Protein 9L8J (pdb70)

Foldseek 3Di:
DDAPQEAEEEAAPQCVLLLVLLVLVCVVPPNYYYHYYYQHHLSLVCQLVPRQKYKAFADDDPVSVVSVKDKDFQFKFFKFKWAFPQAQDDAAEALVRVLCCFQPVFAVVVVPGDGHGAAEEEEDPRHNLNVLCCCQRVVPHDGHDDDRYDYDPTRDVVVVLVVRPRHYMYMGTCQVCVVVPSTDTHQYPNHGRVDPVRRGMGTIIMMHPPHDPSRCSSVVCCPDPNNSVSSVVSRD/DDAAQEAEEEAAPLCPLLLVLLQVVLCVVPPNYGYHYYYQHHLSLVCQLVPRQKYKHFADDDPVSVVSVKDKDFQFKFFKWKKAFPQAQLDAAEELLRVLCCFQVVDFASVVVPGDGDGAQEEEEDPRHNSNVLCCVQRNVPGDGHDDDSYDYDPTRDVVVVLVPRPHRYMYMGTCVVVVPDPRMDTHQYPNHGRVDDVRRGMGTIIMMHPPHDPSRCSSVVCCNDVNVSVSSVVD/DDQAAEFEEEAAPLCVLLLVLLVVVCVVPPRYYYHYYYQHHLSLVCQLVVVGFKYKAFADDDPVSVVSVKDKDFQFKFFKFKKAFPQAQLDAAEALVRVLCCQQVVDFASVVVPGDGDGAAEEAEDP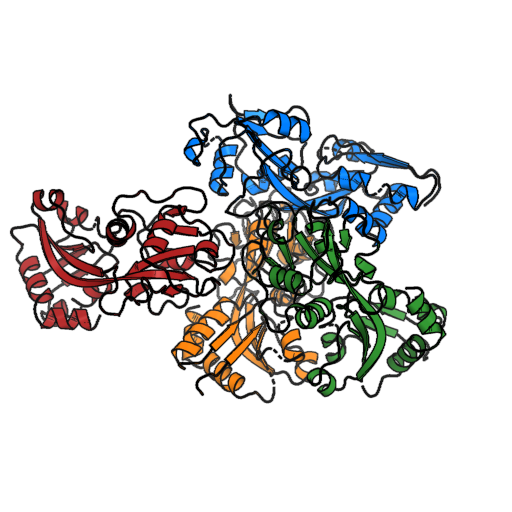SHNLNVLCCCQRNVPHDGHDDDRYDYDPGRDCVVVLVPRPHHYMYMGICVVQVPPPGIDTHQYNNHGRVDPPRRGMGTIIMMHPPHDPSSCSSVCLCPDPNNSVSSVVD/DAEFEEEAAPLCPLLLVLLVVVCVVPPPYYYHYYYQHHLSLVCQLVPNGFKYKAFADDDPVSVVSQKDKDFQFKFFKFKKAFLLAQLDAAEELLRQLCCFQVVDFASVVVPGDGDGAQEEAEDPSHNLNVLCCCQRNVPHDGHDDDSYDYDPGRDVVVVLVPRPHHYMYMGTCVVCPVVNSIDTHQYPNHGRVDPPRRGMGTIIMMGGPPHDPSVVSSVVCCRDPNNSVSSVVD

B-factor: mean 28.49, std 11.89, range [8.96, 83.69]

Sequence (942 aa):
VPAGTKVTIDGSTSMVNINEALAQFQQTFPGTVVQTDAQGTDGVVNLILGVDLSASSRPLTSQEQAQGLAAVPVASDTIAVMVGRQNPFAGGLTSAQLRDIFTGISNWSEVGGPNNTIQVINRPSESGTQQTFAAQVLQGQAFGQGANFQTMPRDATTPIIRALGSNGISYATYGQVENQQTARIVPIDSLSPNQENYPLRRQLFYFYTPPSPQVEAFLGFATSPQGQQAITNAFEVPAGTKVTIDGSTSMVNINEALKAQFQQTFPGTVVQTDAQGTDGVVNLILGVDLSASSRPLTSQEQAQGLAAVPVASDTIAVMVGRQNPFAGGLTSAQLRDIFTGKISNWSEVGGPNNTIQVINRPSESGTQQTFAAQVLQGQAFGQGANNFQTMPRDATTPIIRALGSNGISYATYGQVENQQTARIVPIDSLSPNQENYPLRRQLFYFYTPPSPQVEAFLGFATSPQGQQAITNAVPAGTKVTIDGSTSMVNINEALAQFQQTFPGTVVQTDAQGTDGVVNLILGKVDLSASSRPLTSQEQAQGLAAVPVASDTIAVMVGRQNPFAGGLTSAQLRDIFTGKISNWSEVGGPNNTIQVINRPSESGTQQTFAAQVLQGQAFGQGANFQTMPRDATTPIIRALGSNGISYATYGQVENQQTARIVPIDSLSPNQENYPLRRQLFYFYTPPSPQVEAFLGFATSPQGQQAITNAGTKVTIDGSTSMVNINEALAQFQQTFPGTVVQTDAQGTDGVVNLILGKVDLSASSRPLTSQEQAQGLAAVPVASDTIAVMVGRQNPFAGGLTSAQLRDIFTGKISNWSEVGGPNNTIQVINRPSESGTQQTFAAQVLQGQAFGQGANFQTMPRDATTPIIRALGSNGISYATYGQVENQQTARIVPIDSLSPNQENYPLRRQLFYFYKTPPSPQVEAFLGFATSPQGQQAITNA

Secondary structure (DSSP, 8-state):
--TT-EEEEEE-STTHHHHHH--HHHHHSTT-EEEE--S----HHHHHT---EEEESSPPPHHHHTTT--EEEEEEEEEEEEE-TT-S----B-HHHHHHHHH---BGGGGTS-S-BPEEEE--TT-HHHHHHIIIIITTPPPP-STTEEE-SS--HHHHHHHHTTTEEEEEEGGGTTT-SSSEE--BTTB-TTSTT-S-EEEEEEE--PPPHHHHHHHHHHTSHHHHHHHHHT--/--TT-EEEEEE-STTHHHHHHHHHHHHHHSTT-EEEE--S----HHHHHH---EEEESSPPPHHHHTTT--EEEEEEEEEEEEEETT----S-B-HHHHHHHHHTS--BGGGGTS-S-B-EEEEPPTT-HHHHHHIIIIITTPPPP-STTEEE-SS--HHHHHHH-TTTEEEEEEGGGTTT-TTEEE--BTTB-TTSTT-S-EEEEEEE--PPPHHHHHHHHHHHSHHHHHHHHT-/--TT-EEEEEE-STTHHHHHH--HHHHHSTT-EEEE--S----HHHHHHTS-SEEEESSPPPHHHHTTT--EEEEEEEEEEEEEETT-S--S-B-HHHHHHHHHTS--BGGGGTS-S-B-EEEEPPTT-HHHHHHIIIIITTPPPP-BTTEEE-SSS-HHHHHHH-TTTEEEEEEGGGTTT-TTEEEPPBTTB-TTSTT-SSEEEEEEE--PPPHHHHHHHHHHHSHHHHHHHHH-/--EEEEEE-GGGHHHHHH--HHHHHSTT-EEEE--S----HHHHHHTS-SEEEESSPPPHHHHTTTEEEEEEEEEEEEEEEETT-S--S-B-HHHHHHHHHTS--BGGGGTS-B-B-EEEEPPTT-HHHHHHIIIIITTPPPP-STTEEE-SSS-HHHHHHH-TTTEEEEEEGGGTSS-TTEEEPPBTTB-TTSTT-SSEEEEEEEEESSPPHHHHHHHHHHHSHHHHHHHHH-

Nearest PDB structures (foldseek):
  4gd5-assembly1_A  TM=8.894E-01  e=1.124E-23  Clostridium perfringens ATCC 13124
  1twy-assembly10_B  TM=7.917E-01  e=6.860E-22  Vibrio cholerae O1 biovar El Tor str. N16961
  1twy-assembly1_A  TM=7.377E-01  e=3.777E-22  Vibrio cholerae O1 biovar El Tor str. N16961
  4n13-assembly1_A  TM=6.140E-01  e=6.420E-22  Borreliella burgdorferi B31
  7xg7-assembly2_B  TM=7.972E-01  e=3.765E-15  Synechococcus phage Syn19

Structure (mmCIF, N/CA/C/O backbone):
data_9L8J
#
_entry.id   9L8J
#
_cell.length_a   62.775
_cell.length_b   117.065
_cell.length_c   120.981
_cell.angle_alpha   90.000
_cell.angle_beta   90.000
_cell.angle_gamma   90.000
#
_symmetry.space_group_name_H-M   'P 21 21 21'
#
loop_
_entity.id
_entity.type
_entity.pdbx_description
1 polymer 'Sll0540 protein'
2 polymer 'Sll0540 protein'
3 polymer 'Sll0540 protein'
4 polymer 'Sll0540 protein'
5 non-polymer GLYCEROL
6 non-polymer 'PHOSPHATE ION'
7 water water
#
loop_
_atom_site.group_PDB
_atom_site.id
_atom_site.type_symbol
_atom_site.label_atom_id
_atom_site.label_alt_id
_atom_site.label_comp_id
_atom_site.label_asym_id
_atom_site.label_entity_id
_atom_site.label_seq_id
_atom_site.pdbx_PDB_ins_code
_atom_site.Cartn_x
_atom_site.Cartn_y
_atom_site.Cartn_z
_atom_site.occupancy
_atom_site.B_iso_or_equiv
_atom_site.auth_seq_id
_atom_site.auth_comp_id
_atom_site.auth_asym_id
_atom_site.auth_atom_id
_atom_site.pdbx_PDB_model_num
ATOM 1 N N . VAL A 1 2 ? -4.34513 -3.64148 -22.15366 1.000 42.17620 2 VAL A N 1
ATOM 2 C CA . VAL A 1 2 ? -4.45394 -2.27857 -22.67000 1.000 37.45684 2 VAL A CA 1
ATOM 3 C C . VAL A 1 2 ? -3.26862 -1.98828 -23.56404 1.000 42.15263 2 VAL A C 1
ATOM 4 O O . VAL A 1 2 ? -2.13197 -1.99050 -23.09871 1.000 45.85279 2 VAL A O 1
ATOM 8 N N . PRO A 1 3 ? -3.52831 -1.72423 -24.84136 1.000 37.69120 3 PRO A N 1
ATOM 9 C CA . PRO A 1 3 ? -2.42313 -1.49662 -25.78097 1.000 42.60344 3 PRO A CA 1
ATOM 10 C C . PRO A 1 3 ? -1.62885 -0.25086 -25.41553 1.000 41.47038 3 PRO A C 1
ATOM 11 O O . PRO A 1 3 ? -2.17824 0.74286 -24.93488 1.000 42.01749 3 PRO A O 1
ATOM 15 N N . ALA A 1 4 ? -0.31940 -0.31542 -25.64096 1.000 43.73256 4 ALA A N 1
ATOM 16 C CA . ALA A 1 4 ? 0.48592 0.89333 -25.57674 1.000 43.61295 4 ALA A CA 1
ATOM 17 C C . ALA A 1 4 ? -0.04264 1.91143 -26.58247 1.000 40.36751 4 ALA A C 1
ATOM 18 O O . ALA A 1 4 ? -0.53128 1.56009 -27.66155 1.000 43.73635 4 ALA A O 1
ATOM 20 N N . GLY A 1 5 ? 0.06755 3.18363 -26.22059 1.000 39.36722 5 GLY A N 1
ATOM 21 C CA . GLY A 1 5 ? -0.50422 4.26622 -26.98747 1.000 36.12273 5 GLY A CA 1
ATOM 22 C C . GLY A 1 5 ? -1.95576 4.56015 -26.67845 1.000 34.72604 5 GLY A C 1
ATOM 23 O O . GLY A 1 5 ? -2.51341 5.51024 -27.24712 1.000 38.16961 5 GLY A O 1
ATOM 24 N N . THR A 1 6 ? -2.59190 3.78110 -25.80901 1.000 30.67397 6 THR A N 1
ATOM 25 C CA . THR A 1 6 ? -3.94810 4.11946 -25.39071 1.000 30.16130 6 THR A CA 1
ATOM 26 C C . THR A 1 6 ? -3.96024 5.49902 -24.74820 1.000 30.46251 6 THR A C 1
ATOM 27 O O . THR A 1 6 ? -3.17725 5.77627 -23.83596 1.000 31.44104 6 THR A O 1
ATOM 31 N N . LYS A 1 7 ? -4.86600 6.35638 -25.21134 1.000 29.78817 7 LYS A N 1
ATOM 32 C CA . LYS A 1 7 ? -5.03773 7.69657 -24.66798 1.000 27.86731 7 LYS A CA 1
ATOM 33 C C . LYS A 1 7 ? -6.47631 7.84896 -24.21325 1.000 26.27577 7 LYS A C 1
ATOM 34 O O . LYS A 1 7 ? -7.40091 7.49814 -24.95455 1.000 28.00184 7 LYS A O 1
ATOM 40 N N . VAL A 1 8 ? -6.65606 8.32983 -22.98360 1.000 24.28483 8 VAL A N 1
ATOM 41 C CA . VAL A 1 8 ? -7.96237 8.59229 -22.40568 1.000 20.99793 8 VAL A CA 1
ATOM 42 C C . VAL A 1 8 ? -7.97445 10.07129 -22.05089 1.000 23.80685 8 VAL A C 1
ATOM 43 O O . VAL A 1 8 ? -7.03978 10.55954 -21.40843 1.000 23.97042 8 VAL A O 1
ATOM 47 N N . THR A 1 9 ? -8.99224 10.79500 -22.50672 1.000 20.69616 9 THR A N 1
ATOM 48 C CA . THR A 1 9 ? -9.12018 12.21251 -22.19080 1.000 20.84145 9 THR A CA 1
ATOM 49 C C . THR A 1 9 ? -10.36419 12.43793 -21.35057 1.000 20.84072 9 THR A C 1
ATOM 50 O O . THR A 1 9 ? -11.42601 11.87151 -21.63873 1.000 18.71803 9 THR A O 1
ATOM 54 N N . ILE A 1 10 ? -10.22468 13.28915 -20.33023 1.000 17.43916 10 ILE A N 1
ATOM 55 C CA . ILE A 1 10 ? -11.26698 13.54597 -19.33995 1.000 15.26663 10 ILE A CA 1
ATOM 56 C C . ILE A 1 10 ? -11.43616 15.04459 -19.17699 1.000 15.68407 10 ILE A C 1
ATOM 57 O O . ILE A 1 10 ? -10.45366 15.78866 -19.17044 1.000 17.58275 10 ILE A O 1
ATOM 62 N N . ASP A 1 11 ? -12.68326 15.49236 -19.07000 1.000 17.56582 11 ASP A N 1
ATOM 63 C CA . ASP A 1 11 ? -12.99750 16.85976 -18.66325 1.000 16.57448 11 ASP A CA 1
ATOM 64 C C . ASP A 1 11 ? -14.21704 16.79048 -17.75435 1.000 17.62624 11 ASP A C 1
ATOM 65 O O . ASP A 1 11 ? -14.82201 15.73330 -17.58120 1.000 17.14488 11 ASP A O 1
ATOM 70 N N . GLY A 1 12 ? -14.57071 17.91184 -17.12341 1.000 13.44433 12 GLY A N 1
ATOM 71 C CA . GLY A 1 12 ? -15.80336 17.99546 -16.36015 1.000 14.23872 12 GLY A CA 1
ATOM 72 C C . GLY A 1 12 ? -15.55578 18.45410 -14.92067 1.000 12.89096 12 GLY A C 1
ATOM 73 O O . GLY A 1 12 ? -14.83877 19.41600 -14.66958 1.000 15.19437 12 GLY A O 1
ATOM 74 N N . SER A 1 13 ? -16.19482 17.73956 -13.99042 1.000 12.29989 13 SER A N 1
ATOM 75 C CA . SER A 1 13 ? -16.29872 18.10630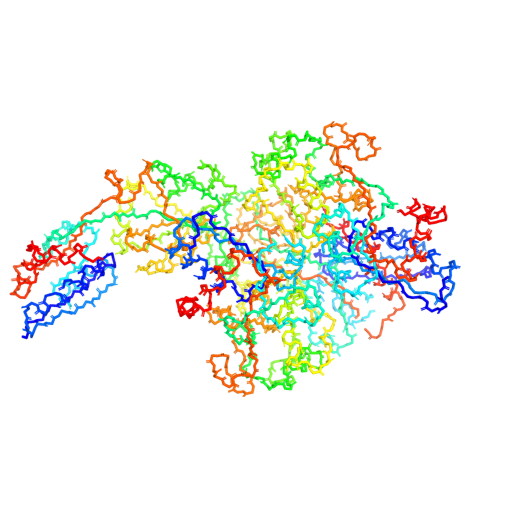 -12.57830 1.000 13.13169 13 SER A CA 1
ATOM 76 C C . SER A 1 13 ? -14.96403 18.48083 -11.94093 1.000 14.98877 13 SER A C 1
ATOM 77 O O . SER A 1 13 ? -13.98757 17.73239 -12.02994 1.000 13.69275 13 SER A O 1
ATOM 80 N N . THR A 1 14 ? -14.92984 19.64894 -11.28798 1.000 12.45940 14 THR A N 1
ATOM 81 C CA . THR A 1 14 ? -13.77747 19.98988 -10.44722 1.000 13.48169 14 THR A CA 1
ATOM 82 C C . THR A 1 14 ? -13.79916 19.25106 -9.11834 1.000 13.94938 14 THR A C 1
ATOM 83 O O . THR A 1 14 ? -12.74022 19.07339 -8.50155 1.000 13.89407 14 THR A O 1
ATOM 87 N N . SER A 1 15 ? -14.98090 18.82950 -8.65627 1.000 11.54765 15 SER A N 1
ATOM 88 C CA . SER A 1 15 ? -15.04936 18.03291 -7.43974 1.000 13.23462 15 SER A CA 1
ATOM 89 C C . SER A 1 15 ? -14.26194 16.74158 -7.59543 1.000 14.60666 15 SER A C 1
ATOM 90 O O . SER A 1 15 ? -13.74950 16.19135 -6.61098 1.000 17.09742 15 SER A O 1
ATOM 93 N N . MET A 1 16 ? -14.13710 16.26529 -8.82382 1.000 12.97101 16 MET A N 1
ATOM 94 C CA . MET A 1 16 ? -13.51914 14.97761 -9.09448 1.000 16.28893 16 MET A CA 1
ATOM 95 C C . MET A 1 16 ? -12.06941 15.09418 -9.54194 1.000 15.43201 16 MET A C 1
ATOM 96 O O . MET A 1 16 ? -11.49407 14.08545 -9.95613 1.000 15.44544 16 MET A O 1
ATOM 101 N N . VAL A 1 17 ? -11.45237 16.27966 -9.42670 1.000 13.91935 17 VAL A N 1
ATOM 102 C CA . VAL A 1 17 ? -10.05721 16.44112 -9.86476 1.000 13.68130 17 VAL A CA 1
ATOM 103 C C . VAL A 1 17 ? -9.15865 15.40723 -9.19749 1.000 16.30294 17 VAL A C 1
ATOM 104 O O . VAL A 1 17 ? -8.33212 14.75950 -9.85618 1.000 17.40060 17 VAL A O 1
ATOM 108 N N . ASN A 1 18 ? -9.30285 15.23313 -7.87562 1.000 16.19849 18 ASN A N 1
ATOM 109 C CA . ASN A 1 18 ? -8.41208 14.29534 -7.19516 1.000 17.04920 18 ASN A CA 1
ATOM 110 C C . ASN A 1 18 ? -8.65766 12.85907 -7.64685 1.000 15.31414 18 ASN A C 1
ATOM 111 O O . ASN A 1 18 ? -7.70827 12.06746 -7.72177 1.000 17.51173 18 ASN A O 1
ATOM 116 N N . ILE A 1 19 ? -9.91730 12.49601 -7.92462 1.000 14.34697 19 ILE A N 1
ATOM 117 C CA . ILE A 1 19 ? -10.21635 11.16108 -8.44117 1.000 13.39878 19 ILE A CA 1
ATOM 118 C C . ILE A 1 19 ? -9.59344 10.97660 -9.81882 1.000 14.99409 19 ILE A C 1
ATOM 119 O O . ILE A 1 19 ? -8.97353 9.94421 -10.09862 1.000 15.54521 19 ILE A O 1
ATOM 124 N N . ASN A 1 20 ? -9.76214 11.97140 -10.70049 1.000 13.63120 20 ASN A N 1
ATOM 125 C CA . ASN A 1 20 ? -9.13801 11.92460 -12.02418 1.000 15.02268 20 ASN A CA 1
ATOM 126 C C . ASN A 1 20 ? -7.63941 11.69888 -11.91139 1.000 17.16352 20 ASN A C 1
ATOM 127 O O . ASN A 1 20 ? -7.06232 10.88195 -12.63449 1.000 17.84055 20 ASN A O 1
ATOM 132 N N . GLU A 1 21 ? -6.97761 12.47222 -11.04618 1.000 16.28500 21 GLU A N 1
ATOM 133 C CA . GLU A 1 21 ? -5.52528 12.37387 -10.95681 1.000 17.77202 21 GLU A CA 1
ATOM 134 C C . GLU A 1 21 ? -5.09028 11.05187 -10.34305 1.000 17.99973 21 GLU A C 1
ATOM 135 O O . GLU A 1 21 ? -4.04430 10.50766 -10.71761 1.000 19.86632 21 GLU A O 1
ATOM 141 N N . ALA A 1 22 ? -5.85134 10.54726 -9.36847 1.000 17.14200 22 ALA A N 1
ATOM 142 C CA . ALA A 1 22 ? -5.50565 9.27812 -8.73509 1.000 18.93776 22 ALA A CA 1
ATOM 143 C C . ALA A 1 22 ? -5.63775 8.12135 -9.71589 1.000 16.91247 22 ALA A C 1
ATOM 144 O O . ALA A 1 22 ? -4.76923 7.25094 -9.77144 1.000 20.00544 22 ALA A O 1
ATOM 146 N N . LEU A 1 23 ? -6.71159 8.10007 -10.49917 1.000 19.80383 23 LEU A N 1
ATOM 147 C CA . LEU A 1 23 ? -6.86764 7.07536 -11.53517 1.000 18.52363 23 LEU A CA 1
ATOM 148 C C . LEU A 1 23 ? -5.82484 7.21546 -12.64113 1.000 19.23203 23 LEU A C 1
ATOM 149 O O . LEU A 1 23 ? -5.31488 6.22897 -13.12674 1.000 21.43172 23 LEU A O 1
ATOM 165 N N . ALA A 1 25 ? -2.75343 8.38717 -12.32705 1.000 22.18810 25 ALA A N 1
ATOM 166 C CA . ALA A 1 25 ? -1.48746 7.89297 -11.79260 1.000 24.88809 25 ALA A CA 1
ATOM 167 C C . ALA A 1 25 ? -1.41463 6.36799 -11.81407 1.000 27.83858 25 ALA A C 1
ATOM 168 O O . ALA A 1 25 ? -0.43407 5.81296 -12.29624 1.000 28.22363 25 ALA A O 1
ATOM 170 N N . GLN A 1 26 ? -2.43683 5.69031 -11.27432 1.000 22.79887 26 GLN A N 1
ATOM 171 C CA . GLN A 1 26 ? -2.38678 4.23128 -11.21917 1.000 26.44496 26 GLN A CA 1
ATOM 172 C C . GLN A 1 26 ? -2.54231 3.61577 -12.59868 1.000 25.13987 26 GLN A C 1
ATOM 173 O O . GLN A 1 26 ? -1.89518 2.61054 -12.90829 1.000 27.18868 26 GLN A O 1
ATOM 179 N N . PHE A 1 27 ? -3.38826 4.20626 -13.44430 1.000 21.83651 27 PHE A N 1
ATOM 180 C CA . PHE A 1 27 ? -3.61527 3.63709 -14.76698 1.000 25.30058 27 PHE A CA 1
ATOM 181 C C . PHE A 1 27 ? -2.33619 3.64521 -15.58779 1.000 30.58522 27 PHE A C 1
ATOM 182 O O . PHE A 1 27 ? -1.94514 2.62606 -16.17246 1.000 30.18583 27 PHE A O 1
ATOM 190 N N . GLN A 1 28 ? -1.66860 4.78751 -15.66077 1.000 26.22808 28 GLN A N 1
ATOM 191 C CA . GLN A 1 28 ? -0.49637 4.77646 -16.51711 1.000 31.95515 28 GLN A CA 1
ATOM 192 C C . GLN A 1 28 ? 0.72683 4.15450 -15.84038 1.000 33.64092 28 GLN A C 1
ATOM 193 O O . GLN A 1 28 ? 1.69698 3.82756 -16.52775 1.000 32.49478 28 GLN A O 1
ATOM 199 N N . GLN A 1 29 ? 0.69534 3.90461 -14.52993 1.000 30.57125 29 GLN A N 1
ATOM 200 C CA . GLN A 1 29 ? 1.74742 3.06431 -13.94731 1.000 32.69024 29 GLN A CA 1
ATOM 201 C C . GLN A 1 29 ? 1.48226 1.58143 -14.16534 1.000 33.78776 29 GLN A C 1
ATOM 202 O O . GLN A 1 29 ? 2.42791 0.80622 -14.35866 1.000 37.03264 29 GLN A O 1
ATOM 208 N N . THR A 1 30 ? 0.21685 1.16855 -14.13928 1.000 34.50465 30 THR A N 1
ATOM 209 C CA . THR A 1 30 ? -0.10533 -0.23784 -14.35850 1.000 35.30137 30 THR A CA 1
ATOM 210 C C . THR A 1 30 ? 0.06520 -0.61954 -15.82525 1.000 34.76721 30 THR A C 1
ATOM 211 O O . THR A 1 30 ? 0.50947 -1.73005 -16.14084 1.000 34.13764 30 THR A O 1
ATOM 215 N N . PHE A 1 31 ? -0.24735 0.29726 -16.73449 1.000 33.13474 31 PHE A N 1
ATOM 216 C CA . PHE A 1 31 ? -0.22531 0.02523 -18.17284 1.000 34.41220 31 PHE A CA 1
ATOM 217 C C . PHE A 1 31 ? 0.79028 0.92454 -18.86135 1.000 36.69237 31 PHE A C 1
ATOM 218 O O . PHE A 1 31 ? 0.49502 2.09812 -19.15038 1.000 36.13929 31 PHE A O 1
ATOM 226 N N . PRO A 1 32 ? 2.00554 0.43869 -19.10857 1.000 40.53799 32 PRO A N 1
ATOM 227 C CA . PRO A 1 32 ? 3.04667 1.30454 -19.67343 1.000 40.24572 32 PRO A CA 1
ATOM 228 C C . PRO A 1 32 ? 2.65138 1.86649 -21.03127 1.000 40.66805 32 PRO A C 1
ATOM 229 O O . PRO A 1 32 ? 1.95673 1.22330 -21.82305 1.000 39.97181 32 PRO A O 1
ATOM 233 N N . GLY A 1 33 ? 3.08424 3.09939 -21.28532 1.000 40.54282 33 GLY A N 1
ATOM 234 C CA . GLY A 1 33 ? 2.83271 3.72415 -22.56742 1.000 37.57937 33 GLY A CA 1
ATOM 235 C C . GLY A 1 33 ? 1.44034 4.27810 -22.75844 1.000 38.01360 33 GLY A C 1
ATOM 236 O O . GLY A 1 33 ? 1.11427 4.72455 -23.86707 1.000 40.53665 33 GLY A O 1
ATOM 237 N N . THR A 1 34 ? 0.60626 4.25378 -21.72879 1.000 35.65144 34 THR A N 1
ATOM 238 C CA . THR A 1 34 ? -0.71513 4.84542 -21.83170 1.000 34.86723 34 THR A CA 1
ATOM 239 C C . THR A 1 34 ? -0.68255 6.27266 -21.30866 1.000 35.13842 34 THR A C 1
ATOM 240 O O . THR A 1 34 ? 0.21685 6.67137 -20.56379 1.000 34.79431 34 THR A O 1
ATOM 244 N N . VAL A 1 35 ? -1.66401 7.05413 -21.74114 1.000 32.44153 35 VAL A N 1
ATOM 245 C CA . VAL A 1 35 ? -1.74212 8.46865 -21.40763 1.000 30.06635 35 VAL A CA 1
ATOM 246 C C . VAL A 1 35 ? -3.15398 8.75774 -20.92860 1.000 29.24811 35 VAL A C 1
ATOM 247 O O . VAL A 1 35 ? -4.12444 8.38649 -21.59689 1.000 26.94741 35 VAL A O 1
ATOM 251 N N . VAL A 1 36 ? -3.27782 9.41347 -19.77876 1.000 28.14165 36 VAL A N 1
ATOM 252 C CA . VAL A 1 36 ? -4.56132 9.93217 -19.33746 1.000 24.52995 36 VAL A CA 1
ATOM 253 C C . VAL A 1 36 ? -4.40762 11.44153 -19.24503 1.000 30.68983 36 VAL A C 1
ATOM 254 O O . VAL A 1 36 ? -3.58809 11.93682 -18.46221 1.000 30.03591 36 VAL A O 1
ATOM 258 N N . GLN A 1 37 ? -5.18609 12.16708 -20.04408 1.000 25.00755 37 GLN A N 1
ATOM 259 C CA . GLN A 1 37 ? -5.17148 13.62141 -20.03726 1.000 26.47640 37 GLN A CA 1
ATOM 260 C C . GLN A 1 37 ? -6.40878 14.10216 -19.29332 1.000 24.61808 37 GLN A C 1
ATOM 261 O O . GLN A 1 37 ? -7.51798 13.62553 -19.55237 1.000 21.33501 37 GLN A O 1
ATOM 267 N N . THR A 1 38 ? -6.21472 15.02535 -18.35604 1.000 17.64045 38 THR A N 1
ATOM 268 C CA . THR A 1 38 ? -7.28331 15.45002 -17.46747 1.000 19.84587 38 THR A CA 1
ATOM 269 C C . THR A 1 38 ? -7.45117 16.96472 -17.52463 1.000 23.79816 38 THR A C 1
ATOM 270 O O . THR A 1 38 ? -6.47512 17.71386 -17.56301 1.000 22.75953 38 THR A O 1
ATOM 274 N N . ASP A 1 39 ? -8.69904 17.40526 -17.51884 1.000 20.25407 39 ASP A N 1
ATOM 275 C CA . ASP A 1 39 ? -9.06071 18.80747 -17.37019 1.000 20.01220 39 ASP A CA 1
ATOM 276 C C . ASP A 1 39 ? -10.27559 18.86755 -16.45822 1.000 18.50930 39 ASP A C 1
ATOM 277 O O . ASP A 1 39 ? -10.93005 17.85164 -16.18337 1.000 17.68957 39 ASP A O 1
ATOM 282 N N . ALA A 1 40 ? -10.57847 20.06186 -15.96367 1.000 15.78323 40 ALA A N 1
ATOM 283 C CA . ALA A 1 40 ? -11.75184 20.15980 -15.08706 1.000 17.24066 40 ALA A CA 1
ATOM 284 C C . ALA A 1 40 ? -12.32169 21.57549 -15.16978 1.000 18.51900 40 ALA A C 1
ATOM 285 O O . ALA A 1 40 ? -12.04735 22.43220 -14.31981 1.000 19.72897 40 ALA A O 1
ATOM 287 N N . GLN A 1 41 ? -13.15326 21.81503 -16.17940 1.000 17.93864 41 GLN A N 1
ATOM 288 C CA . GLN A 1 41 ? -13.79822 23.11545 -16.33418 1.000 19.46519 41 GLN A CA 1
ATOM 289 C C . GLN A 1 41 ? -15.17110 23.19035 -15.68316 1.000 17.71866 41 GLN A C 1
ATOM 290 O O . GLN A 1 41 ? -15.81577 24.24678 -15.74967 1.000 19.78885 41 GLN A O 1
ATOM 296 N N . GLY A 1 42 ? -15.60997 22.13510 -15.01232 1.000 14.25011 42 GLY A N 1
ATOM 297 C CA . GLY A 1 42 ? -16.93214 22.01263 -14.43536 1.000 11.61416 42 GLY A CA 1
ATOM 298 C C . GLY A 1 42 ? -17.75212 20.95402 -15.16428 1.000 13.43272 42 GLY A C 1
ATOM 299 O O . GLY A 1 42 ? -17.56509 20.69740 -16.36221 1.000 15.42580 42 GLY A O 1
ATOM 300 N N . THR A 1 43 ? -18.68095 20.33537 -14.42698 1.000 13.02796 43 THR A N 1
ATOM 301 C CA . THR A 1 43 ? -19.46371 19.22690 -14.97346 1.000 13.24256 43 THR A CA 1
ATOM 302 C C . THR A 1 43 ? -20.05812 19.55219 -16.34843 1.000 16.18544 43 THR A C 1
ATOM 303 O O . THR A 1 43 ? -19.96157 18.74080 -17.27325 1.000 14.20686 43 THR A O 1
ATOM 307 N N . ASP A 1 44 ? -20.74687 20.68935 -16.49179 1.000 13.48662 44 ASP A N 1
ATOM 308 C CA . ASP A 1 44 ? -21.45250 20.89668 -17.75794 1.000 15.35924 44 ASP A CA 1
ATOM 309 C C . ASP A 1 44 ? -20.49039 21.07054 -18.92713 1.000 17.49417 44 ASP A C 1
ATOM 310 O O . ASP A 1 44 ? -20.79713 20.70024 -20.06199 1.000 17.65683 44 ASP A O 1
ATOM 326 N N . GLY A 1 46 ? -17.71283 19.48109 -19.27863 1.000 16.38471 46 GLY A N 1
ATOM 327 C CA . GLY A 1 46 ? -17.33775 18.11494 -19.61959 1.000 16.10953 46 GLY A CA 1
ATOM 328 C C . GLY A 1 46 ? -18.42376 17.44297 -20.43824 1.000 14.32376 46 GLY A C 1
ATOM 329 O O . GLY A 1 46 ? -18.13505 16.75354 -21.41903 1.000 16.40747 46 GLY A O 1
ATOM 330 N N . VAL A 1 47 ? -19.67732 17.61443 -20.01598 1.000 14.53548 47 VAL A N 1
ATOM 331 C CA . VAL A 1 47 ? -20.79195 17.01849 -20.75833 1.000 16.03309 47 VAL A CA 1
ATOM 332 C C . VAL A 1 47 ? -20.82143 17.53922 -22.18296 1.000 16.04205 47 VAL A C 1
ATOM 333 O O . VAL A 1 47 ? -21.00906 16.76946 -23.14206 1.000 15.38612 47 VAL A O 1
ATOM 337 N N . VAL A 1 48 ? -20.58470 18.84260 -22.35298 1.000 15.13068 48 VAL A N 1
ATOM 338 C CA . VAL A 1 48 ? -20.57317 19.42741 -23.69238 1.000 15.22798 48 VAL A CA 1
ATOM 339 C C . VAL A 1 48 ? -19.46526 18.81290 -24.53266 1.000 16.54221 48 VAL A C 1
ATOM 340 O O . VAL A 1 48 ? -19.68791 18.39838 -25.68079 1.000 16.20235 48 VAL A O 1
ATOM 344 N N . ASN A 1 49 ? -18.25676 18.72234 -23.96708 1.000 14.92430 49 ASN A N 1
ATOM 345 C CA . ASN A 1 49 ? -17.15304 18.11512 -24.69929 1.000 16.45710 49 ASN A CA 1
ATOM 346 C C . ASN A 1 49 ? -17.41742 16.64644 -25.00941 1.000 17.99163 49 ASN A C 1
ATOM 347 O O . ASN A 1 49 ? -17.04763 16.16239 -26.08409 1.000 17.37226 49 ASN A O 1
ATOM 352 N N . LEU A 1 50 ? -18.06873 15.92694 -24.09755 1.000 16.25237 50 LEU A N 1
ATOM 353 C CA . LEU A 1 50 ? -18.39253 14.52159 -24.35274 1.000 15.53825 50 LEU A CA 1
ATOM 354 C C . LEU A 1 50 ? -19.39769 14.37079 -25.49426 1.000 17.34914 50 LEU A C 1
ATOM 355 O O . LEU A 1 50 ? -19.20265 13.55624 -26.41143 1.000 19.09533 50 LEU A O 1
ATOM 360 N N . ILE A 1 51 ? -20.48053 15.14757 -25.45477 1.000 17.19703 51 ILE A N 1
ATOM 361 C CA . ILE A 1 51 ? -21.49009 15.07024 -26.50931 1.000 18.06794 51 ILE A CA 1
ATOM 362 C C . ILE A 1 51 ? -20.88950 15.42054 -27.87022 1.000 20.12147 51 ILE A C 1
ATOM 363 O O . ILE A 1 51 ? -21.26918 14.84468 -28.90093 1.000 18.84521 51 ILE A O 1
ATOM 368 N N . LEU A 1 52 ? -19.96472 16.38016 -27.90879 1.000 18.90284 52 LEU A N 1
ATOM 369 C CA . LEU A 1 52 ? -19.32834 16.76748 -29.16014 1.000 19.62215 52 LEU A CA 1
ATOM 370 C C . LEU A 1 52 ? -18.17017 15.85182 -29.55338 1.000 19.64116 52 LEU A C 1
ATOM 371 O O . LEU A 1 52 ? -17.54205 16.09032 -30.58763 1.000 21.95715 52 LEU A O 1
ATOM 376 N N . GLY A 1 53 ? -17.82322 14.87061 -28.72142 1.000 19.12841 53 GLY A N 1
ATOM 377 C CA . GLY A 1 53 ? -16.79741 13.90867 -29.06492 1.000 22.29279 53 GLY A CA 1
ATOM 378 C C . GLY A 1 53 ? -15.38275 14.43335 -28.90231 1.000 21.32938 53 GLY A C 1
ATOM 379 O O . GLY A 1 53 ? -14.45014 13.95952 -29.56368 1.000 24.01568 53 GLY A O 1
ATOM 391 N N . VAL A 1 55 ? -13.89824 14.74898 -25.78461 1.000 18.00370 55 VAL A N 1
ATOM 392 C CA . VAL A 1 55 ? -13.26326 13.96217 -24.71494 1.000 21.90605 55 VAL A CA 1
ATOM 393 C C . VAL A 1 55 ? -13.82791 12.55956 -24.69925 1.000 21.13834 55 VAL A C 1
ATOM 394 O O . VAL A 1 55 ? -14.92574 12.32008 -25.19931 1.000 19.89082 55 VAL A O 1
ATOM 398 N N . ASP A 1 56 ? -13.08678 11.63527 -24.08132 1.000 19.39880 56 ASP A N 1
ATOM 399 C CA . ASP A 1 56 ? -13.56028 10.25915 -23.94951 1.000 19.06103 56 ASP A CA 1
ATOM 400 C C . ASP A 1 56 ? -14.53095 10.10106 -22.77714 1.000 17.26695 56 ASP A C 1
ATOM 401 O O . ASP A 1 56 ? -15.49206 9.32537 -22.85905 1.000 17.48247 56 ASP A O 1
ATOM 406 N N . LEU A 1 57 ? -14.31667 10.84357 -21.70034 1.000 16.51389 57 LEU A N 1
ATOM 407 C CA . LEU A 1 57 ? -15.10357 10.71318 -20.48892 1.000 15.56296 57 LEU A CA 1
ATOM 408 C C . LEU A 1 57 ? -15.37664 12.10188 -19.94489 1.000 16.50933 57 LEU A C 1
ATOM 409 O O . LEU A 1 57 ? -14.52102 12.98871 -20.02453 1.000 16.37693 57 LEU A O 1
ATOM 414 N N . SER A 1 58 ? -16.55606 12.27510 -19.36259 1.000 13.07807 58 SER A N 1
ATOM 415 C CA . SER A 1 58 ? -16.84702 13.45896 -18.55891 1.000 14.75397 58 SER A CA 1
ATOM 416 C C . SER A 1 58 ? -16.95810 13.04692 -17.10348 1.000 15.73389 58 SER A C 1
ATOM 417 O O . SER A 1 58 ? -17.77821 12.19489 -16.75857 1.000 16.19102 58 SER A O 1
ATOM 420 N N . ALA A 1 59 ? -16.15569 13.67250 -16.25199 1.000 14.34222 59 ALA A N 1
ATOM 421 C CA . ALA A 1 59 ? -16.38045 13.56502 -14.81989 1.000 14.15637 59 ALA A CA 1
ATOM 422 C C . ALA A 1 59 ? -17.59687 14.40845 -14.47213 1.000 13.60209 59 ALA A C 1
ATOM 423 O O . ALA A 1 59 ? -17.71681 15.53969 -14.94350 1.000 13.96612 59 ALA A O 1
ATOM 425 N N . SER A 1 60 ? -18.52373 13.85944 -13.68313 1.000 12.23318 60 SER A N 1
ATOM 426 C CA . SER A 1 60 ? -19.73984 14.60341 -13.35081 1.000 11.83310 60 SER A CA 1
ATOM 427 C C . SER A 1 60 ? -20.10537 14.44323 -11.88572 1.000 11.12130 60 SER A C 1
ATOM 428 O O . SER A 1 60 ? -20.19154 13.31887 -11.38601 1.000 12.87325 60 SER A O 1
ATOM 431 N N . SER A 1 61 ? -20.40752 15.56168 -11.22198 1.000 11.95284 61 SER A N 1
ATOM 432 C CA . SER A 1 61 ? -20.84372 15.50362 -9.83006 1.000 10.44826 61 SER A CA 1
ATOM 433 C C . SER A 1 61 ? -22.36224 15.67502 -9.68643 1.000 13.70834 61 SER A C 1
ATOM 434 O O . SER A 1 61 ? -22.84529 16.05740 -8.61532 1.000 12.65755 61 SER A O 1
ATOM 437 N N . ARG A 1 62 ? -23.12923 15.35485 -10.72622 1.000 11.85489 62 ARG A N 1
ATOM 438 C CA . ARG A 1 62 ? -24.57660 15.27124 -10.61015 1.000 13.80502 62 ARG A CA 1
ATOM 439 C C . ARG A 1 62 ? -25.07745 14.22434 -11.59849 1.000 13.19341 62 ARG A C 1
ATOM 440 O O . ARG A 1 62 ? -24.32900 13.80149 -12.49304 1.000 13.50810 62 ARG A O 1
ATOM 448 N N . PRO A 1 63 ? -26.31092 13.73858 -11.43572 1.000 14.36962 63 PRO A N 1
ATOM 449 C CA . PRO A 1 63 ? -26.77332 12.63148 -12.28424 1.000 13.17560 63 PRO A CA 1
ATOM 450 C C . PRO A 1 63 ? -26.96034 13.02521 -13.74383 1.000 12.18740 63 PRO A C 1
ATOM 451 O O . PRO A 1 63 ? -27.30926 14.15757 -14.08175 1.000 14.80976 63 PRO A O 1
ATOM 455 N N . LEU A 1 64 ? -26.75729 12.04050 -14.60131 1.000 13.92517 64 LEU A N 1
ATOM 456 C CA . LEU A 1 64 ? -27.05948 12.16834 -16.02206 1.000 14.38823 64 LEU A CA 1
ATOM 457 C C . LEU A 1 64 ? -28.52089 12.57218 -16.23648 1.000 16.53218 64 LEU A C 1
ATOM 458 O O . LEU A 1 64 ? -29.43294 11.97282 -15.65746 1.000 17.31365 64 LEU A O 1
ATOM 463 N N . THR A 1 65 ? -28.75626 13.55437 -17.10355 1.000 14.85975 65 THR A N 1
ATOM 464 C CA . THR A 1 65 ? -30.13492 13.94749 -17.37660 1.000 16.83000 65 THR A CA 1
ATOM 465 C C . THR A 1 65 ? -30.73553 13.07560 -18.47136 1.000 18.56880 65 THR A C 1
ATOM 466 O O . THR A 1 65 ? -30.03241 12.41993 -19.24144 1.000 17.03276 65 THR A O 1
ATOM 470 N N . SER A 1 66 ? -32.06997 13.08778 -18.55235 1.000 17.30569 66 SER A N 1
ATOM 471 C CA . SER A 1 66 ? -32.73717 12.29959 -19.58534 1.000 17.29865 66 SER A CA 1
ATOM 472 C C . SER A 1 66 ? -32.36966 12.77797 -20.98652 1.000 20.25505 66 SER A C 1
ATOM 473 O O . SER A 1 66 ? -32.18033 11.95971 -21.88944 1.000 18.63411 66 SER A O 1
ATOM 476 N N . GLN A 1 67 ? -32.21343 14.08957 -21.17451 1.000 19.50577 67 GLN A N 1
ATOM 477 C CA . GLN A 1 67 ? -31.82301 14.60404 -22.48847 1.000 21.88802 67 GLN A CA 1
ATOM 478 C C . GLN A 1 67 ? -30.41070 14.16073 -22.86852 1.000 20.15772 67 GLN A C 1
ATOM 479 O O . GLN A 1 67 ? -30.13899 13.85700 -24.04330 1.000 20.75021 67 GLN A O 1
ATOM 485 N N . GLU A 1 68 ? -29.50858 14.08859 -21.88478 1.000 17.45755 68 GLU A N 1
ATOM 486 C CA . GLU A 1 68 ? -28.15329 13.64483 -22.16898 1.000 18.12088 68 GLU A CA 1
ATOM 487 C C . GLU A 1 68 ? -28.12589 12.15022 -22.46720 1.000 19.32722 68 GLU A C 1
ATOM 488 O O . GLU A 1 68 ? -27.46158 11.71273 -23.41161 1.000 19.89298 68 GLU A O 1
ATOM 494 N N . GLN A 1 69 ? -28.85756 11.35380 -21.68348 1.000 17.65842 69 GLN A N 1
ATOM 495 C CA . GLN A 1 69 ? -28.90304 9.92072 -21.93570 1.000 20.01078 69 GLN A CA 1
ATOM 496 C C . GLN A 1 69 ? -29.48294 9.62418 -23.31408 1.000 21.07442 69 GLN A C 1
ATOM 497 O O . GLN A 1 69 ? -29.06698 8.66150 -23.98121 1.000 20.84901 69 GLN A O 1
ATOM 503 N N . ALA A 1 70 ? -30.43732 10.44081 -23.76369 1.000 18.88360 70 ALA A N 1
ATOM 504 C CA . ALA A 1 70 ? -31.04510 10.22540 -25.07314 1.000 21.00493 70 ALA A CA 1
ATOM 505 C C . ALA A 1 70 ? -30.06548 10.44974 -26.22199 1.000 24.09720 70 ALA A C 1
ATOM 506 O O . ALA A 1 70 ? -30.35094 10.01755 -27.34741 1.000 24.42156 70 ALA A O 1
ATOM 508 N N . GLN A 1 71 ? -28.92008 11.09405 -25.97097 1.000 21.01947 71 GLN A N 1
ATOM 509 C CA . GLN A 1 71 ? -27.89760 11.27471 -26.99720 1.000 21.43589 71 GLN A CA 1
ATOM 510 C C . GLN A 1 71 ? -26.85366 10.17584 -26.96771 1.000 26.27662 71 GLN A C 1
ATOM 511 O O . GLN A 1 71 ? -25.77617 10.34123 -27.54865 1.000 27.18881 71 GLN A O 1
ATOM 517 N N . GLY A 1 72 ? -27.13975 9.06529 -26.30306 1.000 24.20729 72 GLY A N 1
ATOM 518 C CA . GLY A 1 72 ? -26.22433 7.94674 -26.28486 1.000 26.38226 72 GLY A CA 1
ATOM 519 C C . GLY A 1 72 ? -25.20526 7.98093 -25.16945 1.000 25.40011 72 GLY A C 1
ATOM 520 O O . GLY A 1 72 ? -24.12984 7.39630 -25.32308 1.000 30.53857 72 GLY A O 1
ATOM 521 N N . LEU A 1 73 ? -25.49250 8.65842 -24.06568 1.000 22.58877 73 LEU A N 1
ATOM 522 C CA . LEU A 1 73 ? -24.57280 8.70671 -22.94191 1.000 20.71414 73 LEU A CA 1
ATOM 523 C C . LEU A 1 73 ? -25.03529 7.73170 -21.87589 1.000 23.56132 73 LEU A C 1
ATOM 524 O O . LEU A 1 73 ? -26.21858 7.39121 -21.78045 1.000 21.64967 73 LEU A O 1
ATOM 529 N N . ALA A 1 74 ? -24.07492 7.27595 -21.08643 1.000 20.28888 74 ALA A N 1
ATOM 530 C CA . ALA A 1 74 ? -24.33984 6.45611 -19.92187 1.000 19.68904 74 ALA A CA 1
ATOM 531 C C . ALA A 1 74 ? -23.43778 6.95057 -18.80768 1.000 17.37896 74 ALA A C 1
ATOM 532 O O . ALA A 1 74 ? -22.46200 7.65997 -19.05072 1.000 17.64386 74 ALA A O 1
ATOM 534 N N . ALA A 1 75 ? -23.74040 6.53257 -17.57894 1.000 17.02614 75 ALA A N 1
ATOM 535 C CA . ALA A 1 75 ? -23.00563 6.99110 -16.40884 1.000 14.30842 75 ALA A CA 1
ATOM 536 C C . ALA A 1 75 ? -22.58588 5.78460 -15.58123 1.000 17.60894 75 ALA A C 1
ATOM 537 O O . ALA A 1 75 ? -23.27935 4.77221 -15.55211 1.000 17.58545 75 ALA A O 1
ATOM 539 N N . VAL A 1 76 ? -21.43761 5.88162 -14.91331 1.000 14.17052 76 VAL A N 1
ATOM 540 C CA . VAL A 1 76 ? -21.02263 4.88846 -13.93757 1.000 15.64343 76 VAL A CA 1
ATOM 541 C C . VAL A 1 76 ? -20.63941 5.61428 -12.64911 1.000 13.68785 76 VAL A C 1
ATOM 542 O O . VAL A 1 76 ? -19.79406 6.51322 -12.68312 1.000 14.71320 76 VAL A O 1
ATOM 546 N N . PRO A 1 77 ? -21.24725 5.28756 -11.51673 1.000 13.91384 77 PRO A N 1
ATOM 547 C CA . PRO A 1 77 ? -20.84857 5.90928 -10.24912 1.000 15.87374 77 PRO A CA 1
ATOM 548 C C . PRO A 1 77 ? -19.53010 5.32968 -9.77177 1.000 16.39546 77 PRO A C 1
ATOM 549 O O . PRO A 1 77 ? -19.31795 4.11750 -9.83928 1.000 19.37442 77 PRO A O 1
ATOM 553 N N . VAL A 1 78 ? -18.63019 6.18953 -9.29399 1.000 16.40304 78 VAL A N 1
ATOM 554 C CA . VAL A 1 78 ? -17.33948 5.71187 -8.79620 1.000 16.32628 78 VAL A CA 1
ATOM 555 C C . VAL A 1 78 ? -17.06035 6.11582 -7.35801 1.000 18.02555 78 VAL A C 1
ATOM 556 O O . VAL A 1 78 ? -16.09211 5.60619 -6.76772 1.000 19.67061 78 VAL A O 1
ATOM 560 N N . ALA A 1 79 ? -17.83836 7.02001 -6.77549 1.000 15.67677 79 ALA A N 1
ATOM 561 C CA . ALA A 1 79 ? -17.59170 7.45536 -5.40444 1.000 16.02959 79 ALA A CA 1
ATOM 562 C C . ALA A 1 79 ? -18.79738 8.25410 -4.95073 1.000 15.67514 79 ALA A C 1
ATOM 563 O O . ALA A 1 79 ? -19.72586 8.51449 -5.72170 1.000 15.68441 79 ALA A O 1
ATOM 565 N N . SER A 1 80 ? -18.76937 8.66211 -3.69163 1.000 18.11726 80 SER A N 1
ATOM 566 C CA . SER A 1 80 ? -19.76933 9.58806 -3.19054 1.000 15.71374 80 SER A CA 1
ATOM 567 C C . SER A 1 80 ? -19.05755 10.64575 -2.36870 1.000 17.00377 80 SER A C 1
ATOM 568 O O . SER A 1 80 ? -17.93968 10.43510 -1.88987 1.000 18.54253 80 SER A O 1
ATOM 571 N N . ASP A 1 81 ? -19.68783 11.80429 -2.23522 1.000 14.74795 81 ASP A N 1
ATOM 572 C CA . ASP A 1 81 ? -19.11034 12.82909 -1.38604 1.000 16.28500 81 ASP A CA 1
ATOM 573 C C . ASP A 1 81 ? -20.22528 13.59779 -0.68652 1.000 13.71812 81 ASP A C 1
ATOM 574 O O . ASP A 1 81 ? -21.41302 13.33360 -0.86488 1.000 14.34509 81 ASP A O 1
ATOM 579 N N . THR A 1 82 ? -19.82726 14.54564 0.13623 1.000 12.89448 82 THR A N 1
ATOM 580 C CA . THR A 1 82 ? -20.75368 15.49727 0.72546 1.000 10.62266 82 THR A CA 1
ATOM 581 C C . THR A 1 82 ? -20.29979 16.89191 0.34394 1.000 10.84832 82 THR A C 1
ATOM 582 O O . THR A 1 82 ? -19.15492 17.09505 -0.05708 1.000 11.96994 82 THR A O 1
ATOM 586 N N . ILE A 1 83 ? -21.23254 17.84055 0.41572 1.000 11.66448 83 ILE A N 1
ATOM 587 C CA . ILE A 1 83 ? -20.97761 19.22613 0.04469 1.000 11.05214 83 ILE A CA 1
ATOM 588 C C . ILE A 1 83 ? -20.92782 20.03594 1.32629 1.000 10.59017 83 ILE A C 1
ATOM 589 O O . ILE A 1 83 ? -21.92548 20.10685 2.04779 1.000 10.96028 83 ILE A O 1
ATOM 594 N N . ALA A 1 84 ? -19.76301 20.60219 1.60747 1.000 11.00146 84 ALA A N 1
ATOM 595 C CA . ALA A 1 84 ? -19.54519 21.46409 2.76529 1.000 9.14077 84 ALA A CA 1
ATOM 596 C C . ALA A 1 84 ? -19.98340 22.88545 2.45625 1.000 12.23582 84 ALA A C 1
ATOM 597 O O . ALA A 1 84 ? -19.86910 23.36128 1.32720 1.000 11.10177 84 ALA A O 1
ATOM 599 N N . VAL A 1 85 ? -20.51134 23.55188 3.47123 1.000 10.53688 85 VAL A N 1
ATOM 600 C CA . VAL A 1 85 ? -20.76372 24.98038 3.46744 1.000 10.79328 85 VAL A CA 1
ATOM 601 C C . VAL A 1 85 ? -19.59750 25.61810 4.20321 1.000 10.17574 85 VAL A C 1
ATOM 602 O O . VAL A 1 85 ? -19.16467 25.10321 5.24226 1.000 10.52827 85 VAL A O 1
ATOM 606 N N . MET A 1 86 ? -19.05806 26.71294 3.66455 1.000 11.53903 86 MET A N 1
ATOM 607 C CA . MET A 1 86 ? -17.83235 27.26819 4.21979 1.000 12.04366 86 MET A CA 1
ATOM 608 C C . MET A 1 86 ? -17.93325 28.77463 4.35065 1.000 12.07007 86 MET A C 1
ATOM 609 O O . MET A 1 86 ? -18.59065 29.44225 3.54070 1.000 10.45324 86 MET A O 1
ATOM 614 N N . VAL A 1 87 ? -17.25560 29.29510 5.38118 1.000 12.32738 87 VAL A N 1
ATOM 615 C CA . VAL A 1 87 ? -16.95957 30.71364 5.51124 1.000 11.09779 87 VAL A CA 1
ATOM 616 C C . VAL A 1 87 ? -15.45305 30.86794 5.69650 1.000 12.86722 87 VAL A C 1
ATOM 617 O O . VAL A 1 87 ? -14.71069 29.89696 5.86674 1.000 13.28362 87 VAL A O 1
ATOM 621 N N . GLY A 1 88 ? -14.99776 32.11353 5.65727 1.000 10.84991 88 GLY A N 1
ATOM 622 C CA . GLY A 1 88 ? -13.58471 32.36981 5.86715 1.000 13.27409 88 GLY A CA 1
ATOM 623 C C . GLY A 1 88 ? -13.14481 32.13177 7.30163 1.000 14.02337 88 GLY A C 1
ATOM 624 O O . GLY A 1 88 ? -13.91707 32.24683 8.25507 1.000 13.75891 88 GLY A O 1
ATOM 625 N N . ARG A 1 89 ? -11.87606 31.74489 7.45131 1.000 13.31248 89 ARG A N 1
ATOM 626 C CA . ARG A 1 89 ? -11.30345 31.63874 8.78211 1.000 14.96660 89 ARG A CA 1
ATOM 627 C C . ARG A 1 89 ? -11.30897 32.98359 9.48171 1.000 17.25455 89 ARG A C 1
ATOM 628 O O . ARG A 1 89 ? -11.29885 33.02909 10.71090 1.000 18.92206 89 ARG A O 1
ATOM 636 N N . GLN A 1 90 ? -11.32444 34.07786 8.72066 1.000 15.75312 90 GLN A N 1
ATOM 637 C CA . GLN A 1 90 ? -11.36614 35.42110 9.29185 1.000 19.38234 90 GLN A CA 1
ATOM 638 C C . GLN A 1 90 ? -12.76754 35.89201 9.65093 1.000 16.59465 90 GLN A C 1
ATOM 639 O O . GLN A 1 90 ? -12.89700 36.96092 10.26462 1.000 18.67402 90 GLN A O 1
ATOM 645 N N . ASN A 1 91 ? -13.79244 35.15010 9.28491 1.000 15.41231 91 ASN A N 1
ATOM 646 C CA . ASN A 1 91 ? -15.17163 35.54400 9.57985 1.000 16.21254 91 ASN A CA 1
ATOM 647 C C . ASN A 1 91 ? -15.41506 35.39311 11.07230 1.000 16.37471 91 ASN A C 1
ATOM 648 O O . ASN A 1 91 ? -15.19545 34.30187 11.62175 1.000 17.30489 91 ASN A O 1
ATOM 653 N N . PRO A 1 92 ? -15.81133 36.45601 11.77778 1.000 17.16290 92 PRO A N 1
ATOM 654 C CA . PRO A 1 92 ? -16.05589 36.31805 13.21685 1.000 20.38098 92 PRO A CA 1
ATOM 655 C C . PRO A 1 92 ? -17.28098 35.47647 13.54901 1.000 21.90136 92 PRO A C 1
ATOM 656 O O . PRO A 1 92 ? -17.41056 35.05770 14.71096 1.000 23.35232 92 PRO A O 1
ATOM 660 N N . PHE A 1 93 ? -18.17410 35.20268 12.59456 1.000 18.49689 93 PHE A N 1
ATOM 661 C CA . PHE A 1 93 ? -19.24803 34.25512 12.86942 1.000 19.42647 93 PHE A CA 1
ATOM 662 C C . PHE A 1 93 ? -18.66081 32.86212 13.03992 1.000 22.64012 93 PHE A C 1
ATOM 663 O O . PHE A 1 93 ? -17.99066 32.34792 12.14051 1.000 19.43306 93 PHE A O 1
ATOM 671 N N . ALA A 1 94 ? -18.91327 32.25467 14.19848 1.000 19.12464 94 ALA A N 1
ATOM 672 C CA . ALA A 1 94 ? -18.30175 30.99700 14.57492 1.000 20.51897 94 ALA A CA 1
ATOM 673 C C . ALA A 1 94 ? -19.27610 29.83286 14.58193 1.000 22.43433 94 ALA A C 1
ATOM 674 O O . ALA A 1 94 ? -18.84906 28.70008 14.82671 1.000 21.28583 94 ALA A O 1
ATOM 676 N N . GLY A 1 95 ? -20.56555 30.07496 14.38943 1.000 21.11353 95 GLY A N 1
ATOM 677 C CA . GLY A 1 95 ? -21.56567 29.05348 14.62457 1.000 20.00828 95 GLY A CA 1
ATOM 678 C C . GLY A 1 95 ? -21.93397 28.21773 13.42046 1.000 21.14525 95 GLY A C 1
ATOM 679 O O . GLY A 1 95 ? -21.22951 28.17044 12.40758 1.000 19.40331 95 GLY A O 1
ATOM 680 N N . GLY A 1 96 ? -23.08996 27.56485 13.53199 1.000 17.34384 96 GLY A N 1
ATOM 681 C CA . GLY A 1 96 ? -23.62450 26.74207 12.47282 1.000 18.88740 96 GLY A CA 1
ATOM 682 C C . GLY A 1 96 ? -24.92836 27.32711 11.95513 1.000 17.48888 96 GLY A C 1
ATOM 683 O O . GLY A 1 96 ? -25.36711 28.39569 12.38033 1.000 18.56252 96 GLY A O 1
ATOM 684 N N . LEU A 1 97 ? -25.54164 26.59560 11.02350 1.000 15.21186 97 LEU A N 1
ATOM 685 C CA . LEU A 1 97 ? -26.79650 26.99503 10.40128 1.000 15.46153 97 LEU A CA 1
ATOM 686 C C . LEU A 1 97 ? -27.76226 25.82139 10.39053 1.000 15.96477 97 LEU A C 1
ATOM 687 O O . LEU A 1 97 ? -27.34855 24.66365 10.27680 1.000 18.10887 97 LEU A O 1
ATOM 692 N N . THR A 1 98 ? -29.05332 26.11484 10.54715 1.000 14.83432 98 THR A N 1
ATOM 693 C CA . THR A 1 98 ? -30.05312 25.12110 10.19016 1.000 17.15314 98 THR A CA 1
ATOM 694 C C . THR A 1 98 ? -30.19646 25.06711 8.67374 1.000 16.13363 98 THR A C 1
ATOM 695 O O . THR A 1 98 ? -29.78604 25.98775 7.95988 1.000 15.94857 98 THR A O 1
ATOM 699 N N . SER A 1 99 ? -30.80656 23.98484 8.18029 1.000 17.58085 99 SER A N 1
ATOM 700 C CA . SER A 1 99 ? -31.09682 23.90517 6.74929 1.000 19.24311 99 SER A CA 1
ATOM 701 C C . SER A 1 99 ? -31.95306 25.08215 6.29451 1.000 18.12198 99 SER A C 1
ATOM 702 O O . SER A 1 99 ? -31.74730 25.61568 5.20081 1.000 16.54751 99 SER A O 1
ATOM 705 N N . ALA A 1 100 ? -32.91739 25.49686 7.11917 1.000 17.67846 100 ALA A N 1
ATOM 706 C CA . ALA A 1 100 ? -33.76405 26.62227 6.73627 1.000 20.23626 100 ALA A CA 1
ATOM 707 C C . ALA A 1 100 ? -32.95823 27.91121 6.65929 1.000 17.34522 100 ALA A C 1
ATOM 708 O O . ALA A 1 100 ? -33.12877 28.70311 5.72612 1.000 17.33216 100 ALA A O 1
ATOM 710 N N . GLN A 1 101 ? -32.07249 28.13950 7.63359 1.000 16.63371 101 GLN A N 1
ATOM 711 C CA . GLN A 1 101 ? -31.22169 29.32401 7.58783 1.000 15.53920 101 GLN A CA 1
ATOM 712 C C . GLN A 1 101 ? -30.33630 29.30737 6.35448 1.000 14.13419 101 GLN A C 1
ATOM 713 O O . GLN A 1 101 ? -30.12443 30.34714 5.71815 1.000 15.43786 101 GLN A O 1
ATOM 719 N N . LEU A 1 102 ? -29.78188 28.13945 6.03042 1.000 14.17584 102 LEU A N 1
ATOM 720 C CA . LEU A 1 102 ? -28.92171 28.02848 4.86267 1.000 14.26091 102 LEU A CA 1
ATOM 721 C C . LEU A 1 102 ? -29.68216 28.39470 3.59600 1.000 13.85040 102 LEU A C 1
ATOM 722 O O . LEU A 1 102 ? -29.18867 29.16741 2.76520 1.000 14.43903 102 LEU A O 1
ATOM 727 N N . ARG A 1 103 ? -30.88697 27.84180 3.43634 1.000 16.00144 103 ARG A N 1
ATOM 728 C CA . ARG A 1 103 ? -31.72423 28.18329 2.29224 1.000 14.72148 103 ARG A CA 1
ATOM 729 C C . ARG A 1 103 ? -32.03891 29.67217 2.28878 1.000 17.59448 103 ARG A C 1
ATOM 730 O O . ARG A 1 103 ? -31.95334 30.32991 1.24597 1.000 17.42622 103 ARG A O 1
ATOM 738 N N . ASP A 1 104 ? -32.39774 30.22988 3.45643 1.000 15.11257 104 ASP A N 1
ATOM 739 C CA . ASP A 1 104 ? -32.73409 31.65357 3.50350 1.000 17.31816 104 ASP A CA 1
ATOM 740 C C . ASP A 1 104 ? -31.55334 32.53269 3.11241 1.000 16.20746 104 ASP A C 1
ATOM 741 O O . ASP A 1 104 ? -31.74438 33.57917 2.48788 1.000 18.69950 104 ASP A O 1
ATOM 746 N N . ILE A 1 105 ? -30.32466 32.13994 3.46783 1.000 14.48427 105 ILE A N 1
ATOM 747 C CA . ILE A 1 105 ? -29.16839 32.93466 3.05343 1.000 12.59196 105 ILE A CA 1
ATOM 748 C C . ILE A 1 105 ? -29.00736 32.87524 1.54143 1.000 15.67031 105 ILE A C 1
ATOM 749 O O . ILE A 1 105 ? -28.80148 33.89931 0.87685 1.000 15.11878 105 ILE A O 1
ATOM 754 N N . PHE A 1 106 ? -29.10257 31.67598 0.97423 1.000 14.67076 106 PHE A N 1
ATOM 755 C CA . PHE A 1 106 ? -28.84372 31.58064 -0.45503 1.000 14.33040 106 PHE A CA 1
ATOM 756 C C . PHE A 1 106 ? -30.01034 32.02998 -1.31063 1.000 16.71659 106 PHE A C 1
ATOM 757 O O . PHE A 1 106 ? -29.81034 32.21387 -2.51769 1.000 15.95773 106 PHE A O 1
ATOM 765 N N . THR A 1 107 ? -31.20871 32.20528 -0.73694 1.000 14.81800 107 THR A N 1
ATOM 766 C CA . THR A 1 107 ? -32.26923 32.89379 -1.44376 1.000 17.54011 107 THR A CA 1
ATOM 767 C C . THR A 1 107 ? -32.26740 34.40253 -1.20186 1.000 16.85011 107 THR A C 1
ATOM 768 O O . THR A 1 107 ? -32.97517 35.13446 -1.91202 1.000 22.14883 107 THR A O 1
ATOM 772 N N . GLY A 1 108 ? -31.48862 34.89004 -0.24314 1.000 20.50393 108 GLY A N 1
ATOM 773 C CA . GLY A 1 108 ? -31.46146 36.30791 0.06072 1.000 20.61782 108 GLY A CA 1
ATOM 774 C C . GLY A 1 108 ? -32.46838 36.77963 1.09333 1.000 22.59450 108 GLY A C 1
ATOM 775 O O . GLY A 1 108 ? -32.55698 37.97928 1.37995 1.000 26.22266 108 GLY A O 1
ATOM 787 N N . ILE A 1 110 ? -32.33113 35.98719 4.28510 1.000 20.07581 110 ILE A N 1
ATOM 788 C CA . ILE A 1 110 ? -31.43892 36.44302 5.34783 1.000 21.60696 110 ILE A CA 1
ATOM 789 C C . ILE A 1 110 ? -30.25416 37.12188 4.68890 1.000 22.83151 110 ILE A C 1
ATOM 790 O O . ILE A 1 110 ? -29.60402 36.52382 3.84525 1.000 20.50994 110 ILE A O 1
ATOM 795 N N . SER A 1 111 ? -29.95314 38.36869 5.05520 1.000 22.80843 111 SER A N 1
ATOM 796 C CA . SER A 1 111 ? -28.87203 39.08589 4.38835 1.000 22.19897 111 SER A CA 1
ATOM 797 C C . SER A 1 111 ? -27.86994 39.71213 5.35096 1.000 23.96148 111 SER A C 1
ATOM 798 O O . SER A 1 111 ? -26.96676 40.42154 4.90231 1.000 21.97877 111 SER A O 1
ATOM 801 N N . ASN A 1 112 ? -27.98982 39.44944 6.64922 1.000 21.79424 112 ASN A N 1
ATOM 802 C CA . ASN A 1 112 ? -27.11833 40.03279 7.65818 1.000 23.13929 112 ASN A CA 1
ATOM 803 C C . ASN A 1 112 ? -26.71749 38.94235 8.64286 1.000 23.58622 112 ASN A C 1
ATOM 804 O O . ASN A 1 112 ? -27.56371 38.17669 9.10789 1.000 21.88375 112 ASN A O 1
ATOM 809 N N . TRP A 1 113 ? -25.42420 38.86413 8.95027 1.000 22.29186 113 TRP A N 1
ATOM 810 C CA . TRP A 1 113 ? -24.93917 37.81020 9.83479 1.000 21.90089 113 TRP A CA 1
ATOM 811 C C . TRP A 1 113 ? -25.58496 37.86094 11.21100 1.000 21.36316 113 TRP A C 1
ATOM 812 O O . TRP A 1 113 ? -25.64733 36.83579 11.89041 1.000 23.14099 113 TRP A O 1
ATOM 823 N N . SER A 1 114 ? -26.06920 39.02356 11.64019 1.000 22.94017 114 SER A N 1
ATOM 824 C CA . SER A 1 114 ? -26.67660 39.10293 12.96097 1.000 25.52464 114 SER A CA 1
ATOM 825 C C . SER A 1 114 ? -27.93665 38.25638 13.04998 1.000 25.50787 114 SER A C 1
ATOM 826 O O . SER A 1 114 ? -28.32870 37.86211 14.15336 1.000 27.91138 114 SER A O 1
ATOM 829 N N . GLU A 1 115 ? -28.56886 37.96203 11.91239 1.000 25.52291 115 GLU A N 1
ATOM 830 C CA . GLU A 1 115 ? -29.78948 37.16646 11.92111 1.000 27.12138 115 GLU A CA 1
ATOM 831 C C . GLU A 1 115 ? -29.51159 35.71266 12.27580 1.000 25.90061 115 GLU A C 1
ATOM 832 O O . GLU A 1 115 ? -30.43992 34.99262 12.66165 1.000 27.13326 115 GLU A O 1
ATOM 838 N N . VAL A 1 116 ? -28.25855 35.27013 12.17160 1.000 23.90186 116 VAL A N 1
ATOM 839 C CA . VAL A 1 116 ? -27.89306 33.91563 12.55613 1.000 24.52518 116 VAL A CA 1
ATOM 840 C C . VAL A 1 116 ? -26.87885 33.91456 13.70238 1.000 26.64041 116 VAL A C 1
ATOM 841 O O . VAL A 1 116 ? -26.23466 32.91003 13.95775 1.000 27.32613 116 VAL A O 1
ATOM 845 N N . GLY A 1 117 ? -26.76114 35.03458 14.41862 1.000 26.10950 117 GLY A N 1
ATOM 846 C CA . GLY A 1 117 ? -25.92952 35.11277 15.60467 1.000 26.05219 117 GLY A CA 1
ATOM 847 C C . GLY A 1 117 ? -24.54794 35.69276 15.40102 1.000 28.66038 117 GLY A C 1
ATOM 848 O O . GLY A 1 117 ? -23.75395 35.69325 16.34598 1.000 29.39822 117 GLY A O 1
ATOM 849 N N . GLY A 1 118 ? -24.23230 36.17764 14.20858 1.000 23.61702 118 GLY A N 1
ATOM 850 C CA . GLY A 1 118 ? -22.95845 36.79802 13.96250 1.000 26.06054 118 GLY A CA 1
ATOM 851 C C . GLY A 1 118 ? -23.03935 38.28989 14.18523 1.000 26.62965 118 GLY A C 1
ATOM 852 O O . GLY A 1 118 ? -24.00040 38.80899 14.75902 1.000 29.94321 118 GLY A O 1
ATOM 853 N N . PRO A 1 119 ? -22.02677 39.01426 13.73924 1.000 33.16164 119 PRO A N 1
ATOM 854 C CA . PRO A 1 119 ? -22.03897 40.47004 13.88555 1.000 30.78055 119 PRO A CA 1
ATOM 855 C C . PRO A 1 119 ? -22.96528 41.12851 12.86548 1.000 27.44221 119 PRO A C 1
ATOM 856 O O . PRO A 1 119 ? -23.44862 40.51368 11.91513 1.000 28.71170 119 PRO A O 1
ATOM 860 N N . ASN A 1 120 ? -23.21158 42.41742 13.09495 1.000 32.31454 120 ASN A N 1
ATOM 861 C CA . ASN A 1 120 ? -24.05463 43.23346 12.22284 1.000 28.81369 120 ASN A CA 1
ATOM 862 C C . ASN A 1 120 ? -23.27575 43.57519 10.95908 1.000 32.47979 120 ASN A C 1
ATOM 863 O O . ASN A 1 120 ? -22.70639 44.66281 10.81520 1.000 34.52495 120 ASN A O 1
ATOM 868 N N . ASN A 1 121 ? -23.31398 42.64268 10.00776 1.000 26.99732 121 ASN A N 1
ATOM 869 C CA . ASN A 1 121 ? -22.58729 42.73511 8.74696 1.000 34.98188 121 ASN A CA 1
ATOM 870 C C . ASN A 1 121 ? -23.41371 42.12508 7.64680 1.000 22.30504 121 ASN A C 1
ATOM 871 O O . ASN A 1 121 ? -24.02272 41.08091 7.85423 1.000 24.09625 121 ASN A O 1
ATOM 876 N N . THR A 1 122 ? -23.35451 42.73169 6.46904 1.000 25.34722 122 THR A N 1
ATOM 877 C CA . THR A 1 122 ? -23.99502 42.14677 5.30737 1.000 24.42379 122 THR A CA 1
ATOM 878 C C . THR A 1 122 ? -23.31999 40.81946 4.95910 1.000 19.73995 122 THR A C 1
ATOM 879 O O . THR A 1 122 ? -22.10033 40.68351 5.07260 1.000 21.25840 122 THR A O 1
ATOM 883 N N . ILE A 1 123 ? -24.12479 39.82474 4.60066 1.000 17.94182 123 ILE A N 1
ATOM 884 C CA . ILE A 1 123 ? -23.61113 38.54665 4.11508 1.000 16.36951 123 ILE A CA 1
ATOM 885 C C . ILE A 1 123 ? -23.31883 38.68581 2.63193 1.000 18.22977 123 ILE A C 1
ATOM 886 O O . ILE A 1 123 ? -24.15906 39.19002 1.87511 1.000 19.53420 123 ILE A O 1
ATOM 891 N N . GLN A 1 124 ? -22.11907 38.28157 2.21652 1.000 15.76591 124 GLN A N 1
ATOM 892 C CA . GLN A 1 124 ? -21.77228 38.17902 0.80171 1.000 15.31615 124 GLN A CA 1
ATOM 893 C C . GLN A 1 124 ? -21.91656 36.72973 0.37193 1.000 15.74511 124 GLN A C 1
ATOM 894 O O . GLN A 1 124 ? -21.25377 35.84611 0.92119 1.000 16.29318 124 GLN A O 1
ATOM 900 N N . VAL A 1 125 ? -22.83078 36.46568 -0.54457 1.000 15.14263 125 VAL A N 1
ATOM 901 C CA . VAL A 1 125 ? -22.99816 35.11539 -1.05248 1.000 14.18038 125 VAL A CA 1
ATOM 902 C C . VAL A 1 125 ? -22.11792 34.95888 -2.27948 1.000 15.53678 125 VAL A C 1
ATOM 903 O O . VAL A 1 125 ? -22.19208 35.76563 -3.20407 1.000 15.67014 125 VAL A O 1
ATOM 907 N N . ILE A 1 126 ? -21.26080 33.94336 -2.26857 1.000 14.17646 126 ILE A N 1
ATOM 908 C CA . ILE A 1 126 ? -20.31722 33.67806 -3.34193 1.000 16.39986 126 ILE A CA 1
ATOM 909 C C . ILE A 1 126 ? -20.79779 32.38878 -3.97686 1.000 13.58089 126 ILE A C 1
ATOM 910 O O . ILE A 1 126 ? -20.73694 31.31809 -3.36225 1.000 16.17279 126 ILE A O 1
ATOM 915 N N . ASN A 1 127 ? -21.32341 32.47933 -5.18383 1.000 15.04302 127 ASN A N 1
ATOM 916 C CA . ASN A 1 127 ? -21.93792 31.31510 -5.78584 1.000 15.00784 127 ASN A CA 1
ATOM 917 C C . ASN A 1 127 ? -21.05112 30.72741 -6.86906 1.000 14.35320 127 ASN A C 1
ATOM 918 O O . ASN A 1 127 ? -20.23486 31.41957 -7.47215 1.000 15.17217 127 ASN A O 1
ATOM 923 N N . ARG A 1 128 ? -21.20500 29.42235 -7.07924 1.000 14.81773 128 ARG A N 1
ATOM 924 C CA . ARG A 1 128 ? -20.54197 28.76271 -8.18065 1.000 14.93609 128 ARG A CA 1
ATOM 925 C C . ARG A 1 128 ? -21.35051 29.00874 -9.46073 1.000 14.79625 128 ARG A C 1
ATOM 926 O O . ARG A 1 128 ? -22.56186 29.25709 -9.39135 1.000 16.47963 128 ARG A O 1
ATOM 934 N N . PRO A 1 129 ? -20.70462 28.97187 -10.62455 1.000 15.65985 129 PRO A N 1
ATOM 935 C CA . PRO A 1 129 ? -21.41855 29.18635 -11.89316 1.000 16.14092 129 PRO A CA 1
ATOM 936 C C . PRO A 1 129 ? -22.27977 27.98998 -12.26826 1.000 16.26349 129 PRO A C 1
ATOM 937 O O . PRO A 1 129 ? -22.18564 26.91099 -11.68759 1.000 14.73568 129 PRO A O 1
ATOM 941 N N . SER A 1 130 ? -23.14903 28.20590 -13.26075 1.000 17.84488 130 SER A N 1
ATOM 942 C CA . SER A 1 130 ? -24.17121 27.20875 -13.55161 1.000 18.03736 130 SER A CA 1
ATOM 943 C C . SER A 1 130 ? -23.60275 25.91142 -14.11925 1.000 18.18625 130 SER A C 1
ATOM 944 O O . SER A 1 130 ? -24.26891 24.87674 -13.99857 1.000 16.81461 130 SER A O 1
ATOM 947 N N . GLU A 1 131 ? -22.38175 25.92366 -14.68195 1.000 15.76151 131 GLU A N 1
ATOM 948 C CA . GLU A 1 131 ? -21.78393 24.68243 -15.17686 1.000 14.94139 131 GLU A CA 1
ATOM 949 C C . GLU A 1 131 ? -21.36010 23.74559 -14.04903 1.000 15.66708 131 GLU A C 1
ATOM 950 O O . GLU A 1 131 ? -21.05689 22.57800 -14.32021 1.000 14.99998 131 GLU A O 1
ATOM 956 N N . SER A 1 132 ? -21.34757 24.22042 -12.81236 1.000 12.72633 132 SER A N 1
ATOM 957 C CA . SER A 1 132 ? -20.90548 23.41578 -11.67811 1.000 12.09849 132 SER A CA 1
ATOM 958 C C . SER A 1 132 ? -21.98579 22.41718 -11.27998 1.000 12.68384 132 SER A C 1
ATOM 959 O O . SER A 1 132 ? -23.11650 22.80283 -10.94941 1.000 13.72658 132 SER A O 1
ATOM 962 N N . GLY A 1 133 ? -21.63098 21.13554 -11.29301 1.000 12.69204 133 GLY A N 1
ATOM 963 C CA . GLY A 1 133 ? -22.54188 20.12855 -10.76224 1.000 13.31775 133 GLY A CA 1
ATOM 964 C C . GLY A 1 133 ? -22.79468 20.29593 -9.28004 1.000 13.93254 133 GLY A C 1
ATOM 965 O O . GLY A 1 133 ? -23.85228 19.90053 -8.77847 1.000 14.24433 133 GLY A O 1
ATOM 966 N N . THR A 1 134 ? -21.82426 20.86321 -8.55094 1.000 11.96236 134 THR A N 1
ATOM 967 C CA . THR A 1 134 ? -22.01850 21.17923 -7.13361 1.000 12.37666 134 THR A CA 1
ATOM 968 C C . THR A 1 134 ? -23.08041 22.25558 -6.96041 1.000 11.54934 134 THR A C 1
ATOM 969 O O . THR A 1 134 ? -23.95304 22.13876 -6.09342 1.000 12.21681 134 THR A O 1
ATOM 973 N N . GLN A 1 135 ? -23.04313 23.29393 -7.80311 1.000 11.51957 135 GLN A N 1
ATOM 974 C CA . GLN A 1 135 ? -24.11411 24.28820 -7.81793 1.000 11.52380 135 GLN A CA 1
ATOM 975 C C . GLN A 1 135 ? -25.45785 23.62367 -8.08909 1.000 13.18037 135 GLN A C 1
ATOM 976 O O . GLN A 1 135 ? -26.45938 23.92418 -7.42166 1.000 12.92290 135 GLN A O 1
ATOM 982 N N . GLN A 1 136 ? -25.49869 22.71950 -9.08187 1.000 12.83316 136 GLN A N 1
ATOM 983 C CA . GLN A 1 136 ? -26.76477 22.08381 -9.42549 1.000 11.31908 136 GLN A CA 1
ATOM 984 C C . GLN A 1 136 ? -27.26567 21.21956 -8.27748 1.000 12.97331 136 GLN A C 1
ATOM 985 O O . GLN A 1 136 ? -28.46903 21.17603 -8.00897 1.000 14.46347 136 GLN A O 1
ATOM 991 N N . THR A 1 137 ? -26.35825 20.53069 -7.59096 1.000 12.70670 137 THR A N 1
ATOM 992 C CA . THR A 1 137 ? -26.74716 19.69281 -6.45820 1.000 10.33972 137 THR A CA 1
ATOM 993 C C . THR A 1 137 ? -27.21561 20.53555 -5.28097 1.000 12.24945 137 THR A C 1
ATOM 994 O O . THR A 1 137 ? -28.22622 20.21477 -4.63822 1.000 12.36674 137 THR A O 1
ATOM 998 N N . PHE A 1 138 ? -26.49647 21.61749 -5.00206 1.000 11.62091 138 PHE A N 1
ATOM 999 C CA . PHE A 1 138 ? -26.89204 22.52250 -3.92932 1.000 12.67428 138 PHE A CA 1
ATOM 1000 C C . PHE A 1 138 ? -28.26544 23.11626 -4.22237 1.000 14.10575 138 PHE A C 1
ATOM 1001 O O . PHE A 1 138 ? -29.14574 23.12372 -3.35243 1.000 14.62476 138 PHE A O 1
ATOM 1009 N N . ALA A 1 139 ? -28.49932 23.52378 -5.47047 1.000 14.14823 139 ALA A N 1
ATOM 1010 C CA . ALA A 1 139 ? -29.81301 24.04365 -5.83256 1.000 15.34475 139 ALA A CA 1
ATOM 1011 C C . ALA A 1 139 ? -30.88997 22.99740 -5.58276 1.000 16.26550 139 ALA A C 1
ATOM 1012 O O . ALA A 1 139 ? -31.93886 23.30025 -5.00048 1.000 17.92893 139 ALA A O 1
ATOM 1014 N N . ALA A 1 140 ? -30.63608 21.74855 -5.98158 1.000 13.52471 140 ALA A N 1
ATOM 1015 C CA . ALA A 1 140 ? -31.64198 20.71259 -5.81058 1.000 13.94298 140 ALA A CA 1
ATOM 1016 C C . ALA A 1 140 ? -31.87047 20.38272 -4.33961 1.000 15.03088 140 ALA A C 1
ATOM 1017 O O . ALA A 1 140 ? -33.02485 20.28008 -3.90265 1.000 17.93063 140 ALA A O 1
ATOM 1019 N N . GLN A 1 141 ? -30.79800 20.24069 -3.55579 1.000 12.16726 141 GLN A N 1
ATOM 1020 C CA . GLN A 1 141 ? -30.94377 19.70617 -2.20351 1.000 12.87799 141 GLN A CA 1
ATOM 1021 C C . GLN A 1 141 ? -31.24504 20.76925 -1.16144 1.000 14.89562 141 GLN A C 1
ATOM 1022 O O . GLN A 1 141 ? -31.86930 20.45481 -0.13972 1.000 17.59495 141 GLN A O 1
ATOM 1028 N N . VAL A 1 142 ? -30.83433 22.00735 -1.39864 1.000 14.13953 142 VAL A N 1
ATOM 1029 C CA . VAL A 1 142 ? -31.03849 23.10401 -0.45275 1.000 14.04413 142 VAL A CA 1
ATOM 1030 C C . VAL A 1 142 ? -32.20643 23.97838 -0.87668 1.000 14.82357 142 VAL A C 1
ATOM 1031 O O . VAL A 1 142 ? -33.11445 24.24433 -0.08617 1.000 16.98803 142 VAL A O 1
ATOM 1035 N N . LEU A 1 143 ? -32.19948 24.41413 -2.13677 1.000 13.04955 143 LEU A N 1
ATOM 1036 C CA . LEU A 1 143 ? -33.20102 25.36466 -2.60362 1.000 14.29173 143 LEU A CA 1
ATOM 1037 C C . LEU A 1 143 ? -34.52298 24.68536 -2.92281 1.000 15.73527 143 LEU A C 1
ATOM 1038 O O . LEU A 1 143 ? -35.56792 25.34070 -2.86355 1.000 15.49156 143 LEU A O 1
ATOM 1043 N N . GLN A 1 144 ? -34.50380 23.39437 -3.27872 1.000 13.66598 144 GLN A N 1
ATOM 1044 C CA . GLN A 1 144 ? -35.72394 22.59467 -3.40421 1.000 14.62683 144 GLN A CA 1
ATOM 1045 C C . GLN A 1 144 ? -36.77614 23.28713 -4.26828 1.000 16.89998 144 GLN A C 1
ATOM 1046 O O . GLN A 1 144 ? -37.95585 23.38469 -3.91421 1.000 16.74548 144 GLN A O 1
ATOM 1052 N N . GLY A 1 145 ? -36.35030 23.73065 -5.44808 1.000 13.54943 145 GLY A N 1
ATOM 1053 C CA . GLY A 1 145 ? -37.24818 24.32111 -6.41303 1.000 14.23165 145 GLY A CA 1
ATOM 1054 C C . GLY A 1 145 ? -37.28324 25.83355 -6.42497 1.000 15.00370 145 GLY A C 1
ATOM 1055 O O . GLY A 1 145 ? -37.92354 26.40933 -7.31812 1.000 17.60514 145 GLY A O 1
ATOM 1056 N N . GLN A 1 146 ? -36.70147 26.47964 -5.42674 1.000 14.66513 146 GLN A N 1
ATOM 1057 C CA . GLN A 1 146 ? -36.57854 27.92809 -5.34798 1.000 15.51114 146 GLN A CA 1
ATOM 1058 C C . GLN A 1 146 ? -35.31692 28.40173 -6.07239 1.000 16.20155 146 GLN A C 1
ATOM 1059 O O . GLN A 1 146 ? -34.34879 27.66713 -6.20909 1.000 18.62277 146 GLN A O 1
ATOM 1065 N N . ALA A 1 147 ? -35.33050 29.65156 -6.51727 1.000 15.79893 147 ALA A N 1
ATOM 1066 C CA . ALA A 1 147 ? -34.18200 30.19953 -7.24056 1.000 19.78764 147 ALA A CA 1
ATOM 1067 C C . ALA A 1 147 ? -33.15248 30.78599 -6.28901 1.000 18.57341 147 ALA A C 1
ATOM 1068 O O . ALA A 1 147 ? -33.48759 31.20084 -5.18020 1.000 17.22904 147 ALA A O 1
ATOM 1070 N N . PHE A 1 148 ? -31.88926 30.79068 -6.72177 1.000 15.62983 148 PHE A N 1
ATOM 1071 C CA . PHE A 1 148 ? -30.84918 31.53638 -6.01601 1.000 18.15348 148 PHE A CA 1
ATOM 1072 C C . PHE A 1 148 ? -31.16331 33.02941 -5.99430 1.000 19.91100 148 PHE A C 1
ATOM 1073 O O . PHE A 1 148 ? -31.78804 33.56981 -6.90893 1.000 18.51113 148 PHE A O 1
ATOM 1081 N N . GLY A 1 149 ? -30.74271 33.69083 -4.91362 1.000 18.77530 149 GLY A N 1
ATOM 1082 C CA . GLY A 1 149 ? -30.85578 35.13017 -4.83187 1.000 21.77023 149 GLY A CA 1
ATOM 1083 C C . GLY A 1 149 ? -29.98045 35.82985 -5.85570 1.000 21.74924 149 GLY A C 1
ATOM 1084 O O . GLY A 1 149 ? -29.06626 35.24447 -6.42377 1.000 20.63902 149 GLY A O 1
ATOM 1085 N N . GLN A 1 150 ? -30.31319 37.09219 -6.10839 1.000 20.16907 150 GLN A N 1
ATOM 1086 C CA . GLN A 1 150 ? -29.59352 38.00727 -6.98822 1.000 24.47893 150 GLN A CA 1
ATOM 1087 C C . GLN A 1 150 ? -29.46046 39.34871 -6.28138 1.000 23.92615 150 GLN A C 1
ATOM 1088 O O . GLN A 1 150 ? -30.18355 39.63880 -5.32298 1.000 28.45992 150 GLN A O 1
ATOM 1094 N N . GLY A 1 151 ? -28.61244 40.21896 -6.80435 1.000 24.55222 151 GLY A N 1
ATOM 1095 C CA . GLY A 1 151 ? -28.50070 41.53324 -6.20040 1.000 25.62747 151 GLY A CA 1
ATOM 1096 C C . GLY A 1 151 ? -27.10153 41.83776 -5.70737 1.000 25.32460 151 GLY A C 1
ATOM 1097 O O . GLY A 1 151 ? -26.14420 41.10456 -5.95549 1.000 24.54535 151 GLY A O 1
ATOM 1098 N N . ALA A 1 152 ? -26.98415 42.97495 -5.02223 1.000 24.09345 152 ALA A N 1
ATOM 1099 C CA . ALA A 1 152 ? -25.66979 43.55243 -4.76299 1.000 23.38621 152 ALA A CA 1
ATOM 1100 C C . ALA A 1 152 ? -24.79971 42.64026 -3.91311 1.000 22.11267 152 ALA A C 1
ATOM 1101 O O . ALA A 1 152 ? -23.56924 42.70973 -4.00203 1.000 23.74020 152 ALA A O 1
ATOM 1103 N N . ASN A 1 153 ? -25.40719 41.78180 -3.09696 1.000 19.73998 153 ASN A N 1
ATOM 1104 C CA . ASN A 1 153 ? -24.66419 40.94643 -2.16164 1.000 19.77435 153 ASN A CA 1
ATOM 1105 C C . ASN A 1 153 ? -24.49847 39.51792 -2.66258 1.000 17.60687 153 ASN A C 1
ATOM 1106 O O . ASN A 1 153 ? -24.05777 38.65019 -1.90289 1.000 17.99952 153 ASN A O 1
ATOM 1111 N N . PHE A 1 154 ? -24.86705 39.25000 -3.91323 1.000 16.65930 154 PHE A N 1
ATOM 1112 C CA . PHE A 1 154 ? -24.63026 37.96030 -4.55370 1.000 18.82919 154 PHE A CA 1
ATOM 1113 C C . PHE A 1 154 ? -23.59416 38.11360 -5.65059 1.000 19.94669 154 PHE A C 1
ATOM 1114 O O . PHE A 1 154 ? -23.66832 39.05234 -6.44850 1.000 20.10727 154 PHE A O 1
ATOM 1122 N N . GLN A 1 155 ? -22.60438 37.22563 -5.66842 1.000 16.09046 155 GLN A N 1
ATOM 1123 C CA . GLN A 1 155 ? -21.64565 37.20862 -6.76038 1.000 19.17831 155 GLN A CA 1
ATOM 1124 C C . GLN A 1 155 ? -21.50952 35.78533 -7.26432 1.000 18.47186 155 GLN A C 1
ATOM 1125 O O . GLN A 1 155 ? -21.29023 34.87192 -6.47338 1.000 18.57741 155 GLN A O 1
ATOM 1131 N N . THR A 1 156 ? -21.59715 35.60349 -8.57740 1.000 18.00437 156 THR A N 1
ATOM 1132 C CA . THR A 1 156 ? -21.32273 34.31282 -9.19233 1.000 16.54371 156 THR A CA 1
ATOM 1133 C C . THR A 1 156 ? -19.90653 34.36696 -9.74821 1.000 19.31242 156 THR A C 1
ATOM 1134 O O . THR A 1 156 ? -19.58411 35.25479 -10.53990 1.000 20.66082 156 THR A O 1
ATOM 1138 N N . MET A 1 157 ? -19.06401 33.42858 -9.32667 1.000 16.51431 157 MET A N 1
ATOM 1139 C CA . MET A 1 157 ? -17.69541 33.42992 -9.79119 1.000 18.24939 157 MET A CA 1
ATOM 1140 C C . MET A 1 157 ? -17.64639 33.07184 -11.27395 1.000 19.63049 157 MET A C 1
ATOM 1141 O O . MET A 1 157 ? -18.45102 32.26538 -11.75146 1.000 21.34841 157 MET A O 1
ATOM 1146 N N . PRO A 1 158 ? -16.69831 33.64327 -12.01648 1.000 19.89946 158 PRO A N 1
ATOM 1147 C CA . PRO A 1 158 ? -16.63191 33.37014 -13.46349 1.000 21.45155 158 PRO A CA 1
ATOM 1148 C C . PRO A 1 158 ? -16.09500 31.98666 -13.78361 1.000 22.64057 158 PRO A C 1
ATOM 1149 O O . PRO A 1 158 ? -16.31431 31.49306 -14.89412 1.000 22.31236 158 PRO A O 1
ATOM 1153 N N . ARG A 1 159 ? -15.39017 31.35402 -12.85719 1.000 20.37558 159 ARG A N 1
ATOM 1154 C CA . ARG A 1 159 ? -14.81793 30.03878 -13.07861 1.000 20.03341 159 ARG A CA 1
ATOM 1155 C C . ARG A 1 159 ? -15.37613 29.09112 -12.02624 1.000 16.35826 159 ARG A C 1
ATOM 1156 O O . ARG A 1 159 ? -15.58068 29.47366 -10.87218 1.000 16.59601 159 ARG A O 1
ATOM 1164 N N . ASP A 1 160 ? -15.60914 27.84622 -12.41980 1.000 18.32986 160 ASP A N 1
ATOM 1165 C CA . ASP A 1 160 ? -15.97234 26.81196 -11.46191 1.000 16.46925 160 ASP A CA 1
ATOM 1166 C C . ASP A 1 160 ? -14.67639 26.32974 -10.83002 1.000 17.94841 160 ASP A C 1
ATOM 1167 O O . ASP A 1 160 ? -13.95509 25.52214 -11.41622 1.000 19.15784 160 ASP A O 1
ATOM 1172 N N . ALA A 1 161 ? -14.33498 26.87899 -9.66725 1.000 18.07159 161 ALA A N 1
ATOM 1173 C CA . ALA A 1 161 ? -13.04850 26.57235 -9.05444 1.000 19.36229 161 ALA A CA 1
ATOM 1174 C C . ALA A 1 161 ? -13.14382 26.94500 -7.58776 1.000 18.47535 161 ALA A C 1
ATOM 1175 O O . ALA A 1 161 ? -13.58217 28.05038 -7.25833 1.000 18.82115 161 ALA A O 1
ATOM 1177 N N . THR A 1 162 ? -12.74466 26.02896 -6.71392 1.000 14.63439 162 THR A N 1
ATOM 1178 C CA . THR A 1 162 ? -12.94617 26.28404 -5.29422 1.000 14.17363 162 THR A CA 1
ATOM 1179 C C . THR A 1 162 ? -11.90150 27.22886 -4.70644 1.000 15.13964 162 THR A C 1
ATOM 1180 O O . THR A 1 162 ? -12.24288 28.05647 -3.85655 1.000 15.07744 162 THR A O 1
ATOM 1184 N N . THR A 1 163 ? -10.63756 27.14999 -5.11946 1.000 16.93067 163 THR A N 1
ATOM 1185 C CA . THR A 1 163 ? -9.65593 28.01502 -4.46135 1.000 19.02061 163 THR A CA 1
ATOM 1186 C C . THR A 1 163 ? -9.92737 29.50512 -4.67472 1.000 18.23042 163 THR A C 1
ATOM 1187 O O . THR A 1 163 ? -9.77348 30.26727 -3.70234 1.000 16.66827 163 THR A O 1
ATOM 1191 N N . PRO A 1 164 ? -10.31510 29.99245 -5.86590 1.000 17.76662 164 PRO A N 1
ATOM 1192 C CA . PRO A 1 164 ? -10.69813 31.41362 -5.96590 1.000 17.77609 164 PRO A CA 1
ATOM 1193 C C . PRO A 1 164 ? -11.91687 31.75674 -5.12513 1.000 19.17683 164 PRO A C 1
ATOM 1194 O O . PRO A 1 164 ? -12.03857 32.89317 -4.65526 1.000 18.71122 164 PRO A O 1
ATOM 1198 N N . ILE A 1 165 ? -12.84393 30.81084 -4.96053 1.000 15.58505 165 ILE A N 1
ATOM 1199 C CA . ILE A 1 165 ? -14.00193 31.04333 -4.10439 1.000 16.01755 165 ILE A CA 1
ATOM 1200 C C . ILE A 1 165 ? -13.55439 31.21286 -2.66306 1.000 16.72917 165 ILE A C 1
ATOM 1201 O O . ILE A 1 165 ? -14.00471 32.12836 -1.96555 1.000 17.98943 165 ILE A O 1
ATOM 1206 N N . ILE A 1 166 ? -12.65478 30.33387 -2.19688 1.000 14.50229 166 ILE A N 1
ATOM 1207 C CA . ILE A 1 166 ? -12.15509 30.45515 -0.83246 1.000 15.23054 166 ILE A CA 1
ATOM 1208 C C . ILE A 1 166 ? -11.50946 31.81804 -0.61439 1.000 17.55155 166 ILE A C 1
ATOM 1209 O O . ILE A 1 166 ? -11.75726 32.47347 0.40570 1.000 17.09594 166 ILE A O 1
ATOM 1214 N N . ARG A 1 167 ? -10.71081 32.28458 -1.57393 1.000 15.50032 167 ARG A N 1
ATOM 1215 C CA . ARG A 1 167 ? -10.10428 33.60172 -1.41506 1.000 17.05310 167 ARG A CA 1
ATOM 1216 C C . ARG A 1 167 ? -11.16225 34.69340 -1.31518 1.000 19.94445 167 ARG A C 1
ATOM 1217 O O . ARG A 1 167 ? -11.00773 35.63517 -0.52264 1.000 20.85135 167 ARG A O 1
ATOM 1225 N N . ALA A 1 168 ? -12.29172 34.52465 -2.00969 1.000 18.22545 168 ALA A N 1
ATOM 1226 C CA . ALA A 1 168 ? -13.28731 35.58499 -2.07013 1.000 21.43563 168 ALA A CA 1
ATOM 1227 C C . ALA A 1 168 ? -14.16377 35.62302 -0.82903 1.000 19.44821 168 ALA A C 1
ATOM 1228 O O . ALA A 1 168 ? -14.85316 36.63041 -0.60512 1.000 20.59862 168 ALA A O 1
ATOM 1230 N N . LEU A 1 169 ? -14.11995 34.57492 -0.00344 1.000 15.71128 169 LEU A N 1
ATOM 1231 C CA . LEU A 1 169 ? -14.97383 34.53783 1.17891 1.000 13.51717 169 LEU A CA 1
ATOM 1232 C C . LEU A 1 169 ? -14.64394 35.68953 2.11016 1.000 17.08988 169 LEU A C 1
ATOM 1233 O O . LEU A 1 169 ? -15.53880 36.31104 2.68272 1.000 16.89587 169 LEU A O 1
ATOM 1238 N N . GLY A 1 170 ? -13.35581 35.95123 2.31442 1.000 17.18679 170 GLY A N 1
ATOM 1239 C CA . GLY A 1 170 ? -12.98256 37.02293 3.21748 1.000 19.85551 170 GLY A CA 1
ATOM 1240 C C . GLY A 1 170 ? -13.59615 36.82397 4.59329 1.000 18.97908 170 GLY A C 1
ATOM 1241 O O . GLY A 1 170 ? -13.80979 35.70517 5.05843 1.000 18.73933 170 GLY A O 1
ATOM 1242 N N . SER A 1 171 ? -13.88598 37.94215 5.25518 1.000 15.62625 171 SER A N 1
ATOM 1243 C CA . SER A 1 171 ? -14.45636 37.91711 6.59129 1.000 16.22486 171 SER A CA 1
ATOM 1244 C C . SER A 1 171 ? -15.98012 37.86820 6.57718 1.000 17.41450 171 SER A C 1
ATOM 1245 O O . SER A 1 171 ? -16.59454 37.73759 7.64526 1.000 16.55216 171 SER A O 1
ATOM 1248 N N . ASN A 1 172 ? -16.60955 38.02467 5.41596 1.000 15.80358 172 ASN A N 1
ATOM 1249 C CA . ASN A 1 172 ? -18.05628 38.15518 5.38593 1.000 14.70814 172 ASN A CA 1
ATOM 1250 C C . ASN A 1 172 ? -18.78628 37.27456 4.37846 1.000 14.87831 172 ASN A C 1
ATOM 1251 O O . ASN A 1 172 ? -20.01444 37.38331 4.28780 1.000 16.03096 172 ASN A O 1
ATOM 1256 N N . GLY A 1 173 ? -18.08840 36.46546 3.58886 1.000 13.48059 173 GLY A N 1
ATOM 1257 C CA . GLY A 1 173 ? -18.71786 35.66692 2.55593 1.000 12.15828 173 GLY A CA 1
ATOM 1258 C C . GLY A 1 173 ? -19.01313 34.22652 2.95815 1.000 13.23106 173 GLY A C 1
ATOM 1259 O O . GLY A 1 173 ? -18.46486 33.68695 3.92882 1.000 12.85511 173 GLY A O 1
ATOM 1260 N N . ILE A 1 174 ? -19.89333 33.58601 2.18208 1.000 11.77658 174 ILE A N 1
ATOM 1261 C CA . ILE A 1 174 ? -20.24739 32.18580 2.40205 1.000 11.37558 174 ILE A CA 1
ATOM 1262 C C . ILE A 1 174 ? -20.35811 31.51626 1.04574 1.000 12.39778 174 ILE A C 1
ATOM 1263 O O . ILE A 1 174 ? -20.78915 32.14476 0.07697 1.000 11.40724 174 ILE A O 1
ATOM 1268 N N . SER A 1 175 ? -19.94071 30.25843 0.96497 1.000 10.17589 175 SER A N 1
ATOM 1269 C CA . SER A 1 175 ? -20.08585 29.48216 -0.26195 1.000 8.95578 175 SER A CA 1
ATOM 1270 C C . SER A 1 175 ? -20.14308 28.00086 0.10271 1.000 12.19422 175 SER A C 1
ATOM 1271 O O . SER A 1 175 ? -20.44159 27.63642 1.24713 1.000 11.82949 175 SER A O 1
ATOM 1274 N N . TYR A 1 176 ? -19.85440 27.14384 -0.87597 1.000 11.69816 176 TYR A N 1
ATOM 1275 C CA . TYR A 1 176 ? -19.96601 25.70107 -0.68356 1.000 10.98302 176 TYR A CA 1
ATOM 1276 C C . TYR A 1 176 ? -19.06036 25.00030 -1.68815 1.000 10.28561 176 TYR A C 1
ATOM 1277 O O . TYR A 1 176 ? -18.73093 25.55260 -2.74085 1.000 12.01883 176 TYR A O 1
ATOM 1286 N N . ALA A 1 177 ? -18.64825 23.77965 -1.33761 1.000 9.81941 177 ALA A N 1
ATOM 1287 C CA . ALA A 1 177 ? -17.71485 23.01839 -2.14934 1.000 11.64743 177 ALA A CA 1
ATOM 1288 C C . ALA A 1 177 ? -17.69344 21.57487 -1.67044 1.000 11.02578 177 ALA A C 1
ATOM 1289 O O . ALA A 1 177 ? -18.07069 21.28164 -0.52948 1.000 13.54160 177 ALA A O 1
ATOM 1291 N N . THR A 1 178 ? -17.21280 20.68031 -2.54077 1.000 10.95109 178 THR A N 1
ATOM 1292 C CA . THR A 1 178 ? -17.04156 19.29542 -2.11919 1.000 12.91208 178 THR A CA 1
ATOM 1293 C C . THR A 1 178 ? -16.17543 19.23695 -0.86150 1.000 13.83190 178 THR A C 1
ATOM 1294 O O . THR A 1 178 ? -15.19686 19.97751 -0.71870 1.000 13.27264 178 THR A O 1
ATOM 1298 N N . TYR A 1 179 ? -16.58562 18.37283 0.07147 1.000 11.78368 179 TYR A N 1
ATOM 1299 C CA . TYR A 1 179 ? -15.99013 18.34710 1.40293 1.000 12.07748 179 TYR A CA 1
ATOM 1300 C C . TYR A 1 179 ? -14.48143 18.15821 1.35161 1.000 15.14065 179 TYR A C 1
ATOM 1301 O O . TYR A 1 179 ? -13.74312 18.81839 2.09693 1.000 16.39224 179 TYR A O 1
ATOM 1310 N N . GLY A 1 180 ? -13.99891 17.27957 0.46911 1.000 15.64022 180 GLY A N 1
ATOM 1311 C CA . GLY A 1 180 ? -12.57062 17.02041 0.40117 1.000 17.25547 180 GLY A CA 1
ATOM 1312 C C . GLY A 1 180 ? -11.73565 18.24755 0.10503 1.000 20.12775 180 GLY A C 1
ATOM 1313 O O . GLY A 1 180 ? -10.57116 18.30974 0.50911 1.000 20.67003 180 GLY A O 1
ATOM 1314 N N . GLN A 1 181 ? -12.31318 19.26491 -0.51755 1.000 15.06431 181 GLN A N 1
ATOM 1315 C CA . GLN A 1 181 ? -11.49133 20.41860 -0.83623 1.000 18.93960 181 GLN A CA 1
ATOM 1316 C C . GLN A 1 181 ? -11.41549 21.41702 0.30863 1.000 20.22360 181 GLN A C 1
ATOM 1317 O O . GLN A 1 181 ? -10.65141 22.38097 0.21272 1.000 20.35825 181 GLN A O 1
ATOM 1323 N N . VAL A 1 182 ? -12.16400 21.20050 1.39458 1.000 15.94931 182 VAL A N 1
ATOM 1324 C CA . VAL A 1 182 ? -12.11075 22.06308 2.57038 1.000 15.33714 182 VAL A CA 1
ATOM 1325 C C . VAL A 1 182 ? -11.97008 21.29206 3.87701 1.000 15.83996 182 VAL A C 1
ATOM 1326 O O . VAL A 1 182 ? -11.95217 21.90668 4.94352 1.000 18.42901 182 VAL A O 1
ATOM 1330 N N . GLU A 1 183 ? -11.84436 19.96622 3.82083 1.000 17.90418 183 GLU A N 1
ATOM 1331 C CA . GLU A 1 183 ? -11.99541 19.09364 4.99309 1.000 16.34548 183 GLU A CA 1
ATOM 1332 C C . GLU A 1 183 ? -11.04692 19.43735 6.13812 1.000 18.46534 183 GLU A C 1
ATOM 1333 O O . GLU A 1 183 ? -11.43185 19.33186 7.31017 1.000 18.06417 183 GLU A O 1
ATOM 1339 N N . ASN A 1 184 ? -9.80397 19.81866 5.84419 1.000 16.21127 184 ASN A N 1
ATOM 1340 C CA . ASN A 1 184 ? -8.87674 20.01694 6.95083 1.000 19.90556 184 ASN A CA 1
ATOM 1341 C C . ASN A 1 184 ? -9.02947 21.38437 7.60124 1.000 18.61518 184 ASN A C 1
ATOM 1342 O O . ASN A 1 184 ? -8.32944 21.65926 8.58674 1.000 18.85534 184 ASN A O 1
ATOM 1347 N N . GLN A 1 185 ? -9.92773 22.22218 7.07341 1.000 15.65995 185 GLN A N 1
ATOM 1348 C CA . GLN A 1 185 ? -10.23390 23.55767 7.59189 1.000 18.69722 185 GLN A CA 1
ATOM 1349 C C . GLN A 1 185 ? -9.00227 24.45380 7.71195 1.000 19.34768 185 GLN A C 1
ATOM 1350 O O . GLN A 1 185 ? -8.97999 25.41409 8.49336 1.000 18.69737 185 GLN A O 1
ATOM 1356 N N . GLN A 1 186 ? -7.92144 24.15138 7.01343 1.000 16.97227 186 GLN A N 1
ATOM 1357 C CA . GLN A 1 186 ? -6.83271 25.10484 7.13105 1.000 17.60564 186 GLN A CA 1
ATOM 1358 C C . GLN A 1 186 ? -6.99137 26.27619 6.16790 1.000 15.53320 186 GLN A C 1
ATOM 1359 O O . GLN A 1 186 ? -6.25721 27.26297 6.29744 1.000 17.46060 186 GLN A O 1
ATOM 1365 N N . THR A 1 187 ? -7.91623 26.19957 5.20904 1.000 16.06418 187 THR A N 1
ATOM 1366 C CA . THR A 1 187 ? -8.14635 27.31607 4.29940 1.000 16.40846 187 THR A CA 1
ATOM 1367 C C . THR A 1 187 ? -9.49689 27.99187 4.45749 1.000 17.69344 187 THR A C 1
ATOM 1368 O O . THR A 1 187 ? -9.67379 29.09791 3.93675 1.000 15.13662 187 THR A O 1
ATOM 1372 N N . ALA A 1 188 ? -10.42937 27.38210 5.17580 1.000 13.78582 188 ALA A N 1
ATOM 1373 C CA . ALA A 1 188 ? -11.77078 27.91877 5.37063 1.000 14.11288 188 ALA A CA 1
ATOM 1374 C C . ALA A 1 188 ? -12.36166 27.21209 6.57440 1.000 16.72991 188 ALA A C 1
ATOM 1375 O O . ALA A 1 188 ? -11.85588 26.17098 6.99330 1.000 18.46156 188 ALA A O 1
ATOM 1377 N N . ARG A 1 189 ? -13.42933 27.78131 7.13657 1.000 12.77479 189 ARG A N 1
ATOM 1378 C CA . ARG A 1 189 ? -14.13012 27.13458 8.23998 1.000 12.19086 189 ARG A CA 1
ATOM 1379 C C . ARG A 1 189 ? -15.39795 26.48209 7.71980 1.000 13.93836 189 ARG A C 1
ATOM 1380 O O . ARG A 1 189 ? -16.18753 27.10636 6.99867 1.000 14.25967 189 ARG A O 1
ATOM 1388 N N . ILE A 1 190 ? -15.58040 25.22431 8.06639 1.000 13.03666 190 ILE A N 1
ATOM 1389 C CA . ILE A 1 190 ? -16.77194 24.50239 7.63972 1.000 11.79286 190 ILE A CA 1
ATOM 1390 C C . ILE A 1 190 ? -17.91021 24.80744 8.60400 1.000 14.85592 190 ILE A C 1
ATOM 1391 O O . ILE A 1 190 ? -17.72727 24.77698 9.82907 1.000 15.76457 190 ILE A O 1
ATOM 1396 N N . VAL A 1 191 ? -19.07254 25.14246 8.05688 1.000 11.16042 191 VAL A N 1
ATOM 1397 C CA . VAL A 1 191 ? -20.23607 25.53327 8.84830 1.000 13.78177 191 VAL A CA 1
ATOM 1398 C C . VAL A 1 191 ? -21.10268 24.29710 9.04829 1.000 11.95278 191 VAL A C 1
ATOM 1399 O O . VAL A 1 191 ? -21.66541 23.78390 8.06256 1.000 13.14598 191 VAL A O 1
ATOM 1403 N N . PRO A 1 192 ? -21.26944 23.80341 10.27187 1.000 13.84387 192 PRO A N 1
ATOM 1404 C CA . PRO A 1 192 ? -22.15538 22.64768 10.47369 1.000 13.39163 192 PRO A CA 1
ATOM 1405 C C . PRO A 1 192 ? -23.58600 23.02520 10.11801 1.000 15.51447 192 PRO A C 1
ATOM 1406 O O . PRO A 1 192 ? -24.00956 24.16131 10.32879 1.000 14.37102 192 PRO A O 1
ATOM 1410 N N . ILE A 1 193 ? -24.30958 22.07516 9.52728 1.000 13.97742 193 ILE A N 1
ATOM 1411 C CA . ILE A 1 193 ? -25.68996 22.27543 9.09202 1.000 14.66894 193 ILE A CA 1
ATOM 1412 C C . ILE A 1 193 ? -26.55690 21.33685 9.90567 1.000 15.46984 193 ILE A C 1
ATOM 1413 O O . ILE A 1 193 ? -26.31662 20.12720 9.91052 1.000 16.00649 193 ILE A O 1
ATOM 1418 N N . ASP A 1 194 ? -27.56114 21.88555 10.58432 1.000 18.12582 194 ASP A N 1
ATOM 1419 C CA . ASP A 1 194 ? -28.41682 21.09698 11.48286 1.000 21.40905 194 ASP A CA 1
ATOM 1420 C C . ASP A 1 194 ? -27.56673 20.36149 12.50678 1.000 20.68332 194 ASP A C 1
ATOM 1421 O O . ASP A 1 194 ? -27.80197 19.19414 12.82722 1.000 21.33618 194 ASP A O 1
ATOM 1426 N N . SER A 1 195 ? -26.53562 21.04605 12.98772 1.000 19.56972 195 SER A N 1
ATOM 1427 C CA . SER A 1 195 ? -25.61370 20.54530 14.00017 1.000 21.28483 195 SER A CA 1
ATOM 1428 C C . SER A 1 195 ? -24.81487 19.34293 13.51410 1.000 21.40142 195 SER A C 1
ATOM 1429 O O . SER A 1 195 ? -24.33129 18.55285 14.33171 1.000 24.43713 195 SER A O 1
ATOM 1432 N N . LEU A 1 196 ? -24.63984 19.20136 12.19820 1.000 15.76997 196 LEU A N 1
ATOM 1433 C CA . LEU A 1 196 ? -23.90865 18.08228 11.61748 1.000 15.84768 196 LEU A CA 1
ATOM 1434 C C . LEU A 1 196 ? -22.79652 18.59420 10.71912 1.000 15.56351 196 LEU A C 1
ATOM 1435 O O . LEU A 1 196 ? -22.98803 19.55060 9.96666 1.000 15.55580 196 LEU A O 1
ATOM 1440 N N . SER A 1 197 ? -21.63378 17.95794 10.81643 1.000 17.87757 197 SER A N 1
ATOM 1441 C CA . SER A 1 197 ? -20.52514 18.27321 9.92947 1.000 15.13447 197 SER A CA 1
ATOM 1442 C C . SER A 1 197 ? -20.51462 17.28296 8.76458 1.000 15.02730 197 SER A C 1
ATOM 1443 O O . SER A 1 197 ? -21.14613 16.22757 8.84136 1.000 14.43639 197 SER A O 1
ATOM 1446 N N . PRO A 1 198 ? -19.83629 17.59681 7.65160 1.000 12.48303 198 PRO A N 1
ATOM 1447 C CA . PRO A 1 198 ? -19.99756 16.77464 6.43109 1.000 13.06030 198 PRO A CA 1
ATOM 1448 C C . PRO A 1 198 ? -19.46067 15.35911 6.52887 1.000 13.93557 198 PRO A C 1
ATOM 1449 O O . PRO A 1 198 ? -19.66700 14.58425 5.58043 1.000 14.77247 198 PRO A O 1
ATOM 1453 N N . ASN A 1 199 ? -18.75547 14.99941 7.60189 1.000 13.71319 199 ASN A N 1
ATOM 1454 C CA . ASN A 1 199 ? -18.33072 13.62029 7.78072 1.000 15.99550 199 ASN A CA 1
ATOM 1455 C C . ASN A 1 199 ? -19.41368 12.75928 8.41371 1.000 15.79089 199 ASN A C 1
ATOM 1456 O O . ASN A 1 199 ? -19.22244 11.54633 8.55263 1.000 18.67607 199 ASN A O 1
ATOM 1461 N N . GLN A 1 200 ? -20.53560 13.34380 8.80523 1.000 15.52915 200 GLN A N 1
ATOM 1462 C CA . GLN A 1 200 ? -21.55423 12.56643 9.49574 1.000 17.74134 200 GLN A CA 1
ATOM 1463 C C . GLN A 1 200 ? -22.54584 11.95589 8.52512 1.000 15.47126 200 GLN A C 1
ATOM 1464 O O . GLN A 1 200 ? -22.91055 12.55962 7.52076 1.000 17.36421 200 GLN A O 1
ATOM 1470 N N . GLU A 1 201 ? -23.00933 10.75116 8.87244 1.000 19.39600 201 GLU A N 1
ATOM 1471 C CA . GLU A 1 201 ? -23.83209 9.98639 7.94300 1.000 18.81048 201 GLU A CA 1
ATOM 1472 C C . GLU A 1 201 ? -25.14229 10.69252 7.65009 1.000 20.18911 201 GLU A C 1
ATOM 1473 O O . GLU A 1 201 ? -25.64786 10.61912 6.52032 1.000 21.14392 201 GLU A O 1
ATOM 1479 N N . ASN A 1 202 ? -25.69707 11.40887 8.62574 1.000 18.38964 202 ASN A N 1
ATOM 1480 C CA . ASN A 1 202 ? -26.95335 12.09378 8.37616 1.000 17.62110 202 ASN A CA 1
ATOM 1481 C C . ASN A 1 202 ? -26.77278 13.53684 7.92681 1.000 18.10598 202 ASN A C 1
ATOM 1482 O O . ASN A 1 202 ? -27.76403 14.25675 7.78894 1.000 17.65141 202 ASN A O 1
ATOM 1487 N N . TYR A 1 203 ? -25.54597 13.95749 7.62959 1.000 14.40244 203 TYR A N 1
ATOM 1488 C CA . TYR A 1 203 ? -25.34052 15.26620 7.02773 1.000 15.46237 203 TYR A CA 1
ATOM 1489 C C . TYR A 1 203 ? -26.13780 15.35243 5.72521 1.000 16.18192 203 TYR A C 1
ATOM 1490 O O . TYR A 1 203 ? -26.04803 14.44223 4.89356 1.000 18.31415 203 TYR A O 1
ATOM 1499 N N . PRO A 1 204 ? -26.91273 16.41587 5.51007 1.000 17.02543 204 PRO A N 1
ATOM 1500 C CA . PRO A 1 204 ? -27.96242 16.38901 4.47232 1.000 18.66492 204 PRO A CA 1
ATOM 1501 C C . PRO A 1 204 ? -27.51697 16.48472 3.01142 1.000 19.09356 204 PRO A C 1
ATOM 1502 O O . PRO A 1 204 ? -28.24687 16.01366 2.13315 1.000 23.05982 204 PRO A O 1
ATOM 1506 N N . LEU A 1 205 ? -26.36612 17.08040 2.71896 1.000 14.82889 205 LEU A N 1
ATOM 1507 C CA . LEU A 1 205 ? -25.95448 17.37878 1.33312 1.000 14.06648 205 LEU A CA 1
ATOM 1508 C C . LEU A 1 205 ? -24.98999 16.28621 0.88151 1.000 14.93442 205 LEU A C 1
ATOM 1509 O O . LEU A 1 205 ? -23.79757 16.35629 1.15519 1.000 13.34950 205 LEU A O 1
ATOM 1514 N N . ARG A 1 206 ? -25.51782 15.23085 0.25479 1.000 16.04843 206 ARG A N 1
ATOM 1515 C CA . ARG A 1 206 ? -24.72296 14.07724 -0.14946 1.000 13.14178 206 ARG A CA 1
ATOM 1516 C C . ARG A 1 206 ? -25.07074 13.69718 -1.58245 1.000 13.65686 206 ARG A C 1
ATOM 1517 O O . ARG A 1 206 ? -26.21313 13.85920 -2.00569 1.000 14.40697 206 ARG A O 1
ATOM 1525 N N . ARG A 1 207 ? -24.11317 13.11813 -2.30292 1.000 12.84587 207 ARG A N 1
ATOM 1526 C CA . ARG A 1 207 ? -24.39037 12.76497 -3.69886 1.000 14.80506 207 ARG A CA 1
ATOM 1527 C C . ARG A 1 207 ? -23.37143 11.74857 -4.18935 1.000 14.76490 207 ARG A C 1
ATOM 1528 O O . ARG A 1 207 ? -22.31995 11.55441 -3.58049 1.000 15.29476 207 ARG A O 1
ATOM 1536 N N . GLN A 1 208 ? -23.69402 11.11249 -5.31228 1.000 14.05120 208 GLN A N 1
ATOM 1537 C CA . GLN A 1 208 ? -22.71256 10.27611 -5.99959 1.000 13.93278 208 GLN A CA 1
ATOM 1538 C C . GLN A 1 208 ? -21.89946 11.08633 -7.00328 1.000 14.07126 208 GLN A C 1
ATOM 1539 O O . GLN A 1 208 ? -22.30297 12.15583 -7.45180 1.000 13.83529 208 GLN A O 1
ATOM 1545 N N . LEU A 1 209 ? -20.73626 10.53973 -7.35673 1.000 14.40551 209 LEU A N 1
ATOM 1546 C CA . LEU A 1 209 ? -19.83814 11.09543 -8.35784 1.000 11.84425 209 LEU A CA 1
ATOM 1547 C C . LEU A 1 209 ? -19.71565 10.08148 -9.48755 1.000 12.01447 209 LEU A C 1
ATOM 1548 O O . LEU A 1 209 ? -19.60127 8.87282 -9.23699 1.000 15.35545 209 LEU A O 1
ATOM 1553 N N . PHE A 1 210 ? -19.72625 10.57183 -10.72517 1.000 11.42776 210 PHE A N 1
ATOM 1554 C CA . PHE A 1 210 ? -19.85479 9.70827 -11.89643 1.000 12.44385 210 PHE A CA 1
ATOM 1555 C C . PHE A 1 210 ? -18.76701 9.98698 -12.92359 1.000 13.60115 210 PHE A C 1
ATOM 1556 O O . PHE A 1 210 ? -18.23975 11.09587 -13.01896 1.000 12.68995 210 PHE A O 1
ATOM 1564 N N . TYR A 1 211 ? -18.51427 8.98755 -13.76960 1.000 13.14661 211 TYR A N 1
ATOM 1565 C CA . TYR A 1 211 ? -18.00671 9.23218 -15.12073 1.000 14.13590 211 TYR A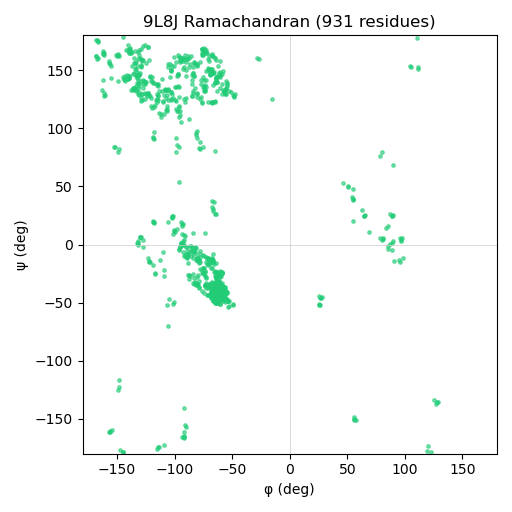 CA 1
ATOM 1566 C C . TYR A 1 211 ? -19.14011 9.01007 -16.10971 1.000 15.70181 211 TYR A C 1
ATOM 1567 O O . TYR A 1 211 ? -19.88957 8.03289 -15.99571 1.000 15.89774 211 TYR A O 1
ATOM 1576 N N . PHE A 1 212 ? -19.29733 9.95138 -17.04296 1.000 12.88008 212 PHE A N 1
ATOM 1577 C CA . PHE A 1 212 ? -20.16877 9.81028 -18.19883 1.000 14.95984 212 PHE A CA 1
ATOM 1578 C C . PHE A 1 212 ? -19.33381 9.38370 -19.40129 1.000 15.53290 212 PHE A C 1
ATOM 1579 O O . PHE A 1 212 ? -18.18482 9.81120 -19.56481 1.000 15.65955 212 PHE A O 1
ATOM 1587 N N . TYR A 1 213 ? -19.92291 8.55853 -20.25016 1.000 16.06286 213 TYR A N 1
ATOM 1588 C CA . TYR A 1 213 ? -19.22890 8.15326 -21.47228 1.000 18.81987 213 TYR A CA 1
ATOM 1589 C C . TYR A 1 213 ? -20.25130 7.92353 -22.56958 1.000 21.78458 213 TYR A C 1
ATOM 1590 O O . TYR A 1 213 ? -21.45458 7.78541 -22.29861 1.000 19.64331 213 TYR A O 1
ATOM 1610 N N . THR A 1 215 ? -22.04123 5.69515 -25.31814 1.000 26.18120 215 THR A N 1
ATOM 1611 C CA . THR A 1 215 ? -22.35252 4.37746 -25.83674 1.000 31.74518 215 THR A CA 1
ATOM 1612 C C . THR A 1 215 ? -22.48317 4.49957 -27.34868 1.000 32.77409 215 THR A C 1
ATOM 1613 O O . THR A 1 215 ? -23.01771 5.48671 -27.85893 1.000 35.94385 215 THR A O 1
ATOM 1617 N N . PRO A 1 216 ? -21.99069 3.50266 -28.06906 1.000 37.46781 216 PRO A N 1
ATOM 1618 C CA . PRO A 1 216 ? -21.23013 2.34192 -27.57921 1.000 32.69935 216 PRO A CA 1
ATOM 1619 C C . PRO A 1 216 ? -19.84221 2.75932 -27.13143 1.000 29.38508 216 PRO A C 1
ATOM 1620 O O . PRO A 1 216 ? -19.30700 3.73854 -27.64857 1.000 32.53129 216 PRO A O 1
ATOM 1624 N N . PRO A 1 217 ? -19.25180 2.06544 -26.16565 1.000 29.92981 217 PRO A N 1
ATOM 1625 C CA . PRO A 1 217 ? -17.98706 2.54316 -25.58959 1.000 30.95286 217 PRO A CA 1
ATOM 1626 C C . PRO A 1 217 ? -16.80815 2.25267 -26.50502 1.000 29.37454 217 PRO A C 1
ATOM 1627 O O . PRO A 1 217 ? -16.70388 1.18216 -27.11343 1.000 29.54237 217 PRO A O 1
ATOM 1631 N N . SER A 1 218 ? -15.92365 3.24006 -26.60709 1.000 25.13626 218 SER A N 1
ATOM 1632 C CA . SER A 1 218 ? -14.67927 3.10185 -27.33391 1.000 27.42359 218 SER A CA 1
ATOM 1633 C C . SER A 1 218 ? -13.73943 2.15917 -26.58703 1.000 24.16908 218 SER A C 1
ATOM 1634 O O . SER A 1 218 ? -13.91513 1.92201 -25.38954 1.000 24.64521 218 SER A O 1
ATOM 1637 N N . PRO A 1 219 ? -12.71534 1.63356 -27.26855 1.000 24.09707 219 PRO A N 1
ATOM 1638 C CA . PRO A 1 219 ? -11.77996 0.72877 -26.57723 1.000 25.22483 219 PRO A CA 1
ATOM 1639 C C . PRO A 1 219 ? -11.07268 1.39646 -25.42308 1.000 26.34666 219 PRO A C 1
ATOM 1640 O O . PRO A 1 219 ? -10.85636 0.77008 -24.37882 1.000 24.93006 219 PRO A O 1
ATOM 1644 N N . GLN A 1 220 ? -10.69856 2.66509 -25.58432 1.000 22.03318 220 GLN A N 1
ATOM 1645 C CA . GLN A 1 220 ? -10.00362 3.34583 -24.50209 1.000 23.34191 220 GLN A CA 1
ATOM 1646 C C . GLN A 1 220 ? -10.92374 3.56581 -23.30380 1.000 24.27491 220 GLN A C 1
ATOM 1647 O O . GLN A 1 220 ? -10.48028 3.46035 -22.15407 1.000 22.84491 220 GLN A O 1
ATOM 1653 N N . VAL A 1 221 ? -12.21060 3.83945 -23.54939 1.000 20.32873 221 VAL A N 1
ATOM 1654 C CA . VAL A 1 221 ? -13.18320 3.95119 -22.46217 1.000 20.87892 221 VAL A CA 1
ATOM 1655 C C . VAL A 1 221 ? -13.37855 2.59829 -21.77890 1.000 20.50400 221 VAL A C 1
ATOM 1656 O O . VAL A 1 221 ? -13.42938 2.50696 -20.54452 1.000 21.07794 221 VAL A O 1
ATOM 1660 N N . GLU A 1 222 ? -13.52757 1.53525 -22.57012 1.000 23.66109 222 GLU A N 1
ATOM 1661 C CA . GLU A 1 222 ? -13.66032 0.20417 -21.98831 1.000 24.63365 222 GLU A CA 1
ATOM 1662 C C . GLU A 1 222 ? -12.47424 -0.11363 -21.08966 1.000 24.70900 222 GLU A C 1
ATOM 1663 O O . GLU A 1 222 ? -12.64949 -0.63846 -19.98491 1.000 27.68973 222 GLU A O 1
ATOM 1669 N N . ALA A 1 223 ? -11.26516 0.22947 -21.53586 1.000 23.87309 223 ALA A N 1
ATOM 1670 C CA . ALA A 1 223 ? -10.06866 -0.02407 -20.73857 1.000 23.92944 223 ALA A CA 1
ATOM 1671 C C . ALA A 1 223 ? -10.07738 0.78701 -19.44769 1.000 24.09676 223 ALA A C 1
ATOM 1672 O O . ALA A 1 223 ? -9.83294 0.25182 -18.35868 1.000 24.15766 223 ALA A O 1
ATOM 1674 N N . PHE A 1 224 ? -10.33556 2.09148 -19.55187 1.000 19.94198 224 PHE A N 1
ATOM 1675 C CA . PHE A 1 224 ? -10.25530 2.95657 -18.37857 1.000 20.06558 224 PHE A CA 1
ATOM 1676 C C . PHE A 1 224 ? -11.35329 2.64997 -17.36683 1.000 20.87462 224 PHE A C 1
ATOM 1677 O O . PHE A 1 224 ? -11.09092 2.57772 -16.16350 1.000 19.93229 224 PHE A O 1
ATOM 1685 N N . LEU A 1 225 ? -12.59514 2.47995 -17.82404 1.000 22.12655 225 LEU A N 1
ATOM 1686 C CA . LEU A 1 225 ? -13.66053 2.18949 -16.87118 1.000 21.32980 225 LEU A CA 1
ATOM 1687 C C . LEU A 1 225 ? -13.55512 0.77185 -16.32857 1.000 25.05497 225 LEU A C 1
ATOM 1688 O O . LEU A 1 225 ? -13.92427 0.52327 -15.17652 1.000 26.12676 225 LEU A O 1
ATOM 1693 N N . GLY A 1 226 ? -13.08203 -0.16855 -17.14173 1.000 23.08681 226 GLY A N 1
ATOM 1694 C CA . GLY A 1 226 ? -12.78313 -1.48921 -16.61734 1.000 25.97073 226 GLY A CA 1
ATOM 1695 C C . GLY A 1 226 ? -11.77484 -1.42693 -15.48883 1.000 27.48398 226 GLY A C 1
ATOM 1696 O O . GLY A 1 226 ? -11.91446 -2.11847 -14.47655 1.000 29.28421 226 GLY A O 1
ATOM 1697 N N . PHE A 1 227 ? -10.74544 -0.59208 -15.64497 1.000 23.68953 227 PHE A N 1
ATOM 1698 C CA . PHE A 1 227 ? -9.78999 -0.40860 -14.56133 1.000 24.60996 227 PHE A CA 1
ATOM 1699 C C . PHE A 1 227 ? -10.44685 0.27719 -13.37490 1.000 25.03604 227 PHE A C 1
ATOM 1700 O O . PHE A 1 227 ? -10.29356 -0.15871 -12.22801 1.000 23.49545 227 PHE A O 1
ATOM 1708 N N . ALA A 1 228 ? -11.20401 1.34232 -13.63824 1.000 19.21429 228 ALA A N 1
ATOM 1709 C CA . ALA A 1 228 ? -11.73133 2.17044 -12.55970 1.000 19.22412 228 ALA A CA 1
ATOM 1710 C C . ALA A 1 228 ? -12.66750 1.39169 -11.64953 1.000 21.58397 228 ALA A C 1
ATOM 1711 O O . ALA A 1 228 ? -12.74082 1.68161 -10.45322 1.000 20.23223 228 ALA A O 1
ATOM 1713 N N . THR A 1 229 ? -13.39790 0.41565 -12.18929 1.000 22.88481 229 THR A N 1
ATOM 1714 C CA . THR A 1 229 ? -14.36307 -0.34401 -11.40542 1.000 23.75048 229 THR A CA 1
ATOM 1715 C C . THR A 1 229 ? -13.79743 -1.65653 -10.86672 1.000 25.15074 229 THR A C 1
ATOM 1716 O O . THR A 1 229 ? -14.51582 -2.38300 -10.17140 1.000 30.86023 229 THR A O 1
ATOM 1720 N N . SER A 1 230 ? -12.54720 -1.98930 -11.19315 1.000 26.79588 230 SER A N 1
ATOM 1721 C CA . SER A 1 230 ? -11.86615 -3.15578 -10.63368 1.000 28.35299 230 SER A CA 1
ATOM 1722 C C . SER A 1 230 ? -11.43951 -2.84424 -9.19775 1.000 25.56268 230 SER A C 1
ATOM 1723 O O . SER A 1 230 ? -11.43349 -1.68634 -8.78992 1.000 24.52636 230 SER A O 1
ATOM 1726 N N . PRO A 1 231 ? -11.06335 -3.86120 -8.40242 1.000 28.78254 231 PRO A N 1
ATOM 1727 C CA . PRO A 1 231 ? -10.54292 -3.55056 -7.05471 1.000 28.55231 231 PRO A CA 1
ATOM 1728 C C . PRO A 1 231 ? -9.34362 -2.61830 -7.08084 1.000 27.63258 231 PRO A C 1
ATOM 1729 O O . PRO A 1 231 ? -9.21198 -1.74717 -6.20760 1.000 26.01603 231 PRO A O 1
ATOM 1733 N N . GLN A 1 232 ? -8.47543 -2.76438 -8.08372 1.000 26.29984 232 GLN A N 1
ATOM 1734 C CA . GLN A 1 232 ? -7.32708 -1.87447 -8.20900 1.000 28.96517 232 GLN A CA 1
ATOM 1735 C C . GLN A 1 232 ? -7.76296 -0.44236 -8.50768 1.000 26.05086 232 GLN A C 1
ATOM 1736 O O . GLN A 1 232 ? -7.14177 0.51241 -8.02912 1.000 24.70013 232 GLN A O 1
ATOM 1742 N N . GLY A 1 233 ? -8.80240 -0.27301 -9.32817 1.000 23.22230 233 GLY A N 1
ATOM 1743 C CA . GLY A 1 233 ? -9.33130 1.05794 -9.57398 1.000 20.96518 233 GLY A CA 1
ATOM 1744 C C . GLY A 1 233 ? -9.98149 1.64312 -8.34360 1.000 21.63087 233 GLY A C 1
ATOM 1745 O O . GLY A 1 233 ? -9.84978 2.84011 -8.06838 1.000 19.65290 233 GLY A O 1
ATOM 1746 N N . GLN A 1 234 ? -10.69870 0.81060 -7.58740 1.000 18.54470 234 GLN A N 1
ATOM 1747 C CA . GLN A 1 234 ? -11.31244 1.29149 -6.36160 1.000 19.65376 234 GLN A CA 1
ATOM 1748 C C . GLN A 1 234 ? -10.25336 1.78059 -5.37972 1.000 19.64431 234 GLN A C 1
ATOM 1749 O O . GLN A 1 234 ? -10.43341 2.80868 -4.71149 1.000 18.36566 234 GLN A O 1
ATOM 1755 N N . GLN A 1 235 ? -9.12977 1.07332 -5.30710 1.000 22.44627 235 GLN A N 1
ATOM 1756 C CA . GLN A 1 235 ? -8.02771 1.49680 -4.44529 1.000 22.32074 235 GLN A CA 1
ATOM 1757 C C . GLN A 1 235 ? -7.41894 2.80477 -4.93074 1.000 22.64618 235 GLN A C 1
ATOM 1758 O O . GLN A 1 235 ? -7.06353 3.66728 -4.12044 1.000 23.79564 235 GLN A O 1
ATOM 1764 N N . ALA A 1 236 ? -7.28540 2.97105 -6.24843 1.000 19.72005 236 ALA A N 1
ATOM 1765 C CA . ALA A 1 236 ? -6.79680 4.23919 -6.78053 1.000 21.47160 236 ALA A CA 1
ATOM 1766 C C . ALA A 1 236 ? -7.73694 5.37748 -6.42175 1.000 20.16172 236 ALA A C 1
ATOM 1767 O O . ALA A 1 236 ? -7.29924 6.44730 -5.98786 1.000 20.17776 236 ALA A O 1
ATOM 1769 N N . ILE A 1 237 ? -9.04344 5.14553 -6.55516 1.000 17.18808 237 ILE A N 1
ATOM 1770 C CA . ILE A 1 237 ? -10.02079 6.16381 -6.19969 1.000 14.76237 237 ILE A CA 1
ATOM 1771 C C . ILE A 1 237 ? -9.90560 6.50102 -4.71622 1.000 16.25128 237 ILE A C 1
ATOM 1772 O O . ILE A 1 237 ? -10.01170 7.66634 -4.32226 1.000 14.37656 237 ILE A O 1
ATOM 1777 N N . THR A 1 238 ? -9.66246 5.49374 -3.87753 1.000 15.66848 238 THR A N 1
ATOM 1778 C CA . THR A 1 238 ? -9.47265 5.75035 -2.45557 1.000 13.96169 238 THR A CA 1
ATOM 1779 C C . THR A 1 238 ? -8.30991 6.70975 -2.22906 1.000 15.55316 238 THR A C 1
ATOM 1780 O O . THR A 1 238 ? -8.35178 7.52427 -1.29343 1.000 16.96932 238 THR A O 1
ATOM 1784 N N . ASN A 1 239 ? -7.27826 6.65767 -3.08558 1.000 15.88927 239 ASN A N 1
ATOM 1785 C CA . ASN A 1 239 ? -6.15925 7.56694 -2.87306 1.000 16.30558 239 ASN A CA 1
ATOM 1786 C C . ASN A 1 239 ? -6.54285 9.02257 -3.08265 1.000 18.49382 239 ASN A C 1
ATOM 1787 O O . ASN A 1 239 ? -5.81434 9.90017 -2.61137 1.000 21.31690 239 ASN A O 1
ATOM 1792 N N . ALA A 1 240 ? -7.69469 9.29791 -3.69422 1.000 15.32241 240 ALA A N 1
ATOM 1793 C CA . ALA A 1 240 ? -8.14682 10.67590 -3.86455 1.000 18.40341 240 ALA A CA 1
ATOM 1794 C C . ALA A 1 240 ? -8.73668 11.25993 -2.59645 1.000 19.93594 240 ALA A C 1
ATOM 1795 O O . ALA A 1 240 ? -8.96713 12.47408 -2.53537 1.000 21.75389 240 ALA A O 1
ATOM 1797 N N . PHE A 1 241 ? -8.98113 10.44035 -1.58398 1.000 18.31672 241 PHE A N 1
ATOM 1798 C CA . PHE A 1 241 ? -9.67300 10.90021 -0.38156 1.000 17.44277 241 PHE A CA 1
ATOM 1799 C C . PHE A 1 241 ? -8.68826 11.27388 0.72321 1.000 28.56344 241 PHE A C 1
ATOM 1800 O O . PHE A 1 241 ? -8.74405 10.79870 1.84901 1.000 29.49463 241 PHE A O 1
ATOM 1808 N N . GLU A 1 242 ? -7.75859 12.15392 0.38101 1.000 31.49043 242 GLU A N 1
ATOM 1809 C CA . GLU A 1 242 ? -6.97000 12.87083 1.37885 1.000 39.12926 242 GLU A CA 1
ATOM 1810 C C . GLU A 1 242 ? -6.64101 14.27150 0.86021 1.000 50.17604 242 GLU A C 1
ATOM 1811 O O . GLU A 1 242 ? -6.18412 15.14824 1.60513 1.000 52.86254 242 GLU A O 1
ATOM 1818 N N . VAL B 2 2 ? -44.14179 -13.07850 35.37692 1.000 63.32155 2 VAL B N 1
ATOM 1819 C CA . VAL B 2 2 ? -42.89776 -12.69721 34.71687 1.000 59.41286 2 VAL B CA 1
ATOM 1820 C C . VAL B 2 2 ? -41.88416 -12.19202 35.73962 1.000 61.79393 2 VAL B C 1
ATOM 1821 O O . VAL B 2 2 ? -42.12593 -11.19061 36.41355 1.000 61.21290 2 VAL B O 1
ATOM 1825 N N . PRO B 2 3 ? -40.74568 -12.88170 35.83812 1.000 62.74693 3 PRO B N 1
ATOM 1826 C CA . PRO B 2 3 ? -39.76878 -12.56220 36.89023 1.000 65.57987 3 PRO B CA 1
ATOM 1827 C C . PRO B 2 3 ? -39.21284 -11.15068 36.76636 1.000 62.14744 3 PRO B C 1
ATOM 1828 O O . PRO B 2 3 ? -39.15635 -10.56941 35.68181 1.000 57.71030 3 PRO B O 1
ATOM 1832 N N . ALA B 2 4 ? -38.79406 -10.60194 37.90366 1.000 63.95825 4 ALA B N 1
ATOM 1833 C CA . ALA B 2 4 ? -38.08902 -9.32954 37.89316 1.000 60.92247 4 ALA B CA 1
ATOM 1834 C C . ALA B 2 4 ? -36.67890 -9.52956 37.35615 1.000 60.07374 4 ALA B C 1
ATOM 1835 O O . ALA B 2 4 ? -36.02191 -10.53512 37.64151 1.000 59.32706 4 ALA B O 1
ATOM 1837 N N . GLY B 2 5 ? -36.21772 -8.56579 36.56641 1.000 59.54448 5 GLY B N 1
ATOM 1838 C CA . GLY B 2 5 ? -34.96224 -8.70057 35.86467 1.000 57.99987 5 GLY B CA 1
ATOM 1839 C C . GLY B 2 5 ? -35.05518 -9.41892 34.53622 1.000 51.50072 5 GLY B C 1
ATOM 1840 O O . GLY B 2 5 ? -34.02779 -9.57116 33.86360 1.000 48.31169 5 GLY B O 1
ATOM 1841 N N . THR B 2 6 ? -36.24490 -9.87173 34.13954 1.000 52.46598 6 THR B N 1
ATOM 1842 C CA . THR B 2 6 ? -36.40624 -10.47630 32.82554 1.000 51.31753 6 THR B CA 1
ATOM 1843 C C . THR B 2 6 ? -35.92299 -9.49653 31.76554 1.000 47.54481 6 THR B C 1
ATOM 1844 O O . THR B 2 6 ? -36.31229 -8.32451 31.76625 1.000 46.97374 6 THR B O 1
ATOM 1848 N N . LYS B 2 7 ? -35.05953 -9.97776 30.87227 1.000 45.61499 7 LYS B N 1
ATOM 1849 C CA . LYS B 2 7 ? -34.46851 -9.17023 29.81183 1.000 39.58475 7 LYS B CA 1
ATOM 1850 C C . LYS B 2 7 ? -34.73767 -9.81507 28.46028 1.000 38.60695 7 LYS B C 1
ATOM 1851 O O . LYS B 2 7 ? -34.47502 -11.00634 28.27339 1.000 36.90815 7 LYS B O 1
ATOM 1857 N N . VAL B 2 8 ? -35.25579 -9.02652 27.52053 1.000 34.60420 8 VAL B N 1
ATOM 1858 C CA . VAL B 2 8 ? -35.57926 -9.48935 26.17572 1.000 34.77387 8 VAL B CA 1
ATOM 1859 C C . VAL B 2 8 ? -34.82304 -8.61176 25.18980 1.000 28.66016 8 VAL B C 1
ATOM 1860 O O . VAL B 2 8 ? -34.87298 -7.38330 25.30336 1.000 32.46442 8 VAL B O 1
ATOM 1864 N N . THR B 2 9 ? -34.11418 -9.22773 24.24128 1.000 30.02980 9 THR B N 1
ATOM 1865 C CA . THR B 2 9 ? -33.37213 -8.48239 23.22046 1.000 27.15999 9 THR B CA 1
ATOM 1866 C C . THR B 2 9 ? -33.95300 -8.73432 21.83321 1.000 28.28384 9 THR B C 1
ATOM 1867 O O . THR B 2 9 ? -34.32310 -9.86575 21.49662 1.000 26.70879 9 THR B O 1
ATOM 1871 N N . ILE B 2 10 ? -34.04956 -7.66128 21.04126 1.000 24.19717 10 ILE B N 1
ATOM 1872 C CA . ILE B 2 10 ? -34.67721 -7.67738 19.72137 1.000 23.10903 10 ILE B CA 1
ATOM 1873 C C . ILE B 2 10 ? -33.75047 -6.97678 18.73474 1.000 22.29093 10 ILE B C 1
ATOM 1874 O O . ILE B 2 10 ? -33.16272 -5.94057 19.05705 1.000 23.05815 10 ILE B O 1
ATOM 1879 N N . ASP B 2 11 ? -33.62661 -7.54155 17.53518 1.000 21.77746 11 ASP B N 1
ATOM 1880 C CA . ASP B 2 11 ? -33.00185 -6.88456 16.39080 1.000 20.32688 11 ASP B CA 1
ATOM 1881 C C . ASP B 2 11 ? -33.86239 -7.20684 15.18030 1.000 21.69099 11 ASP B C 1
ATOM 1882 O O . ASP B 2 11 ? -34.71498 -8.09411 15.23137 1.000 21.53233 11 ASP B O 1
ATOM 1887 N N . GLY B 2 12 ? -33.62285 -6.49951 14.07218 1.000 18.26575 12 GLY B N 1
ATOM 1888 C CA . GLY B 2 12 ? -34.30228 -6.82284 12.83797 1.000 18.32083 12 GLY B CA 1
ATOM 1889 C C . GLY B 2 12 ? -34.98538 -5.65072 12.16398 1.000 17.23741 12 GLY B C 1
ATOM 1890 O O . GLY B 2 12 ? -34.40441 -4.56753 12.04813 1.000 17.78474 12 GLY B O 1
ATOM 1891 N N . SER B 2 13 ? -36.21499 -5.89425 11.71074 1.000 16.36015 13 SER B N 1
ATOM 1892 C CA . SER B 2 13 ? -36.99739 -4.98719 10.86717 1.000 16.62220 13 SER B CA 1
ATOM 1893 C C . SER B 2 13 ? -37.03356 -3.54863 11.37936 1.000 18.63439 13 SER B C 1
ATOM 1894 O O . SER B 2 13 ? -37.39664 -3.29418 12.53395 1.000 16.79653 13 SER B O 1
ATOM 1897 N N . THR B 2 14 ? -36.67195 -2.60273 10.49657 1.000 14.89046 14 THR B N 1
ATOM 1898 C CA . THR B 2 14 ? -36.90014 -1.18864 10.77837 1.000 16.62178 14 THR B CA 1
ATOM 1899 C C . THR B 2 14 ? -38.37254 -0.80560 10.61813 1.000 17.85552 14 THR B C 1
ATOM 1900 O O . THR B 2 14 ? -38.79690 0.19439 11.20533 1.000 19.10373 14 THR B O 1
ATOM 1904 N N . SER B 2 15 ? -39.14237 -1.55578 9.81774 1.000 14.84165 15 SER B N 1
ATOM 1905 C CA . SER B 2 15 ? -40.57412 -1.30099 9.71761 1.000 17.66713 15 SER B CA 1
ATOM 1906 C C . SER B 2 15 ? -41.24652 -1.46050 11.06146 1.000 18.14468 15 SER B C 1
ATOM 1907 O O . SER B 2 15 ? -42.27964 -0.83236 11.31504 1.000 21.01086 15 SER B O 1
ATOM 1910 N N . MET B 2 16 ? -40.66977 -2.27682 11.93786 1.000 16.52442 16 MET B N 1
ATOM 1911 C CA . MET B 2 16 ? -41.28065 -2.60220 13.21766 1.000 17.32844 16 MET B CA 1
ATOM 1912 C C . MET B 2 16 ? -40.73596 -1.76957 14.37760 1.000 18.84967 16 MET B C 1
ATOM 1913 O O . MET B 2 16 ? -40.98461 -2.11872 15.53399 1.000 21.41117 16 MET B O 1
ATOM 1918 N N . VAL B 2 17 ? -39.99805 -0.68755 14.10135 1.000 20.31053 17 VAL B N 1
ATOM 1919 C CA . VAL B 2 17 ? -39.42241 0.11139 15.18744 1.000 20.87970 17 VAL B CA 1
ATOM 1920 C C . VAL B 2 17 ? -40.51231 0.60998 16.13481 1.000 21.11818 17 VAL B C 1
ATOM 1921 O O . VAL B 2 17 ? -40.39264 0.49050 17.35757 1.000 26.36612 17 VAL B O 1
ATOM 1925 N N . ASN B 2 18 ? -41.59009 1.17241 15.59252 1.000 22.28987 18 ASN B N 1
ATOM 1926 C CA . ASN B 2 18 ? -42.61953 1.72933 16.47461 1.000 25.06455 18 ASN B CA 1
ATOM 1927 C C . ASN B 2 18 ? -43.31883 0.64037 17.27800 1.000 21.87222 18 ASN B C 1
ATOM 1928 O O . ASN B 2 18 ? -43.65937 0.84630 18.44974 1.000 23.19500 18 ASN B O 1
ATOM 1933 N N . ILE B 2 19 ? -43.52613 -0.52437 16.67288 1.000 20.25023 19 ILE B N 1
ATOM 1934 C CA . ILE B 2 19 ? -44.10038 -1.65283 17.39977 1.000 19.67951 19 ILE B CA 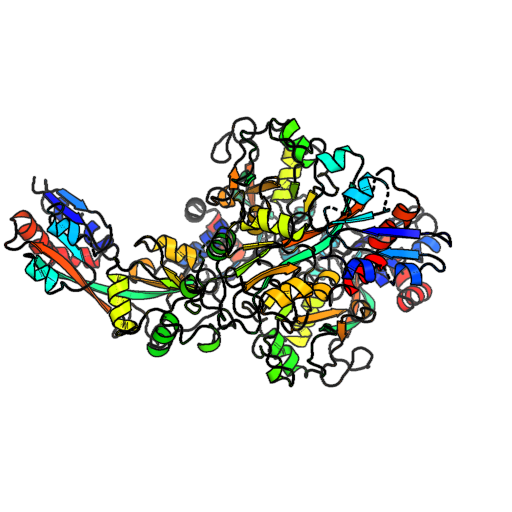1
ATOM 1935 C C . ILE B 2 19 ? -43.14998 -2.12933 18.48952 1.000 24.71415 19 ILE B C 1
ATOM 1936 O O . ILE B 2 19 ? -43.56553 -2.37228 19.63091 1.000 23.51357 19 ILE B O 1
ATOM 1941 N N . ASN B 2 20 ? -41.86858 -2.29703 18.15118 1.000 21.61010 20 ASN B N 1
ATOM 1942 C CA . ASN B 2 20 ? -40.87753 -2.68285 19.15751 1.000 22.26268 20 ASN B CA 1
ATOM 1943 C C . ASN B 2 20 ? -40.91127 -1.74356 20.36082 1.000 24.98250 20 ASN B C 1
ATOM 1944 O O . ASN B 2 20 ? -40.89897 -2.19045 21.51219 1.000 27.03212 20 ASN B O 1
ATOM 1949 N N . GLU B 2 21 ? -40.89121 -0.42824 20.11129 1.000 23.86262 21 GLU B N 1
ATOM 1950 C CA . GLU B 2 21 ? -40.79631 0.51919 21.21545 1.000 27.16809 21 GLU B CA 1
ATOM 1951 C C . GLU B 2 21 ? -42.08746 0.55920 22.02730 1.000 25.75660 21 GLU B C 1
ATOM 1952 O O . GLU B 2 21 ? -42.04912 0.71713 23.25299 1.000 28.44115 21 GLU B O 1
ATOM 1958 N N . ALA B 2 22 ? -43.23696 0.43650 21.36150 1.000 24.68509 22 ALA B N 1
ATOM 1959 C CA . ALA B 2 22 ? -44.50013 0.42403 22.09112 1.000 25.65092 22 ALA B CA 1
ATOM 1960 C C . ALA B 2 22 ? -44.62919 -0.82343 22.95335 1.000 28.32303 22 ALA B C 1
ATOM 1961 O O . ALA B 2 22 ? -45.10468 -0.74761 24.09518 1.000 27.74330 22 ALA B O 1
ATOM 1963 N N . LEU B 2 23 ? -44.26024 -1.98661 22.40718 1.000 25.91115 23 LEU B N 1
ATOM 1964 C CA . LEU B 2 23 ? -44.29860 -3.21615 23.19292 1.000 25.28996 23 LEU B CA 1
ATOM 1965 C C . LEU B 2 23 ? -43.26448 -3.17970 24.30330 1.000 27.15519 23 LEU B C 1
ATOM 1966 O O . LEU B 2 23 ? -43.53835 -3.61416 25.42382 1.000 28.20998 23 LEU B O 1
ATOM 1971 N N . LYS B 2 24 ? -42.06407 -2.67173 24.00821 1.000 28.72770 24 LYS B N 1
ATOM 1972 C CA . LYS B 2 24 ? -41.06610 -2.47570 25.05540 1.000 28.36522 24 LYS B CA 1
ATOM 1973 C C . LYS B 2 24 ? -41.62406 -1.61184 26.17312 1.000 29.80364 24 LYS B C 1
ATOM 1974 O O . LYS B 2 24 ? -41.49264 -1.93289 27.36006 1.000 34.03928 24 LYS B O 1
ATOM 1980 N N . ALA B 2 25 ? -42.25944 -0.50458 25.80158 1.000 30.61477 25 ALA B N 1
ATOM 1981 C CA . ALA B 2 25 ? -42.78539 0.42965 26.79202 1.000 34.11714 25 ALA B CA 1
ATOM 1982 C C . ALA B 2 25 ? -43.81971 -0.24415 27.68029 1.000 37.95529 25 ALA B C 1
ATOM 1983 O O . ALA B 2 25 ? -43.73274 -0.18966 28.91219 1.000 38.07544 25 ALA B O 1
ATOM 1985 N N . GLN B 2 26 ? -44.80557 -0.89260 27.06607 1.000 31.90849 26 GLN B N 1
ATOM 1986 C CA . GLN B 2 26 ? -45.89260 -1.47729 27.83818 1.000 37.82914 26 GLN B CA 1
ATOM 1987 C C . GLN B 2 26 ? -45.44271 -2.72695 28.58516 1.000 33.20781 26 GLN B C 1
ATOM 1988 O O . GLN B 2 26 ? -45.92048 -2.98603 29.69368 1.000 35.78181 26 GLN B O 1
ATOM 1994 N N . PHE B 2 27 ? -44.53582 -3.51215 27.99639 1.000 31.84452 27 PHE B N 1
ATOM 1995 C CA . PHE B 2 27 ? -44.05664 -4.72307 28.65694 1.000 32.40611 27 PHE B CA 1
ATOM 1996 C C . PHE B 2 27 ? -43.36259 -4.38231 29.96924 1.000 39.84321 27 PHE B C 1
ATOM 1997 O O . PHE B 2 27 ? -43.62292 -5.00343 31.00664 1.000 38.86859 27 PHE B O 1
ATOM 2005 N N . GLN B 2 28 ? -42.45489 -3.41302 29.94856 1.000 34.56476 28 GLN B N 1
ATOM 2006 C CA . GLN B 2 28 ? -41.75351 -3.14978 31.19415 1.000 41.07201 28 GLN B CA 1
ATOM 2007 C C . GLN B 2 28 ? -42.54388 -2.26497 32.16431 1.000 43.53276 28 GLN B C 1
ATOM 2008 O O . GLN B 2 28 ? -42.19907 -2.21839 33.34888 1.000 43.41167 28 GLN B O 1
ATOM 2014 N N . GLN B 2 29 ? -43.61774 -1.60043 31.71959 1.000 40.58717 29 GLN B N 1
ATOM 2015 C CA . GLN B 2 29 ? -44.52028 -0.96377 32.68278 1.000 42.17398 29 GLN B CA 1
ATOM 2016 C C . GLN B 2 29 ? -45.49001 -1.97239 33.28925 1.000 41.06673 29 GLN B C 1
ATOM 2017 O O . GLN B 2 29 ? -45.85911 -1.85168 34.46418 1.000 47.15588 29 GLN B O 1
ATOM 2023 N N . THR B 2 30 ? -45.91180 -2.97156 32.50895 1.000 41.37249 30 THR B N 1
ATOM 2024 C CA . THR B 2 30 ? -46.81255 -3.99768 33.03146 1.000 44.50256 30 THR B CA 1
ATOM 2025 C C . THR B 2 30 ? -46.08011 -4.95297 33.96090 1.000 45.05284 30 THR B C 1
ATOM 2026 O O . THR B 2 30 ? -46.64972 -5.43316 34.94641 1.000 45.49495 30 THR B O 1
ATOM 2030 N N . PHE B 2 31 ? -44.81740 -5.23940 33.66464 1.000 43.62758 31 PHE B N 1
ATOM 2031 C CA . PHE B 2 31 ? -44.00582 -6.17024 34.44247 1.000 46.82750 31 PHE B CA 1
ATOM 2032 C C . PHE B 2 31 ? -42.82058 -5.38735 34.99076 1.000 44.52582 31 PHE B C 1
ATOM 2033 O O . PHE B 2 31 ? -41.77458 -5.26846 34.32808 1.000 44.79793 31 PHE B O 1
ATOM 2041 N N . PRO B 2 32 ? -42.94003 -4.83442 36.19783 1.000 46.51823 32 PRO B N 1
ATOM 2042 C CA . PRO B 2 32 ? -41.87451 -3.97729 36.72979 1.000 45.37187 32 PRO B CA 1
ATOM 2043 C C . PRO B 2 32 ? -40.55235 -4.71794 36.87236 1.000 44.73421 32 PRO B C 1
ATOM 2044 O O . PRO B 2 32 ? -40.50425 -5.90717 37.19370 1.000 50.31912 32 PRO B O 1
ATOM 2048 N N . GLY B 2 33 ? -39.46973 -3.98515 36.64160 1.000 42.54642 33 GLY B N 1
ATOM 2049 C CA . GLY B 2 33 ? -38.13226 -4.52894 36.73149 1.000 45.83612 33 GLY B CA 1
ATOM 2050 C C . GLY B 2 33 ? -37.68101 -5.31776 35.52233 1.000 47.40270 33 GLY B C 1
ATOM 2051 O O . GLY B 2 33 ? -36.57445 -5.86843 35.54238 1.000 49.19606 33 GLY B O 1
ATOM 2052 N N . THR B 2 34 ? -38.48275 -5.38179 34.46437 1.000 40.92993 34 THR B N 1
ATOM 2053 C CA . THR B 2 34 ? -38.04156 -6.04287 33.24702 1.000 44.75754 34 THR B CA 1
ATOM 2054 C C . THR B 2 34 ? -37.45326 -5.00397 32.29845 1.000 40.72935 34 THR B C 1
ATOM 2055 O O . THR B 2 34 ? -37.69614 -3.80394 32.43194 1.000 43.40851 34 THR B O 1
ATOM 2059 N N . VAL B 2 35 ? -36.61852 -5.47029 31.37449 1.000 38.61517 35 VAL B N 1
ATOM 2060 C CA . VAL B 2 35 ? -35.93257 -4.60145 30.42573 1.000 36.61074 35 VAL B CA 1
ATOM 2061 C C . VAL B 2 35 ? -36.06224 -5.20987 29.03516 1.000 39.48771 35 VAL B C 1
ATOM 2062 O O . VAL B 2 35 ? -35.82107 -6.40955 28.85003 1.000 34.54555 35 VAL B O 1
ATOM 2066 N N . VAL B 2 36 ? -36.44958 -4.39004 28.06242 1.000 35.58320 36 VAL B N 1
ATOM 2067 C CA . VAL B 2 36 ? -36.49329 -4.79734 26.66165 1.000 34.58895 36 VAL B CA 1
ATOM 2068 C C . VAL B 2 36 ? -35.50575 -3.93309 25.88942 1.000 35.53973 36 VAL B C 1
ATOM 2069 O O . VAL B 2 36 ? -35.63452 -2.70249 25.86324 1.000 41.01754 36 VAL B O 1
ATOM 2073 N N . GLN B 2 37 ? -34.52470 -4.57969 25.26206 1.000 32.72852 37 GLN B N 1
ATOM 2074 C CA . GLN B 2 37 ? -33.49199 -3.91312 24.47841 1.000 32.07539 37 GLN B CA 1
ATOM 2075 C C . GLN B 2 37 ? -33.80458 -4.09275 22.99898 1.000 28.83535 37 GLN B C 1
ATOM 2076 O O . GLN B 2 37 ? -34.10823 -5.20608 22.55720 1.000 27.91856 37 GLN B O 1
ATOM 2082 N N . THR B 2 38 ? -33.76169 -3.00098 22.24186 1.000 28.31334 38 THR B N 1
ATOM 2083 C CA . THR B 2 38 ? -34.20221 -3.02566 20.85044 1.000 27.57131 38 THR B CA 1
ATOM 2084 C C . THR B 2 38 ? -33.15596 -2.43504 19.91671 1.000 27.90386 38 THR B C 1
ATOM 2085 O O . THR B 2 38 ? -32.50507 -1.43939 20.24001 1.000 32.51444 38 THR B O 1
ATOM 2089 N N . ASP B 2 39 ? -33.01418 -3.05900 18.75108 1.000 25.66585 39 ASP B N 1
ATOM 2090 C CA . ASP B 2 39 ? -32.19566 -2.54733 17.66208 1.000 26.10454 39 ASP B CA 1
ATOM 2091 C C . ASP B 2 39 ? -32.95084 -2.81004 16.37314 1.000 23.74052 39 ASP B C 1
ATOM 2092 O O . ASP B 2 39 ? -33.87913 -3.61827 16.34305 1.000 21.06652 39 ASP B O 1
ATOM 2097 N N . ALA B 2 40 ? -32.53249 -2.14607 15.29027 1.000 21.70714 40 ALA B N 1
ATOM 2098 C CA . ALA B 2 40 ? -33.23582 -2.36031 14.01759 1.000 19.86798 40 ALA B CA 1
ATOM 2099 C C . ALA B 2 40 ? -32.26776 -2.13169 12.85437 1.000 19.36440 40 ALA B C 1
ATOM 2100 O O . ALA B 2 40 ? -32.21933 -1.04256 12.28288 1.000 22.83106 40 ALA B O 1
ATOM 2102 N N . GLN B 2 41 ? -31.50691 -3.16145 12.50806 1.000 20.46088 41 GLN B N 1
ATOM 2103 C CA . GLN B 2 41 ? -30.58614 -3.05463 11.38229 1.000 24.40204 41 GLN B CA 1
ATOM 2104 C C . GLN B 2 41 ? -31.18402 -3.56097 10.07350 1.000 20.74373 41 GLN B C 1
ATOM 2105 O O . GLN B 2 41 ? -30.51090 -3.48784 9.03835 1.000 19.25954 41 GLN B O 1
ATOM 2111 N N . GLY B 2 42 ? -32.43186 -3.99465 10.08232 1.000 17.80570 42 GLY B N 1
ATOM 2112 C CA . GLY B 2 42 ? -33.12991 -4.59842 8.96038 1.000 16.84533 42 GLY B CA 1
ATOM 2113 C C . GLY B 2 42 ? -33.39459 -6.07218 9.22511 1.000 14.90356 42 GLY B C 1
ATOM 2114 O O . GLY B 2 42 ? -32.65899 -6.73823 9.96712 1.000 16.52586 42 GLY B O 1
ATOM 2115 N N . THR B 2 43 ? -34.46048 -6.59069 8.60359 1.000 15.12611 43 THR B N 1
ATOM 2116 C CA . THR B 2 43 ? -34.92050 -7.95407 8.88769 1.000 15.33490 43 THR B CA 1
ATOM 2117 C C . THR B 2 43 ? -33.79206 -8.97809 8.83368 1.000 16.76753 43 THR B C 1
ATOM 2118 O O . THR B 2 43 ? -33.62493 -9.77992 9.76013 1.000 17.04622 43 THR B O 1
ATOM 2122 N N . ASP B 2 44 ? -33.03042 -9.00277 7.74622 1.000 17.42182 44 ASP B N 1
ATOM 2123 C CA . ASP B 2 44 ? -32.06435 -10.09510 7.61420 1.000 18.87746 44 ASP B CA 1
ATOM 2124 C C . ASP B 2 44 ? -30.97019 -10.01654 8.67073 1.000 16.46707 44 ASP B C 1
ATOM 2125 O O . ASP B 2 44 ? -30.43856 -11.04503 9.09079 1.000 19.87136 44 ASP B O 1
ATOM 2141 N N . GLY B 2 46 ? -31.41312 -9.04475 11.70871 1.000 18.47279 46 GLY B N 1
ATOM 2142 C CA . GLY B 2 46 ? -32.05002 -9.64493 12.87119 1.000 20.40351 46 GLY B CA 1
ATOM 2143 C C . GLY B 2 46 ? -32.05431 -11.16402 12.80801 1.000 18.96610 46 GLY B C 1
ATOM 2144 O O . GLY B 2 46 ? -31.74210 -11.84946 13.79609 1.000 20.46822 46 GLY B O 1
ATOM 2145 N N . VAL B 2 47 ? -32.41965 -11.69456 11.63788 1.000 21.26644 47 VAL B N 1
ATOM 2146 C CA . VAL B 2 47 ? -32.42432 -13.14359 11.46066 1.000 21.19992 47 VAL B CA 1
ATOM 2147 C C . VAL B 2 47 ? -31.03190 -13.71167 11.70194 1.000 20.60059 47 VAL B C 1
ATOM 2148 O O . VAL B 2 47 ? -30.87754 -14.75880 12.34498 1.000 20.76867 47 VAL B O 1
ATOM 2152 N N . VAL B 2 48 ? -29.99794 -13.02325 11.20928 1.000 21.12473 48 VAL B N 1
ATOM 2153 C CA . VAL B 2 48 ? -28.63737 -13.50557 11.41419 1.000 20.83688 48 VAL B CA 1
ATOM 2154 C C . VAL B 2 48 ? -28.31808 -13.55754 12.89740 1.000 20.09992 48 VAL B C 1
ATOM 2155 O O . VAL B 2 48 ? -27.82595 -14.57098 13.40600 1.000 20.89294 48 VAL B O 1
ATOM 2159 N N . ASN B 2 49 ? -28.64010 -12.49056 13.62495 1.000 21.15123 49 ASN B N 1
ATOM 2160 C CA . ASN B 2 49 ? -28.36431 -12.48463 15.05862 1.000 21.70738 49 ASN B CA 1
ATOM 2161 C C . ASN B 2 49 ? -29.18162 -13.53104 15.80597 1.000 22.43586 49 ASN B C 1
ATOM 2162 O O . ASN B 2 49 ? -28.70124 -14.10267 16.79186 1.000 23.60218 49 ASN B O 1
ATOM 2167 N N . LEU B 2 50 ? -30.40882 -13.79029 15.36310 1.000 21.80783 50 LEU B N 1
ATOM 2168 C CA . LEU B 2 50 ? -31.21535 -14.82682 15.99977 1.000 22.51594 50 LEU B CA 1
ATOM 2169 C C . LEU B 2 50 ? -30.58736 -16.20114 15.80836 1.000 23.62706 50 LEU B C 1
ATOM 2170 O O . LEU B 2 50 ? -30.44328 -16.97600 16.76470 1.000 25.58811 50 LEU B O 1
ATOM 2175 N N . ILE B 2 51 ? -30.21658 -16.52898 14.57139 1.000 22.16397 51 ILE B N 1
ATOM 2176 C CA . ILE B 2 51 ? -29.62187 -17.83606 14.30455 1.000 25.73514 51 ILE B CA 1
ATOM 2177 C C . ILE B 2 51 ? -28.30585 -18.00307 15.06023 1.000 23.92857 51 ILE B C 1
ATOM 2178 O O . ILE B 2 51 ? -28.00081 -19.09202 15.56781 1.000 27.21294 51 ILE B O 1
ATOM 2183 N N . LEU B 2 52 ? -27.50845 -16.93607 15.16218 1.000 20.13893 52 LEU B N 1
ATOM 2184 C CA . LEU B 2 52 ? -26.24853 -17.01121 15.88967 1.000 24.29007 52 LEU B CA 1
ATOM 2185 C C . LEU B 2 52 ? -26.44225 -16.85824 17.39855 1.000 28.75433 52 LEU B C 1
ATOM 2186 O O . LEU B 2 52 ? -25.46785 -17.00364 18.15128 1.000 28.80041 52 LEU B O 1
ATOM 2191 N N . GLY B 2 53 ? -27.65904 -16.53873 17.84670 1.000 30.06687 53 GLY B N 1
ATOM 2192 C CA . GLY B 2 53 ? -27.98799 -16.51031 19.25978 1.000 31.30567 53 GLY B CA 1
ATOM 2193 C C . GLY B 2 53 ? -27.57552 -15.28216 20.02581 1.000 30.38499 53 GLY B C 1
ATOM 2194 O O . GLY B 2 53 ? -27.34572 -15.36665 21.23719 1.000 28.12314 53 GLY B O 1
ATOM 2206 N N . VAL B 2 55 ? -29.42212 -12.48157 19.81383 1.000 26.10721 55 VAL B N 1
ATOM 2207 C CA . VAL B 2 55 ? -30.67388 -11.85509 20.25885 1.000 25.45517 55 VAL B CA 1
ATOM 2208 C C . VAL B 2 55 ? -31.74352 -12.89242 20.57256 1.000 27.25713 55 VAL B C 1
ATOM 2209 O O . VAL B 2 55 ? -31.69090 -14.01436 20.08385 1.000 24.98589 55 VAL B O 1
ATOM 2213 N N . ASP B 2 56 ? -32.74237 -12.49187 21.36360 1.000 25.96023 56 ASP B N 1
ATOM 2214 C CA . ASP B 2 56 ? -33.83519 -13.40001 21.69898 1.000 26.88081 56 ASP B CA 1
ATOM 2215 C C . ASP B 2 56 ? -34.86714 -13.47119 20.59470 1.000 24.64436 56 ASP B C 1
ATOM 2216 O O . ASP B 2 56 ? -35.47348 -14.52674 20.37654 1.000 24.43197 56 ASP B O 1
ATOM 2221 N N . LEU B 2 57 ? -35.08499 -12.35512 19.91072 1.000 24.72225 57 LEU B N 1
ATOM 2222 C CA . LEU B 2 57 ? -36.13090 -12.22714 18.91688 1.000 21.06865 57 LEU B CA 1
ATOM 2223 C C . LEU B 2 57 ? -35.61502 -11.43352 17.73777 1.000 21.15683 57 LEU B C 1
ATOM 2224 O O . LEU B 2 57 ? -34.85853 -10.46967 17.89755 1.000 23.27893 57 LEU B O 1
ATOM 2229 N N . SER B 2 58 ? -36.08696 -11.81093 16.55744 1.000 21.35082 58 SER B N 1
ATOM 2230 C CA . SER B 2 58 ? -35.91171 -11.00303 15.35822 1.000 18.86672 58 SER B CA 1
ATOM 2231 C C . SER B 2 58 ? -37.25886 -10.44217 14.94714 1.000 19.66609 58 SER B C 1
ATOM 2232 O O . SER B 2 58 ? -38.20777 -11.19671 14.71985 1.000 22.67682 58 SER B O 1
ATOM 2235 N N . ALA B 2 59 ? -37.33783 -9.12597 14.85209 1.000 19.14418 59 ALA B N 1
ATOM 2236 C CA . ALA B 2 59 ? -38.47054 -8.51650 14.18620 1.000 17.72531 59 ALA B CA 1
ATOM 2237 C C . ALA B 2 59 ? -38.28258 -8.73081 12.69511 1.000 18.63856 59 ALA B C 1
ATOM 2238 O O . ALA B 2 59 ? -37.18414 -8.52268 12.16938 1.000 17.45814 59 ALA B O 1
ATOM 2240 N N . SER B 2 60 ? -39.32172 -9.19272 12.01334 1.000 16.78246 60 SER B N 1
ATOM 2241 C CA . SER B 2 60 ? -39.20042 -9.43231 10.57703 1.000 16.37137 60 SER B CA 1
ATOM 2242 C C . SER B 2 60 ? -40.42281 -8.91385 9.85154 1.000 17.15428 60 SER B C 1
ATOM 2243 O O . SER B 2 60 ? -41.55390 -9.17717 10.27046 1.000 18.34243 60 SER B O 1
ATOM 2246 N N . SER B 2 61 ? -40.19376 -8.20876 8.74602 1.000 15.79598 61 SER B N 1
ATOM 2247 C CA . SER B 2 61 ? -41.28327 -7.70360 7.92558 1.000 15.76958 61 SER B CA 1
ATOM 2248 C C . SER B 2 61 ? -41.51395 -8.54939 6.67097 1.000 16.36377 61 SER B C 1
ATOM 2249 O O . SER B 2 61 ? -42.06539 -8.05014 5.68515 1.000 17.54710 61 SER B O 1
ATOM 2252 N N . ARG B 2 62 ? -41.11804 -9.81868 6.69245 1.000 16.87540 62 ARG B N 1
ATOM 2253 C CA . ARG B 2 62 ? -41.47384 -10.74934 5.63023 1.000 17.38420 62 ARG B CA 1
ATOM 2254 C C . ARG B 2 62 ? -41.55656 -12.14133 6.23910 1.000 19.73807 62 ARG B C 1
ATOM 2255 O O . ARG B 2 62 ? -41.05963 -12.36519 7.34748 1.000 19.08125 62 ARG B O 1
ATOM 2263 N N . PRO B 2 63 ? -42.20109 -13.08764 5.56192 1.000 20.20400 63 PRO B N 1
ATOM 2264 C CA . PRO B 2 63 ? -42.42450 -14.40299 6.18305 1.000 21.95156 63 PRO B CA 1
ATOM 2265 C C . PRO B 2 63 ? -41.14136 -15.20216 6.37872 1.000 21.60111 63 PRO B C 1
ATOM 2266 O O . PRO B 2 63 ? -40.17791 -15.09319 5.61743 1.000 20.11953 63 PRO B O 1
ATOM 2270 N N . LEU B 2 64 ? -41.16680 -16.04309 7.40791 1.000 20.51963 64 LEU B N 1
ATOM 2271 C CA . LEU B 2 64 ? -40.11538 -17.02105 7.64887 1.000 21.84476 64 LEU B CA 1
ATOM 2272 C C . LEU B 2 64 ? -39.91422 -17.91618 6.43249 1.000 23.67424 64 LEU B C 1
ATOM 2273 O O . LEU B 2 64 ? -40.88103 -18.39999 5.84022 1.000 29.21045 64 LEU B O 1
ATOM 2278 N N . THR B 2 65 ? -38.66210 -18.13625 6.05260 1.000 20.57661 65 THR B N 1
ATOM 2279 C CA . THR B 2 65 ? -38.40162 -19.03270 4.93931 1.000 25.99634 65 THR B CA 1
ATOM 2280 C C . THR B 2 65 ? -38.28654 -20.46306 5.44285 1.000 28.53398 65 THR B C 1
ATOM 2281 O O . THR B 2 65 ? -38.02404 -20.71836 6.62381 1.000 24.50110 65 THR B O 1
ATOM 2285 N N . SER B 2 66 ? -38.45390 -21.40592 4.51105 1.000 29.24161 66 SER B N 1
ATOM 2286 C CA . SER B 2 66 ? -38.34057 -22.81693 4.87225 1.000 32.42786 66 SER B CA 1
ATOM 2287 C C . SER B 2 66 ? -36.93364 -23.16666 5.35372 1.000 27.07383 66 SER B C 1
ATOM 2288 O O . SER B 2 66 ? -36.77826 -24.00187 6.25005 1.000 28.10049 66 SER B O 1
ATOM 2291 N N . GLN B 2 67 ? -35.89351 -22.54326 4.78191 1.000 31.32622 67 GLN B N 1
ATOM 2292 C CA . GLN B 2 67 ? -34.53818 -22.81255 5.26695 1.000 28.77272 67 GLN B CA 1
ATOM 2293 C C . GLN B 2 67 ? -34.34866 -22.31197 6.69042 1.000 27.30187 67 GLN B C 1
ATOM 2294 O O . GLN B 2 67 ? -33.67873 -22.96265 7.50078 1.000 26.66282 67 GLN B O 1
ATOM 2300 N N . GLU B 2 68 ? -34.95008 -21.16569 7.01916 1.000 26.34388 68 GLU B N 1
ATOM 2301 C CA . GLU B 2 68 ? -34.82388 -20.62678 8.36733 1.000 24.89211 68 GLU B CA 1
ATOM 2302 C C . GLU B 2 68 ? -35.60260 -21.46419 9.36307 1.000 25.90891 68 GLU B C 1
ATOM 2303 O O . GLU B 2 68 ? -35.11392 -21.75831 10.45730 1.000 22.92318 68 GLU B O 1
ATOM 2309 N N . GLN B 2 69 ? -36.81716 -21.85963 8.99888 1.000 26.48016 69 GLN B N 1
ATOM 2310 C CA . GLN B 2 69 ? -37.58428 -22.72308 9.87087 1.000 25.52702 69 GLN B CA 1
ATOM 2311 C C . GLN B 2 69 ? -36.86447 -24.04334 10.11652 1.000 23.96507 69 GLN B C 1
ATOM 2312 O O . GLN B 2 69 ? -36.93181 -24.58389 11.22590 1.000 26.11310 69 GLN B O 1
ATOM 2318 N N . ALA B 2 70 ? -36.13167 -24.54717 9.11383 1.000 25.87582 70 ALA B N 1
ATOM 2319 C CA . ALA B 2 70 ? -35.40510 -25.80998 9.26269 1.000 29.95695 70 ALA B CA 1
ATOM 2320 C C . ALA B 2 70 ? -34.26344 -25.71686 10.26591 1.000 28.43311 70 ALA B C 1
ATOM 2321 O O . ALA B 2 70 ? -33.74268 -26.75493 10.69900 1.000 27.12645 70 ALA B O 1
ATOM 2323 N N . GLN B 2 71 ? -33.85405 -24.50393 10.63547 1.000 25.72213 71 GLN B N 1
ATOM 2324 C CA . GLN B 2 71 ? -32.82775 -24.29400 11.63982 1.000 25.28173 71 GLN B CA 1
ATOM 2325 C C . GLN B 2 71 ? -33.41325 -24.11523 13.02757 1.000 29.02728 71 GLN B C 1
ATOM 2326 O O . GLN B 2 71 ? -32.73035 -23.60055 13.91751 1.000 34.55662 71 GLN B O 1
ATOM 2332 N N . GLY B 2 72 ? -34.66457 -24.51057 13.22944 1.000 32.91839 72 GLY B N 1
ATOM 2333 C CA . GLY B 2 72 ? -35.25338 -24.44481 14.54525 1.000 34.15420 72 GLY B CA 1
ATOM 2334 C C . GLY B 2 72 ? -35.89451 -23.11622 14.85920 1.000 35.54949 72 GLY B C 1
ATOM 2335 O O . GLY B 2 72 ? -35.96680 -22.73921 16.03359 1.000 40.51107 72 GLY B O 1
ATOM 2336 N N . LEU B 2 73 ? -36.33316 -22.37792 13.84958 1.000 32.01598 73 LEU B N 1
ATOM 2337 C CA . LEU B 2 73 ? -36.96636 -21.08498 14.05617 1.000 28.17493 73 LEU B CA 1
ATOM 2338 C C . LEU B 2 73 ? -38.47509 -21.21288 13.90464 1.000 30.26748 73 LEU B C 1
ATOM 2339 O O . LEU B 2 73 ? -38.97865 -22.08833 13.19843 1.000 30.53097 73 LEU B O 1
ATOM 2344 N N . ALA B 2 74 ? -39.19287 -20.31789 14.56901 1.000 27.94304 74 ALA B N 1
ATOM 2345 C CA . ALA B 2 74 ? -40.62547 -20.19779 14.38147 1.000 27.24667 74 ALA B CA 1
ATOM 2346 C C . ALA B 2 74 ? -40.98182 -18.72654 14.32411 1.000 23.75675 74 ALA B C 1
ATOM 2347 O O . ALA B 2 74 ? -40.18081 -17.85740 14.67469 1.000 23.85942 74 ALA B O 1
ATOM 2349 N N . ALA B 2 75 ? -42.19907 -18.45360 13.86290 1.000 24.18034 75 ALA B N 1
ATOM 2350 C CA . ALA B 2 75 ? -42.66177 -17.08398 13.68263 1.000 23.33519 75 ALA B CA 1
ATOM 2351 C C . ALA B 2 75 ? -44.04001 -16.92178 14.29448 1.000 28.41204 75 ALA B C 1
ATOM 2352 O O . ALA B 2 75 ? -44.86181 -17.84600 14.27441 1.000 27.98719 75 ALA B O 1
ATOM 2354 N N . VAL B 2 76 ? -44.29903 -15.73457 14.83862 1.000 23.81552 76 VAL B N 1
ATOM 2355 C CA . VAL B 2 76 ? -45.63673 -15.36184 15.26592 1.000 25.50534 76 VAL B CA 1
ATOM 2356 C C . VAL B 2 76 ? -45.97466 -14.01411 14.64279 1.000 21.92409 76 VAL B C 1
ATOM 2357 O O . VAL B 2 76 ? -45.19408 -13.05988 14.76283 1.000 21.64859 76 VAL B O 1
ATOM 2361 N N . PRO B 2 77 ? -47.07635 -13.90131 13.91288 1.000 24.30479 77 PRO B N 1
ATOM 2362 C CA . PRO B 2 77 ? -47.48395 -12.59383 13.39847 1.000 23.91585 77 PRO B CA 1
ATOM 2363 C C . PRO B 2 77 ? -48.02913 -11.75553 14.53804 1.000 25.47902 77 PRO B C 1
ATOM 2364 O O . PRO B 2 77 ? -48.76650 -12.25283 15.39489 1.000 24.64201 77 PRO B O 1
ATOM 2368 N N . VAL B 2 78 ? -47.64876 -10.47962 14.55906 1.000 21.97704 78 VAL B N 1
ATOM 2369 C CA . VAL B 2 78 ? -48.11033 -9.57515 15.60499 1.000 22.21018 78 VAL B CA 1
ATOM 2370 C C . VAL B 2 78 ? -48.86580 -8.38015 15.06019 1.000 22.99245 78 VAL B C 1
ATOM 2371 O O . VAL B 2 78 ? -49.58051 -7.72029 15.83184 1.000 24.03752 78 VAL B O 1
ATOM 2375 N N . ALA B 2 79 ? -48.78036 -8.10695 13.76861 1.000 22.65259 79 ALA B N 1
ATOM 2376 C CA . ALA B 2 79 ? -49.39160 -6.91353 13.20060 1.000 21.22404 79 ALA B CA 1
ATOM 2377 C C . ALA B 2 79 ? -49.38990 -7.04610 11.68659 1.000 23.94320 79 ALA B C 1
ATOM 2378 O O . ALA B 2 79 ? -48.83305 -7.98957 11.11668 1.000 23.36584 79 ALA B O 1
ATOM 2380 N N . SER B 2 80 ? -49.99473 -6.06645 11.04042 1.000 23.98332 80 SER B N 1
ATOM 2381 C CA . SER B 2 80 ? -49.92895 -5.94540 9.59474 1.000 25.54003 80 SER B CA 1
ATOM 2382 C C . SER B 2 80 ? -49.64430 -4.49262 9.26043 1.000 26.17831 80 SER B C 1
ATOM 2383 O O . SER B 2 80 ? -49.86062 -3.59569 10.07752 1.000 28.72582 80 SER B O 1
ATOM 2386 N N . ASP B 2 81 ? -49.08415 -4.26925 8.07754 1.000 24.26094 81 ASP B N 1
ATOM 2387 C CA . ASP B 2 81 ? -48.90018 -2.91237 7.59327 1.000 23.54706 81 ASP B CA 1
ATOM 2388 C C . ASP B 2 81 ? -49.08806 -2.90905 6.08450 1.000 24.62283 81 ASP B C 1
ATOM 2389 O O . ASP B 2 81 ? -49.38445 -3.93771 5.46379 1.000 21.76193 81 ASP B O 1
ATOM 2394 N N . THR B 2 82 ? -48.92226 -1.73109 5.50200 1.000 22.33238 82 THR B N 1
ATOM 2395 C CA . THR B 2 82 ? -48.90305 -1.56590 4.06257 1.000 21.43850 82 THR B CA 1
ATOM 2396 C C . THR B 2 82 ? -47.60781 -0.86057 3.70066 1.000 20.78145 82 THR B C 1
ATOM 2397 O O . THR B 2 82 ? -47.01297 -0.15880 4.52721 1.000 19.56264 82 THR B O 1
ATOM 2401 N N . ILE B 2 83 ? -47.17502 -1.04514 2.45728 1.000 19.01763 83 ILE B N 1
ATOM 2402 C CA . ILE B 2 83 ? -45.93301 -0.44926 1.97128 1.000 18.31916 83 ILE B CA 1
ATOM 2403 C C . ILE B 2 83 ? -46.32231 0.68327 1.04043 1.000 18.23452 83 ILE B C 1
ATOM 2404 O O . ILE B 2 83 ? -46.90805 0.44347 -0.01943 1.000 21.34278 83 ILE B O 1
ATOM 2409 N N . ALA B 2 84 ? -45.98660 1.90659 1.43408 1.000 17.77547 84 ALA B N 1
ATOM 2410 C CA . ALA B 2 84 ? -46.27219 3.08623 0.63374 1.000 16.74090 84 ALA B CA 1
ATOM 2411 C C . ALA B 2 84 ? -45.20678 3.28859 -0.43344 1.000 18.72426 84 ALA B C 1
ATOM 2412 O O . ALA B 2 84 ? -44.04129 2.94357 -0.24670 1.000 16.86022 84 ALA B O 1
ATOM 2414 N N . VAL B 2 85 ? -45.63798 3.78230 -1.58917 1.000 16.80573 85 VAL B N 1
ATOM 2415 C CA . VAL B 2 85 ? -44.73249 4.26683 -2.62893 1.000 16.12061 85 VAL B CA 1
ATOM 2416 C C . VAL B 2 85 ? -44.69834 5.77943 -2.51118 1.000 16.83270 85 VAL B C 1
ATOM 2417 O O . VAL B 2 85 ? -45.74880 6.41257 -2.34104 1.000 17.30588 85 VAL B O 1
ATOM 2421 N N . MET B 2 86 ? -43.50488 6.37081 -2.58132 1.000 15.90358 86 MET B N 1
ATOM 2422 C CA . MET B 2 86 ? -43.37483 7.79948 -2.30103 1.000 15.97155 86 MET B CA 1
ATOM 2423 C C . MET B 2 86 ? -42.48174 8.48638 -3.32099 1.000 16.77955 86 MET B C 1
ATOM 2424 O O . MET B 2 86 ? -41.53358 7.90380 -3.83832 1.000 13.82852 86 MET B O 1
ATOM 2429 N N . VAL B 2 87 ? -42.81399 9.74191 -3.60713 1.000 15.04381 87 VAL B N 1
ATOM 2430 C CA . VAL B 2 87 ? -41.92940 10.65287 -4.31302 1.000 14.27661 87 VAL B CA 1
ATOM 2431 C C . VAL B 2 87 ? -41.73501 11.86793 -3.41016 1.000 16.00359 87 VAL B C 1
ATOM 2432 O O . VAL B 2 87 ? -42.38870 12.00830 -2.37355 1.000 18.20251 87 VAL B O 1
ATOM 2436 N N . GLY B 2 88 ? -40.79084 12.72498 -3.78381 1.000 14.89884 88 GLY B N 1
ATOM 2437 C CA . 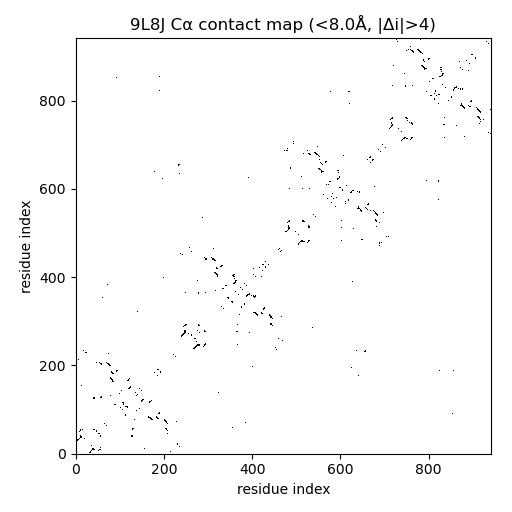GLY B 2 88 ? -40.59108 13.96546 -3.05183 1.000 16.82943 88 GLY B CA 1
ATOM 2438 C C . GLY B 2 88 ? -41.71875 14.94599 -3.32547 1.000 18.04835 88 GLY B C 1
ATOM 2439 O O . GLY B 2 88 ? -42.30109 14.96626 -4.40781 1.000 15.83974 88 GLY B O 1
ATOM 2440 N N . ARG B 2 89 ? -42.02276 15.78687 -2.33083 1.000 17.32508 89 ARG B N 1
ATOM 2441 C CA . ARG B 2 89 ? -43.10244 16.75698 -2.50474 1.000 20.68372 89 ARG B CA 1
ATOM 2442 C C . ARG B 2 89 ? -42.84695 17.73135 -3.64845 1.000 17.61968 89 ARG B C 1
ATOM 2443 O O . ARG B 2 89 ? -43.80669 18.30490 -4.18076 1.000 17.73284 89 ARG B O 1
ATOM 2451 N N . GLN B 2 90 ? -41.59173 17.93632 -4.04260 1.000 16.46671 90 GLN B N 1
ATOM 2452 C CA . GLN B 2 90 ? -41.29104 18.82447 -5.15721 1.000 17.91575 90 GLN B CA 1
ATOM 2453 C C . GLN B 2 90 ? -41.37778 18.14132 -6.51744 1.000 18.90066 90 GLN B C 1
ATOM 2454 O O . GLN B 2 90 ? -41.21979 18.81309 -7.54175 1.000 19.26749 90 GLN B O 1
ATOM 2460 N N . ASN B 2 91 ? -41.59578 16.83814 -6.56247 1.000 16.40608 91 ASN B N 1
ATOM 2461 C CA . ASN B 2 91 ? -41.68207 16.14569 -7.84008 1.000 19.17145 91 ASN B CA 1
ATOM 2462 C C . ASN B 2 91 ? -42.92899 16.61885 -8.58047 1.000 16.76226 91 ASN B C 1
ATOM 2463 O O . ASN B 2 91 ? -44.02767 16.53242 -8.02031 1.000 17.83230 91 ASN B O 1
ATOM 2468 N N . PRO B 2 92 ? -42.81444 17.15431 -9.80265 1.000 18.68178 92 PRO B N 1
ATOM 2469 C CA . PRO B 2 92 ? -44.02009 17.60354 -10.52067 1.000 21.47746 92 PRO B CA 1
ATOM 2470 C C . PRO B 2 92 ? -44.91677 16.46586 -10.93001 1.000 28.61548 92 PRO B C 1
ATOM 2471 O O . PRO B 2 92 ? -46.07660 16.71862 -11.30027 1.000 29.74748 92 PRO B O 1
ATOM 2475 N N . PHE B 2 93 ? -44.41912 15.22951 -10.85722 1.000 22.41114 93 PHE B N 1
ATOM 2476 C CA . PHE B 2 93 ? -45.24292 14.06859 -11.14156 1.000 27.74074 93 PHE B CA 1
ATOM 2477 C C . PHE B 2 93 ? -46.38932 14.02097 -10.17367 1.000 34.02181 93 PHE B C 1
ATOM 2478 O O . PHE B 2 93 ? -46.22067 14.13488 -8.95751 1.000 36.73793 93 PHE B O 1
ATOM 2486 N N . ALA B 2 94 ? -47.54704 13.76491 -10.74309 1.000 37.34025 94 ALA B N 1
ATOM 2487 C CA . ALA B 2 94 ? -48.80036 14.28581 -10.25386 1.000 40.03943 94 ALA B CA 1
ATOM 2488 C C . ALA B 2 94 ? -49.61768 13.21516 -9.55161 1.000 44.57852 94 ALA B C 1
ATOM 2489 O O . ALA B 2 94 ? -49.75395 13.23555 -8.32218 1.000 50.47906 94 ALA B O 1
ATOM 2491 N N . GLY B 2 95 ? -50.13883 12.25155 -10.29360 1.000 42.83016 95 GLY B N 1
ATOM 2492 C CA . GLY B 2 95 ? -51.11081 11.30346 -9.80191 1.000 40.17482 95 GLY B CA 1
ATOM 2493 C C . GLY B 2 95 ? -50.51458 10.03552 -9.23993 1.000 33.73703 95 GLY B C 1
ATOM 2494 O O . GLY B 2 95 ? -49.50234 10.04949 -8.52827 1.000 34.17994 95 GLY B O 1
ATOM 2495 N N . GLY B 2 96 ? -51.18567 8.92342 -9.53026 1.000 31.22903 96 GLY B N 1
ATOM 2496 C CA . GLY B 2 96 ? -50.76829 7.61985 -9.08290 1.000 31.49918 96 GLY B CA 1
ATOM 2497 C C . GLY B 2 96 ? -50.23852 6.77536 -10.22678 1.000 30.96541 96 GLY B C 1
ATOM 2498 O O . GLY B 2 96 ? -50.03220 7.24390 -11.34893 1.000 28.09874 96 GLY B O 1
ATOM 2499 N N . LEU B 2 97 ? -49.98629 5.51483 -9.90686 1.000 27.30554 97 LEU B N 1
ATOM 2500 C CA . LEU B 2 97 ? -49.41862 4.53966 -10.82194 1.000 27.59261 97 LEU B CA 1
ATOM 2501 C C . LEU B 2 97 ? -50.25275 3.27505 -10.76903 1.000 28.65483 97 LEU B C 1
ATOM 2502 O O . LEU B 2 97 ? -50.79700 2.92787 -9.71947 1.000 33.25663 97 LEU B O 1
ATOM 2507 N N . THR B 2 98 ? -50.36896 2.59928 -11.91034 1.000 27.43173 98 THR B N 1
ATOM 2508 C CA . THR B 2 98 ? -50.85551 1.22601 -11.88238 1.000 33.62252 98 THR B CA 1
ATOM 2509 C C . THR B 2 98 ? -49.76193 0.28953 -11.36759 1.000 32.84840 98 THR B C 1
ATOM 2510 O O . THR B 2 98 ? -48.57780 0.63387 -11.33614 1.000 28.71534 98 THR B O 1
ATOM 2514 N N . SER B 2 99 ? -50.17440 -0.91839 -10.96920 1.000 33.32353 99 SER B N 1
ATOM 2515 C CA . SER B 2 99 ? -49.20886 -1.93694 -10.56057 1.000 33.12975 99 SER B CA 1
ATOM 2516 C C . SER B 2 99 ? -48.21916 -2.23699 -11.67553 1.000 30.99395 99 SER B C 1
ATOM 2517 O O . SER B 2 99 ? -47.02950 -2.46432 -11.41685 1.000 29.00099 99 SER B O 1
ATOM 2520 N N . ALA B 2 100 ? -48.70297 -2.26442 -12.92232 1.000 33.27665 100 ALA B N 1
ATOM 2521 C CA . ALA B 2 100 ? -47.82081 -2.51830 -14.05614 1.000 31.87402 100 ALA B CA 1
ATOM 2522 C C . ALA B 2 100 ? -46.80581 -1.39440 -14.22147 1.000 29.73859 100 ALA B C 1
ATOM 2523 O O . ALA B 2 100 ? -45.62305 -1.64844 -14.47653 1.000 28.83142 100 ALA B O 1
ATOM 2525 N N . GLN B 2 101 ? -47.25265 -0.14411 -14.08955 1.000 29.35981 101 GLN B N 1
ATOM 2526 C CA . GLN B 2 101 ? -46.33449 0.98838 -14.17484 1.000 26.95776 101 GLN B CA 1
ATOM 2527 C C . GLN B 2 101 ? -45.29762 0.94408 -13.06204 1.000 25.89395 101 GLN B C 1
ATOM 2528 O O . GLN B 2 101 ? -44.11308 1.19922 -13.29906 1.000 23.92366 101 GLN B O 1
ATOM 2534 N N . LEU B 2 102 ? -45.73046 0.63073 -11.83949 1.000 24.26121 102 LEU B N 1
ATOM 2535 C CA . LEU B 2 102 ? -44.80582 0.53708 -10.71498 1.000 21.72136 102 LEU B CA 1
ATOM 2536 C C . LEU B 2 102 ? -43.75959 -0.54562 -10.96518 1.000 23.86279 102 LEU B C 1
ATOM 2537 O O . LEU B 2 102 ? -42.56146 -0.33584 -10.73876 1.000 21.84281 102 LEU B O 1
ATOM 2542 N N . ARG B 2 103 ? -44.20234 -1.71670 -11.43155 1.000 23.09410 103 ARG B N 1
ATOM 2543 C CA . ARG B 2 103 ? -43.27389 -2.78359 -11.79099 1.000 25.25173 103 ARG B CA 1
ATOM 2544 C C . ARG B 2 103 ? -42.25716 -2.30625 -12.81723 1.000 24.60949 103 ARG B C 1
ATOM 2545 O O . ARG B 2 103 ? -41.04513 -2.50876 -12.65542 1.000 24.44822 103 ARG B O 1
ATOM 2553 N N . ASP B 2 104 ? -42.73957 -1.67134 -13.88097 1.000 23.10050 104 ASP B N 1
ATOM 2554 C CA . ASP B 2 104 ? -41.85544 -1.26085 -14.96425 1.000 26.51480 104 ASP B CA 1
ATOM 2555 C C . ASP B 2 104 ? -40.86243 -0.20007 -14.51130 1.000 24.76807 104 ASP B C 1
ATOM 2556 O O . ASP B 2 104 ? -39.72885 -0.16712 -14.99576 1.000 24.29613 104 ASP B O 1
ATOM 2561 N N . ILE B 2 105 ? -41.25535 0.67086 -13.58347 1.000 21.35027 105 ILE B N 1
ATOM 2562 C CA . ILE B 2 105 ? -40.29697 1.64666 -13.06711 1.000 21.23155 105 ILE B CA 1
ATOM 2563 C C . ILE B 2 105 ? -39.18820 0.94746 -12.29467 1.000 19.51655 105 ILE B C 1
ATOM 2564 O O . ILE B 2 105 ? -37.99540 1.21603 -12.49677 1.000 19.13329 105 ILE B O 1
ATOM 2569 N N . PHE B 2 106 ? -39.55771 0.01647 -11.42000 1.000 18.21989 106 PHE B N 1
ATOM 2570 C CA . PHE B 2 106 ? -38.55193 -0.57570 -10.55502 1.000 18.28006 106 PHE B CA 1
ATOM 2571 C C . PHE B 2 106 ? -37.72075 -1.65839 -11.23314 1.000 19.67578 106 PHE B C 1
ATOM 2572 O O . PHE B 2 106 ? -36.68951 -2.03890 -10.68144 1.000 18.84431 106 PHE B O 1
ATOM 2580 N N . THR B 2 107 ? -38.11896 -2.14646 -12.41100 1.000 22.16091 107 THR B N 1
ATOM 2581 C CA . THR B 2 107 ? -37.24325 -2.99245 -13.21168 1.000 22.63125 107 THR B CA 1
ATOM 2582 C C . THR B 2 107 ? -36.35809 -2.19339 -14.15606 1.000 24.22557 107 THR B C 1
ATOM 2583 O O . THR B 2 107 ? -35.46008 -2.77217 -14.77719 1.000 25.61357 107 THR B O 1
ATOM 2587 N N . GLY B 2 108 ? -36.60474 -0.89444 -14.30431 1.000 22.02145 108 GLY B N 1
ATOM 2588 C CA . GLY B 2 108 ? -35.86854 -0.08747 -15.25291 1.000 24.47584 108 GLY B CA 1
ATOM 2589 C C . GLY B 2 108 ? -36.45558 -0.04276 -16.64560 1.000 24.71743 108 GLY B C 1
ATOM 2590 O O . GLY B 2 108 ? -35.87339 0.60842 -17.52624 1.000 28.44099 108 GLY B O 1
ATOM 2591 N N . LYS B 2 109 ? -37.58533 -0.71356 -16.88411 1.000 24.73375 109 LYS B N 1
ATOM 2592 C CA . LYS B 2 109 ? -38.19483 -0.67288 -18.21391 1.000 27.10264 109 LYS B CA 1
ATOM 2593 C C . LYS B 2 109 ? -38.77340 0.70694 -18.51085 1.000 28.00481 109 LYS B C 1
ATOM 2594 O O . LYS B 2 109 ? -38.74668 1.17072 -19.66023 1.000 27.62683 109 LYS B O 1
ATOM 2600 N N . ILE B 2 110 ? -39.30430 1.37679 -17.49184 1.000 25.20187 110 ILE B N 1
ATOM 2601 C CA . ILE B 2 110 ? -39.67608 2.78215 -17.57587 1.000 26.87998 110 ILE B CA 1
ATOM 2602 C C . ILE B 2 110 ? -38.62422 3.55857 -16.80205 1.000 26.92974 110 ILE B C 1
ATOM 2603 O O . ILE B 2 110 ? -38.38043 3.27714 -15.62417 1.000 25.09358 110 ILE B O 1
ATOM 2608 N N . SER B 2 111 ? -37.99352 4.53261 -17.44759 1.000 24.02113 111 SER B N 1
ATOM 2609 C CA . SER B 2 111 ? -36.93699 5.27167 -16.77316 1.000 23.95126 111 SER B CA 1
ATOM 2610 C C . SER B 2 111 ? -37.11113 6.77919 -16.88214 1.000 20.26664 111 SER B C 1
ATOM 2611 O O . SER B 2 111 ? -36.22881 7.51653 -16.43974 1.000 18.71519 111 SER B O 1
ATOM 2614 N N . ASN B 2 112 ? -38.22825 7.25385 -17.42947 1.000 21.58173 112 ASN B N 1
ATOM 2615 C CA . ASN B 2 112 ? -38.47367 8.67639 -17.61571 1.000 22.30854 112 ASN B CA 1
ATOM 2616 C C . ASN B 2 112 ? -39.88165 8.97824 -17.12723 1.000 19.41734 112 ASN B C 1
ATOM 2617 O O . ASN B 2 112 ? -40.81851 8.24084 -17.43988 1.000 21.54231 112 ASN B O 1
ATOM 2622 N N . TRP B 2 113 ? -40.02239 10.03840 -16.32927 1.000 18.93331 113 TRP B N 1
ATOM 2623 C CA . TRP B 2 113 ? -41.33369 10.37617 -15.79021 1.000 18.46467 113 TRP B CA 1
ATOM 2624 C C . TRP B 2 113 ? -42.36543 10.66083 -16.87794 1.000 21.98298 113 TRP B C 1
ATOM 2625 O O . TRP B 2 113 ? -43.56390 10.53620 -16.61871 1.000 20.95308 113 TRP B O 1
ATOM 2636 N N . SER B 2 114 ? -41.93923 11.05083 -18.08209 1.000 21.12456 114 SER B N 1
ATOM 2637 C CA . SER B 2 114 ? -42.90272 11.31015 -19.14001 1.000 22.94211 114 SER B CA 1
ATOM 2638 C C . SER B 2 114 ? -43.63656 10.04281 -19.56063 1.000 25.71116 114 SER B C 1
ATOM 2639 O O . SER B 2 114 ? -44.74737 10.13494 -20.09408 1.000 30.72247 114 SER B O 1
ATOM 2642 N N . GLU B 2 115 ? -43.04467 8.86777 -19.33384 1.000 24.28106 115 GLU B N 1
ATOM 2643 C CA . GLU B 2 115 ? -43.68920 7.61579 -19.71422 1.000 28.13200 115 GLU B CA 1
ATOM 2644 C C . GLU B 2 115 ? -44.90389 7.30357 -18.85063 1.000 28.85365 115 GLU B C 1
ATOM 2645 O O . GLU B 2 115 ? -45.70617 6.43762 -19.22597 1.000 31.16977 115 GLU B O 1
ATOM 2651 N N . VAL B 2 116 ? -45.05382 7.97448 -17.70715 1.000 24.97598 116 VAL B N 1
ATOM 2652 C CA . VAL B 2 116 ? -46.22716 7.82529 -16.85569 1.000 30.10345 116 VAL B CA 1
ATOM 2653 C C . VAL B 2 116 ? -46.97621 9.14994 -16.70467 1.000 28.27611 116 VAL B C 1
ATOM 2654 O O . VAL B 2 116 ? -47.77986 9.31225 -15.79414 1.000 30.43316 116 VAL B O 1
ATOM 2658 N N . GLY B 2 117 ? -46.73807 10.09213 -17.61654 1.000 31.11539 117 GLY B N 1
ATOM 2659 C CA . GLY B 2 117 ? -47.48549 11.33145 -17.66484 1.000 30.29819 117 GLY B CA 1
ATOM 2660 C C . GLY B 2 117 ? -46.84582 12.51846 -16.97839 1.000 29.88948 117 GLY B C 1
ATOM 2661 O O . GLY B 2 117 ? -47.46254 13.58920 -16.94394 1.000 32.69962 117 GLY B O 1
ATOM 2662 N N . GLY B 2 118 ? -45.62928 12.37378 -16.45108 1.000 28.74012 118 GLY B N 1
ATOM 2663 C CA . GLY B 2 118 ? -44.93674 13.46534 -15.80470 1.000 26.91898 118 GLY B CA 1
ATOM 2664 C C . GLY B 2 118 ? -44.04296 14.23187 -16.75734 1.000 23.81995 118 GLY B C 1
ATOM 2665 O O . GLY B 2 118 ? -44.12740 14.08303 -17.97758 1.000 21.76491 118 GLY B O 1
ATOM 2666 N N . PRO B 2 119 ? -43.15393 15.05573 -16.21389 1.000 22.65068 119 PRO B N 1
ATOM 2667 C CA . PRO B 2 119 ? -42.23177 15.82558 -17.05819 1.000 25.98715 119 PRO B CA 1
ATOM 2668 C C . PRO B 2 119 ? -41.12169 14.94792 -17.62389 1.000 22.49393 119 PRO B C 1
ATOM 2669 O O . PRO B 2 119 ? -40.93263 13.79167 -17.23392 1.000 21.98966 119 PRO B O 1
ATOM 2673 N N . ASN B 2 120 ? -40.38278 15.52489 -18.57439 1.000 22.69214 120 ASN B N 1
ATOM 2674 C CA . ASN B 2 120 ? -39.25154 14.84744 -19.21542 1.000 22.23672 120 ASN B CA 1
ATOM 2675 C C . ASN B 2 120 ? -38.03332 14.88256 -18.28903 1.000 22.48329 120 ASN B C 1
ATOM 2676 O O . ASN B 2 120 ? -37.10731 15.67416 -18.45267 1.000 23.31052 120 ASN B O 1
ATOM 2681 N N . ASN B 2 121 ? -37.99625 13.95027 -17.34147 1.000 18.80029 121 ASN B N 1
ATOM 2682 C CA . ASN B 2 121 ? -36.89941 13.82279 -16.39194 1.000 18.78069 121 ASN B CA 1
ATOM 2683 C C . ASN B 2 121 ? -36.67201 12.35086 -16.10902 1.000 17.50305 121 ASN B C 1
ATOM 2684 O O . ASN B 2 121 ? -37.62909 11.57998 -16.01799 1.000 17.64892 121 ASN B O 1
ATOM 2689 N N . THR B 2 122 ? -35.40750 11.97149 -15.95998 1.000 15.94485 122 THR B N 1
ATOM 2690 C CA . THR B 2 122 ? -35.08643 10.59938 -15.57966 1.000 16.77891 122 THR B CA 1
ATOM 2691 C C . THR B 2 122 ? -35.60913 10.28777 -14.18726 1.000 16.71193 122 THR B C 1
ATOM 2692 O O . THR B 2 122 ? -35.56509 11.12545 -13.28674 1.000 17.86595 122 THR B O 1
ATOM 2696 N N . ILE B 2 123 ? -36.13858 9.08283 -14.02354 1.000 13.82541 123 ILE B N 1
ATOM 2697 C CA . ILE B 2 123 ? -36.57851 8.62511 -12.71314 1.000 12.62386 123 ILE B CA 1
ATOM 2698 C C . ILE B 2 123 ? -35.36169 8.13787 -11.94945 1.000 14.59513 123 ILE B C 1
ATOM 2699 O O . ILE B 2 123 ? -34.61263 7.28144 -12.43533 1.000 15.66239 123 ILE B O 1
ATOM 2704 N N . GLN B 2 124 ? -35.16884 8.66303 -10.74563 1.000 12.63873 124 GLN B N 1
ATOM 2705 C CA . GLN B 2 124 ? -34.11970 8.16756 -9.85535 1.000 13.29108 124 GLN B CA 1
ATOM 2706 C C . GLN B 2 124 ? -34.75898 7.16370 -8.90340 1.000 15.37877 124 GLN B C 1
ATOM 2707 O O . GLN B 2 124 ? -35.50196 7.54162 -7.99793 1.000 16.53895 124 GLN B O 1
ATOM 2713 N N . VAL B 2 125 ? -34.43702 5.89556 -9.05723 1.000 11.45354 125 VAL B N 1
ATOM 2714 C CA . VAL B 2 125 ? -35.00472 4.90056 -8.16313 1.000 11.47721 125 VAL B CA 1
ATOM 2715 C C . VAL B 2 125 ? -34.07384 4.75380 -6.97178 1.000 13.88677 125 VAL B C 1
ATOM 2716 O O . VAL B 2 125 ? -32.87690 4.48430 -7.13548 1.000 14.50695 125 VAL B O 1
ATOM 2720 N N . ILE B 2 126 ? -34.62715 4.89842 -5.77581 1.000 14.14619 126 ILE B N 1
ATOM 2721 C CA . ILE B 2 126 ? -33.86633 4.79221 -4.54184 1.000 14.69728 126 ILE B CA 1
ATOM 2722 C C . ILE B 2 126 ? -34.31336 3.48534 -3.90873 1.000 14.26835 126 ILE B C 1
ATOM 2723 O O . ILE B 2 126 ? -35.48151 3.34329 -3.53141 1.000 15.02684 126 ILE B O 1
ATOM 2728 N N . ASN B 2 127 ? -33.42250 2.51113 -3.84775 1.000 13.78764 127 ASN B N 1
ATOM 2729 C CA . ASN B 2 127 ? -33.79295 1.18887 -3.36990 1.000 15.45004 127 ASN B CA 1
ATOM 2730 C C . ASN B 2 127 ? -33.30225 0.95730 -1.94697 1.000 17.26041 127 ASN B C 1
ATOM 2731 O O . ASN B 2 127 ? -32.25894 1.47135 -1.53593 1.000 14.08242 127 ASN B O 1
ATOM 2736 N N . ARG B 2 128 ? -34.04944 0.13331 -1.21045 1.000 15.56333 128 ARG B N 1
ATOM 2737 C CA . ARG B 2 128 ? -33.58120 -0.29996 0.09369 1.000 15.43224 128 ARG B CA 1
ATOM 2738 C C . ARG B 2 128 ? -32.58052 -1.44863 -0.10317 1.000 16.10901 128 ARG B C 1
ATOM 2739 O O . ARG B 2 128 ? -32.62298 -2.14111 -1.12771 1.000 17.11286 128 ARG B O 1
ATOM 2747 N N . PRO B 2 129 ? -31.67007 -1.66388 0.85064 1.000 15.16538 129 PRO B N 1
ATOM 2748 C CA . PRO B 2 129 ? -30.68034 -2.75358 0.72959 1.000 17.34468 129 PRO B CA 1
ATOM 2749 C C . PRO B 2 129 ? -31.29163 -4.14116 0.92741 1.000 17.43529 129 PRO B C 1
ATOM 2750 O O . PRO B 2 129 ? -32.42460 -4.31188 1.36956 1.000 17.74548 129 PRO B O 1
ATOM 2754 N N . SER B 2 130 ? -30.51104 -5.16377 0.57840 1.000 19.12930 130 SER B N 1
ATOM 2755 C CA . SER B 2 130 ? -31.08130 -6.50502 0.48512 1.000 18.88010 130 SER B CA 1
ATOM 2756 C C . SER B 2 130 ? -31.51476 -7.07241 1.83055 1.000 19.05033 130 SER B C 1
ATOM 2757 O O . SER B 2 130 ? -32.33766 -7.99974 1.85915 1.000 20.62161 130 SER B O 1
ATOM 2760 N N . GLU B 2 131 ? -30.99331 -6.54601 2.94052 1.000 16.80865 131 GLU B N 1
ATOM 2761 C CA . GLU B 2 131 ? -31.41698 -7.02939 4.25426 1.000 16.44063 131 GLU B CA 1
ATOM 2762 C C . GLU B 2 131 ? -32.81732 -6.58408 4.63276 1.000 16.02765 131 GLU B C 1
ATOM 2763 O O . GLU B 2 131 ? -33.37099 -7.10360 5.61784 1.000 17.52840 131 GLU B O 1
ATOM 2769 N N . SER B 2 132 ? -33.39621 -5.66282 3.87680 1.000 15.29093 132 SER B N 1
ATOM 2770 C CA . SER B 2 132 ? -34.71068 -5.11361 4.17270 1.000 15.51013 132 SER B CA 1
ATOM 2771 C C . SER B 2 132 ? -35.81646 -6.09519 3.79071 1.000 16.45944 132 SER B C 1
ATOM 2772 O O . SER B 2 132 ? -35.93731 -6.49321 2.62867 1.000 16.46656 132 SER B O 1
ATOM 2775 N N . GLY B 2 133 ? -36.64367 -6.46707 4.76974 1.000 15.06481 133 GLY B N 1
ATOM 2776 C CA . GLY B 2 133 ? -37.82664 -7.25277 4.46869 1.000 15.01227 133 GLY B CA 1
ATOM 2777 C C . GLY B 2 133 ? -38.80872 -6.49320 3.59777 1.000 14.83419 133 GLY B C 1
ATOM 2778 O O . GLY B 2 133 ? -39.60206 -7.10426 2.87574 1.000 15.32934 133 GLY B O 1
ATOM 2779 N N . THR B 2 134 ? -38.79530 -5.15633 3.68221 1.000 15.27986 134 THR B N 1
ATOM 2780 C CA . THR B 2 134 ? -39.62031 -4.34015 2.79727 1.000 15.65346 134 THR B CA 1
ATOM 2781 C C . THR B 2 134 ? -39.16392 -4.47380 1.34609 1.000 16.62771 134 THR B C 1
ATOM 2782 O O . THR B 2 134 ? -39.99740 -4.63530 0.44213 1.000 16.00011 134 THR B O 1
ATOM 2786 N N . GLN B 2 135 ? -37.85147 -4.43616 1.11448 1.000 14.08207 135 GLN B N 1
ATOM 2787 C CA . GLN B 2 135 ? -37.30743 -4.71498 -0.20889 1.000 17.01851 135 GLN B CA 1
ATOM 2788 C C . GLN B 2 135 ? -37.73387 -6.09670 -0.68338 1.000 17.79170 135 GLN B C 1
ATOM 2789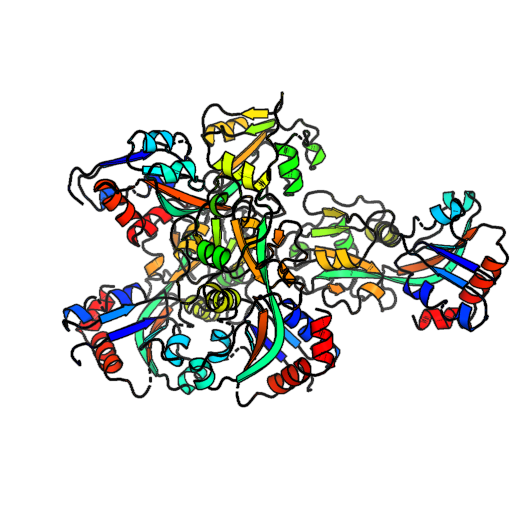 O O . GLN B 2 135 ? -38.14739 -6.27036 -1.83573 1.000 17.49825 135 GLN B O 1
ATOM 2795 N N . GLN B 2 136 ? -37.64597 -7.09849 0.19565 1.000 17.16127 136 GLN B N 1
ATOM 2796 C CA . GLN B 2 136 ? -38.00254 -8.45083 -0.21693 1.000 16.44036 136 GLN B CA 1
ATOM 2797 C C . GLN B 2 136 ? -39.49219 -8.56182 -0.51355 1.000 17.90232 136 GLN B C 1
ATOM 2798 O O . GLN B 2 136 ? -39.88631 -9.25088 -1.46151 1.000 22.05032 136 GLN B O 1
ATOM 2804 N N . THR B 2 137 ? -40.33290 -7.87541 0.27494 1.000 16.43699 137 THR B N 1
ATOM 2805 C CA . THR B 2 137 ? -41.77780 -7.89983 0.04124 1.000 17.72395 137 THR B CA 1
ATOM 2806 C C . THR B 2 137 ? -42.12894 -7.18667 -1.24710 1.000 20.70078 137 THR B C 1
ATOM 2807 O O . THR B 2 137 ? -42.99500 -7.64602 -2.00657 1.000 21.49060 137 THR B O 1
ATOM 2811 N N . PHE B 2 138 ? -41.48611 -6.04528 -1.48177 1.000 19.13594 138 PHE B N 1
ATOM 2812 C CA . PHE B 2 138 ? -41.73844 -5.29495 -2.70363 1.000 18.80700 138 PHE B CA 1
ATOM 2813 C C . PHE B 2 138 ? -41.34087 -6.11866 -3.92429 1.000 21.44734 138 PHE B C 1
ATOM 2814 O O . PHE B 2 138 ? -42.07070 -6.17081 -4.92062 1.000 21.06959 138 PHE B O 1
ATOM 2822 N N . ALA B 2 139 ? -40.19152 -6.78830 -3.85716 1.000 19.04658 139 ALA B N 1
ATOM 2823 C CA . ALA B 2 139 ? -39.78235 -7.64394 -4.96311 1.000 23.95558 139 ALA B CA 1
ATOM 2824 C C . ALA B 2 139 ? -40.81348 -8.73029 -5.20680 1.000 23.75218 139 ALA B C 1
ATOM 2825 O O . ALA B 2 139 ? -41.24108 -8.95223 -6.34298 1.000 27.41630 139 ALA B O 1
ATOM 2827 N N . ALA B 2 140 ? -41.27718 -9.37110 -4.13621 1.000 21.90041 140 ALA B N 1
ATOM 2828 C CA . ALA B 2 140 ? -42.18813 -10.50057 -4.28607 1.000 23.73835 140 ALA B CA 1
ATOM 2829 C C . ALA B 2 140 ? -43.54525 -10.05959 -4.82359 1.000 27.15957 140 ALA B C 1
ATOM 2830 O O . ALA B 2 140 ? -44.14797 -10.76152 -5.64560 1.000 28.59649 140 ALA B O 1
ATOM 2832 N N . GLN B 2 141 ? -44.06210 -8.92415 -4.35303 1.000 23.14972 141 GLN B N 1
ATOM 2833 C CA . GLN B 2 141 ? -45.41866 -8.52092 -4.71269 1.000 28.68116 141 GLN B CA 1
ATOM 2834 C C . GLN B 2 141 ? -45.49685 -7.70103 -5.99389 1.000 29.44558 141 GLN B C 1
ATOM 2835 O O . GLN B 2 141 ? -46.54863 -7.69921 -6.64456 1.000 28.03764 141 GLN B O 1
ATOM 2841 N N . VAL B 2 142 ? -44.42983 -7.00153 -6.36123 1.000 24.33787 142 VAL B N 1
ATOM 2842 C CA . VAL B 2 142 ? -44.44141 -6.06745 -7.49158 1.000 26.89603 142 VAL B CA 1
ATOM 2843 C C . VAL B 2 142 ? -43.73049 -6.62558 -8.72711 1.000 30.85215 142 VAL B C 1
ATOM 2844 O O . VAL B 2 142 ? -44.24231 -6.52980 -9.84112 1.000 28.81749 142 VAL B O 1
ATOM 2848 N N . LEU B 2 143 ? -42.53336 -7.19079 -8.55212 1.000 24.52624 143 LEU B N 1
ATOM 2849 C CA . LEU B 2 143 ? -41.62829 -7.48269 -9.66461 1.000 27.73037 143 LEU B CA 1
ATOM 2850 C C . LEU B 2 143 ? -41.97074 -8.73428 -10.47274 1.000 32.33427 143 LEU B C 1
ATOM 2851 O O . LEU B 2 143 ? -41.49543 -8.85150 -11.60594 1.000 31.48052 143 LEU B O 1
ATOM 2856 N N . GLN B 2 144 ? -42.73238 -9.67943 -9.91946 1.000 34.55118 144 GLN B N 1
ATOM 2857 C CA . GLN B 2 144 ? -43.18038 -10.86489 -10.66421 1.000 38.51702 144 GLN B CA 1
ATOM 2858 C C . GLN B 2 144 ? -42.00521 -11.62785 -11.27680 1.000 39.34325 144 GLN B C 1
ATOM 2859 O O . GLN B 2 144 ? -42.01017 -11.98128 -12.45977 1.000 38.90130 144 GLN B O 1
ATOM 2865 N N . GLY B 2 145 ? -40.98002 -11.87255 -10.45652 1.000 34.42637 145 GLY B N 1
ATOM 2866 C CA . GLY B 2 145 ? -39.84077 -12.66684 -10.85819 1.000 33.72479 145 GLY B CA 1
ATOM 2867 C C . GLY B 2 145 ? -38.71447 -11.87392 -11.47405 1.000 37.73897 145 GLY B C 1
ATOM 2868 O O . GLY B 2 145 ? -37.59384 -12.39126 -11.58468 1.000 37.53262 145 GLY B O 1
ATOM 2869 N N . GLN B 2 146 ? -38.97425 -10.62896 -11.85143 1.000 35.17163 146 GLN B N 1
ATOM 2870 C CA . GLN B 2 146 ? -37.98325 -9.78504 -12.48387 1.000 33.39177 146 GLN B CA 1
ATOM 2871 C C . GLN B 2 146 ? -37.05731 -9.18312 -11.43676 1.000 32.95016 146 GLN B C 1
ATOM 2872 O O . GLN B 2 146 ? -37.43067 -9.00733 -10.27275 1.000 29.85806 146 GLN B O 1
ATOM 2878 N N . ALA B 2 147 ? -35.84851 -8.84478 -11.87004 1.000 31.99242 147 ALA B N 1
ATOM 2879 C CA . ALA B 2 147 ? -34.86615 -8.25192 -10.98261 1.000 30.54858 147 ALA B CA 1
ATOM 2880 C C . ALA B 2 147 ? -35.10302 -6.75326 -10.89992 1.000 25.48734 147 ALA B C 1
ATOM 2881 O O . ALA B 2 147 ? -35.63153 -6.13810 -11.82881 1.000 27.04035 147 ALA B O 1
ATOM 2883 N N . PHE B 2 148 ? -34.71810 -6.16188 -9.77701 1.000 23.27663 148 PHE B N 1
ATOM 2884 C CA . PHE B 2 148 ? -34.68419 -4.70974 -9.74114 1.000 23.32524 148 PHE B CA 1
ATOM 2885 C C . PHE B 2 148 ? -33.75720 -4.21167 -10.83575 1.000 25.46819 148 PHE B C 1
ATOM 2886 O O . PHE B 2 148 ? -32.78774 -4.88391 -11.21931 1.000 27.70209 148 PHE B O 1
ATOM 2894 N N . GLY B 2 149 ? -34.06415 -3.03044 -11.35030 1.000 23.24642 149 GLY B N 1
ATOM 2895 C CA . GLY B 2 149 ? -33.17659 -2.43294 -12.31051 1.000 26.13575 149 GLY B CA 1
ATOM 2896 C C . GLY B 2 149 ? -31.80645 -2.19263 -11.71571 1.000 26.37407 149 GLY B C 1
ATOM 2897 O O . GLY B 2 149 ? -31.60041 -2.10719 -10.50467 1.000 27.52496 149 GLY B O 1
ATOM 2898 N N . GLN B 2 150 ? -30.85067 -2.09632 -12.61403 1.000 30.61698 150 GLN B N 1
ATOM 2899 C CA . GLN B 2 150 ? -29.47464 -1.81690 -12.29089 1.000 31.40513 150 GLN B CA 1
ATOM 2900 C C . GLN B 2 150 ? -29.08206 -0.66442 -13.19205 1.000 28.37884 150 GLN B C 1
ATOM 2901 O O . GLN B 2 150 ? -29.82959 -0.26011 -14.08295 1.000 34.92704 150 GLN B O 1
ATOM 2907 N N . GLY B 2 151 ? -27.96357 -0.07424 -12.91989 1.000 30.47788 151 GLY B N 1
ATOM 2908 C CA . GLY B 2 151 ? -27.53899 1.00638 -13.77529 1.000 29.82004 151 GLY B CA 1
ATOM 2909 C C . GLY B 2 151 ? -27.63980 2.30811 -13.01776 1.000 24.45342 151 GLY B C 1
ATOM 2910 O O . GLY B 2 151 ? -28.15506 2.37071 -11.90162 1.000 23.35087 151 GLY B O 1
ATOM 2911 N N . ALA B 2 152 ? -27.22434 3.35893 -13.71236 1.000 21.18735 152 ALA B N 1
ATOM 2912 C CA . ALA B 2 152 ? -26.86809 4.60524 -13.04584 1.000 21.57032 152 ALA B CA 1
ATOM 2913 C C . ALA B 2 152 ? -28.04127 5.30457 -12.36935 1.000 19.05966 152 ALA B C 1
ATOM 2914 O O . ALA B 2 152 ? -27.82377 6.07711 -11.42717 1.000 20.12900 152 ALA B O 1
ATOM 2916 N N A ASN B 2 153 ? -29.28000 5.10869 -12.82529 0.561 16.18156 153 ASN B N 1
ATOM 2917 N N B ASN B 2 153 ? -29.26824 5.05441 -12.82689 0.439 16.27978 153 ASN B N 1
ATOM 2918 C CA A ASN B 2 153 ? -30.38578 5.79982 -12.16114 0.561 18.25769 153 ASN B CA 1
ATOM 2919 C CA B ASN B 2 153 ? -30.45030 5.69765 -12.26827 0.439 18.34653 153 ASN B CA 1
ATOM 2920 C C A ASN B 2 153 ? -30.97838 4.99215 -11.01157 0.561 16.38808 153 ASN B C 1
ATOM 2921 C C B ASN B 2 153 ? -31.00377 4.96118 -11.05800 0.439 16.12733 153 ASN B C 1
ATOM 2922 O O A ASN B 2 153 ? -31.99628 5.40371 -10.44328 0.561 16.09998 153 ASN B O 1
ATOM 2923 O O B ASN B 2 153 ? -32.00703 5.40029 -10.48527 0.439 16.17494 153 ASN B O 1
ATOM 2932 N N . PHE B 2 154 ? -30.38177 3.85749 -10.66654 1.000 16.98979 154 PHE B N 1
ATOM 2933 C CA . PHE B 2 154 ? -30.74818 3.10267 -9.47470 1.000 17.38686 154 PHE B CA 1
ATOM 2934 C C . PHE B 2 154 ? -29.66326 3.30351 -8.43724 1.000 17.20069 154 PHE B C 1
ATOM 2935 O O . PHE B 2 154 ? -28.48196 3.11356 -8.73281 1.000 19.17760 154 PHE B O 1
ATOM 2943 N N . GLN B 2 155 ? -30.05094 3.65976 -7.22095 1.000 14.69529 155 GLN B N 1
ATOM 2944 C CA . GLN B 2 155 ? -29.08366 3.72354 -6.14038 1.000 16.56528 155 GLN B CA 1
ATOM 2945 C C . GLN B 2 155 ? -29.63793 2.91815 -4.98199 1.000 17.02753 155 GLN B C 1
ATOM 2946 O O . GLN B 2 155 ? -30.76499 3.15051 -4.54933 1.000 17.37591 155 GLN B O 1
ATOM 2952 N N . THR B 2 156 ? -28.82556 2.02267 -4.44761 1.000 14.47596 156 THR B N 1
ATOM 2953 C CA . THR B 2 156 ? -29.20232 1.25350 -3.26978 1.000 13.97638 156 THR B CA 1
ATOM 2954 C C . THR B 2 156 ? -28.56533 1.92161 -2.05917 1.000 15.50896 156 THR B C 1
ATOM 2955 O O . THR B 2 156 ? -27.34507 2.13217 -2.02155 1.000 17.43254 156 THR B O 1
ATOM 2959 N N . MET B 2 157 ? -29.39519 2.28288 -1.09295 1.000 15.80429 157 MET B N 1
ATOM 2960 C CA . MET B 2 157 ? -28.87838 2.95378 0.07770 1.000 16.52245 157 MET B CA 1
ATOM 2961 C C . MET B 2 157 ? -28.03417 1.97565 0.89332 1.000 16.78275 157 MET B C 1
ATOM 2962 O O . MET B 2 157 ? -28.33058 0.77015 0.94181 1.000 17.24724 157 MET B O 1
ATOM 2967 N N . PRO B 2 158 ? -26.97167 2.46544 1.53521 1.000 15.00741 158 PRO B N 1
ATOM 2968 C CA . PRO B 2 158 ? -26.10660 1.56940 2.31938 1.000 18.49659 158 PRO B CA 1
ATOM 2969 C C . PRO B 2 158 ? -26.71059 1.14014 3.63971 1.000 17.78040 158 PRO B C 1
ATOM 2970 O O . PRO B 2 158 ? -26.29266 0.10668 4.19121 1.000 19.28593 158 PRO B O 1
ATOM 2974 N N . ARG B 2 159 ? -27.69227 1.87077 4.15926 1.000 15.45412 159 ARG B N 1
ATOM 2975 C CA . ARG B 2 159 ? -28.33178 1.48758 5.40747 1.000 15.40867 159 ARG B CA 1
ATOM 2976 C C . ARG B 2 159 ? -29.81663 1.30468 5.14608 1.000 14.48312 159 ARG B C 1
ATOM 2977 O O . ARG B 2 159 ? -30.40997 2.01298 4.32018 1.000 17.25614 159 ARG B O 1
ATOM 2985 N N . ASP B 2 160 ? -30.41035 0.33784 5.83677 1.000 15.14258 160 ASP B N 1
ATOM 2986 C CA . ASP B 2 160 ? -31.84944 0.11994 5.76868 1.000 15.99537 160 ASP B CA 1
ATOM 2987 C C . ASP B 2 160 ? -32.47761 1.14075 6.69696 1.000 16.48650 160 ASP B C 1
ATOM 2988 O O . ASP B 2 160 ? -32.47655 0.96342 7.91768 1.000 16.91328 160 ASP B O 1
ATOM 2993 N N . ALA B 2 161 ? -32.94026 2.25320 6.13170 1.000 17.47276 161 ALA B N 1
ATOM 2994 C CA . ALA B 2 161 ? -33.43319 3.35603 6.94495 1.000 17.41034 161 ALA B CA 1
ATOM 2995 C C . ALA B 2 161 ? -34.26673 4.26240 6.05700 1.000 17.00589 161 ALA B C 1
ATOM 2996 O O . ALA B 2 161 ? -33.82860 4.62878 4.96214 1.000 19.21554 161 ALA B O 1
ATOM 2998 N N . THR B 2 162 ? -35.44945 4.63528 6.53189 1.000 17.52540 162 THR B N 1
ATOM 2999 C CA . THR B 2 162 ? -36.35333 5.39698 5.68110 1.000 16.46701 162 THR B CA 1
ATOM 3000 C C . THR B 2 162 ? -35.99280 6.87560 5.62510 1.000 16.97177 162 THR B C 1
ATOM 3001 O O . THR B 2 162 ? -36.14642 7.50031 4.56464 1.000 17.78310 162 THR B O 1
ATOM 3005 N N . THR B 2 163 ? -35.47935 7.44848 6.71757 1.000 20.34044 163 THR B N 1
ATOM 3006 C CA . THR B 2 163 ? -35.20455 8.88770 6.70833 1.000 20.24747 163 THR B CA 1
ATOM 3007 C C . THR B 2 163 ? -34.18743 9.30138 5.64682 1.000 19.68598 163 THR B C 1
ATOM 3008 O O . THR B 2 163 ? -34.44792 10.28227 4.92556 1.000 21.04853 163 THR B O 1
ATOM 3012 N N . PRO B 2 164 ? -33.05755 8.61214 5.46131 1.000 18.24948 164 PRO B N 1
ATOM 3013 C CA . PRO B 2 164 ? -32.16211 8.99103 4.35076 1.000 19.40462 164 PRO B CA 1
ATOM 3014 C C . PRO B 2 164 ? -32.79793 8.82324 2.98681 1.000 17.79823 164 PRO B C 1
ATOM 3015 O O . PRO B 2 164 ? -32.44833 9.55547 2.05174 1.000 19.53869 164 PRO B O 1
ATOM 3019 N N . ILE B 2 165 ? -33.70458 7.85909 2.83785 1.000 15.89054 165 ILE B N 1
ATOM 3020 C CA . ILE B 2 165 ? -34.38801 7.69477 1.56187 1.000 15.60270 165 ILE B CA 1
ATOM 3021 C C . ILE B 2 165 ? -35.27254 8.89926 1.28655 1.000 17.30169 165 ILE B C 1
ATOM 3022 O O . ILE B 2 165 ? -35.24706 9.47732 0.19540 1.000 18.06431 165 ILE B O 1
ATOM 3027 N N . ILE B 2 166 ? -36.06524 9.29994 2.27630 1.000 17.02214 166 ILE B N 1
ATOM 3028 C CA . ILE B 2 166 ? -36.93136 10.45268 2.07342 1.000 15.77879 166 ILE B CA 1
ATOM 3029 C C . ILE B 2 166 ? -36.10717 11.68149 1.71613 1.000 19.03242 166 ILE B C 1
ATOM 3030 O O . ILE B 2 166 ? -36.46455 12.44119 0.80649 1.000 20.54066 166 ILE B O 1
ATOM 3035 N N . ARG B 2 167 ? -34.97649 11.88024 2.39829 1.000 19.69832 167 ARG B N 1
ATOM 3036 C CA . ARG B 2 167 ? -34.14052 13.03415 2.09576 1.000 22.13034 167 ARG B CA 1
ATOM 3037 C C . ARG B 2 167 ? -33.56015 12.96540 0.68181 1.000 20.09068 167 ARG B C 1
ATOM 3038 O O . ARG B 2 167 ? -33.28616 14.00922 0.07428 1.000 24.31099 167 ARG B O 1
ATOM 3046 N N . ALA B 2 168 ? -33.38553 11.76541 0.13215 1.000 17.42431 168 ALA B N 1
ATOM 3047 C CA . ALA B 2 168 ? -32.80596 11.61869 -1.20045 1.000 18.18854 168 ALA B CA 1
ATOM 3048 C C . ALA B 2 168 ? -33.81917 11.73802 -2.33277 1.000 19.28125 168 ALA B C 1
ATOM 3049 O O . ALA B 2 168 ? -33.40477 11.81258 -3.49592 1.000 19.97129 168 ALA B O 1
ATOM 3051 N N . LEU B 2 169 ? -35.12067 11.74925 -2.03572 1.000 16.88609 169 LEU B N 1
ATOM 3052 C CA . LEU B 2 169 ? -36.11967 11.69120 -3.10621 1.000 14.44525 169 LEU B CA 1
ATOM 3053 C C . LEU B 2 169 ? -36.00556 12.86976 -4.06654 1.000 16.18405 169 LEU B C 1
ATOM 3054 O O . LEU B 2 169 ? -36.15131 12.69980 -5.28672 1.000 16.59308 169 LEU B O 1
ATOM 3059 N N . GLY B 2 170 ? -35.82291 14.07840 -3.53570 1.000 15.81309 170 GLY B N 1
ATOM 3060 C CA . GLY B 2 170 ? -35.70736 15.24812 -4.38522 1.000 18.57240 170 GLY B CA 1
ATOM 3061 C C . GLY B 2 170 ? -36.90670 15.39348 -5.31133 1.000 18.36098 170 GLY B C 1
ATOM 3062 O O . GLY B 2 170 ? -38.03023 14.96971 -5.00506 1.000 18.86755 170 GLY B O 1
ATOM 3063 N N . SER B 2 171 ? -36.66967 16.00685 -6.46719 1.000 16.81252 171 SER B N 1
ATOM 3064 C CA . SER B 2 171 ? -37.75049 16.21761 -7.41426 1.000 17.24164 171 SER B CA 1
ATOM 3065 C C . SER B 2 171 ? -37.93014 15.06711 -8.40856 1.000 16.74233 171 SER B C 1
ATOM 3066 O O . SER B 2 171 ? -38.92087 15.07115 -9.15103 1.000 17.22507 171 SER B O 1
ATOM 3069 N N . ASN B 2 172 ? -37.02156 14.09002 -8.44806 1.000 15.19196 172 ASN B N 1
ATOM 3070 C CA . ASN B 2 172 ? -37.07073 13.05517 -9.47604 1.000 14.81017 172 ASN B CA 1
ATOM 3071 C C . ASN B 2 172 ? -37.03474 11.63592 -8.94602 1.000 15.40139 172 ASN B C 1
ATOM 3072 O O . ASN B 2 172 ? -37.13957 10.69921 -9.74843 1.000 15.30549 172 ASN B O 1
ATOM 3077 N N . GLY B 2 173 ? -36.92502 11.44002 -7.61580 1.000 13.16407 173 GLY B N 1
ATOM 3078 C CA . GLY B 2 173 ? -36.74091 10.11725 -7.06330 1.000 13.89588 173 GLY B CA 1
ATOM 3079 C C . GLY B 2 173 ? -38.04026 9.43925 -6.65801 1.000 13.44394 173 GLY B C 1
ATOM 3080 O O . GLY B 2 173 ? -39.07892 10.06486 -6.49949 1.000 14.63348 173 GLY B O 1
ATOM 3081 N N . ILE B 2 174 ? -37.97866 8.11902 -6.53834 1.000 11.25310 174 ILE B N 1
ATOM 3082 C CA . ILE B 2 174 ? -39.12085 7.32651 -6.09373 1.000 10.37650 174 ILE B CA 1
ATOM 3083 C C . ILE B 2 174 ? -38.57073 6.21160 -5.22307 1.000 13.24365 174 ILE B C 1
ATOM 3084 O O . ILE B 2 174 ? -37.46950 5.72034 -5.47870 1.000 12.37504 174 ILE B O 1
ATOM 3089 N N . SER B 2 175 ? -39.31092 5.83142 -4.18426 1.000 14.04321 175 SER B N 1
ATOM 3090 C CA . SER B 2 175 ? -38.90876 4.72164 -3.32525 1.000 11.12538 175 SER B CA 1
ATOM 3091 C C . SER B 2 175 ? -40.14961 4.16914 -2.63830 1.000 12.34554 175 SER B C 1
ATOM 3092 O O . SER B 2 175 ? -41.27565 4.43813 -3.06974 1.000 13.98793 175 SER B O 1
ATOM 3095 N N . TYR B 2 176 ? -39.93711 3.42569 -1.55249 1.000 15.46974 176 TYR B N 1
ATOM 3096 C CA . TYR B 2 176 ? -41.02774 2.76241 -0.85032 1.000 16.09816 176 TYR B CA 1
ATOM 3097 C C . TYR B 2 176 ? -40.60511 2.53372 0.59785 1.000 14.06867 176 TYR B C 1
ATOM 3098 O O . TYR B 2 176 ? -39.41385 2.43191 0.90555 1.000 14.09804 176 TYR B O 1
ATOM 3107 N N . ALA B 2 177 ? -41.59925 2.46656 1.48328 1.000 16.22416 177 ALA B N 1
ATOM 3108 C CA . ALA B 2 177 ? -41.37413 2.27736 2.90998 1.000 14.77161 177 ALA B CA 1
ATOM 3109 C C . ALA B 2 177 ? -42.70098 1.94788 3.56076 1.000 14.64324 177 ALA B C 1
ATOM 3110 O O . ALA B 2 177 ? -43.76977 2.27512 3.03129 1.000 16.28111 177 ALA B O 1
ATOM 3112 N N . THR B 2 178 ? -42.62190 1.33960 4.73948 1.000 15.90657 178 THR B N 1
ATOM 3113 C CA . THR B 2 178 ? -43.83715 1.10113 5.50323 1.000 16.36792 178 THR B CA 1
ATOM 3114 C C . THR B 2 178 ? -44.58203 2.41655 5.69754 1.000 19.97185 178 THR B C 1
ATOM 3115 O O . THR B 2 178 ? -43.97748 3.46107 5.95978 1.000 18.81590 178 THR B O 1
ATOM 3119 N N . TYR B 2 179 ? -45.90443 2.35815 5.51545 1.000 19.34961 179 TYR B N 1
ATOM 3120 C CA . TYR B 2 179 ? -46.73051 3.56257 5.45629 1.000 23.36489 179 TYR B CA 1
ATOM 3121 C C . TYR B 2 179 ? -46.55335 4.43852 6.68839 1.000 24.64600 179 TYR B C 1
ATOM 3122 O O . TYR B 2 179 ? -46.51236 5.67191 6.58199 1.000 26.15799 179 TYR B O 1
ATOM 3131 N N . GLY B 2 180 ? -46.44765 3.82307 7.86642 1.000 24.59886 180 GLY B N 1
ATOM 3132 C CA . GLY B 2 180 ? -46.33238 4.58969 9.09408 1.000 26.44751 180 GLY B CA 1
ATOM 3133 C C . GLY B 2 180 ? -45.13536 5.51352 9.13442 1.000 27.05627 180 GLY B C 1
ATOM 3134 O O . GLY B 2 180 ? -45.15245 6.50179 9.87986 1.000 30.23419 180 GLY B O 1
ATOM 3135 N N . GLN B 2 181 ? -44.09043 5.20523 8.36992 1.000 22.27151 181 GLN B N 1
ATOM 3136 C CA . GLN B 2 181 ? -42.88632 6.02023 8.33033 1.000 24.47035 181 GLN B CA 1
ATOM 3137 C C . GLN B 2 181 ? -42.89932 7.03460 7.20803 1.000 26.50618 181 GLN B C 1
ATOM 3138 O O . GLN B 2 181 ? -41.91605 7.76771 7.04323 1.000 26.61451 181 GLN B O 1
ATOM 3144 N N . VAL B 2 182 ? -43.97569 7.07774 6.42840 1.000 22.80528 182 VAL B N 1
ATOM 3145 C CA . VAL B 2 182 ? -44.11659 8.07654 5.38202 1.000 23.12668 182 VAL B CA 1
ATOM 3146 C C . VAL B 2 182 ? -45.29409 9.00733 5.62769 1.000 30.84131 182 VAL B C 1
ATOM 3147 O O . VAL B 2 182 ? -45.26154 10.15433 5.15698 1.000 30.85114 182 VAL B O 1
ATOM 3151 N N . GLU B 2 183 ? -46.31018 8.58673 6.38988 1.000 27.18555 183 GLU B N 1
ATOM 3152 C CA . GLU B 2 183 ? -47.53327 9.38095 6.48909 1.000 34.20087 183 GLU B CA 1
ATOM 3153 C C . GLU B 2 183 ? -47.25234 10.74899 7.08884 1.000 38.97756 183 GLU B C 1
ATOM 3154 O O . GLU B 2 183 ? -47.76890 11.76882 6.61235 1.000 43.60865 183 GLU B O 1
ATOM 3160 N N . ASN B 2 184 ? -46.43850 10.78384 8.13858 1.000 38.96084 184 ASN B N 1
ATOM 3161 C CA . ASN B 2 184 ? -46.14154 11.98354 8.90667 1.000 45.06112 184 ASN B CA 1
ATOM 3162 C C . ASN B 2 184 ? -45.02086 12.80439 8.30493 1.000 39.95843 184 ASN B C 1
ATOM 3163 O O . ASN B 2 184 ? -44.69867 13.86802 8.84206 1.000 40.47046 184 ASN B O 1
ATOM 3168 N N . GLN B 2 185 ? -44.42245 12.34115 7.21048 1.000 35.67870 185 GLN B N 1
ATOM 3169 C CA . GLN B 2 185 ? -43.29792 13.04089 6.60383 1.000 34.40107 185 GLN B CA 1
ATOM 3170 C C . GLN B 2 185 ? -43.83426 13.95136 5.51598 1.000 31.65655 185 GLN B C 1
ATOM 3171 O O . GLN B 2 185 ? -44.15051 13.51129 4.40908 1.000 32.88185 185 GLN B O 1
ATOM 3177 N N . GLN B 2 186 ? -43.85743 15.23865 5.82777 1.000 33.16321 186 GLN B N 1
ATOM 3178 C CA . GLN B 2 186 ? -44.38989 16.27611 4.97004 1.000 37.27876 186 GLN B CA 1
ATOM 3179 C C . GLN B 2 186 ? -43.51901 16.55549 3.74693 1.000 34.34850 186 GLN B C 1
ATOM 3180 O O . GLN B 2 186 ? -44.02699 17.09799 2.76024 1.000 34.65069 186 GLN B O 1
ATOM 3186 N N . THR B 2 187 ? -42.30139 16.03846 3.69771 1.000 25.59588 187 THR B N 1
ATOM 3187 C CA . THR B 2 187 ? -41.48532 16.20447 2.50410 1.000 25.27054 187 THR B CA 1
ATOM 3188 C C . THR B 2 187 ? -41.70969 15.09085 1.49792 1.000 25.39568 187 THR B C 1
ATOM 3189 O O . THR B 2 187 ? -41.11720 15.11812 0.41598 1.000 22.73938 187 THR B O 1
ATOM 3193 N N . ALA B 2 188 ? -42.55139 14.11827 1.80936 1.000 24.12898 188 ALA B N 1
ATOM 3194 C CA . ALA B 2 188 ? -42.81083 13.03214 0.88090 1.000 23.70274 188 ALA B CA 1
ATOM 3195 C C . ALA B 2 188 ? -44.28882 13.02974 0.54119 1.000 29.06840 188 ALA B C 1
ATOM 3196 O O . ALA B 2 188 ? -45.13145 13.41698 1.35999 1.000 27.09439 188 ALA B O 1
ATOM 3198 N N . ARG B 2 189 ? -44.58396 12.68796 -0.70516 1.000 25.41231 189 ARG B N 1
ATOM 3199 C CA . ARG B 2 189 ? -45.94666 12.50289 -1.17084 1.000 28.26151 189 ARG B CA 1
ATOM 3200 C C . ARG B 2 189 ? -46.15276 11.04440 -1.52264 1.000 23.24781 189 ARG B C 1
ATOM 3201 O O . ARG B 2 189 ? -45.34159 10.45024 -2.23761 1.000 19.94864 189 ARG B O 1
ATOM 3209 N N . ILE B 2 190 ? -47.23864 10.48486 -1.03140 1.000 24.89674 190 ILE B N 1
ATOM 3210 C CA . ILE B 2 190 ? -47.54673 9.08525 -1.25738 1.000 22.38946 190 ILE B CA 1
ATOM 3211 C C . ILE B 2 190 ? -48.20399 8.94151 -2.62306 1.000 28.26351 190 ILE B C 1
ATOM 3212 O O . ILE B 2 190 ? -49.00356 9.78622 -3.02564 1.000 27.94003 190 ILE B O 1
ATOM 3217 N N . VAL B 2 191 ? -47.76575 7.95386 -3.39181 1.000 22.42842 191 VAL B N 1
ATOM 3218 C CA . VAL B 2 191 ? -48.26406 7.72069 -4.74613 1.000 23.60904 191 VAL B CA 1
ATOM 3219 C C . VAL B 2 191 ? -49.33513 6.63660 -4.67337 1.000 26.65561 191 VAL B C 1
ATOM 3220 O O . VAL B 2 191 ? -49.01300 5.48690 -4.33608 1.000 27.58630 191 VAL B O 1
ATOM 3224 N N . PRO B 2 192 ? -50.59809 6.93371 -4.98933 1.000 27.95158 192 PRO B N 1
ATOM 3225 C CA . PRO B 2 192 ? -51.61371 5.87707 -4.97513 1.000 30.42208 192 PRO B CA 1
ATOM 3226 C C . PRO B 2 192 ? -51.29052 4.82584 -6.02162 1.000 29.84064 192 PRO B C 1
ATOM 3227 O O . PRO B 2 192 ? -50.77783 5.13465 -7.09851 1.000 29.26258 192 PRO B O 1
ATOM 3231 N N . ILE B 2 193 ? -51.57599 3.57354 -5.68417 1.000 30.93745 193 ILE B N 1
ATOM 3232 C CA . ILE B 2 193 ? -51.33078 2.44115 -6.56482 1.000 31.77891 193 ILE B CA 1
ATOM 3233 C C . ILE B 2 193 ? -52.68229 1.84688 -6.92568 1.000 34.37801 193 ILE B C 1
ATOM 3234 O O . ILE B 2 193 ? -53.46455 1.48643 -6.03747 1.000 35.63565 193 ILE B O 1
ATOM 3239 N N . ASP B 2 194 ? -52.96846 1.77538 -8.22691 1.000 35.43318 194 ASP B N 1
ATOM 3240 C CA . ASP B 2 194 ? -54.26678 1.29239 -8.71425 1.000 38.19428 194 ASP B CA 1
ATOM 3241 C C . ASP B 2 194 ? -55.41606 2.06802 -8.07498 1.000 39.31283 194 ASP B C 1
ATOM 3242 O O . ASP B 2 194 ? -56.42395 1.49269 -7.65438 1.000 41.38491 194 ASP B O 1
ATOM 3247 N N . SER B 2 195 ? -55.23224 3.38371 -7.95404 1.000 38.00253 195 SER B N 1
ATOM 3248 C CA . SER B 2 195 ? -56.20864 4.32398 -7.40930 1.000 38.89941 195 SER B CA 1
ATOM 3249 C C . SER B 2 195 ? -56.50484 4.09738 -5.93381 1.000 39.09042 195 SER B C 1
ATOM 3250 O O . SER B 2 195 ? -57.57955 4.47289 -5.45500 1.000 40.68957 195 SER B O 1
ATOM 3253 N N . LEU B 2 196 ? -55.56747 3.50445 -5.19730 1.000 37.58338 196 LEU B N 1
ATOM 3254 C CA . LEU B 2 196 ? -55.72230 3.20297 -3.78153 1.000 37.71270 196 LEU B CA 1
ATOM 3255 C C . LEU B 2 196 ? -54.54063 3.76784 -3.01363 1.000 35.07646 196 LEU B C 1
ATOM 3256 O O . LEU B 2 196 ? -53.40099 3.67674 -3.47355 1.000 33.26020 196 LEU B O 1
ATOM 3261 N N . SER B 2 197 ? -54.81714 4.36285 -1.85512 1.000 37.24927 197 SER B N 1
ATOM 3262 C CA . SER B 2 197 ? -53.77892 4.85609 -0.96197 1.000 36.25021 197 SER B CA 1
ATOM 3263 C C . SER B 2 197 ? -53.50632 3.86381 0.16277 1.000 36.99934 197 SER B C 1
ATOM 3264 O O . SER B 2 197 ? -54.35906 3.03724 0.49518 1.000 36.32721 197 SER B O 1
ATOM 3267 N N . PRO B 2 198 ? -52.31478 3.92198 0.77412 1.000 33.33896 198 PRO B N 1
ATOM 3268 C CA . PRO B 2 198 ? -51.92364 2.89733 1.76145 1.000 33.27467 198 PRO B CA 1
ATOM 3269 C C . PRO B 2 198 ? -52.70517 2.93312 3.05870 1.000 39.30567 198 PRO B C 1
ATOM 3270 O O . PRO B 2 198 ? -52.59488 1.97637 3.84057 1.000 38.37528 198 PRO B O 1
ATOM 3274 N N . ASN B 2 199 ? -53.46104 3.99943 3.33199 1.000 36.26578 199 ASN B N 1
ATOM 3275 C CA . ASN B 2 199 ? -54.31986 4.00603 4.50668 1.000 42.45503 199 ASN B CA 1
ATOM 3276 C C . ASN B 2 199 ? -55.62678 3.30422 4.21417 1.000 46.32062 199 ASN B C 1
ATOM 3277 O O . ASN B 2 199 ? -56.43495 3.10376 5.13139 1.000 51.63174 199 ASN B O 1
ATOM 3282 N N . GLN B 2 200 ? -55.83519 2.92963 2.95271 1.000 41.90139 200 GLN B N 1
ATOM 3283 C CA . GLN B 2 200 ? -57.04841 2.25855 2.52372 1.000 46.90429 200 GLN B CA 1
ATOM 3284 C C . GLN B 2 200 ? -56.91452 0.74546 2.59349 1.000 48.29180 200 GLN B C 1
ATOM 3285 O O . GLN B 2 200 ? -55.82087 0.18083 2.50992 1.000 43.40450 200 GLN B O 1
ATOM 3291 N N . GLU B 2 201 ? -58.06557 0.11102 2.77914 1.000 49.93764 201 GLU B N 1
ATOM 3292 C CA . GLU B 2 201 ? -58.14206 -1.30109 3.09069 1.000 50.31745 201 GLU B CA 1
ATOM 3293 C C . GLU B 2 201 ? -57.71902 -2.21345 1.93792 1.000 47.76684 201 GLU B C 1
ATOM 3294 O O . GLU B 2 201 ? -57.03456 -3.22009 2.15439 1.000 51.98310 201 GLU B O 1
ATOM 3300 N N . ASN B 2 202 ? -58.19943 -1.94672 0.73459 1.000 52.00693 202 ASN B N 1
ATOM 3301 C CA . ASN B 2 202 ? -57.92397 -2.78404 -0.42686 1.000 51.48554 202 ASN B CA 1
ATOM 3302 C C . ASN B 2 202 ? -56.60497 -2.43763 -1.09411 1.000 43.63517 202 ASN B C 1
ATOM 3303 O O . ASN B 2 202 ? -56.32264 -2.94888 -2.18279 1.000 45.69225 202 ASN B O 1
ATOM 3308 N N . TYR B 2 203 ? -55.78646 -1.60616 -0.46465 1.000 48.92318 203 TYR B N 1
ATOM 3309 C CA . TYR B 2 203 ? -54.48049 -1.27448 -1.01475 1.000 38.54775 203 TYR B CA 1
ATOM 3310 C C . TYR B 2 203 ? -53.65666 -2.54265 -1.24658 1.000 38.30016 203 TYR B C 1
ATOM 3311 O O . TYR B 2 203 ? -53.59850 -3.40762 -0.36280 1.000 38.94770 203 TYR B O 1
ATOM 3320 N N . PRO B 2 204 ? -53.02731 -2.69750 -2.41795 1.000 41.29032 204 PRO B N 1
ATOM 3321 C CA . PRO B 2 204 ? -52.47432 -4.01330 -2.80091 1.000 38.96621 204 PRO B CA 1
ATOM 3322 C C . PRO B 2 204 ? -51.20133 -4.43659 -2.06690 1.000 36.66366 204 PRO B C 1
ATOM 3323 O O . PRO B 2 204 ? -50.94934 -5.64347 -1.95099 1.000 38.98519 204 PRO B O 1
ATOM 3327 N N . LEU B 2 205 ? -50.36987 -3.51422 -1.59354 1.000 34.26358 205 LEU B N 1
ATOM 3328 C CA . LEU B 2 205 ? -49.07377 -3.88411 -1.02184 1.000 31.90981 205 LEU B CA 1
ATOM 3329 C C . LEU B 2 205 ? -49.22061 -3.93103 0.49553 1.000 33.02557 205 LEU B C 1
ATOM 3330 O O . LEU B 2 205 ? -48.97967 -2.94590 1.19414 1.000 31.45508 205 LEU B O 1
ATOM 3335 N N . ARG B 2 206 ? -49.66232 -5.07508 1.00648 1.000 27.90400 206 ARG B N 1
ATOM 3336 C CA . ARG B 2 206 ? -49.84828 -5.23726 2.44041 1.000 26.66656 206 ARG B CA 1
ATOM 3337 C C . ARG B 2 206 ? -49.24070 -6.56842 2.84530 1.000 25.42106 206 ARG B C 1
ATOM 3338 O O . ARG B 2 206 ? -49.06947 -7.47465 2.02862 1.000 23.66676 206 ARG B O 1
ATOM 3346 N N . ARG B 2 207 ? -48.89731 -6.66975 4.12096 1.000 21.33988 207 ARG B N 1
ATOM 3347 C CA . ARG B 2 207 ? -48.18419 -7.83591 4.60982 1.000 20.29321 207 ARG B CA 1
ATOM 3348 C C . ARG B 2 207 ? -48.34042 -7.90979 6.11380 1.000 22.14324 207 ARG B C 1
ATOM 3349 O O . ARG B 2 207 ? -48.66881 -6.91742 6.76967 1.000 21.07452 207 ARG B O 1
ATOM 3357 N N . GLN B 2 208 ? -48.02221 -9.08217 6.65430 1.000 19.93004 208 GLN B N 1
ATOM 3358 C CA . GLN B 2 208 ? -47.92671 -9.22919 8.09659 1.000 19.38766 208 GLN B CA 1
ATOM 3359 C C . GLN B 2 208 ? -46.51662 -8.91203 8.58453 1.000 20.11399 208 GLN B C 1
ATOM 3360 O O . GLN B 2 208 ? -45.54172 -8.91720 7.82939 1.000 19.86733 208 GLN B O 1
ATOM 3366 N N . LEU B 2 209 ? -46.43174 -8.60872 9.87399 1.000 18.58973 209 LEU B N 1
ATOM 3367 C CA . LEU B 2 209 ? -45.18424 -8.34276 10.57350 1.000 16.17073 209 LEU B CA 1
ATOM 3368 C C . LEU B 2 209 ? -45.04539 -9.39571 11.66204 1.000 18.01347 209 LEU B C 1
ATOM 3369 O O . LEU B 2 209 ? -46.03371 -9.75147 12.29743 1.000 19.34258 209 LEU B O 1
ATOM 3374 N N . PHE B 2 210 ? -43.83913 -9.90917 11.85688 1.000 17.76792 210 PHE B N 1
ATOM 3375 C CA . PHE B 2 210 ? -43.60873 -11.08229 12.69524 1.000 16.57648 210 PHE B CA 1
ATOM 3376 C C . PHE B 2 210 ? -42.51699 -10.81125 13.72299 1.000 19.51507 210 PHE B C 1
ATOM 3377 O O . PHE B 2 210 ? -41.67214 -9.92650 13.55303 1.000 19.00032 210 PHE B O 1
ATOM 3385 N N . TYR B 2 211 ? -42.52339 -11.60847 14.79201 1.000 18.61210 211 TYR B N 1
ATOM 3386 C CA . TYR B 2 211 ? -41.30844 -11.90431 15.53922 1.000 19.46338 211 TYR B CA 1
ATOM 3387 C C . TYR B 2 211 ? -40.92057 -13.34191 15.23540 1.000 20.70926 211 TYR B C 1
ATOM 3388 O O . TYR B 2 211 ? -41.76987 -14.23849 15.26772 1.000 20.56201 211 TYR B O 1
ATOM 3397 N N . PHE B 2 212 ? -39.64824 -13.55252 14.93029 1.000 19.83630 212 PHE B N 1
ATOM 3398 C CA . PHE B 2 212 ? -39.06651 -14.88113 14.81861 1.000 20.49217 212 PHE B CA 1
ATOM 3399 C C . PHE B 2 212 ? -38.37496 -15.22685 16.13083 1.000 21.35182 212 PHE B C 1
ATOM 3400 O O . PHE B 2 212 ? -37.79215 -14.35925 16.79006 1.000 21.52239 212 PHE B O 1
ATOM 3408 N N . TYR B 2 213 ? -38.40779 -16.50615 16.49311 1.000 23.28025 213 TYR B N 1
ATOM 3409 C CA . TYR B 2 213 ? -37.73395 -16.95692 17.70979 1.000 26.30169 213 TYR B CA 1
ATOM 3410 C C . TYR B 2 213 ? -37.24047 -18.38264 17.53038 1.000 28.34832 213 TYR B C 1
ATOM 3411 O O . TYR B 2 213 ? -37.66359 -19.06843 16.60705 1.000 26.67627 213 TYR B O 1
ATOM 3431 N N . THR B 2 215 ? -37.30508 -22.17488 18.53081 1.000 37.22867 215 THR B N 1
ATOM 3432 C CA . THR B 2 215 ? -38.16762 -23.14303 19.19987 1.000 40.27681 215 THR B CA 1
ATOM 3433 C C . THR B 2 215 ? -37.41644 -24.37838 19.63763 1.000 41.24934 215 THR B C 1
ATOM 3434 O O . THR B 2 215 ? -36.55612 -24.87227 18.90901 1.000 44.94301 215 THR B O 1
ATOM 3438 N N . PRO B 2 216 ? -37.76382 -24.89697 20.82553 1.000 44.38641 216 PRO B N 1
ATOM 3439 C CA . PRO B 2 216 ? -38.73933 -24.35405 21.80186 1.000 40.30233 216 PRO B CA 1
ATOM 3440 C C . PRO B 2 216 ? -38.31719 -23.03789 22.46640 1.000 39.77276 216 PRO B C 1
ATOM 3441 O O . PRO B 2 216 ? -37.13543 -22.74424 22.61076 1.000 40.42400 216 PRO B O 1
ATOM 3445 N N . PRO B 2 217 ? -39.29413 -22.22013 22.85758 1.000 39.38612 217 PRO B N 1
ATOM 3446 C CA . PRO B 2 217 ? -38.98623 -20.86073 23.31554 1.000 38.79797 217 PRO B CA 1
ATOM 3447 C C . PRO B 2 217 ? -38.43712 -20.80838 24.73227 1.000 40.27365 217 PRO B C 1
ATOM 3448 O O . PRO B 2 217 ? -38.89515 -21.52138 25.62910 1.000 36.08384 217 PRO B O 1
ATOM 3452 N N . SER B 2 218 ? -37.46539 -19.91690 24.92415 1.000 35.90906 218 SER B N 1
ATOM 3453 C CA . SER B 2 218 ? -36.93164 -19.60225 26.23910 1.000 37.60152 218 SER B CA 1
ATOM 3454 C C . SER B 2 218 ? -37.99469 -18.89382 27.07773 1.000 38.19336 218 SER B C 1
ATOM 3455 O O . SER B 2 218 ? -38.98470 -18.39463 26.53920 1.000 33.25174 218 SER B O 1
ATOM 3458 N N . PRO B 2 219 ? -37.81084 -18.82976 28.40459 1.000 40.54633 219 PRO B N 1
ATOM 3459 C CA . PRO B 2 219 ? -38.83794 -18.18487 29.24729 1.000 36.60654 219 PRO B CA 1
ATOM 3460 C C . PRO B 2 219 ? -39.07105 -16.71313 28.94227 1.000 35.40667 219 PRO B C 1
ATOM 3461 O O . PRO B 2 219 ? -40.22374 -16.26274 28.96156 1.000 34.71275 219 PRO B O 1
ATOM 3465 N N . GLN B 2 220 ? -38.01659 -15.93931 28.67301 1.000 33.72432 220 GLN B N 1
ATOM 3466 C CA . GLN B 2 220 ? -38.22250 -14.52669 28.36642 1.000 36.35901 220 GLN B CA 1
ATOM 3467 C C . GLN B 2 220 ? -38.93197 -14.35390 27.03195 1.000 31.29052 220 GLN B C 1
ATOM 3468 O O . GLN B 2 220 ? -39.71151 -13.40954 26.86451 1.000 30.79866 220 GLN B O 1
ATOM 3474 N N . VAL B 2 221 ? -38.67042 -15.24855 26.07866 1.000 30.03861 221 VAL B N 1
ATOM 3475 C CA . VAL B 2 221 ? -39.38649 -15.21300 24.81155 1.000 28.34661 221 VAL B CA 1
ATOM 3476 C C . VAL B 2 221 ? -40.86311 -15.53329 25.02400 1.000 28.26126 221 VAL B C 1
ATOM 3477 O O . VAL B 2 221 ? -41.73957 -14.85121 24.47925 1.000 26.80520 221 VAL B O 1
ATOM 3481 N N . GLU B 2 222 ? -41.16456 -16.57939 25.80862 1.000 28.36851 222 GLU B N 1
ATOM 3482 C CA . GLU B 2 222 ? -42.56447 -16.91673 26.06808 1.000 27.55103 222 GLU B CA 1
ATOM 3483 C C . GLU B 2 222 ? -43.30337 -15.74842 26.70444 1.000 28.71794 222 GLU B C 1
ATOM 3484 O O . GLU B 2 222 ? -44.42723 -15.42127 26.30401 1.000 30.47496 222 GLU B O 1
ATOM 3490 N N . ALA B 2 223 ? -42.66619 -15.07859 27.66469 1.000 28.09725 223 ALA B N 1
ATOM 3491 C CA . ALA B 2 223 ? -43.29351 -13.94264 28.32855 1.000 30.61582 223 ALA B CA 1
ATOM 3492 C C . ALA B 2 223 ? -43.56188 -12.81061 27.34752 1.000 30.56357 223 ALA B C 1
ATOM 3493 O O . ALA B 2 223 ? -44.66749 -12.26072 27.30400 1.000 28.39962 223 ALA B O 1
ATOM 3495 N N . PHE B 2 224 ? -42.55009 -12.42998 26.56676 1.000 27.91984 224 PHE B N 1
ATOM 3496 C CA . PHE B 2 224 ? -42.70761 -11.28017 25.68192 1.000 25.44770 224 PHE B CA 1
ATOM 3497 C C . PHE B 2 224 ? -43.67992 -11.56331 24.53972 1.000 25.11728 224 PHE B C 1
ATOM 3498 O O . PHE B 2 224 ? -44.48686 -10.70114 24.18755 1.000 23.85160 224 PHE B O 1
ATOM 3506 N N . LEU B 2 225 ? -43.58986 -12.73629 23.91418 1.000 22.10847 225 LEU B N 1
ATOM 3507 C CA . LEU B 2 225 ? -44.50316 -13.03247 22.81365 1.000 21.82794 225 LEU B CA 1
ATOM 3508 C C . LEU B 2 225 ? -45.91818 -13.26396 23.32347 1.000 25.89132 225 LEU B C 1
ATOM 3509 O O . LEU B 2 225 ? -46.89014 -12.88231 22.65974 1.000 24.25813 225 LEU B O 1
ATOM 3514 N N . GLY B 2 226 ? -46.05059 -13.87038 24.50342 1.000 26.46328 226 GLY B N 1
ATOM 3515 C CA . GLY B 2 226 ? -47.35658 -13.95183 25.13655 1.000 26.32794 226 GLY B CA 1
ATOM 3516 C C . GLY B 2 226 ? -47.95682 -12.58083 25.36564 1.000 27.80364 226 GLY B C 1
ATOM 3517 O O . GLY B 2 226 ? -49.14319 -12.36034 25.10355 1.000 27.58771 226 GLY B O 1
ATOM 3518 N N . PHE B 2 227 ? -47.13832 -11.62572 25.82095 1.000 24.98890 227 PHE B N 1
ATOM 3519 C CA . PHE B 2 227 ? -47.62555 -10.25642 25.92797 1.000 25.43761 227 PHE B CA 1
ATOM 3520 C C . PHE B 2 227 ? -47.93164 -9.67610 24.54965 1.000 23.70758 227 PHE B C 1
ATOM 3521 O O . PHE B 2 227 ? -48.99494 -9.08770 24.34112 1.000 22.16362 227 PHE B O 1
ATOM 3529 N N . ALA B 2 228 ? -47.02153 -9.85538 23.58746 1.000 21.38581 228 ALA B N 1
ATOM 3530 C CA . ALA B 2 228 ? -47.17081 -9.18003 22.30181 1.000 21.38000 228 ALA B CA 1
ATOM 3531 C C . ALA B 2 228 ? -48.46249 -9.57747 21.59780 1.000 23.16201 228 ALA B C 1
ATOM 3532 O O . ALA B 2 228 ? -49.08802 -8.74117 20.93116 1.000 22.30716 228 ALA B O 1
ATOM 3534 N N . THR B 2 229 ? -48.90111 -10.82257 21.76534 1.000 20.28250 229 THR B N 1
ATOM 3535 C CA . THR B 2 229 ? -50.11095 -11.31249 21.11539 1.000 21.82169 229 THR B CA 1
ATOM 3536 C C . THR B 2 229 ? -51.34481 -11.22515 22.00047 1.000 25.71388 229 THR B C 1
ATOM 3537 O O . THR B 2 229 ? -52.44401 -11.57211 21.54519 1.000 25.01304 229 THR B O 1
ATOM 3541 N N . SER B 2 230 ? -51.19445 -10.77130 23.24761 1.000 24.69385 230 SER B N 1
ATOM 3542 C CA . SER B 2 230 ? -52.32874 -10.58237 24.14793 1.000 22.63595 230 SER B CA 1
ATOM 3543 C C . SER B 2 230 ? -53.14617 -9.37241 23.70357 1.000 21.85503 230 SER B C 1
ATOM 3544 O O . SER B 2 230 ? -52.66377 -8.53693 22.94118 1.000 19.89503 230 SER B O 1
ATOM 3547 N N . PRO B 2 231 ? -54.37550 -9.21647 24.20310 1.000 21.92484 231 PRO B N 1
ATOM 3548 C CA . PRO B 2 231 ? -55.11809 -7.99198 23.86248 1.000 22.67671 231 PRO B CA 1
ATOM 3549 C C . PRO B 2 231 ? -54.35979 -6.72567 24.23250 1.000 20.67293 231 PRO B C 1
ATOM 3550 O O . PRO B 2 231 ? -54.37567 -5.75859 23.46556 1.000 19.39218 231 PRO B O 1
ATOM 3554 N N . GLN B 2 232 ? -53.63960 -6.72630 25.35333 1.000 21.87619 232 GLN B N 1
ATOM 3555 C CA . GLN B 2 232 ? -52.87176 -5.54490 25.74163 1.000 25.38482 232 GLN B CA 1
ATOM 3556 C C . GLN B 2 232 ? -51.72460 -5.27002 24.77182 1.000 22.39330 232 GLN B C 1
ATOM 3557 O O . GLN B 2 232 ? -51.40642 -4.10674 24.49550 1.000 22.72163 232 GLN B O 1
ATOM 3563 N N . GLY B 2 233 ? -51.08522 -6.31733 24.24885 1.000 19.90573 233 GLY B N 1
ATOM 3564 C CA . GLY B 2 233 ? -50.07685 -6.11098 23.22069 1.000 20.72490 233 GLY B CA 1
ATOM 3565 C C . GLY B 2 233 ? -50.68763 -5.58452 21.93873 1.000 20.59267 233 GLY B C 1
ATOM 3566 O O . GLY B 2 233 ? -50.12849 -4.70326 21.27987 1.000 20.96531 233 GLY B O 1
ATOM 3567 N N . GLN B 2 234 ? -51.85807 -6.10656 21.57632 1.000 19.28488 234 GLN B N 1
ATOM 3568 C CA . GLN B 2 234 ? -52.51466 -5.62166 20.37513 1.000 19.66582 234 GLN B CA 1
ATOM 3569 C C . GLN B 2 234 ? -52.88577 -4.15057 20.51984 1.000 20.69663 234 GLN B C 1
ATOM 3570 O O . GLN B 2 234 ? -52.78133 -3.37733 19.56312 1.000 19.65273 234 GLN B O 1
ATOM 3576 N N . GLN B 2 235 ? -53.32609 -3.74850 21.71533 1.000 20.58628 235 GLN B N 1
ATOM 3577 C CA . GLN B 2 235 ? -53.65497 -2.34330 21.94665 1.000 18.93377 235 GLN B CA 1
ATOM 3578 C C . GLN B 2 235 ? -52.41079 -1.46720 21.87470 1.000 21.13388 235 GLN B C 1
ATOM 3579 O O . GLN B 2 235 ? -52.45083 -0.35207 21.33657 1.000 23.59431 235 GLN B O 1
ATOM 3585 N N . ALA B 2 236 ? -51.28802 -1.95920 22.40144 1.000 21.73586 236 ALA B N 1
ATOM 3586 C CA . ALA B 2 236 ? -50.04559 -1.19806 22.32390 1.000 22.36071 236 ALA B CA 1
ATOM 3587 C C . ALA B 2 236 ? -49.62755 -0.99171 20.87529 1.000 23.22773 236 ALA B C 1
ATOM 3588 O O . ALA B 2 236 ? -49.15513 0.08887 20.50642 1.000 23.57634 236 ALA B O 1
ATOM 3590 N N . ILE B 2 237 ? -49.79976 -2.02043 20.03913 1.000 22.53152 237 ILE B N 1
ATOM 3591 C CA . ILE B 2 237 ? -49.46897 -1.91230 18.61661 1.000 21.11117 237 ILE B CA 1
ATOM 3592 C C . ILE B 2 237 ? -50.35517 -0.88473 17.91815 1.000 22.73219 237 ILE B C 1
ATOM 3593 O O . ILE B 2 237 ? -49.87217 -0.06002 17.13033 1.000 24.51047 237 ILE B O 1
ATOM 3598 N N . THR B 2 238 ? -51.65665 -0.88660 18.21631 1.000 22.08139 238 THR B N 1
ATOM 3599 C CA . THR B 2 238 ? -52.54994 0.09054 17.59539 1.000 21.76763 238 THR B CA 1
ATOM 3600 C C . THR B 2 238 ? -52.12919 1.51371 17.93869 1.000 26.01337 238 THR B C 1
ATOM 3601 O O . THR B 2 238 ? -52.17376 2.40738 17.08475 1.000 24.28257 238 THR B O 1
ATOM 3605 N N . ASN B 2 239 ? -51.73756 1.74441 19.18913 1.000 25.05770 239 ASN B N 1
ATOM 3606 C CA . ASN B 2 239 ? -51.32488 3.05951 19.67190 1.000 24.49058 239 ASN B CA 1
ATOM 3607 C C . ASN B 2 239 ? -49.88497 3.42809 19.33262 1.000 26.05815 239 ASN B C 1
ATOM 3608 O O . ASN B 2 239 ? -49.45452 4.53063 19.68977 1.000 31.81725 239 ASN B O 1
ATOM 3613 N N . ALA B 2 240 ? -49.12477 2.53750 18.70512 1.000 27.83299 240 ALA B N 1
ATOM 3614 C CA . ALA B 2 240 ? -47.73027 2.81250 18.35419 1.000 31.67147 240 ALA B CA 1
ATOM 3615 C C . ALA B 2 240 ? -47.58749 3.74355 17.14570 1.000 38.84705 240 ALA B C 1
ATOM 3616 O O . ALA B 2 240 ? -48.07874 4.87084 17.15127 1.000 39.55429 240 ALA B O 1
ATOM 3618 N N . VAL C 3 2 ? -11.92833 -35.40811 -6.26816 1.000 60.72904 2 VAL C N 1
ATOM 3619 C CA . VAL C 3 2 ? -12.76369 -34.25742 -6.59395 1.000 54.78398 2 VAL C CA 1
ATOM 3620 C C . VAL C 3 2 ? -13.69321 -34.59213 -7.76695 1.000 60.83781 2 VAL C C 1
ATOM 3621 O O . VAL C 3 2 ? -13.24059 -34.74825 -8.90009 1.000 59.24732 2 VAL C O 1
ATOM 3625 N N . PRO C 3 3 ? -14.99283 -34.70724 -7.48996 1.000 64.77635 3 PRO C N 1
ATOM 3626 C CA . PRO C 3 3 ? -15.94968 -35.04040 -8.55663 1.000 65.40041 3 PRO C CA 1
ATOM 3627 C C . PRO C 3 3 ? -15.92476 -34.01109 -9.67956 1.000 66.08786 3 PRO C C 1
ATOM 3628 O O . PRO C 3 3 ? -15.85248 -32.80484 -9.44165 1.000 63.06358 3 PRO C O 1
ATOM 3632 N N . ALA C 3 4 ? -15.97680 -34.49720 -10.91684 1.000 68.97910 4 ALA C N 1
ATOM 3633 C CA . ALA C 3 4 ? -15.99655 -33.59244 -12.05958 1.000 69.59535 4 ALA C CA 1
ATOM 3634 C C . ALA C 3 4 ? -17.25716 -32.73737 -12.02107 1.000 69.51787 4 ALA C C 1
ATOM 3635 O O . ALA C 3 4 ? -18.36265 -33.24727 -11.81797 1.000 71.52511 4 ALA C O 1
ATOM 3637 N N . GLY C 3 5 ? -17.09300 -31.42999 -12.19922 1.000 65.81015 5 GLY C N 1
ATOM 3638 C CA . GLY C 3 5 ? -18.21464 -30.53313 -12.03888 1.000 67.15882 5 GLY C CA 1
ATOM 3639 C C . GLY C 3 5 ? -18.41328 -30.01004 -10.63288 1.000 58.50576 5 GLY C C 1
ATOM 3640 O O . GLY C 3 5 ? -19.39050 -29.28696 -10.39532 1.000 60.13627 5 GLY C O 1
ATOM 3641 N N . THR C 3 6 ? -17.52980 -30.36261 -9.69601 1.000 51.30137 6 THR C N 1
ATOM 3642 C CA . THR C 3 6 ? -17.61786 -29.85849 -8.33057 1.000 53.03203 6 THR C CA 1
ATOM 3643 C C . THR C 3 6 ? -17.70522 -28.34457 -8.29584 1.000 49.31145 6 THR C C 1
ATOM 3644 O O . THR C 3 6 ? -16.94400 -27.64199 -8.96509 1.000 48.80762 6 THR C O 1
ATOM 3648 N N . LYS C 3 7 ? -18.65809 -27.85729 -7.51344 1.000 44.00160 7 LYS C N 1
ATOM 3649 C CA . LYS C 3 7 ? -18.85642 -26.44056 -7.27998 1.000 46.89224 7 LYS C CA 1
ATOM 3650 C C . LYS C 3 7 ? -18.75808 -26.20030 -5.78151 1.000 42.25056 7 LYS C C 1
ATOM 3651 O O . LYS C 3 7 ? -19.41471 -26.88566 -4.98783 1.000 38.68989 7 LYS C O 1
ATOM 3657 N N . VAL C 3 8 ? -17.92323 -25.24045 -5.40432 1.000 35.53433 8 VAL C N 1
ATOM 3658 C CA . VAL C 3 8 ? -17.70196 -24.87268 -4.01738 1.000 32.71658 8 VAL C CA 1
ATOM 3659 C C . VAL C 3 8 ? -18.07259 -23.41180 -3.88766 1.000 31.25694 8 VAL C C 1
ATOM 3660 O O . VAL C 3 8 ? -17.54894 -22.57252 -4.62378 1.000 30.34524 8 VAL C O 1
ATOM 3664 N N . THR C 3 9 ? -18.94816 -23.10771 -2.94498 1.000 30.95119 9 THR C N 1
ATOM 3665 C CA . THR C 3 9 ? -19.37871 -21.73974 -2.70628 1.000 25.86973 9 THR C CA 1
ATOM 3666 C C . THR C 3 9 ? -18.90891 -21.28568 -1.33465 1.000 25.49500 9 THR C C 1
ATOM 3667 O O . THR C 3 9 ? -19.01509 -22.02954 -0.35363 1.000 25.79415 9 THR C O 1
ATOM 3671 N N . ILE C 3 10 ? -18.40375 -20.05268 -1.27576 1.000 23.02658 10 ILE C N 1
ATOM 3672 C CA . ILE C 3 10 ? -17.81386 -19.48599 -0.07451 1.000 23.72401 10 ILE C CA 1
ATOM 3673 C C . ILE C 3 10 ? -18.42729 -18.11132 0.15069 1.000 21.82903 10 ILE C C 1
ATOM 3674 O O . ILE C 3 10 ? -18.59324 -17.33684 -0.79653 1.000 22.38346 10 ILE C O 1
ATOM 3679 N N . ASP C 3 11 ? -18.77248 -17.81219 1.39809 1.000 20.84710 11 ASP C N 1
ATOM 3680 C CA . ASP C 3 11 ? -19.17370 -16.46830 1.79487 1.000 19.53619 11 ASP C CA 1
ATOM 3681 C C . ASP C 3 11 ? -18.56438 -16.17388 3.15984 1.000 19.77406 11 ASP C C 1
ATOM 3682 O O . ASP C 3 11 ? -18.06413 -17.06873 3.83523 1.000 19.62466 11 ASP C O 1
ATOM 3687 N N . GLY C 3 12 ? -18.62448 -14.91440 3.58490 1.000 18.45827 12 GLY C N 1
ATOM 3688 C CA . GLY C 3 12 ? -18.16635 -14.56809 4.91684 1.000 16.97553 12 GLY C CA 1
ATOM 3689 C C . GLY C 3 12 ? -17.15455 -13.43745 4.99422 1.000 16.41187 12 GLY C C 1
ATOM 3690 O O . GLY C 3 12 ? -17.26919 -12.44532 4.27045 1.000 19.05887 12 GLY C O 1
ATOM 3691 N N . SER C 3 13 ? -16.13446 -13.63068 5.82958 1.000 15.21607 13 SER C N 1
ATOM 3692 C CA . SER C 3 13 ? -15.18149 -12.59063 6.21824 1.000 15.29203 13 SER C CA 1
ATOM 3693 C C . SER C 3 13 ? -14.64715 -11.78907 5.03890 1.000 17.04693 13 SER C C 1
ATOM 3694 O O . SER C 3 13 ? -14.17025 -12.35461 4.05403 1.000 17.19138 13 SER C O 1
ATOM 3697 N N . THR C 3 14 ? -14.71688 -10.45271 5.15248 1.000 15.70872 14 THR C N 1
ATOM 3698 C CA . THR C 3 14 ? -14.03003 -9.59631 4.19204 1.000 16.70017 14 THR C CA 1
ATOM 3699 C C . THR C 3 14 ? -12.52956 -9.59525 4.41983 1.000 18.00759 14 THR C C 1
ATOM 3700 O O . THR C 3 14 ? -11.78038 -9.29821 3.48689 1.000 20.00730 14 THR C O 1
ATOM 3704 N N . SER C 3 15 ? -12.08340 -9.91586 5.63556 1.000 17.42930 15 SER C N 1
ATOM 3705 C CA . SER C 3 15 ? -10.65303 -10.01201 5.89414 1.000 18.56597 15 SER C CA 1
ATOM 3706 C C . SER C 3 15 ? -10.00089 -11.08824 5.03722 1.000 21.21515 15 SER C C 1
ATOM 3707 O O . SER C 3 15 ? -8.80256 -11.00710 4.74777 1.000 23.08853 15 SER C O 1
ATOM 3710 N N . MET C 3 16 ? -10.76894 -12.09764 4.62393 1.000 18.54488 16 MET C N 1
ATOM 3711 C CA . MET C 3 16 ? -10.24279 -13.26601 3.93106 1.000 20.13199 16 MET C CA 1
ATOM 3712 C C . MET C 3 16 ? -10.43152 -13.21771 2.41964 1.000 23.12970 16 MET C C 1
ATOM 3713 O O . MET C 3 16 ? -10.24393 -14.24032 1.74699 1.000 23.68948 16 MET C O 1
ATOM 3718 N N . VAL C 3 17 ? -10.80391 -12.06260 1.86794 1.000 20.99737 17 VAL C N 1
ATOM 3719 C CA . VAL C 3 17 ? -11.03436 -11.97389 0.43000 1.000 22.83737 17 VAL C CA 1
ATOM 3720 C C . VAL C 3 17 ? -9.80302 -12.41843 -0.34698 1.000 27.85857 17 VAL C C 1
ATOM 3721 O O . VAL C 3 17 ? -9.89754 -13.20820 -1.29455 1.000 27.94504 17 VAL C O 1
ATOM 3725 N N . ASN C 3 18 ? -8.62634 -11.92627 0.03833 1.000 25.88900 18 ASN C N 1
ATOM 3726 C CA . ASN C 3 18 ? -7.43930 -12.27571 -0.73179 1.000 29.82465 18 ASN C CA 1
ATOM 3727 C C . ASN C 3 18 ? -7.12940 -13.76293 -0.61675 1.000 30.45225 18 ASN C C 1
ATOM 3728 O O . ASN C 3 18 ? -6.71459 -14.38718 -1.59927 1.000 29.81185 18 ASN C O 1
ATOM 3733 N N . ILE C 3 19 ? -7.37352 -14.35873 0.54992 1.000 24.16658 19 ILE C N 1
ATOM 3734 C CA . ILE C 3 19 ? -7.18534 -15.80107 0.69552 1.000 29.63875 19 ILE C CA 1
ATOM 3735 C C . ILE C 3 19 ? -8.17663 -16.56636 -0.17360 1.000 29.63848 19 ILE C C 1
ATOM 3736 O O . ILE C 3 19 ? -7.78939 -17.47926 -0.90944 1.000 26.17506 19 ILE C O 1
ATOM 3741 N N . ASN C 3 20 ? -9.46482 -16.20325 -0.10693 1.000 27.56774 20 ASN C N 1
ATOM 3742 C CA . ASN C 3 20 ? -10.47988 -16.84917 -0.94144 1.000 26.79542 20 ASN C CA 1
ATOM 3743 C C . ASN C 3 20 ? -10.09318 -16.81152 -2.40946 1.000 29.19508 20 ASN C C 1
ATOM 3744 O O . ASN C 3 20 ? -10.17431 -17.82228 -3.11407 1.000 27.11858 20 ASN C O 1
ATOM 3749 N N . GLU C 3 21 ? -9.69273 -15.64009 -2.89524 1.000 24.13667 21 GLU C N 1
ATOM 3750 C CA . GLU C 3 21 ? -9.39363 -15.52181 -4.31654 1.000 28.80745 21 GLU C CA 1
ATOM 3751 C C . GLU C 3 21 ? -8.13544 -16.28980 -4.68669 1.000 32.61259 21 GLU C C 1
ATOM 3752 O O . GLU C 3 21 ? -8.05694 -16.86339 -5.78032 1.000 31.64388 21 GLU C O 1
ATOM 3758 N N . ALA C 3 22 ? -7.13758 -16.31087 -3.79693 1.000 29.38025 22 ALA C N 1
ATOM 3759 C CA . ALA C 3 22 ? -5.92256 -17.05650 -4.10544 1.000 33.39078 22 ALA C CA 1
ATOM 3760 C C . ALA C 3 22 ? -6.20995 -18.54750 -4.17876 1.000 33.78631 22 ALA C C 1
ATOM 3761 O O . ALA C 3 22 ? -5.74930 -19.23246 -5.09956 1.000 34.88164 22 ALA C O 1
ATOM 3763 N N . LEU C 3 23 ? -6.98869 -19.05995 -3.23497 1.000 32.59433 23 LEU C N 1
ATOM 3764 C CA . LEU C 3 23 ? -7.35268 -20.46696 -3.24059 1.000 32.70891 23 LEU C CA 1
ATOM 3765 C C . LEU C 3 23 ? -8.25407 -20.76411 -4.42449 1.000 34.66611 23 LEU C C 1
ATOM 3766 O O . LEU C 3 23 ? -8.11187 -21.79241 -5.05404 1.000 32.23313 23 LEU C O 1
ATOM 3782 N N . ALA C 3 25 ? -8.30274 -19.40056 -7.40600 1.000 34.36690 25 ALA C N 1
ATOM 3783 C CA . ALA C 3 25 ? -7.51367 -19.44506 -8.62729 1.000 37.61896 25 ALA C CA 1
ATOM 3784 C C . ALA C 3 25 ? -6.76243 -20.76476 -8.73727 1.000 39.77342 25 ALA C C 1
ATOM 3785 O O . ALA C 3 25 ? -6.85738 -21.45892 -9.75110 1.000 35.84415 25 ALA C O 1
ATOM 3787 N N . GLN C 3 26 ? -6.02836 -21.11300 -7.67885 1.000 39.67383 26 GLN C N 1
ATOM 3788 C CA . GLN C 3 26 ? -5.21473 -22.32328 -7.72374 1.000 40.19187 26 GLN C CA 1
ATOM 3789 C C . GLN C 3 26 ? -6.06987 -23.57742 -7.71699 1.000 39.30787 26 GLN C C 1
ATOM 3790 O O . GLN C 3 26 ? -5.70851 -24.57579 -8.34908 1.000 39.61046 26 GLN C O 1
ATOM 3796 N N . PHE C 3 27 ? -7.19280 -23.55902 -7.00024 1.000 39.51381 27 PHE C N 1
ATOM 3797 C CA . PHE C 3 27 ? -8.04122 -24.74509 -6.95498 1.000 40.88220 27 PHE C CA 1
ATOM 3798 C C . PHE C 3 27 ? -8.58673 -25.08295 -8.33588 1.000 40.48637 27 PHE C C 1
ATOM 3799 O O . PHE C 3 27 ? -8.48509 -26.22631 -8.79058 1.000 42.35947 27 PHE C O 1
ATOM 3807 N N . GLN C 3 28 ? -9.16535 -24.10237 -9.02820 1.000 39.50762 28 GLN C N 1
ATOM 3808 C CA . GLN C 3 28 ? -9.75659 -24.42175 -10.32204 1.000 38.99792 28 GLN C CA 1
ATOM 3809 C C . GLN C 3 28 ? -8.71568 -24.53208 -11.43288 1.000 44.10280 28 GLN C C 1
ATOM 3810 O O . GLN C 3 28 ? -9.02609 -25.07692 -12.49925 1.000 48.23909 28 GLN C O 1
ATOM 3816 N N . GLN C 3 29 ? -7.48130 -24.07526 -11.19625 1.000 38.75179 29 GLN C N 1
ATOM 3817 C CA . GLN C 3 29 ? -6.39502 -24.39198 -12.12230 1.000 41.20378 29 GLN C CA 1
ATOM 3818 C C . GLN C 3 29 ? -5.87383 -25.81011 -11.89633 1.000 44.63511 29 GLN C C 1
ATOM 3819 O O . GLN C 3 29 ? -5.54306 -26.52102 -12.85387 1.000 45.49675 29 GLN C O 1
ATOM 3825 N N . THR C 3 30 ? -5.82558 -26.23872 -10.63203 1.000 41.99879 30 THR C N 1
ATOM 3826 C CA . THR C 3 30 ? -5.36388 -27.58190 -10.29305 1.000 42.60680 30 THR C CA 1
ATOM 3827 C C . THR C 3 30 ? -6.39782 -28.63627 -10.67626 1.000 44.64446 30 THR C C 1
ATOM 3828 O O . THR C 3 30 ? -6.03806 -29.73010 -11.12909 1.000 46.39704 30 THR C O 1
ATOM 3832 N N . PHE C 3 31 ? -7.68514 -28.32776 -10.51547 1.000 44.44469 31 PHE C N 1
ATOM 3833 C CA . PHE C 3 31 ? -8.77298 -29.25365 -10.82911 1.000 44.47981 31 PHE C CA 1
ATOM 3834 C C . PHE C 3 31 ? -9.61692 -28.62040 -11.92570 1.000 49.94928 31 PHE C C 1
ATOM 3835 O O . PHE C 3 31 ? -10.56841 -27.87498 -11.64478 1.000 47.44499 31 PHE C O 1
ATOM 3843 N N . PRO C 3 32 ? -9.30079 -28.89121 -13.19067 1.000 52.30734 32 PRO C N 1
ATOM 3844 C CA . PRO C 3 32 ? -10.01015 -28.23173 -14.29307 1.000 53.82132 32 PRO C CA 1
ATOM 3845 C C . PRO C 3 32 ? -11.49082 -28.58287 -14.32041 1.000 53.54588 32 PRO C C 1
ATOM 3846 O O . PRO C 3 32 ? -11.89636 -29.71223 -14.03126 1.000 53.67411 32 PRO C O 1
ATOM 3850 N N . GLY C 3 33 ? -12.29433 -27.59904 -14.71778 1.000 53.62170 33 GLY C N 1
ATOM 3851 C CA . GLY C 3 33 ? -13.72863 -27.75792 -14.79784 1.000 54.00461 33 GLY C CA 1
ATOM 3852 C C . GLY C 3 33 ? -14.47470 -27.61427 -13.49036 1.000 52.73146 33 GLY C C 1
ATOM 3853 O O . GLY C 3 33 ? -15.69580 -27.80987 -13.47196 1.000 53.27627 33 GLY C O 1
ATOM 3854 N N . THR C 3 34 ? -13.79547 -27.27177 -12.40017 1.000 49.96877 34 THR C N 1
ATOM 3855 C CA . THR C 3 34 ? -14.46794 -26.99568 -11.14035 1.000 47.53407 34 THR C CA 1
ATOM 3856 C C . THR C 3 34 ? -14.70679 -25.49884 -11.00844 1.000 45.53869 34 THR C C 1
ATOM 3857 O O . THR C 3 34 ? -14.07832 -24.67781 -11.68281 1.000 44.20107 34 THR C O 1
ATOM 3861 N N . VAL C 3 35 ? -15.63455 -25.15322 -10.12482 1.000 42.09631 35 VAL C N 1
ATOM 3862 C CA . VAL C 3 35 ? -16.05829 -23.77690 -9.92556 1.000 41.46092 35 VAL C CA 1
ATOM 3863 C C . VAL C 3 35 ? -15.97493 -23.45898 -8.44268 1.000 38.55812 35 VAL C C 1
ATOM 3864 O O . VAL C 3 35 ? -16.47582 -24.22141 -7.60784 1.000 38.24896 35 VAL C O 1
ATOM 3868 N N . VAL C 3 36 ? -15.31795 -22.35344 -8.11227 1.000 38.37510 36 VAL C N 1
ATOM 3869 C CA . VAL C 3 36 ? -15.32258 -21.81906 -6.75477 1.000 32.89371 36 VAL C CA 1
ATOM 3870 C C . VAL C 3 36 ? -15.93178 -20.43411 -6.83405 1.000 36.55282 36 VAL C C 1
ATOM 3871 O O . VAL C 3 36 ? -15.39417 -19.55613 -7.51749 1.000 39.42661 36 VAL C O 1
ATOM 3875 N N . GLN C 3 37 ? -17.06394 -20.24205 -6.17354 1.000 32.23293 37 GLN C N 1
ATOM 3876 C CA . GLN C 3 37 ? -17.70548 -18.93754 -6.14405 1.000 32.82137 37 GLN C CA 1
ATOM 3877 C C . GLN C 3 37 ? -17.48705 -18.30913 -4.78082 1.000 27.41176 37 GLN C C 1
ATOM 3878 O O . GLN C 3 37 ? -17.64667 -18.97182 -3.75348 1.000 27.27125 37 GLN C O 1
ATOM 3884 N N . THR C 3 38 ? -17.10666 -17.03671 -4.78428 1.000 29.29731 38 THR C N 1
ATOM 3885 C CA . THR C 3 38 ? -16.69659 -16.34218 -3.57510 1.000 30.38838 38 THR C CA 1
ATOM 3886 C C . THR C 3 38 ? -17.53213 -15.08302 -3.39510 1.000 25.62780 38 THR C C 1
ATOM 3887 O O . THR C 3 38 ? -17.83097 -14.37788 -4.35863 1.000 28.22112 38 THR C O 1
ATOM 3891 N N . ASP C 3 39 ? -17.90424 -14.81557 -2.15053 1.000 23.56870 39 ASP C N 1
ATOM 3892 C CA . ASP C 3 39 ? -18.57178 -13.58289 -1.77909 1.000 24.77245 39 ASP C CA 1
ATOM 3893 C C . ASP C 3 39 ? -18.01424 -13.18354 -0.42519 1.000 21.46049 39 ASP C C 1
ATOM 3894 O O . ASP C 3 39 ? -17.32487 -13.96592 0.23350 1.000 21.89063 39 ASP C O 1
ATOM 3899 N N . ALA C 3 40 ? -18.30100 -11.94895 -0.00837 1.000 18.66689 40 ALA C N 1
ATOM 3900 C CA . ALA C 3 40 ? -17.74191 -11.56966 1.28652 1.000 20.49336 40 ALA C CA 1
ATOM 3901 C C . ALA C 3 40 ? -18.70871 -10.58158 1.94147 1.000 19.37286 40 ALA C C 1
ATOM 3902 O O . ALA C 3 40 ? -18.49955 -9.36807 1.97355 1.000 19.23360 40 ALA C O 1
ATOM 3904 N N . GLN C 3 41 ? -19.76413 -11.12132 2.52471 1.000 17.91899 41 GLN C N 1
ATOM 3905 C CA . GLN C 3 41 ? -20.73077 -10.29117 3.21610 1.000 20.07391 41 GLN C CA 1
ATOM 3906 C C . GLN C 3 41 ? -20.39359 -10.11797 4.68659 1.000 17.73985 41 GLN C C 1
ATOM 3907 O O . GLN C 3 41 ? -21.22229 -9.59814 5.43556 1.000 20.27234 41 GLN C O 1
ATOM 3913 N N . GLY C 3 42 ? -19.23297 -10.58452 5.12163 1.000 14.57663 42 GLY C N 1
ATOM 3914 C CA . GLY C 3 42 ? -18.87977 -10.45517 6.52717 1.000 15.26045 42 GLY C CA 1
ATOM 3915 C C . GLY C 3 42 ? -19.02506 -11.78310 7.25261 1.000 14.16093 42 GLY C C 1
ATOM 3916 O O . GLY C 3 42 ? -19.82431 -12.64755 6.86695 1.000 15.81048 42 GLY C O 1
ATOM 3917 N N . THR C 3 43 ? -18.24777 -11.95213 8.33266 1.000 13.14932 43 THR C N 1
ATOM 3918 C CA . THR C 3 43 ? -18.23051 -13.23155 9.04675 1.000 15.08137 43 THR C CA 1
ATOM 3919 C C . THR C 3 43 ? -19.63257 -13.69858 9.44703 1.000 16.63017 43 THR C C 1
ATOM 3920 O O . THR C 3 43 ? -20.01612 -14.83521 9.16015 1.000 17.56792 43 THR C O 1
ATOM 3924 N N . ASP C 3 44 ? -20.41145 -12.85232 10.13048 1.000 15.71810 44 ASP C N 1
ATOM 3925 C CA . ASP C 3 44 ? -21.67718 -13.38760 10.67425 1.000 15.22981 44 ASP C CA 1
ATOM 3926 C C . ASP C 3 44 ? -22.67236 -13.81778 9.58904 1.000 16.41998 44 ASP C C 1
ATOM 3927 O O . ASP C 3 44 ? -23.31694 -14.87409 9.71232 1.000 16.71948 44 ASP C O 1
ATOM 3943 N N . GLY C 3 46 ? -21.91630 -14.76547 6.58957 1.000 16.37013 46 GLY C N 1
ATOM 3944 C CA . GLY C 3 46 ? -21.36717 -15.99148 6.03291 1.000 19.24629 46 GLY C CA 1
ATOM 3945 C C . GLY C 3 46 ? -21.67931 -17.23705 6.85948 1.000 18.23102 46 GLY C C 1
ATOM 3946 O O . GLY C 3 46 ? -22.06661 -18.26688 6.29711 1.000 20.26871 46 GLY C O 1
ATOM 3947 N N . VAL C 3 47 ? -21.50709 -17.15646 8.18614 1.000 17.29757 47 VAL C N 1
ATOM 3948 C CA . VAL C 3 47 ? -21.81304 -18.30502 9.04047 1.000 17.38729 47 VAL C CA 1
ATOM 3949 C C . VAL C 3 47 ? -23.27911 -18.69636 8.89259 1.000 21.48728 47 VAL C C 1
ATOM 3950 O O . VAL C 3 47 ? -23.61803 -19.88725 8.79700 1.000 19.36580 47 VAL C O 1
ATOM 3954 N N . VAL C 3 48 ? -24.17158 -17.70344 8.86612 1.000 18.01762 48 VAL C N 1
ATOM 3955 C CA . VAL C 3 48 ? -25.59573 -17.99939 8.72698 1.000 18.13275 48 VAL C CA 1
ATOM 3956 C C . VAL C 3 48 ? -25.89725 -18.60638 7.36305 1.000 20.19164 48 VAL C C 1
ATOM 3957 O O . VAL C 3 48 ? -26.73025 -19.51048 7.25004 1.000 21.97565 48 VAL C O 1
ATOM 3961 N N . ASN C 3 49 ? -25.27713 -18.09192 6.29494 1.000 20.10295 49 ASN C N 1
ATOM 3962 C CA . ASN C 3 49 ? -25.51459 -18.71836 5.00072 1.000 23.49065 49 ASN C CA 1
ATOM 3963 C C . ASN C 3 49 ? -25.04987 -20.16548 5.00318 1.000 23.78878 49 ASN C C 1
ATOM 3964 O O . ASN C 3 49 ? -25.66719 -21.01092 4.35075 1.000 21.74282 49 ASN C O 1
ATOM 3969 N N . LEU C 3 50 ? -23.97765 -20.46829 5.73353 1.000 21.27793 50 LEU C N 1
ATOM 3970 C CA . LEU C 3 50 ? -23.55218 -21.85577 5.87096 1.000 22.91324 50 LEU C CA 1
ATOM 3971 C C . LEU C 3 50 ? -24.62017 -22.67862 6.58932 1.000 25.00381 50 LEU C C 1
ATOM 3972 O O . LEU C 3 50 ? -24.98005 -23.77631 6.15177 1.000 22.74214 50 LEU C O 1
ATOM 3977 N N . ILE C 3 51 ? -25.12350 -22.16136 7.71052 1.000 24.08323 51 ILE C N 1
ATOM 3978 C CA . ILE C 3 51 ? -26.14062 -22.86717 8.48066 1.000 22.95379 51 ILE C CA 1
ATOM 3979 C C . ILE C 3 51 ? -27.39627 -23.08267 7.64541 1.000 26.78251 51 ILE C C 1
ATOM 3980 O O . ILE C 3 51 ? -27.99713 -24.16107 7.67167 1.000 28.20304 51 ILE C O 1
ATOM 3985 N N . LEU C 3 52 ? -27.77429 -22.09237 6.83839 1.000 21.62625 52 LEU C N 1
ATOM 3986 C CA . LEU C 3 52 ? -28.98347 -22.20543 6.02580 1.000 22.93549 52 LEU C CA 1
ATOM 3987 C C . LEU C 3 52 ? -28.79315 -23.05866 4.78041 1.000 26.42773 52 LEU C C 1
ATOM 3988 O O . LEU C 3 52 ? -29.78555 -23.40540 4.13743 1.000 30.55216 52 LEU C O 1
ATOM 3993 N N . GLY C 3 53 ? -27.56584 -23.46865 4.47061 1.000 29.48313 53 GLY C N 1
ATOM 3994 C CA . GLY C 3 53 ? -27.32009 -24.27804 3.29523 1.000 30.35632 53 GLY C CA 1
ATOM 3995 C C . GLY C 3 53 ? -27.16208 -23.49006 2.01611 1.000 31.38866 53 GLY C C 1
ATOM 3996 O O . GLY C 3 53 ? -27.21423 -24.07062 0.92685 1.000 32.87827 53 GLY C O 1
ATOM 3997 N N . LYS C 3 54 ? -26.96341 -22.17796 2.11558 1.000 27.80330 54 LYS C N 1
ATOM 3998 C CA . LYS C 3 54 ? -26.76779 -21.33778 0.93848 1.000 28.50122 54 LYS C CA 1
ATOM 3999 C C . LYS C 3 54 ? -25.34138 -21.39501 0.39729 1.000 29.94464 54 LYS C C 1
ATOM 4000 O O . LYS C 3 54 ? -25.14140 -21.18441 -0.80421 1.000 31.54879 54 LYS C O 1
ATOM 4006 N N . VAL C 3 55 ? -24.34260 -21.65383 1.25035 1.000 25.94867 55 VAL C N 1
ATOM 4007 C CA . VAL C 3 55 ? -22.95824 -21.82431 0.81957 1.000 24.25043 55 VAL C CA 1
ATOM 4008 C C . VAL C 3 55 ? -22.39664 -23.09559 1.44609 1.000 26.16151 55 VAL C C 1
ATOM 4009 O O . VAL C 3 55 ? -22.95846 -23.65110 2.39148 1.000 27.94733 55 VAL C O 1
ATOM 4013 N N . ASP C 3 56 ? -21.28724 -23.56958 0.87442 1.000 24.88748 56 ASP C N 1
ATOM 4014 C CA . ASP C 3 56 ? -20.58091 -24.75871 1.36511 1.000 26.40773 56 ASP C CA 1
ATOM 4015 C C . ASP C 3 56 ? -19.61942 -24.45002 2.50311 1.000 26.76736 56 ASP C C 1
ATOM 4016 O O . ASP C 3 56 ? -19.37303 -25.30934 3.35998 1.000 25.00494 56 ASP C O 1
ATOM 4021 N N . LEU C 3 57 ? -19.01818 -23.26825 2.47949 1.000 23.97317 57 LEU C N 1
ATOM 4022 C CA . LEU C 3 57 ? -18.00298 -22.86296 3.43441 1.000 24.20591 57 LEU C CA 1
ATOM 4023 C C . LEU C 3 57 ? -18.24279 -21.41257 3.79156 1.000 21.95682 57 LEU C C 1
ATOM 4024 O O . LEU C 3 57 ? -18.60837 -20.60743 2.92820 1.000 23.73997 57 LEU C O 1
ATOM 4029 N N . SER C 3 58 ? -18.01773 -21.06305 5.05031 1.000 22.47855 58 SER C N 1
ATOM 4030 C CA . SER C 3 58 ? -17.96741 -19.65318 5.41257 1.000 20.29871 58 SER C CA 1
ATOM 4031 C C . SER C 3 58 ? -16.56105 -19.29020 5.86730 1.000 20.34016 58 SER C C 1
ATOM 4032 O O . SER C 3 58 ? -15.97322 -19.97611 6.71051 1.000 21.87368 58 SER C O 1
ATOM 4035 N N . ALA C 3 59 ? -16.00299 -18.24182 5.26418 1.000 18.10241 59 ALA C N 1
ATOM 4036 C CA . ALA C 3 59 ? -14.75901 -17.67435 5.76377 1.000 18.01096 59 ALA C CA 1
ATOM 4037 C C . ALA C 3 59 ? -15.05678 -16.88540 7.02639 1.000 17.70824 59 ALA C C 1
ATOM 4038 O O . ALA C 3 59 ? -16.00444 -16.09848 7.05577 1.000 17.12287 59 ALA C O 1
ATOM 4040 N N . SER C 3 60 ? -14.25173 -17.07676 8.06283 1.000 16.72477 60 SER C N 1
ATOM 4041 C CA . SER C 3 60 ? -14.50698 -16.40351 9.33542 1.000 16.97250 60 SER C CA 1
ATOM 4042 C C . SER C 3 60 ? -13.22301 -15.83431 9.90380 1.000 15.03831 60 SER C C 1
ATOM 4043 O O . SER C 3 60 ? -12.19633 -16.51580 9.92743 1.000 17.89469 60 SER C O 1
ATOM 4046 N N . SER C 3 61 ? -13.27781 -14.59231 10.38280 1.000 13.89674 61 SER C N 1
ATOM 4047 C CA . SER C 3 61 ? -12.11653 -14.01872 11.04362 1.000 14.73152 61 SER C CA 1
ATOM 4048 C C . SER C 3 61 ? -12.24094 -14.00728 12.56230 1.000 17.98113 61 SER C C 1
ATOM 4049 O O . SER C 3 61 ? -11.54233 -13.23313 13.22244 1.000 16.46303 61 SER C O 1
ATOM 4052 N N . ARG C 3 62 ? -13.06489 -14.87326 13.13426 1.000 18.24542 62 ARG C N 1
ATOM 4053 C CA . ARG C 3 62 ? -13.13315 -15.01703 14.58322 1.000 18.62650 62 ARG C CA 1
ATOM 4054 C C . ARG C 3 62 ? -13.50543 -16.45724 14.92002 1.000 19.46120 62 ARG C C 1
ATOM 4055 O O . ARG C 3 62 ? -13.94560 -17.21552 14.04761 1.000 18.45557 62 ARG C O 1
ATOM 4063 N N . PRO C 3 63 ? -13.30612 -16.88227 16.16376 1.000 19.07643 63 PRO C N 1
ATOM 4064 C CA . PRO C 3 63 ? -13.50363 -18.30243 16.46953 1.000 19.97353 63 PRO C CA 1
ATOM 4065 C C . PRO C 3 63 ? -14.95462 -18.74642 16.34271 1.000 19.25012 63 PRO C C 1
ATOM 4066 O O . PRO C 3 63 ? -15.89480 -17.99589 16.60900 1.000 20.49905 63 PRO C O 1
ATOM 4070 N N . LEU C 3 64 ? -15.11662 -20.00181 15.94239 1.000 19.63999 64 LEU C N 1
ATOM 4071 C CA . LEU C 3 64 ? -16.41217 -20.67405 16.00810 1.000 23.25212 64 LEU C CA 1
ATOM 4072 C C . LEU C 3 64 ? -16.94265 -20.66629 17.43631 1.000 23.79849 64 LEU C C 1
ATOM 4073 O O . LEU C 3 64 ? -16.23536 -21.03687 18.38156 1.000 25.31929 64 LEU C O 1
ATOM 4078 N N . THR C 3 65 ? -18.19936 -20.29644 17.59620 1.000 21.59874 65 THR C N 1
ATOM 4079 C CA . THR C 3 65 ? -18.76041 -20.31365 18.93232 1.000 24.29273 65 THR C CA 1
ATOM 4080 C C . THR C 3 65 ? -19.35741 -21.67442 19.25008 1.000 22.88707 65 THR C C 1
ATOM 4081 O O . THR C 3 65 ? -19.67387 -22.46539 18.36274 1.000 22.32070 65 THR C O 1
ATOM 4085 N N . SER C 3 66 ? -19.56177 -21.91778 20.54427 1.000 23.65848 66 SER C N 1
ATOM 4086 C CA . SER C 3 66 ? -20.22925 -23.15705 20.94381 1.000 24.83655 66 SER C CA 1
ATOM 4087 C C . SER C 3 66 ? -21.66414 -23.21267 20.40723 1.000 26.85718 66 SER C C 1
ATOM 4088 O O . SER C 3 66 ? -22.16134 -24.28740 20.05479 1.000 26.29352 66 SER C O 1
ATOM 4091 N N . GLN C 3 67 ? -22.33484 -22.06392 20.30311 1.000 24.25349 67 GLN C N 1
ATOM 4092 C CA . GLN C 3 67 ? -23.68587 -22.01034 19.74544 1.000 27.32356 67 GLN C CA 1
ATOM 4093 C C . GLN C 3 67 ? -23.69202 -22.40856 18.25843 1.000 27.50314 67 GLN C C 1
ATOM 4094 O O . GLN C 3 67 ? -24.61960 -23.07055 17.76803 1.000 30.97275 67 GLN C O 1
ATOM 4100 N N . GLU C 3 68 ? -22.65109 -22.01322 17.52695 1.000 25.60740 68 GLU C N 1
ATOM 4101 C CA . GLU C 3 68 ? -22.51356 -22.38614 16.11764 1.000 24.89875 68 GLU C CA 1
ATOM 4102 C C . GLU C 3 68 ? -22.10170 -23.83586 15.98109 1.000 26.02940 68 GLU C C 1
ATOM 4103 O O . GLU C 3 68 ? -22.61315 -24.54910 15.11339 1.000 25.38528 68 GLU C O 1
ATOM 4109 N N . GLN C 3 69 ? -21.17402 -24.28545 16.82242 1.000 24.28301 69 GLN C N 1
ATOM 4110 C CA . GLN C 3 69 ? -20.77054 -25.67415 16.76711 1.000 24.61067 69 GLN C CA 1
ATOM 4111 C C . GLN C 3 69 ? -21.97766 -26.57380 16.99661 1.000 24.70851 69 GLN C C 1
ATOM 4112 O O . GLN C 3 69 ? -22.08719 -27.64151 16.37879 1.000 26.51946 69 GLN C O 1
ATOM 4118 N N . ALA C 3 70 ? -22.91090 -26.13836 17.85385 1.000 24.84895 70 ALA C N 1
ATOM 4119 C CA . ALA C 3 70 ? -24.09239 -26.92854 18.18931 1.000 25.32554 70 ALA C CA 1
ATOM 4120 C C . ALA C 3 70 ? -25.04032 -27.08675 17.01522 1.000 27.92746 70 ALA C C 1
ATOM 4121 O O . ALA C 3 70 ? -25.93407 -27.93529 17.07645 1.000 28.75892 70 ALA C O 1
ATOM 4123 N N . GLN C 3 71 ? -24.88080 -26.28528 15.96835 1.000 23.43177 71 GLN C N 1
ATOM 4124 C CA . GLN C 3 71 ? -25.68101 -26.41531 14.76352 1.000 24.54536 71 GLN C CA 1
ATOM 4125 C C . GLN C 3 71 ? -25.00452 -27.27010 13.70668 1.000 25.57915 71 GLN C C 1
ATOM 4126 O O . GLN C 3 71 ? -25.36086 -27.19011 12.52821 1.000 30.58679 71 GLN C O 1
ATOM 4132 N N . GLY C 3 72 ? -24.03339 -28.08093 14.10093 1.000 27.96836 72 GLY C N 1
ATOM 4133 C CA . GLY C 3 72 ? -23.40746 -29.00074 13.18115 1.000 31.13601 72 GLY C CA 1
ATOM 4134 C C . GLY C 3 72 ? -22.22458 -28.45318 12.42977 1.000 28.13919 72 GLY C C 1
ATOM 4135 O O . GLY C 3 72 ? -21.90637 -28.97459 11.35687 1.000 29.66119 72 GLY C O 1
ATOM 4136 N N . LEU C 3 73 ? -21.54278 -27.44384 12.96973 1.000 26.52457 73 LEU C N 1
ATOM 4137 C CA . LEU C 3 73 ? -20.40666 -26.81169 12.32132 1.000 22.59897 73 LEU C CA 1
ATOM 4138 C C . LEU C 3 73 ? -19.09453 -27.25133 12.95812 1.000 25.86329 73 LEU C C 1
ATOM 4139 O O . LEU C 3 73 ? -19.03640 -27.63805 14.12745 1.000 26.51013 73 LEU C O 1
ATOM 4144 N N . ALA C 3 74 ? -18.03158 -27.15694 12.16285 1.000 24.77900 74 ALA C N 1
ATOM 4145 C CA . ALA C 3 74 ? -16.66135 -27.32391 12.61969 1.000 29.81852 74 ALA C CA 1
ATOM 4146 C C . ALA C 3 74 ? -15.82589 -26.25579 11.93784 1.000 27.42266 74 ALA C C 1
ATOM 4147 O O . ALA C 3 74 ? -16.26651 -25.62951 10.97210 1.000 24.89865 74 ALA C O 1
ATOM 4149 N N . ALA C 3 75 ? -14.61490 -26.04382 12.45041 1.000 24.97603 75 ALA C N 1
ATOM 4150 C CA . ALA C 3 75 ? -13.73863 -24.99938 11.93940 1.000 23.66679 75 ALA C CA 1
ATOM 4151 C C . ALA C 3 75 ? -12.35030 -25.56710 11.68042 1.000 29.41172 75 ALA C C 1
ATOM 4152 O O . ALA C 3 75 ? -11.86632 -26.43692 12.41162 1.000 25.09203 75 ALA C O 1
ATOM 4154 N N . VAL C 3 76 ? -11.70206 -25.05056 10.64542 1.000 20.61619 76 VAL C N 1
ATOM 4155 C CA . VAL C 3 76 ? -10.30442 -25.34967 10.37578 1.000 24.35561 76 VAL C CA 1
ATOM 4156 C C . VAL C 3 76 ? -9.53643 -24.03721 10.27406 1.000 26.50829 76 VAL C C 1
ATOM 4157 O O . VAL C 3 76 ? -9.93988 -23.13633 9.53215 1.000 23.16922 76 VAL C O 1
ATOM 4161 N N . PRO C 3 77 ? -8.47055 -23.84723 11.05038 1.000 24.21198 77 PRO C N 1
ATOM 4162 C CA . PRO C 3 77 ? -7.66424 -22.63072 10.89697 1.000 24.92978 77 PRO C CA 1
ATOM 4163 C C . PRO C 3 77 ? -6.81346 -22.73109 9.64108 1.000 24.00836 77 PRO C C 1
ATOM 4164 O O . PRO C 3 77 ? -6.18850 -23.76198 9.38359 1.000 25.53702 77 PRO C O 1
ATOM 4168 N N . VAL C 3 78 ? -6.77318 -21.64770 8.87008 1.000 23.79427 78 VAL C N 1
ATOM 4169 C CA . VAL C 3 78 ? -6.03477 -21.63910 7.61162 1.000 25.80150 78 VAL C CA 1
ATOM 4170 C C . VAL C 3 78 ? -4.96818 -20.56082 7.53978 1.000 24.25385 78 VAL C C 1
ATOM 4171 O O . VAL C 3 78 ? -4.08716 -20.64690 6.67094 1.000 24.55426 78 VAL C O 1
ATOM 4175 N N . ALA C 3 79 ? -4.99004 -19.57319 8.42350 1.000 23.29166 79 ALA C N 1
ATOM 4176 C CA . ALA C 3 79 ? -4.05231 -18.46504 8.35371 1.000 21.11756 79 ALA C CA 1
ATOM 4177 C C . ALA C 3 79 ? -4.10929 -17.69470 9.66209 1.000 23.18603 79 ALA C C 1
ATOM 4178 O O . ALA C 3 79 ? -4.95477 -17.93969 10.52428 1.000 21.50818 79 ALA C O 1
ATOM 4180 N N . SER C 3 80 ? -3.21257 -16.72888 9.78377 1.000 22.11769 80 SER C N 1
ATOM 4181 C CA . SER C 3 80 ? -3.23526 -15.80942 10.90342 1.000 23.44742 80 SER C CA 1
ATOM 4182 C C . SER C 3 80 ? -3.04361 -14.41201 10.34675 1.000 21.31305 80 SER C C 1
ATOM 4183 O O . SER C 3 80 ? -2.42284 -14.23214 9.29998 1.000 25.15054 80 SER C O 1
ATOM 4186 N N . ASP C 3 81 ? -3.59265 -13.42681 11.03949 1.000 20.12813 81 ASP C N 1
ATOM 4187 C CA . ASP C 3 81 ? -3.38078 -12.04781 10.62635 1.000 18.87604 81 ASP C CA 1
ATOM 4188 C C . ASP C 3 81 ? -3.35888 -11.15719 11.85349 1.000 19.53880 81 ASP C C 1
ATOM 4189 O O . ASP C 3 81 ? -3.40279 -11.61867 12.99947 1.000 17.11298 81 ASP C O 1
ATOM 4194 N N . THR C 3 82 ? -3.24336 -9.86597 11.59832 1.000 15.31754 82 THR C N 1
ATOM 4195 C CA . THR C 3 82 ? -3.32836 -8.86048 12.63780 1.000 16.46042 82 THR C CA 1
ATOM 4196 C C . THR C 3 82 ? -4.33104 -7.80966 12.20955 1.000 14.48243 82 THR C C 1
ATOM 4197 O O . THR C 3 82 ? -4.62822 -7.65290 11.02072 1.000 14.94933 82 THR C O 1
ATOM 4201 N N . ILE C 3 83 ? -4.82487 -7.06981 13.19353 1.000 14.33642 83 ILE C N 1
ATOM 4202 C CA . ILE C 3 83 ? -5.74681 -5.97034 12.96117 1.000 12.12532 83 ILE C CA 1
ATOM 4203 C C . ILE C 3 83 ? -4.95627 -4.68505 13.17666 1.000 13.49716 83 ILE C C 1
ATOM 4204 O O . ILE C 3 83 ? -4.46375 -4.43559 14.28413 1.000 14.53720 83 ILE C O 1
ATOM 4209 N N . ALA C 3 84 ? -4.82342 -3.88914 12.11381 1.000 14.54340 84 ALA C N 1
ATOM 4210 C CA . ALA C 3 84 ? -4.15275 -2.59740 12.17044 1.000 14.20274 84 ALA C CA 1
ATOM 4211 C C . ALA C 3 84 ? -5.12258 -1.51811 12.62630 1.000 15.15720 84 ALA C C 1
ATOM 4212 O O . ALA C 3 84 ? -6.28218 -1.49548 12.20989 1.000 16.51523 84 ALA C O 1
ATOM 4214 N N . VAL C 3 85 ? -4.62529 -0.59555 13.43473 1.000 12.93988 85 VAL C N 1
ATOM 4215 C CA . VAL C 3 85 ? -5.33369 0.63757 13.76369 1.000 10.80967 85 VAL C CA 1
ATOM 4216 C C . VAL C 3 85 ? -4.79500 1.70500 12.82450 1.000 12.46497 85 VAL C C 1
ATOM 4217 O O . VAL C 3 85 ? -3.57831 1.80483 12.61707 1.000 14.59605 85 VAL C O 1
ATOM 4221 N N . MET C 3 86 ? -5.68837 2.50345 12.25040 1.000 12.44158 86 MET C N 1
ATOM 4222 C CA . MET C 3 86 ? -5.29505 3.43644 11.20431 1.000 14.20200 86 MET C CA 1
ATOM 4223 C C . MET C 3 86 ? -5.88150 4.81576 11.45654 1.000 13.66060 86 MET C C 1
ATOM 4224 O O . MET C 3 86 ? -6.99408 4.95670 11.97881 1.000 15.11146 86 MET C O 1
ATOM 4229 N N . VAL C 3 87 ? -5.09991 5.82771 11.08926 1.000 14.99798 87 VAL C N 1
ATOM 4230 C CA . VAL C 3 87 ? -5.58389 7.18826 10.91647 1.000 14.20884 87 VAL C CA 1
ATOM 4231 C C . VAL C 3 87 ? -5.23447 7.59601 9.49288 1.000 15.11920 87 VAL C C 1
ATOM 4232 O O . VAL C 3 87 ? -4.50989 6.90622 8.78673 1.000 16.40347 87 VAL C O 1
ATOM 4236 N N . GLY C 3 88 ? -5.76816 8.72833 9.05953 1.000 15.99358 88 GLY C N 1
ATOM 4237 C CA . GLY C 3 88 ? -5.41715 9.21323 7.74483 1.000 16.96450 88 GLY C CA 1
ATOM 4238 C C . GLY C 3 88 ? -3.97778 9.68620 7.69897 1.000 17.19283 88 GLY C C 1
ATOM 4239 O O . GLY C 3 88 ? -3.43978 10.20894 8.67091 1.000 17.57570 88 GLY C O 1
ATOM 4240 N N . ARG C 3 89 ? -3.35423 9.54546 6.53066 1.000 17.91716 89 ARG C N 1
ATOM 4241 C CA . ARG C 3 89 ? -1.99726 10.04808 6.38390 1.000 19.51958 89 ARG C CA 1
ATOM 4242 C C . ARG C 3 89 ? -1.94168 11.55613 6.61410 1.000 21.41786 89 ARG C C 1
ATOM 4243 O O . ARG C 3 89 ? -0.92761 12.07611 7.07587 1.000 21.43521 89 ARG C O 1
ATOM 4251 N N . GLN C 3 90 ? -3.03506 12.26687 6.36854 1.000 18.63831 90 GLN C N 1
ATOM 4252 C CA . GLN C 3 90 ? -3.03237 13.70957 6.59360 1.000 23.52939 90 GLN C CA 1
ATOM 4253 C C . GLN C 3 90 ? -3.36592 14.11702 8.02248 1.000 21.35809 90 GLN C C 1
ATOM 4254 O O . GLN C 3 90 ? -3.42683 15.31517 8.30439 1.000 21.70333 90 GLN C O 1
ATOM 4260 N N . ASN C 3 91 ? -3.64993 13.17136 8.89929 1.000 17.94569 91 ASN C N 1
ATOM 4261 C CA . ASN C 3 91 ? -3.87611 13.47550 10.31014 1.000 18.58559 91 ASN C CA 1
ATOM 4262 C C . ASN C 3 91 ? -2.54672 13.93281 10.90141 1.000 21.12909 91 ASN C C 1
ATOM 4263 O O . ASN C 3 91 ? -1.56049 13.19730 10.80363 1.000 20.13610 91 ASN C O 1
ATOM 4268 N N . PRO C 3 92 ? -2.45082 15.13244 11.47731 1.000 23.18731 92 PRO C N 1
ATOM 4269 C CA . PRO C 3 92 ? -1.15319 15.56617 12.01679 1.000 23.81595 92 PRO C CA 1
ATOM 4270 C C . PRO C 3 92 ? -0.70575 14.77927 13.24519 1.000 26.43957 92 PRO C C 1
ATOM 4271 O O . PRO C 3 92 ? 0.47112 14.88368 13.62284 1.000 29.15978 92 PRO C O 1
ATOM 4275 N N . PHE C 3 93 ? -1.58029 13.98884 13.86496 1.000 21.96419 93 PHE C N 1
ATOM 4276 C CA . PHE C 3 93 ? -1.12681 13.09041 14.92349 1.000 22.78875 93 PHE C CA 1
ATOM 4277 C C . PHE C 3 93 ? -0.18748 12.05223 14.33069 1.000 25.32994 93 PHE C C 1
ATOM 4278 O O . PHE C 3 93 ? -0.58735 11.27246 13.46274 1.000 23.61944 93 PHE C O 1
ATOM 4286 N N . ALA C 3 94 ? 1.04026 11.99382 14.85912 1.000 24.15121 94 ALA C N 1
ATOM 4287 C CA . ALA C 3 94 ? 2.12492 11.21975 14.27384 1.000 25.88628 94 ALA C CA 1
ATOM 4288 C C . ALA C 3 94 ? 2.51084 9.97689 15.06528 1.000 26.13200 94 ALA C C 1
ATOM 4289 O O . ALA C 3 94 ? 3.15585 9.08477 14.50270 1.000 28.69980 94 ALA C O 1
ATOM 4291 N N . GLY C 3 95 ? 2.21165 9.91518 16.35414 1.000 25.93473 95 GLY C N 1
ATOM 4292 C CA . GLY C 3 95 ? 2.74816 8.86912 17.20143 1.000 28.76620 95 GLY C CA 1
ATOM 4293 C C . GLY C 3 95 ? 1.87712 7.63442 17.27166 1.000 23.64289 95 GLY C C 1
ATOM 4294 O O . GLY C 3 95 ? 1.04679 7.36448 16.39872 1.000 21.31924 95 GLY C O 1
ATOM 4295 N N . GLY C 3 96 ? 2.06154 6.88142 18.35492 1.000 22.71066 96 GLY C N 1
ATOM 4296 C CA . GLY C 3 96 ? 1.31941 5.67107 18.59183 1.000 18.92399 96 GLY C CA 1
ATOM 4297 C C . GLY C 3 96 ? 0.40660 5.80537 19.79260 1.000 17.67970 96 GLY C C 1
ATOM 4298 O O . GLY C 3 96 ? 0.27700 6.87248 20.39739 1.000 19.75852 96 GLY C O 1
ATOM 4299 N N . LEU C 3 97 ? -0.22425 4.69200 20.13589 1.000 18.45023 97 LEU C N 1
ATOM 4300 C CA . LEU C 3 97 ? -1.15596 4.65487 21.24947 1.000 16.72420 97 LEU C CA 1
ATOM 4301 C C . LEU C 3 97 ? -0.82246 3.46209 22.12816 1.000 17.96052 97 LEU C C 1
ATOM 4302 O O . LEU C 3 97 ? -0.47901 2.39416 21.62163 1.000 18.53395 97 LEU C O 1
ATOM 4307 N N . THR C 3 98 ? -0.94261 3.63617 23.44200 1.000 19.25212 98 THR C N 1
ATOM 4308 C CA . THR C 3 98 ? -0.95557 2.46860 24.30432 1.000 20.54321 98 THR C CA 1
ATOM 4309 C C . THR C 3 98 ? -2.30456 1.78053 24.18251 1.000 20.83083 98 THR C C 1
ATOM 4310 O O . THR C 3 98 ? -3.26958 2.35879 23.67372 1.000 18.77951 98 THR C O 1
ATOM 4314 N N . SER C 3 99 ? -2.36549 0.52676 24.65305 1.000 19.51036 99 SER C N 1
ATOM 4315 C CA . SER C 3 99 ? -3.64245 -0.17958 24.68382 1.000 21.61927 99 SER C CA 1
ATOM 4316 C C . SER C 3 99 ? -4.67792 0.59656 25.48020 1.000 21.14672 99 SER C C 1
ATOM 4317 O O . SER C 3 99 ? -5.85099 0.65234 25.08767 1.000 19.61152 99 SER C O 1
ATOM 4320 N N . ALA C 3 100 ? -4.25959 1.20336 26.59586 1.000 20.68011 100 ALA C N 1
ATOM 4321 C CA . ALA C 3 100 ? -5.18335 1.99046 27.40406 1.000 22.91695 100 ALA C CA 1
ATOM 4322 C C . ALA C 3 100 ? -5.67868 3.21847 26.64420 1.000 20.52390 100 ALA C C 1
ATOM 4323 O O . ALA C 3 100 ? -6.87266 3.53659 26.68612 1.000 20.22507 100 ALA C O 1
ATOM 4325 N N . GLN C 3 101 ? -4.77819 3.93496 25.95842 1.000 17.48136 101 GLN C N 1
ATOM 4326 C CA . GLN C 3 101 ? -5.19920 5.08587 25.16109 1.000 18.57293 101 GLN C CA 1
ATOM 4327 C C . GLN C 3 101 ? -6.13875 4.67248 24.03612 1.000 19.05815 101 GLN C C 1
ATOM 4328 O O . GLN C 3 101 ? -7.14112 5.34166 23.77821 1.000 17.78096 101 GLN C O 1
ATOM 4334 N N . LEU C 3 102 ? -5.81901 3.58088 23.34385 1.000 15.06242 102 LEU C N 1
ATOM 4335 C CA . LEU C 3 102 ? -6.67541 3.10109 22.26689 1.000 14.11715 102 LEU C CA 1
ATOM 4336 C C . LEU C 3 102 ? -8.06019 2.76404 22.79223 1.000 15.60705 102 LEU C C 1
ATOM 4337 O O . LEU C 3 102 ? -9.07279 3.14700 22.19673 1.000 14.27096 102 LEU C O 1
ATOM 4342 N N . ARG C 3 103 ? -8.11771 2.04645 23.91413 1.000 17.09820 103 ARG C N 1
ATOM 4343 C CA . ARG C 3 103 ? -9.40080 1.73031 24.52581 1.000 16.07582 103 ARG C CA 1
ATOM 4344 C C . ARG C 3 103 ? -10.15382 2.99381 24.90698 1.000 15.84544 103 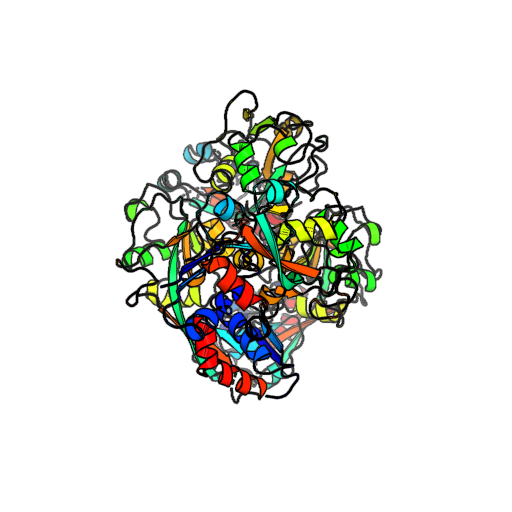ARG C C 1
ATOM 4345 O O . ARG C 3 103 ? -11.35360 3.10950 24.63866 1.000 17.63972 103 ARG C O 1
ATOM 4353 N N . ASP C 3 104 ? -9.47040 3.94659 25.55439 1.000 18.82099 104 ASP C N 1
ATOM 4354 C CA . ASP C 3 104 ? -10.14669 5.15929 25.99440 1.000 18.17614 104 ASP C CA 1
ATOM 4355 C C . ASP C 3 104 ? -10.67288 5.96350 24.81511 1.000 18.59100 104 ASP C C 1
ATOM 4356 O O . ASP C 3 104 ? -11.68306 6.66559 24.94975 1.000 20.63345 104 ASP C O 1
ATOM 4361 N N . ILE C 3 105 ? -9.99286 5.90504 23.66996 1.000 16.08200 105 ILE C N 1
ATOM 4362 C CA . ILE C 3 105 ? -10.52550 6.55700 22.47554 1.000 17.42489 105 ILE C CA 1
ATOM 4363 C C . ILE C 3 105 ? -11.81058 5.86874 22.03481 1.000 16.24902 105 ILE C C 1
ATOM 4364 O O . ILE C 3 105 ? -12.81640 6.52930 21.72984 1.000 17.08299 105 ILE C O 1
ATOM 4369 N N . PHE C 3 106 ? -11.81539 4.53580 22.01257 1.000 15.23590 106 PHE C N 1
ATOM 4370 C CA . PHE C 3 106 ? -13.00072 3.86487 21.49306 1.000 14.82601 106 PHE C CA 1
ATOM 4371 C C . PHE C 3 106 ? -14.14610 3.79510 22.49336 1.000 18.41859 106 PHE C C 1
ATOM 4372 O O . PHE C 3 106 ? -15.27819 3.52424 22.06988 1.000 18.70341 106 PHE C O 1
ATOM 4380 N N . THR C 3 107 ? -13.90013 4.06197 23.78340 1.000 16.70436 107 THR C N 1
ATOM 4381 C CA . THR C 3 107 ? -14.97546 4.24579 24.75768 1.000 20.89005 107 THR C CA 1
ATOM 4382 C C . THR C 3 107 ? -15.43392 5.69557 24.85721 1.000 22.78903 107 THR C C 1
ATOM 4383 O O . THR C 3 107 ? -16.45143 5.97219 25.50876 1.000 25.96094 107 THR C O 1
ATOM 4387 N N . GLY C 3 108 ? -14.70123 6.62643 24.26422 1.000 21.43685 108 GLY C N 1
ATOM 4388 C CA . GLY C 3 108 ? -15.03149 8.02773 24.38598 1.000 24.33820 108 GLY C CA 1
ATOM 4389 C C . GLY C 3 108 ? -14.43906 8.72548 25.59050 1.000 26.02279 108 GLY C C 1
ATOM 4390 O O . GLY C 3 108 ? -14.69097 9.92214 25.77718 1.000 28.23352 108 GLY C O 1
ATOM 4391 N N . LYS C 3 109 ? -13.66896 8.01925 26.42223 1.000 23.28915 109 LYS C N 1
ATOM 4392 C CA . LYS C 3 109 ? -13.05019 8.65607 27.58033 1.000 24.64579 109 LYS C CA 1
ATOM 4393 C C . LYS C 3 109 ? -11.98288 9.66343 27.15913 1.000 27.57363 109 LYS C C 1
ATOM 4394 O O . LYS C 3 109 ? -11.77313 10.67178 27.84347 1.000 28.69798 109 LYS C O 1
ATOM 4400 N N . ILE C 3 110 ? -11.29642 9.40077 26.04999 1.000 21.93693 110 ILE C N 1
ATOM 4401 C CA . ILE C 3 110 ? -10.44759 10.37039 25.36281 1.000 23.57085 110 ILE C CA 1
ATOM 4402 C C . ILE C 3 110 ? -11.16667 10.76555 24.08264 1.000 24.47615 110 ILE C C 1
ATOM 4403 O O . ILE C 3 110 ? -11.56503 9.89314 23.30164 1.000 21.88858 110 ILE C O 1
ATOM 4408 N N . SER C 3 111 ? -11.36619 12.07196 23.87664 1.000 23.34923 111 SER C N 1
ATOM 4409 C CA . SER C 3 111 ? -12.08492 12.53393 22.69306 1.000 24.75505 111 SER C CA 1
ATOM 4410 C C . SER C 3 111 ? -11.35648 13.64038 21.93786 1.000 25.07613 111 SER C C 1
ATOM 4411 O O . SER C 3 111 ? -11.91683 14.18847 20.98663 1.000 25.48635 111 SER C O 1
ATOM 4414 N N . ASN C 3 112 ? -10.13234 13.98346 22.32437 1.000 24.62885 112 ASN C N 1
ATOM 4415 C CA . ASN C 3 112 ? -9.37613 15.03614 21.65596 1.000 26.01577 112 ASN C CA 1
ATOM 4416 C C . ASN C 3 112 ? -7.94573 14.55338 21.45351 1.000 24.73658 112 ASN C C 1
ATOM 4417 O O . ASN C 3 112 ? -7.34450 13.97646 22.36800 1.000 25.24017 112 ASN C O 1
ATOM 4422 N N . TRP C 3 113 ? -7.42272 14.75815 20.23709 1.000 24.15742 113 TRP C N 1
ATOM 4423 C CA . TRP C 3 113 ? -6.08981 14.26950 19.89123 1.000 26.13987 113 TRP C CA 1
ATOM 4424 C C . TRP C 3 113 ? -5.00927 14.86267 20.78129 1.000 26.48478 113 TRP C C 1
ATOM 4425 O O . TRP C 3 113 ? -3.94842 14.25421 20.94628 1.000 27.49632 113 TRP C O 1
ATOM 4436 N N . SER C 3 114 ? -5.24896 16.03884 21.35967 1.000 26.80328 114 SER C N 1
ATOM 4437 C CA . SER C 3 114 ? -4.23186 16.62951 22.22410 1.000 28.21585 114 SER C CA 1
ATOM 4438 C C . SER C 3 114 ? -3.99846 15.78661 23.46887 1.000 30.49313 114 SER C C 1
ATOM 4439 O O . SER C 3 114 ? -2.91544 15.85384 24.06107 1.000 31.92933 114 SER C O 1
ATOM 4442 N N . GLU C 3 115 ? -4.98480 14.98551 23.86901 1.000 27.46398 115 GLU C N 1
ATOM 4443 C CA . GLU C 3 115 ? -4.84599 14.16236 25.05998 1.000 30.74249 115 GLU C CA 1
ATOM 4444 C C . GLU C 3 115 ? -3.84759 13.02722 24.87002 1.000 30.71946 115 GLU C C 1
ATOM 4445 O O . GLU C 3 115 ? -3.39541 12.44751 25.86205 1.000 34.17247 115 GLU C O 1
ATOM 4451 N N . VAL C 3 116 ? -3.48691 12.70089 23.62861 1.000 27.29006 116 VAL C N 1
ATOM 4452 C CA . VAL C 3 116 ? -2.47954 11.68731 23.33723 1.000 29.57583 116 VAL C CA 1
ATOM 4453 C C . VAL C 3 116 ? -1.29024 12.28516 22.58636 1.000 31.28057 116 VAL C C 1
ATOM 4454 O O . VAL C 3 116 ? -0.54245 11.55989 21.93283 1.000 34.45275 116 VAL C O 1
ATOM 4458 N N . GLY C 3 117 ? -1.11427 13.60547 22.65953 1.000 32.21588 117 GLY C N 1
ATOM 4459 C CA . GLY C 3 117 ? 0.04153 14.26224 22.08455 1.000 30.59163 117 GLY C CA 1
ATOM 4460 C C . GLY C 3 117 ? -0.15755 14.83640 20.70239 1.000 34.76838 117 GLY C C 1
ATOM 4461 O O . GLY C 3 117 ? 0.81612 15.29164 20.09400 1.000 38.08774 117 GLY C O 1
ATOM 4462 N N . GLY C 3 118 ? -1.37154 14.79602 20.17152 1.000 32.34791 118 GLY C N 1
ATOM 4463 C CA . GLY C 3 118 ? -1.65073 15.36305 18.87793 1.000 31.83919 118 GLY C CA 1
ATOM 4464 C C . GLY C 3 118 ? -2.14687 16.78703 18.98018 1.000 31.80223 118 GLY C C 1
ATOM 4465 O O . GLY C 3 118 ? -2.04588 17.43691 20.02308 1.000 30.67522 118 GLY C O 1
ATOM 4466 N N . PRO C 3 119 ? -2.71022 17.28937 17.88858 1.000 29.68337 119 PRO C N 1
ATOM 4467 C CA . PRO C 3 119 ? -3.25458 18.64961 17.87461 1.000 33.26215 119 PRO C CA 1
ATOM 4468 C C . PRO C 3 119 ? -4.59302 18.72279 18.59916 1.000 32.37758 119 PRO C C 1
ATOM 4469 O O . PRO C 3 119 ? -5.22762 17.71464 18.91248 1.000 29.85264 119 PRO C O 1
ATOM 4473 N N . ASN C 3 120 ? -5.02565 19.95662 18.84554 1.000 30.11078 120 ASN C N 1
ATOM 4474 C CA . ASN C 3 120 ? -6.29956 20.22389 19.51356 1.000 30.65825 120 ASN C CA 1
ATOM 4475 C C . ASN C 3 120 ? -7.42544 20.05592 18.49008 1.000 33.55066 120 ASN C C 1
ATOM 4476 O O . ASN C 3 120 ? -7.92613 21.01495 17.89602 1.000 33.74630 120 ASN C O 1
ATOM 4481 N N . ASN C 3 121 ? -7.84543 18.80484 18.29907 1.000 31.58301 121 ASN C N 1
ATOM 4482 C CA . ASN C 3 121 ? -8.91628 18.45290 17.37321 1.000 29.53960 121 ASN C CA 1
ATOM 4483 C C . ASN C 3 121 ? -9.72724 17.32104 17.97697 1.000 28.07101 121 ASN C C 1
ATOM 4484 O O . ASN C 3 121 ? -9.16380 16.39889 18.57148 1.000 25.61000 121 ASN C O 1
ATOM 4489 N N . THR C 3 122 ? -11.04409 17.38197 17.80602 1.000 26.31918 122 THR C N 1
ATOM 4490 C CA . THR C 3 122 ? -11.90021 16.29941 18.27356 1.000 22.37473 122 THR C CA 1
ATOM 4491 C C . THR C 3 122 ? -11.64915 15.02064 17.47212 1.000 21.55453 122 THR C C 1
ATOM 4492 O O . THR C 3 122 ? -11.58353 15.03987 16.23879 1.000 23.57409 122 THR C O 1
ATOM 4496 N N . ILE C 3 123 ? -11.58453 13.88734 18.16697 1.000 17.69930 123 ILE C N 1
ATOM 4497 C CA . ILE C 3 123 ? -11.36318 12.60720 17.49478 1.000 16.55915 123 ILE C CA 1
ATOM 4498 C C . ILE C 3 123 ? -12.67708 12.10037 16.91185 1.000 20.14148 123 ILE C C 1
ATOM 4499 O O . ILE C 3 123 ? -13.70022 12.04916 17.60764 1.000 20.32203 123 ILE C O 1
ATOM 4504 N N . GLN C 3 124 ? -12.65290 11.71570 15.63401 1.000 16.53729 124 GLN C N 1
ATOM 4505 C CA . GLN C 3 124 ? -13.78192 11.05060 14.98725 1.000 15.92834 124 GLN C CA 1
ATOM 4506 C C . GLN C 3 124 ? -13.52590 9.54251 15.00349 1.000 15.99354 124 GLN C C 1
ATOM 4507 O O . GLN C 3 124 ? -12.55709 9.06823 14.40765 1.000 17.82431 124 GLN C O 1
ATOM 4513 N N . VAL C 3 125 ? -14.35167 8.79147 15.71333 1.000 15.12760 125 VAL C N 1
ATOM 4514 C CA . VAL C 3 125 ? -14.18916 7.34307 15.79006 1.000 14.41080 125 VAL C CA 1
ATOM 4515 C C . VAL C 3 125 ? -15.09708 6.67974 14.76221 1.000 14.92157 125 VAL C C 1
ATOM 4516 O O . VAL C 3 125 ? -16.30291 6.95682 14.72444 1.000 16.94572 125 VAL C O 1
ATOM 4520 N N . ILE C 3 126 ? -14.52313 5.81788 13.91980 1.000 14.04164 126 ILE C N 1
ATOM 4521 C CA . ILE C 3 126 ? -15.26357 5.11693 12.87365 1.000 14.70772 126 ILE C CA 1
ATOM 4522 C C . ILE C 3 126 ? -15.26470 3.64032 13.21745 1.000 13.20680 126 ILE C C 1
ATOM 4523 O O . ILE C 3 126 ? -14.20835 2.99849 13.23213 1.000 14.40572 126 ILE C O 1
ATOM 4528 N N . ASN C 3 127 ? -16.43967 3.10890 13.52369 1.000 15.60438 127 ASN C N 1
ATOM 4529 C CA . ASN C 3 127 ? -16.59550 1.74194 13.98340 1.000 14.05262 127 ASN C CA 1
ATOM 4530 C C . ASN C 3 127 ? -17.12167 0.85237 12.85767 1.000 15.29113 127 ASN C C 1
ATOM 4531 O O . ASN C 3 127 ? -17.81858 1.31209 11.95245 1.000 14.18875 127 ASN C O 1
ATOM 4536 N N . ARG C 3 128 ? -16.74106 -0.41901 12.89728 1.000 17.66746 128 ARG C N 1
ATOM 4537 C CA . ARG C 3 128 ? -17.31829 -1.41656 12.00941 1.000 14.01201 128 ARG C CA 1
ATOM 4538 C C . ARG C 3 128 ? -18.62635 -1.92004 12.60151 1.000 15.12914 128 ARG C C 1
ATOM 4539 O O . ARG C 3 128 ? -18.83444 -1.83880 13.81356 1.000 18.70806 128 ARG C O 1
ATOM 4547 N N . PRO C 3 129 ? -19.53517 -2.43502 11.77924 1.000 16.77755 129 PRO C N 1
ATOM 4548 C CA . PRO C 3 129 ? -20.76524 -3.01899 12.32930 1.000 16.35583 129 PRO C CA 1
ATOM 4549 C C . PRO C 3 129 ? -20.45795 -4.32387 13.03428 1.000 15.35479 129 PRO C C 1
ATOM 4550 O O . PRO C 3 129 ? -19.45175 -4.97276 12.76935 1.000 13.80297 129 PRO C O 1
ATOM 4554 N N . SER C 3 130 ? -21.36663 -4.73645 13.91571 1.000 17.10766 130 SER C N 1
ATOM 4555 C CA . SER C 3 130 ? -21.07938 -5.88082 14.78072 1.000 17.72425 130 SER C CA 1
ATOM 4556 C C . SER C 3 130 ? -21.08561 -7.21316 14.03686 1.000 18.18858 130 SER C C 1
ATOM 4557 O O . SER C 3 130 ? -20.56151 -8.19768 14.57055 1.000 17.22547 130 SER C O 1
ATOM 4560 N N . GLU C 3 131 ? -21.66070 -7.27744 12.82778 1.000 16.58011 131 GLU C N 1
ATOM 4561 C CA . GLU C 3 131 ? -21.60124 -8.50860 12.03882 1.000 16.66408 131 GLU C CA 1
ATOM 4562 C C . GLU C 3 131 ? -20.19113 -8.82047 11.55011 1.000 16.76641 131 GLU C C 1
ATOM 4563 O O . GLU C 3 131 ? -19.93341 -9.94763 11.10178 1.000 17.76586 131 GLU C O 1
ATOM 4569 N N . SER C 3 132 ? -19.28324 -7.85877 11.66192 1.000 12.80772 132 SER C N 1
ATOM 4570 C CA . SER C 3 132 ? -17.88398 -8.01200 11.26558 1.000 13.82654 132 SER C CA 1
ATOM 4571 C C . SER C 3 132 ? -17.09958 -8.81048 12.30432 1.000 12.58620 132 SER C C 1
ATOM 4572 O O . SER C 3 132 ? -17.11562 -8.47685 13.49653 1.000 14.00421 132 SER C O 1
ATOM 4575 N N . GLY C 3 133 ? -16.41920 -9.87275 11.85506 1.000 12.69318 133 GLY C N 1
ATOM 4576 C CA . GLY C 3 133 ? -15.53822 -10.60070 12.76668 1.000 12.83379 133 GLY C CA 1
ATOM 4577 C C . GLY C 3 133 ? -14.37023 -9.76160 13.25550 1.000 13.72167 133 GLY C C 1
ATOM 4578 O O . GLY C 3 133 ? -13.87582 -9.95646 14.37094 1.000 12.99633 133 GLY C O 1
ATOM 4579 N N . THR C 3 134 ? -13.91997 -8.80219 12.43682 1.000 10.91577 134 THR C N 1
ATOM 4580 C CA . THR C 3 134 ? -12.90147 -7.85916 12.87851 1.000 11.05274 134 THR C CA 1
ATOM 4581 C C . THR C 3 134 ? -13.43808 -6.97733 14.00382 1.000 10.07818 134 THR C C 1
ATOM 4582 O O . THR C 3 134 ? -12.74345 -6.75147 14.99952 1.000 12.69339 134 THR C O 1
ATOM 4586 N N . GLN C 3 135 ? -14.67417 -6.48867 13.87507 1.000 11.67115 135 GLN C N 1
ATOM 4587 C CA . GLN C 3 135 ? -15.27648 -5.74571 14.97539 1.000 11.87269 135 GLN C CA 1
ATOM 4588 C C . GLN C 3 135 ? -15.31883 -6.58657 16.23889 1.000 12.84699 135 GLN C C 1
ATOM 4589 O O . GLN C 3 135 ? -14.97387 -6.10443 17.32428 1.000 14.65490 135 GLN C O 1
ATOM 4595 N N . GLN C 3 136 ? -15.74916 -7.84861 16.11879 1.000 12.05407 136 GLN C N 1
ATOM 4596 C CA . GLN C 3 136 ? -15.88370 -8.69426 17.30508 1.000 13.94392 136 GLN C CA 1
ATOM 4597 C C . GLN C 3 136 ? -14.53158 -8.92456 17.95931 1.000 15.44063 136 GLN C C 1
ATOM 4598 O O . GLN C 3 136 ? -14.41853 -8.92968 19.19798 1.000 13.74375 136 GLN C O 1
ATOM 4604 N N . THR C 3 137 ? -13.48958 -9.10125 17.14393 1.000 12.05171 137 THR C N 1
ATOM 4605 C CA . THR C 3 137 ? -12.15247 -9.32093 17.68657 1.000 12.40059 137 THR C CA 1
ATOM 4606 C C . THR C 3 137 ? -11.62057 -8.05891 18.33658 1.000 13.26151 137 THR C C 1
ATOM 4607 O O . THR C 3 137 ? -11.04692 -8.10360 19.43525 1.000 14.09619 137 THR C O 1
ATOM 4611 N N . PHE C 3 138 ? -11.82479 -6.92024 17.67334 1.000 12.03032 138 PHE C N 1
ATOM 4612 C CA . PHE C 3 138 ? -11.38987 -5.65379 18.24709 1.000 13.83675 138 PHE C CA 1
ATOM 4613 C C . PHE C 3 138 ? -12.10434 -5.37788 19.56707 1.000 15.25018 138 PHE C C 1
ATOM 4614 O O . PHE C 3 138 ? -11.47347 -4.96982 20.54442 1.000 16.50156 138 PHE C O 1
ATOM 4622 N N . ALA C 3 139 ? -13.41767 -5.63473 19.63362 1.000 14.57659 139 ALA C N 1
ATOM 4623 C CA . ALA C 3 139 ? -14.14532 -5.43900 20.88783 1.000 16.31121 139 ALA C CA 1
ATOM 4624 C C . ALA C 3 139 ? -13.56671 -6.32545 21.98213 1.000 16.88691 139 ALA C C 1
ATOM 4625 O O . ALA C 3 139 ? -13.37424 -5.88695 23.12591 1.000 17.55434 139 ALA C O 1
ATOM 4627 N N . ALA C 3 140 ? -13.28243 -7.58355 21.64605 1.000 14.71053 140 ALA C N 1
ATOM 4628 C CA . ALA C 3 140 ? -12.77925 -8.51171 22.65060 1.000 14.44246 140 ALA C CA 1
ATOM 4629 C C . ALA C 3 140 ? -11.39079 -8.10925 23.12209 1.000 15.67758 140 ALA C C 1
ATOM 4630 O O . ALA C 3 140 ? -11.06751 -8.24624 24.31025 1.000 16.90234 140 ALA C O 1
ATOM 4632 N N . GLN C 3 141 ? -10.54527 -7.65743 22.19972 1.000 16.42146 141 GLN C N 1
ATOM 4633 C CA . GLN C 3 141 ? -9.14429 -7.41915 22.49996 1.000 15.46976 141 GLN C CA 1
ATOM 4634 C C . GLN C 3 141 ? -8.87961 -6.03124 23.05548 1.000 20.71184 141 GLN C C 1
ATOM 4635 O O . GLN C 3 141 ? -7.94197 -5.86577 23.84409 1.000 21.56564 141 GLN C O 1
ATOM 4641 N N . VAL C 3 142 ? -9.68353 -5.04229 22.67714 1.000 14.96547 142 VAL C N 1
ATOM 4642 C CA . VAL C 3 142 ? -9.43557 -3.64727 23.02356 1.000 15.78109 142 VAL C CA 1
ATOM 4643 C C . VAL C 3 142 ? -10.39198 -3.15479 24.09663 1.000 19.70637 142 VAL C C 1
ATOM 4644 O O . VAL C 3 142 ? -9.97076 -2.57202 25.09745 1.000 20.84683 142 VAL C O 1
ATOM 4648 N N . LEU C 3 143 ? -11.68872 -3.33832 23.88350 1.000 22.35480 143 LEU C N 1
ATOM 4649 C CA . LEU C 3 143 ? -12.63792 -2.74835 24.81316 1.000 22.26382 143 LEU C CA 1
ATOM 4650 C C . LEU C 3 143 ? -12.75063 -3.57021 26.07257 1.000 27.15006 143 LEU C C 1
ATOM 4651 O O . LEU C 3 143 ? -12.98295 -3.00442 27.14861 1.000 24.99521 143 LEU C O 1
ATOM 4656 N N . GLN C 3 144 ? -12.57795 -4.88759 25.94612 1.000 26.29798 144 GLN C N 1
ATOM 4657 C CA . GLN C 3 144 ? -12.45723 -5.80866 27.07683 1.000 30.91394 144 GLN C CA 1
ATOM 4658 C C . GLN C 3 144 ? -13.52778 -5.55317 28.14016 1.000 34.04771 144 GLN C C 1
ATOM 4659 O O . GLN C 3 144 ? -13.23034 -5.34006 29.31374 1.000 35.90308 144 GLN C O 1
ATOM 4665 N N . GLY C 3 145 ? -14.78480 -5.52886 27.71275 1.000 30.61346 145 GLY C N 1
ATOM 4666 C CA . GLY C 3 145 ? -15.90956 -5.38400 28.61757 1.000 30.65134 145 GLY C CA 1
ATOM 4667 C C . GLY C 3 145 ? -16.42673 -3.96887 28.77844 1.000 29.50396 145 GLY C C 1
ATOM 4668 O O . GLY C 3 145 ? -17.53592 -3.78427 29.29869 1.000 31.25917 145 GLY C O 1
ATOM 4669 N N . GLN C 3 146 ? -15.66163 -2.97165 28.35578 1.000 26.69690 146 GLN C N 1
ATOM 4670 C CA . GLN C 3 146 ? -16.12561 -1.59990 28.41777 1.000 26.63920 146 GLN C CA 1
ATOM 4671 C C . GLN C 3 146 ? -17.01037 -1.32426 27.20897 1.000 27.45987 146 GLN C C 1
ATOM 4672 O O . GLN C 3 146 ? -16.92705 -2.00172 26.18531 1.000 26.52936 146 GLN C O 1
ATOM 4678 N N . ALA C 3 147 ? -17.89155 -0.34275 27.33564 1.000 27.43445 147 ALA C N 1
ATOM 4679 C CA . ALA C 3 147 ? -18.80279 -0.08152 26.22822 1.000 25.84567 147 ALA C CA 1
ATOM 4680 C C . ALA C 3 147 ? -18.15274 0.81806 25.17852 1.000 25.18410 147 ALA C C 1
ATOM 4681 O O . ALA C 3 147 ? -17.35250 1.69833 25.50425 1.000 26.76886 147 ALA C O 1
ATOM 4683 N N . PHE C 3 148 ? -18.52764 0.60800 23.91108 1.000 23.84752 148 PHE C N 1
ATOM 4684 C CA . PHE C 3 148 ? -18.13811 1.55255 22.86286 1.000 23.35438 148 PHE C CA 1
ATOM 4685 C C . PHE C 3 148 ? -18.71901 2.92585 23.17020 1.000 24.02062 148 PHE C C 1
ATOM 4686 O O . PHE C 3 148 ? -19.84230 3.04959 23.67029 1.000 28.12170 148 PHE C O 1
ATOM 4694 N N . GLY C 3 149 ? -17.95806 3.96228 22.84757 1.000 22.76277 149 GLY C N 1
ATOM 4695 C CA . GLY C 3 149 ? -18.44604 5.31174 23.03378 1.000 24.89076 149 GLY C CA 1
ATOM 4696 C C . GLY C 3 149 ? -19.63596 5.61565 22.14715 1.000 25.98576 149 GLY C C 1
ATOM 4697 O O . GLY C 3 149 ? -19.89732 4.94677 21.15599 1.000 24.06545 149 GLY C O 1
ATOM 4698 N N . GLN C 3 150 ? -20.37897 6.64398 22.53879 1.000 26.83632 150 GLN C N 1
ATOM 4699 C CA . GLN C 3 150 ? -21.51550 7.13595 21.77748 1.000 28.71119 150 GLN C CA 1
ATOM 4700 C C . GLN C 3 150 ? -21.39256 8.64551 21.65128 1.000 26.02857 150 GLN C C 1
ATOM 4701 O O . GLN C 3 150 ? -20.63438 9.28983 22.37635 1.000 28.30256 150 GLN C O 1
ATOM 4707 N N . GLY C 3 151 ? -22.17820 9.21658 20.75628 1.000 27.11429 151 GLY C N 1
ATOM 4708 C CA . GLY C 3 151 ? -22.21940 10.65604 20.57792 1.000 29.53476 151 GLY C CA 1
ATOM 4709 C C . GLY C 3 151 ? -21.81564 11.06259 19.17665 1.000 25.25882 151 GLY C C 1
ATOM 4710 O O . GLY C 3 151 ? -21.56375 10.23282 18.30303 1.000 25.18235 151 GLY C O 1
ATOM 4711 N N . ALA C 3 152 ? -21.79149 12.37806 18.96690 1.000 26.01443 152 ALA C N 1
ATOM 4712 C CA . ALA C 3 152 ? -21.67136 12.88443 17.60603 1.000 28.31988 152 ALA C CA 1
ATOM 4713 C C . ALA C 3 152 ? -20.35538 12.47315 16.96275 1.000 28.53683 152 ALA C C 1
ATOM 4714 O O . ALA C 3 152 ? -20.27145 12.40425 15.73346 1.000 27.11093 152 ALA C O 1
ATOM 4716 N N . ASN C 3 153 ? -19.33381 12.18670 17.75795 1.000 23.96512 153 ASN C N 1
ATOM 4717 C CA . ASN C 3 153 ? -18.02378 11.87615 17.21613 1.000 22.99150 153 ASN C CA 1
ATOM 4718 C C . ASN C 3 153 ? -17.81954 10.38458 16.98991 1.000 21.78359 153 ASN C C 1
ATOM 4719 O O . ASN C 3 153 ? -16.73033 9.98367 16.57943 1.000 20.19911 153 ASN C O 1
ATOM 4724 N N . PHE C 3 154 ? -18.83857 9.56212 17.22339 1.000 20.16647 154 PHE C N 1
ATOM 4725 C CA . PHE C 3 154 ? -18.77093 8.13029 16.97436 1.000 19.93064 154 PHE C CA 1
ATOM 4726 C C . PHE C 3 154 ? -19.75213 7.78256 15.87599 1.000 23.24867 154 PHE C C 1
ATOM 4727 O O . PHE C 3 154 ? -20.90532 8.21280 15.91923 1.000 24.58938 154 PHE C O 1
ATOM 4735 N N . GLN C 3 155 ? -19.28503 7.06018 14.87367 1.000 17.45868 155 GLN C N 1
ATOM 4736 C CA . GLN C 3 155 ? -20.16860 6.55294 13.83463 1.000 17.41740 155 GLN C CA 1
ATOM 4737 C C . GLN C 3 155 ? -19.86303 5.09958 13.58030 1.000 16.44932 155 GLN C C 1
ATOM 4738 O O . GLN C 3 155 ? -18.69487 4.70437 13.58768 1.000 18.60685 155 GLN C O 1
ATOM 4744 N N . THR C 3 156 ? -20.91280 4.29974 13.44896 1.000 16.96026 156 THR C N 1
ATOM 4745 C CA . THR C 3 156 ? -20.77475 2.90826 13.06044 1.000 15.30344 156 THR C CA 1
ATOM 4746 C C . THR C 3 156 ? -21.17197 2.78220 11.59981 1.000 15.78749 156 THR C C 1
ATOM 4747 O O . THR C 3 156 ? -22.28315 3.15785 11.23130 1.000 17.60441 156 THR C O 1
ATOM 4751 N N . MET C 3 157 ? -20.27400 2.23608 10.78261 1.000 15.47063 157 MET C N 1
ATOM 4752 C CA . MET C 3 157 ? -20.55608 2.12439 9.36078 1.000 17.45743 157 MET C CA 1
ATOM 4753 C C . MET C 3 157 ? -21.71737 1.15809 9.13846 1.000 17.01460 157 MET C C 1
ATOM 4754 O O . MET C 3 157 ? -21.91865 0.22020 9.91500 1.000 17.02231 157 MET C O 1
ATOM 4759 N N . PRO C 3 158 ? -22.52193 1.38395 8.09883 1.000 17.12929 158 PRO C N 1
ATOM 4760 C CA . PRO C 3 158 ? -23.67834 0.50801 7.87834 1.000 17.99003 158 PRO C CA 1
ATOM 4761 C C . PRO C 3 158 ? -23.33724 -0.85439 7.29686 1.000 17.71190 158 PRO C C 1
ATOM 4762 O O . PRO C 3 158 ? -24.15828 -1.77459 7.41272 1.000 20.15474 158 PRO C O 1
ATOM 4766 N N . ARG C 3 159 ? -22.18902 -1.00209 6.63444 1.000 16.92764 159 ARG C N 1
ATOM 4767 C CA . ARG C 3 159 ? -21.80191 -2.23738 5.96830 1.000 17.73766 159 ARG C CA 1
ATOM 4768 C C . ARG C 3 159 ? -20.39573 -2.62628 6.40585 1.000 15.84608 159 ARG C C 1
ATOM 4769 O O . ARG C 3 159 ? -19.60099 -1.78351 6.84124 1.000 16.33732 159 ARG C O 1
ATOM 4777 N N . ASP C 3 160 ? -20.11344 -3.91990 6.32310 1.000 15.95013 160 ASP C N 1
ATOM 4778 C CA . ASP C 3 160 ? -18.78577 -4.44395 6.63110 1.000 17.27062 160 ASP C CA 1
ATOM 4779 C C . ASP C 3 160 ? -17.88965 -4.24275 5.40911 1.000 17.98847 160 ASP C C 1
ATOM 4780 O O . ASP C 3 160 ? -17.84654 -5.06332 4.48952 1.000 19.60168 160 ASP C O 1
ATOM 4785 N N . ALA C 3 161 ? -17.15333 -3.13507 5.39223 1.000 18.77360 161 ALA C N 1
ATOM 4786 C CA . ALA C 3 161 ? -16.38626 -2.78707 4.19953 1.000 18.84124 161 ALA C CA 1
ATOM 4787 C C . ALA C 3 161 ? -15.31144 -1.79475 4.58366 1.000 18.84272 161 ALA C C 1
ATOM 4788 O O . ALA C 3 161 ? -15.61653 -0.74704 5.15424 1.000 21.73016 161 ALA C O 1
ATOM 4790 N N . THR C 3 162 ? -14.06975 -2.10410 4.21551 1.000 16.16293 162 THR C N 1
ATOM 4791 C CA . THR C 3 162 ? -12.93609 -1.27662 4.61967 1.000 14.59241 162 THR C CA 1
ATOM 4792 C C . THR C 3 162 ? -12.75782 -0.04994 3.72663 1.000 15.38335 162 THR C C 1
ATOM 4793 O O . THR C 3 162 ? -12.33167 1.00434 4.21339 1.000 16.41805 162 THR C O 1
ATOM 4797 N N . THR C 3 163 ? -13.08284 -0.14394 2.43514 1.000 15.46524 163 THR C N 1
ATOM 4798 C CA . THR C 3 163 ? -12.85396 1.00676 1.56032 1.000 15.21675 163 THR C CA 1
ATOM 4799 C C . THR C 3 163 ? -13.61402 2.25383 2.00735 1.000 16.76174 163 THR C C 1
ATOM 4800 O O . THR C 3 163 ? -12.99741 3.33290 2.08081 1.000 15.55311 163 THR C O 1
ATOM 4804 N N . PRO C 3 164 ? -14.89981 2.19025 2.36712 1.000 15.74541 164 PRO C N 1
ATOM 4805 C CA . PRO C 3 164 ? -15.55911 3.41015 2.86228 1.000 15.43934 164 PRO C CA 1
ATOM 4806 C C . PRO C 3 164 ? -14.92645 3.94726 4.12367 1.000 15.35030 164 PRO C C 1
ATOM 4807 O O . PRO C 3 164 ? -14.94603 5.15977 4.34505 1.000 15.71366 164 PRO C O 1
ATOM 4811 N N . ILE C 3 165 ? -14.37206 3.07637 4.96611 1.000 13.92618 165 ILE C N 1
ATOM 4812 C CA . ILE C 3 165 ? -13.71775 3.55646 6.17961 1.000 13.01201 165 ILE C CA 1
ATOM 4813 C C . ILE C 3 165 ? -12.46469 4.35890 5.84038 1.000 15.62218 165 ILE C C 1
ATOM 4814 O O . ILE C 3 165 ? -12.27454 5.47075 6.33514 1.000 14.44478 165 ILE C O 1
ATOM 4819 N N . ILE C 3 166 ? -11.60049 3.82647 4.97749 1.000 13.57407 166 ILE C N 1
ATOM 4820 C CA . ILE C 3 166 ? -10.38310 4.56284 4.64050 1.000 14.88502 166 ILE C CA 1
ATOM 4821 C C . ILE C 3 166 ? -10.72986 5.90651 4.00507 1.000 13.58167 166 ILE C C 1
ATOM 4822 O O . ILE C 3 166 ? -10.10004 6.93287 4.29411 1.000 15.23543 166 ILE C O 1
ATOM 4827 N N . ARG C 3 167 ? -11.74146 5.92940 3.13493 1.000 13.83971 167 ARG C N 1
ATOM 4828 C CA . ARG C 3 167 ? -12.14217 7.18665 2.51580 1.000 13.79698 167 ARG C CA 1
ATOM 4829 C C . ARG C 3 167 ? -12.64751 8.18928 3.54371 1.000 14.11339 167 ARG C C 1
ATOM 4830 O O . ARG C 3 167 ? -12.65077 9.39329 3.27377 1.000 17.78878 167 ARG C O 1
ATOM 4838 N N . ALA C 3 168 ? -13.15523 7.71162 4.67717 1.000 14.99389 168 ALA C N 1
ATOM 4839 C CA . ALA C 3 168 ? -13.71497 8.57605 5.70936 1.000 15.38545 168 ALA C CA 1
ATOM 4840 C C . ALA C 3 168 ? -12.71635 9.02402 6.77089 1.000 16.83421 168 ALA C C 1
ATOM 4841 O O . ALA C 3 168 ? -13.06152 9.89555 7.57980 1.000 15.49633 168 ALA C O 1
ATOM 4843 N N . LEU C 3 169 ? -11.49934 8.46957 6.80491 1.000 14.42721 169 LEU C N 1
ATOM 4844 C CA . LEU C 3 169 ? -10.58148 8.78683 7.90340 1.000 15.07296 169 LEU C CA 1
ATOM 4845 C C . LEU C 3 169 ? -10.33594 10.29010 8.01493 1.000 17.68979 169 LEU C C 1
ATOM 4846 O O . LEU C 3 169 ? -10.32122 10.84145 9.12467 1.000 17.80859 169 LEU C O 1
ATOM 4851 N N . GLY C 3 170 ? -10.12789 10.96475 6.88273 1.000 17.40502 170 GLY C N 1
ATOM 4852 C CA . GLY C 3 170 ? -9.91171 12.40583 6.92241 1.000 18.80318 170 GLY C CA 1
ATOM 4853 C C . GLY C 3 170 ? -8.75600 12.81260 7.82115 1.000 18.27675 170 GLY C C 1
ATOM 4854 O O . GLY C 3 170 ? -7.80041 12.05333 8.06273 1.000 20.67257 170 GLY C O 1
ATOM 4855 N N . SER C 3 171 ? -8.87300 14.01145 8.37819 1.000 17.44140 171 SER C N 1
ATOM 4856 C CA . SER C 3 171 ? -7.82302 14.58053 9.21246 1.000 18.89102 171 SER C CA 1
ATOM 4857 C C . SER C 3 171 ? -7.93580 14.20822 10.68000 1.000 18.38196 171 SER C C 1
ATOM 4858 O O . SER C 3 171 ? -6.96032 14.37256 11.41814 1.000 20.16109 171 SER C O 1
ATOM 4861 N N . ASN C 3 172 ? -9.07459 13.70462 11.12044 1.000 18.19133 172 ASN C N 1
ATOM 4862 C CA . ASN C 3 172 ? -9.27911 13.49444 12.54085 1.000 18.59512 172 ASN C CA 1
ATOM 4863 C C . ASN C 3 172 ? -9.83353 12.12917 12.89225 1.000 16.21205 172 ASN C C 1
ATOM 4864 O O . ASN C 3 172 ? -10.06690 11.87604 14.07971 1.000 17.84282 172 ASN C O 1
ATOM 4869 N N . GLY C 3 173 ? -10.05660 11.24442 11.91584 1.000 17.03037 173 GLY C N 1
ATOM 4870 C CA . GLY C 3 173 ? -10.69397 9.97286 12.20226 1.000 13.81411 173 GLY C CA 1
ATOM 4871 C C . GLY C 3 173 ? -9.70632 8.85322 12.51643 1.000 16.77718 173 GLY C C 1
ATOM 4872 O O . GLY C 3 173 ? -8.53426 8.90149 12.14794 1.000 15.67537 173 GLY C O 1
ATOM 4873 N N . ILE C 3 174 ? -10.21808 7.81061 13.17636 1.000 14.93772 174 ILE C N 1
ATOM 4874 C CA . ILE C 3 174 ? -9.43965 6.62549 13.53055 1.000 13.75485 174 ILE C CA 1
ATOM 4875 C C . ILE C 3 174 ? -10.32980 5.41728 13.32190 1.000 11.95616 174 ILE C C 1
ATOM 4876 O O . ILE C 3 174 ? -11.53620 5.46867 13.59599 1.000 12.35209 174 ILE C O 1
ATOM 4881 N N . SER C 3 175 ? -9.74920 4.32822 12.83309 1.000 12.69607 175 SER C N 1
ATOM 4882 C CA . SER C 3 175 ? -10.53164 3.09777 12.69868 1.000 11.44804 175 SER C CA 1
ATOM 4883 C C . SER C 3 175 ? -9.56332 1.91541 12.70798 1.000 13.22670 175 SER C C 1
ATOM 4884 O O . SER C 3 175 ? -8.43264 2.04030 13.19393 1.000 13.23510 175 SER C O 1
ATOM 4887 N N . TYR C 3 176 ? -10.02167 0.76724 12.20703 1.000 11.38227 176 TYR C N 1
ATOM 4888 C CA . TYR C 3 176 ? -9.19531 -0.43444 12.24150 1.000 12.71031 176 TYR C CA 1
ATOM 4889 C C . TYR C 3 176 ? -9.67241 -1.39009 11.15412 1.000 12.91449 176 TYR C C 1
ATOM 4890 O O . TYR C 3 176 ? -10.82357 -1.31754 10.69552 1.000 12.84665 176 TYR C O 1
ATOM 4899 N N . ALA C 3 177 ? -8.76446 -2.27082 10.72963 1.000 11.04462 177 ALA C N 1
ATOM 4900 C CA . ALA C 3 177 ? -9.05302 -3.22549 9.66386 1.000 13.80221 177 ALA C CA 1
ATOM 4901 C C . ALA C 3 177 ? -7.94183 -4.25862 9.61718 1.000 12.38955 177 ALA C C 1
ATOM 4902 O O . ALA C 3 177 ? -6.85988 -4.03888 10.15100 1.000 15.24513 177 ALA C O 1
ATOM 4904 N N . THR C 3 178 ? -8.21108 -5.39011 8.96940 1.000 13.68147 178 THR C N 1
ATOM 4905 C CA . THR C 3 178 ? -7.13081 -6.35605 8.79692 1.000 15.77276 178 THR C CA 1
ATOM 4906 C C . THR C 3 178 ? -5.93746 -5.69486 8.11204 1.000 15.36135 178 THR C C 1
ATOM 4907 O O . THR C 3 178 ? -6.09426 -4.86081 7.21401 1.000 16.03118 178 THR C O 1
ATOM 4911 N N . TYR C 3 179 ? -4.74051 -6.06052 8.58097 1.000 14.94638 179 TYR C N 1
ATOM 4912 C CA . TYR C 3 179 ? -3.51568 -5.40194 8.15708 1.000 16.98804 179 TYR C CA 1
ATOM 4913 C C . TYR C 3 179 ? -3.37214 -5.40116 6.63582 1.000 20.20715 179 TYR C C 1
ATOM 4914 O O . TYR C 3 179 ? -2.98002 -4.38792 6.05191 1.000 20.74678 179 TYR C O 1
ATOM 4923 N N . GLY C 3 180 ? -3.69480 -6.52234 5.97761 1.000 20.73753 180 GLY C N 1
ATOM 4924 C CA . GLY C 3 180 ? -3.55562 -6.60629 4.52321 1.000 21.42437 180 GLY C CA 1
ATOM 4925 C C . GLY C 3 180 ? -4.36875 -5.58628 3.73753 1.000 23.86162 180 GLY C C 1
ATOM 4926 O O . GLY C 3 180 ? -4.03178 -5.29014 2.58215 1.000 25.56144 180 GLY C O 1
ATOM 4927 N N . GLN C 3 181 ? -5.45704 -5.08100 4.30743 1.000 18.89951 181 GLN C N 1
ATOM 4928 C CA . GLN C 3 181 ? -6.31046 -4.10456 3.63303 1.000 19.52068 181 GLN C CA 1
ATOM 4929 C C . GLN C 3 181 ? -5.96378 -2.66591 3.97848 1.000 20.44257 181 GLN C C 1
ATOM 4930 O O . GLN C 3 181 ? -6.62911 -1.74658 3.49166 1.000 22.05176 181 GLN C O 1
ATOM 4936 N N . VAL C 3 182 ? -4.95434 -2.46170 4.82037 1.000 18.95327 182 VAL C N 1
ATOM 4937 C CA . VAL C 3 182 ? -4.45049 -1.13489 5.14518 1.000 18.58501 182 VAL C CA 1
ATOM 4938 C C . VAL C 3 182 ? -3.01435 -0.98940 4.70057 1.000 23.27435 182 VAL C C 1
ATOM 4939 O O . VAL C 3 182 ? -2.59699 0.13573 4.38677 1.000 22.75794 182 VAL C O 1
ATOM 4943 N N . GLU C 3 183 ? -2.28229 -2.10005 4.59454 1.000 20.71140 183 GLU C N 1
ATOM 4944 C CA . GLU C 3 183 ? -0.84339 -2.11034 4.35062 1.000 27.52355 183 GLU C CA 1
ATOM 4945 C C . GLU C 3 183 ? -0.49605 -1.37778 3.05583 1.000 30.98795 183 GLU C C 1
ATOM 4946 O O . GLU C 3 183 ? 0.45486 -0.58982 3.00864 1.000 33.63215 183 GLU C O 1
ATOM 4952 N N . ASN C 3 184 ? -1.25489 -1.62243 1.99277 1.000 26.78623 184 ASN C N 1
ATOM 4953 C CA . ASN C 3 184 ? -0.99261 -1.01034 0.69374 1.000 27.59750 184 ASN C CA 1
ATOM 4954 C C . ASN C 3 184 ? -1.73255 0.30110 0.44057 1.000 24.15627 184 ASN C C 1
ATOM 4955 O O . ASN C 3 184 ? -1.62750 0.83630 -0.66744 1.000 25.63844 184 ASN C O 1
ATOM 4960 N N . GLN C 3 185 ? -2.54097 0.78748 1.38066 1.000 22.16037 185 GLN C N 1
ATOM 4961 C CA . GLN C 3 185 ? -3.29296 2.03206 1.19663 1.000 23.01571 185 GLN C CA 1
ATOM 4962 C C . GLN C 3 185 ? -2.43053 3.21324 1.63210 1.000 22.35225 185 GLN C C 1
ATOM 4963 O O . GLN C 3 185 ? -2.27497 3.46390 2.82794 1.000 26.17177 185 GLN C O 1
ATOM 4969 N N . GLN C 3 186 ? -1.95021 3.99975 0.66441 1.000 22.99593 186 GLN C N 1
ATOM 4970 C CA . GLN C 3 186 ? -1.01800 5.07017 1.00252 1.000 23.54334 186 GLN C CA 1
ATOM 4971 C C . GLN C 3 186 ? -1.67924 6.23053 1.73554 1.000 26.47074 186 GLN C C 1
ATOM 4972 O O . GLN C 3 186 ? -0.97553 6.99082 2.40912 1.000 27.24216 186 GLN C O 1
ATOM 4978 N N . THR C 3 187 ? -3.00425 6.29161 1.77390 1.000 19.50616 187 THR C N 1
ATOM 4979 C CA . THR C 3 187 ? -3.66013 7.36077 2.50505 1.000 21.14577 187 THR C CA 1
ATOM 4980 C C . THR C 3 187 ? -3.93423 6.99689 3.95437 1.000 21.12702 187 THR C C 1
ATOM 4981 O O . THR C 3 187 ? -4.48620 7.82531 4.68411 1.000 19.15331 187 THR C O 1
ATOM 4985 N N . ALA C 3 188 ? -3.60299 5.78206 4.38515 1.000 19.85300 188 ALA C N 1
ATOM 4986 C CA . ALA C 3 188 ? -3.77663 5.42448 5.78365 1.000 19.01391 188 ALA C CA 1
ATOM 4987 C C . ALA C 3 188 ? -2.40443 5.27174 6.43212 1.000 20.37280 188 ALA C C 1
ATOM 4988 O O . ALA C 3 188 ? -1.45265 4.79653 5.80250 1.000 23.07804 188 ALA C O 1
ATOM 4990 N N . ARG C 3 189 ? -2.29588 5.69713 7.68641 1.000 19.03143 189 ARG C N 1
ATOM 4991 C CA . ARG C 3 189 ? -1.09498 5.49129 8.48659 1.000 18.17367 189 ARG C CA 1
ATOM 4992 C C . ARG C 3 189 ? -1.43019 4.45915 9.55126 1.000 18.22595 189 ARG C C 1
ATOM 4993 O O . ARG C 3 189 ? -2.42971 4.60205 10.25894 1.000 15.71108 189 ARG C O 1
ATOM 5001 N N . ILE C 3 190 ? -0.60538 3.42861 9.66186 1.000 16.20208 190 ILE C N 1
ATOM 5002 C CA . ILE C 3 190 ? -0.81942 2.38469 10.64970 1.000 17.54336 190 ILE C CA 1
ATOM 5003 C C . ILE C 3 190 ? -0.19971 2.83769 11.96945 1.000 16.95333 190 ILE C C 1
ATOM 5004 O O . ILE C 3 190 ? 0.98622 3.18099 12.02879 1.000 20.35403 190 ILE C O 1
ATOM 5009 N N . VAL C 3 191 ? -0.98743 2.78960 13.03512 1.000 14.88245 191 VAL C N 1
ATOM 5010 C CA . VAL C 3 191 ? -0.61790 3.34356 14.33574 1.000 14.59489 191 VAL C CA 1
ATOM 5011 C C . VAL C 3 191 ? -0.04519 2.23066 15.20953 1.000 18.45494 191 VAL C C 1
ATOM 5012 O O . VAL C 3 191 ? -0.75981 1.26156 15.51054 1.000 15.41578 191 VAL C O 1
ATOM 5016 N N . PRO C 3 192 ? 1.19739 2.33086 15.65782 1.000 15.99838 192 PRO C N 1
ATOM 5017 C CA . PRO C 3 192 ? 1.71828 1.30209 16.56495 1.000 15.35630 192 PRO C CA 1
ATOM 5018 C C . PRO C 3 192 ? 0.93813 1.32886 17.86902 1.000 16.12244 192 PRO C C 1
ATOM 5019 O O . PRO C 3 192 ? 0.61673 2.40044 18.39186 1.000 16.11074 192 PRO C O 1
ATOM 5023 N N . ILE C 3 193 ? 0.68251 0.13895 18.42291 1.000 15.53184 193 ILE C N 1
ATOM 5024 C CA . ILE C 3 193 ? -0.04841 -0.01990 19.68302 1.000 14.60200 193 ILE C CA 1
ATOM 5025 C C . ILE C 3 193 ? 0.92010 -0.60388 20.71267 1.000 16.47954 193 ILE C C 1
ATOM 5026 O O . ILE C 3 193 ? 1.51780 -1.65787 20.46943 1.000 17.23364 193 ILE C O 1
ATOM 5031 N N . ASP C 3 194 ? 1.08615 0.07937 21.85137 1.000 17.59707 194 ASP C N 1
ATOM 5032 C CA . ASP C 3 194 ? 2.07269 -0.32274 22.87579 1.000 17.32682 194 ASP C CA 1
ATOM 5033 C C . ASP C 3 194 ? 3.47251 -0.45493 22.28558 1.000 19.09178 194 ASP C C 1
ATOM 5034 O O . ASP C 3 194 ? 4.24242 -1.34445 22.66278 1.000 17.91758 194 ASP C O 1
ATOM 5039 N N . SER C 3 195 ? 3.81015 0.44773 21.35872 1.000 18.18873 195 SER C N 1
ATOM 5040 C CA . SER C 3 195 ? 5.12419 0.45979 20.70386 1.000 20.52650 195 SER C CA 1
ATOM 5041 C C . SER C 3 195 ? 5.36261 -0.81125 19.89819 1.000 17.52756 195 SER C C 1
ATOM 5042 O O . SER C 3 195 ? 6.49339 -1.27965 19.78014 1.000 19.69815 195 SER C O 1
ATOM 5045 N N . LEU C 3 196 ? 4.29838 -1.40541 19.37875 1.000 16.55533 196 LEU C N 1
ATOM 5046 C CA . LEU C 3 196 ? 4.40180 -2.61065 18.56877 1.000 16.74188 196 LEU C CA 1
ATOM 5047 C C . LEU C 3 196 ? 3.65334 -2.36466 17.26524 1.000 18.14908 196 LEU C C 1
ATOM 5048 O O . LEU C 3 196 ? 2.54260 -1.81703 17.27486 1.000 16.93284 196 LEU C O 1
ATOM 5053 N N . SER C 3 197 ? 4.26280 -2.73535 16.15135 1.000 17.93901 197 SER C N 1
ATOM 5054 C CA . SER C 3 197 ? 3.62314 -2.63985 14.84468 1.000 18.41919 197 SER C CA 1
ATOM 5055 C C . SER C 3 197 ? 3.09304 -4.00333 14.41417 1.000 17.15440 197 SER C C 1
ATOM 5056 O O . SER C 3 197 ? 3.52253 -5.03861 14.93923 1.000 16.52136 197 SER C O 1
ATOM 5059 N N . PRO C 3 198 ? 2.16163 -4.04429 13.45595 1.000 19.85604 198 PRO C N 1
ATOM 5060 C CA . PRO C 3 198 ? 1.47798 -5.31966 13.15971 1.000 19.32141 198 PRO C CA 1
ATOM 5061 C C . PRO C 3 198 ? 2.37648 -6.42360 12.62995 1.000 21.00525 198 PRO C C 1
ATOM 5062 O O . PRO C 3 198 ? 1.97253 -7.59504 12.67975 1.000 23.84432 198 PRO C O 1
ATOM 5066 N N . ASN C 3 199 ? 3.58566 -6.12461 12.16483 1.000 20.15019 199 ASN C N 1
ATOM 5067 C CA . ASN C 3 199 ? 4.48679 -7.17600 11.70551 1.000 23.21378 199 ASN C CA 1
ATOM 5068 C C . ASN C 3 199 ? 5.33420 -7.78186 12.82338 1.000 20.02951 199 ASN C C 1
ATOM 5069 O O . ASN C 3 199 ? 6.13694 -8.68508 12.56042 1.000 22.84003 199 ASN C O 1
ATOM 5074 N N . GLN C 3 200 ? 5.20241 -7.29442 14.05275 1.000 18.28236 200 GLN C N 1
ATOM 5075 C CA . GLN C 3 200 ? 6.00434 -7.80164 15.15196 1.000 19.88871 200 GLN C CA 1
ATOM 5076 C C . GLN C 3 200 ? 5.28979 -8.96038 15.83505 1.000 19.38947 200 GLN C C 1
ATOM 5077 O O . GLN C 3 200 ? 4.05836 -9.00547 15.90031 1.000 17.74199 200 GLN C O 1
ATOM 5083 N N . GLU C 3 201 ? 6.08871 -9.87286 16.39206 1.000 19.69838 201 GLU C N 1
ATOM 5084 C CA . GLU C 3 201 ? 5.57361 -11.15833 16.86534 1.000 21.19589 201 GLU C CA 1
ATOM 5085 C C . GLU C 3 201 ? 4.55406 -11.00772 17.98476 1.000 20.30106 201 GLU C C 1
ATOM 5086 O O . GLU C 3 201 ? 3.59623 -11.78803 18.06128 1.000 19.66265 201 GLU C O 1
ATOM 5092 N N . ASN C 3 202 ? 4.74136 -10.03760 18.87262 1.000 17.76332 202 ASN C N 1
ATOM 5093 C CA . ASN C 3 202 ? 3.83510 -9.85537 20.00369 1.000 18.03033 202 ASN C CA 1
ATOM 5094 C C . ASN C 3 202 ? 2.89638 -8.66294 19.85109 1.000 17.42893 202 ASN C C 1
ATOM 5095 O O . ASN C 3 202 ? 2.35244 -8.18041 20.85017 1.000 17.93024 202 ASN C O 1
ATOM 5100 N N . TYR C 3 203 ? 2.70588 -8.17343 18.63207 1.000 16.20509 203 TYR C N 1
ATOM 5101 C CA . TYR C 3 203 ? 1.69003 -7.16483 18.38452 1.000 17.40236 203 TYR C CA 1
ATOM 5102 C C . TYR C 3 203 ? 0.35543 -7.62507 18.97509 1.000 16.93562 203 TYR C C 1
ATOM 5103 O O . TYR C 3 203 ? -0.04565 -8.77210 18.75452 1.000 17.78756 203 TYR C O 1
ATOM 5112 N N . PRO C 3 204 ? -0.34363 -6.78385 19.74444 1.000 15.81242 204 PRO C N 1
ATOM 5113 C CA . PRO C 3 204 ? -1.43036 -7.32886 20.57651 1.000 17.46924 204 PRO C CA 1
ATOM 5114 C C . PRO C 3 204 ? -2.66458 -7.74488 19.79538 1.000 18.70534 204 PRO C C 1
ATOM 5115 O O . PRO C 3 204 ? -3.37162 -8.65364 20.24351 1.000 20.04997 204 PRO C O 1
ATOM 5119 N N . LEU C 3 205 ? -2.94772 -7.14527 18.64418 1.000 15.47541 205 LEU C N 1
ATOM 5120 C CA . LEU C 3 205 ? -4.20462 -7.42626 17.96091 1.000 15.69068 205 LEU C CA 1
ATOM 5121 C C . LEU C 3 205 ? -3.92834 -8.44891 16.86287 1.000 14.74698 205 LEU C C 1
ATOM 5122 O O . LEU C 3 205 ? -3.88858 -8.13707 15.66905 1.000 16.34294 205 LEU C O 1
ATOM 5127 N N . ARG C 3 206 ? -3.83853 -9.71121 17.27089 1.000 17.32785 206 ARG C N 1
ATOM 5128 C CA . ARG C 3 206 ? -3.51221 -10.78315 16.34913 1.000 17.64237 206 ARG C CA 1
ATOM 5129 C C . ARG C 3 206 ? -4.55017 -11.88533 16.51198 1.000 18.29082 206 ARG C C 1
ATOM 5130 O O . ARG C 3 206 ? -5.18376 -12.00170 17.55757 1.000 17.97186 206 ARG C O 1
ATOM 5138 N N . ARG C 3 207 ? -4.77087 -12.65249 15.44452 1.000 15.58066 207 ARG C N 1
ATOM 5139 C CA . ARG C 3 207 ? -5.86548 -13.61964 15.46751 1.000 19.74203 207 ARG C CA 1
ATOM 5140 C C . ARG C 3 207 ? -5.64463 -14.64435 14.37076 1.000 18.27197 207 ARG C C 1
ATOM 5141 O O . ARG C 3 207 ? -4.78850 -14.46587 13.50831 1.000 20.49911 207 ARG C O 1
ATOM 5149 N N . GLN C 3 208 ? -6.40533 -15.74321 14.44832 1.000 19.97619 208 GLN C N 1
ATOM 5150 C CA . GLN C 3 208 ? -6.47315 -16.77070 13.41164 1.000 20.47745 208 GLN C CA 1
ATOM 5151 C C . GLN C 3 208 ? -7.61548 -16.49335 12.42716 1.000 19.52453 208 GLN C C 1
ATOM 5152 O O . GLN C 3 208 ? -8.58806 -15.81432 12.74369 1.000 19.73496 208 GLN C O 1
ATOM 5158 N N . LEU C 3 209 ? -7.49726 -17.06549 11.23141 1.000 17.33004 209 LEU C N 1
ATOM 5159 C CA . LEU C 3 209 ? -8.51685 -16.99708 10.19470 1.000 19.81862 209 LEU C CA 1
ATOM 5160 C C . LEU C 3 209 ? -8.93288 -18.42040 9.86240 1.000 18.89890 209 LEU C C 1
ATOM 5161 O O . LEU C 3 209 ? -8.09155 -19.32380 9.84401 1.000 20.10347 209 LEU C O 1
ATOM 5166 N N . PHE C 3 210 ? -10.22884 -18.62833 9.64241 1.000 16.90054 210 PHE C N 1
ATOM 5167 C CA . PHE C 3 210 ? -10.79485 -19.97091 9.56861 1.000 17.51539 210 PHE C CA 1
ATOM 5168 C C . PHE C 3 210 ? -11.69140 -20.13254 8.34534 1.000 20.77812 210 PHE C C 1
ATOM 5169 O O . PHE C 3 210 ? -12.21762 -19.16299 7.79563 1.000 18.20760 210 PHE C O 1
ATOM 5177 N N . TYR C 3 211 ? -11.90774 -21.38838 7.95378 1.000 22.36191 211 TYR C N 1
ATOM 5178 C CA . TYR C 3 211 ? -13.11309 -21.78021 7.23424 1.000 19.72673 211 TYR C CA 1
ATOM 5179 C C . TYR C 3 211 ? -13.99985 -22.59778 8.16240 1.000 24.44224 211 TYR C C 1
ATOM 5180 O O . TYR C 3 211 ? -13.51641 -23.50273 8.84925 1.000 23.46123 211 TYR C O 1
ATOM 5189 N N . PHE C 3 212 ? -15.28501 -22.27314 8.18698 1.000 21.26354 212 PHE C N 1
ATOM 5190 C CA . PHE C 3 212 ? -16.29527 -23.08477 8.84614 1.000 22.12664 212 PHE C CA 1
ATOM 5191 C C . PHE C 3 212 ? -16.98377 -23.98123 7.82268 1.000 26.03467 212 PHE C C 1
ATOM 5192 O O . PHE C 3 212 ? -17.17715 -23.60363 6.66111 1.000 23.85155 212 PHE C O 1
ATOM 5200 N N . TYR C 3 213 ? -17.37601 -25.16651 8.27122 1.000 24.40618 213 TYR C N 1
ATOM 5201 C CA . TYR C 3 213 ? -18.09392 -26.09989 7.41171 1.000 24.88522 213 TYR C CA 1
ATOM 5202 C C . TYR C 3 213 ? -19.06321 -26.95633 8.22835 1.000 27.59111 213 TYR C C 1
ATOM 5203 O O . TYR C 3 213 ? -18.92104 -27.06243 9.44513 1.000 26.74348 213 TYR C O 1
ATOM 5223 N N . THR C 3 215 ? -20.58568 -30.49352 9.50188 1.000 32.61361 215 THR C N 1
ATOM 5224 C CA . THR C 3 215 ? -20.12067 -31.85913 9.75537 1.000 35.37500 215 THR C CA 1
ATOM 5225 C C . THR C 3 215 ? -21.25015 -32.86420 9.65197 1.000 37.72907 215 THR C C 1
ATOM 5226 O O . THR C 3 215 ? -22.37700 -32.56112 10.04271 1.000 38.79973 215 THR C O 1
ATOM 5230 N N . PRO C 3 216 ? -20.96952 -34.06462 9.11331 1.000 38.93765 216 PRO C N 1
ATOM 5231 C CA . PRO C 3 216 ? -19.72966 -34.50193 8.45190 1.000 37.60113 216 PRO C CA 1
ATOM 5232 C C . PRO C 3 216 ? -19.61630 -33.80093 7.10577 1.000 37.45627 216 PRO C C 1
ATOM 5233 O O . PRO C 3 216 ? -20.63556 -33.44547 6.52473 1.000 37.95209 216 PRO C O 1
ATOM 5237 N N . PRO C 3 217 ? -18.40932 -33.57920 6.59055 1.000 40.78795 217 PRO C N 1
ATOM 5238 C CA . PRO C 3 217 ? -18.26687 -32.70781 5.41837 1.000 37.59642 217 PRO C CA 1
ATOM 5239 C C . PRO C 3 217 ? -18.73395 -33.35986 4.12790 1.000 40.64769 217 PRO C C 1
ATOM 5240 O O . PRO C 3 217 ? -18.53843 -34.55714 3.89624 1.000 39.65876 217 PRO C O 1
ATOM 5244 N N . SER C 3 218 ? -19.37762 -32.54609 3.28982 1.000 37.22615 218 SER C N 1
ATOM 5245 C CA . SER C 3 218 ? -19.77275 -32.97159 1.96144 1.000 38.78161 218 SER C CA 1
ATOM 5246 C C . SER C 3 218 ? -18.53181 -33.19262 1.09620 1.000 39.61735 218 SER C C 1
ATOM 5247 O O . SER C 3 218 ? -17.43268 -32.75326 1.44613 1.000 40.66387 218 SER C O 1
ATOM 5250 N N . PRO C 3 219 ? -18.67914 -33.89733 -0.03230 1.000 44.66091 219 PRO C N 1
ATOM 5251 C CA . PRO C 3 219 ? -17.49756 -34.16934 -0.87408 1.000 42.19080 219 PRO C CA 1
ATOM 5252 C C . PRO C 3 219 ? -16.80798 -32.91350 -1.37218 1.000 42.07127 219 PRO C C 1
ATOM 5253 O O . PRO C 3 219 ? -15.57372 -32.88356 -1.44860 1.000 44.11613 219 PRO C O 1
ATOM 5257 N N . GLN C 3 220 ? -17.57101 -31.88017 -1.73413 1.000 44.01536 220 GLN C N 1
ATOM 5258 C CA . GLN C 3 220 ? -16.95198 -30.64457 -2.20649 1.000 45.30886 220 GLN C CA 1
ATOM 5259 C C . GLN C 3 220 ? -16.21631 -29.91918 -1.08068 1.000 39.52569 220 GLN C C 1
ATOM 5260 O O . GLN C 3 220 ? -15.16054 -29.32111 -1.31590 1.000 39.82533 220 GLN C O 1
ATOM 5266 N N . VAL C 3 221 ? -16.73060 -29.98715 0.14688 1.000 40.19747 221 VAL C N 1
ATOM 5267 C CA . VAL C 3 221 ? -16.02251 -29.39573 1.27821 1.000 37.63324 221 VAL C CA 1
ATOM 5268 C C . VAL C 3 221 ? -14.70985 -30.13551 1.54093 1.000 39.31081 221 VAL C C 1
ATOM 5269 O O . VAL C 3 221 ? -13.65483 -29.51711 1.71638 1.000 38.48843 221 VAL C O 1
ATOM 5273 N N . GLU C 3 222 ? -14.74825 -31.47074 1.54453 1.000 40.53211 222 GLU C N 1
ATOM 5274 C CA . GLU C 3 222 ? -13.53307 -32.24817 1.78103 1.000 41.28577 222 GLU C CA 1
ATOM 5275 C C . GLU C 3 222 ? -12.44824 -31.90123 0.76501 1.000 41.34074 222 GLU C C 1
ATOM 5276 O O . GLU C 3 222 ? -11.27595 -31.72662 1.12315 1.000 41.06686 222 GLU C O 1
ATOM 5282 N N . ALA C 3 223 ? -12.83417 -31.77025 -0.50625 1.000 41.27899 223 ALA C N 1
ATOM 5283 C CA . ALA C 3 223 ? -11.87346 -31.47589 -1.56272 1.000 45.46554 223 ALA C CA 1
ATOM 5284 C C . ALA C 3 223 ? -11.22493 -30.11081 -1.36315 1.000 42.19386 223 ALA C C 1
ATOM 5285 O O . ALA C 3 223 ? -9.99482 -29.98339 -1.40299 1.000 43.19691 223 ALA C O 1
ATOM 5287 N N . PHE C 3 224 ? -12.03556 -29.07478 -1.14453 1.000 40.08399 224 PHE C N 1
ATOM 5288 C CA . PHE C 3 224 ? -11.47034 -27.73315 -1.05654 1.000 39.26205 224 PHE C CA 1
ATOM 5289 C C . PHE C 3 224 ? -10.60351 -27.57408 0.19155 1.000 39.62050 224 PHE C C 1
ATOM 5290 O O . PHE C 3 224 ? -9.48992 -27.04618 0.11413 1.000 36.19895 224 PHE C O 1
ATOM 5298 N N . LEU C 3 225 ? -11.07308 -28.05504 1.34446 1.000 38.17363 225 LEU C N 1
ATOM 5299 C CA . LEU C 3 225 ? -10.28598 -27.88086 2.55952 1.000 37.10377 225 LEU C CA 1
ATOM 5300 C C . LEU C 3 225 ? -9.03166 -28.73461 2.53042 1.000 41.07779 225 LEU C C 1
ATOM 5301 O O . LEU C 3 225 ? -7.99297 -28.32538 3.06083 1.000 41.16992 225 LEU C O 1
ATOM 5306 N N . GLY C 3 226 ? -9.11150 -29.91425 1.91690 1.000 40.17751 226 GLY C N 1
ATOM 5307 C CA . GLY C 3 226 ? -7.90915 -30.69195 1.67590 1.000 44.24893 226 GLY C CA 1
ATOM 5308 C C . GLY C 3 226 ? -6.89052 -29.92278 0.85936 1.000 44.74444 226 GLY C C 1
ATOM 5309 O O . GLY C 3 226 ? -5.69660 -29.94373 1.16167 1.000 45.48502 226 GLY C O 1
ATOM 5310 N N . PHE C 3 227 ? -7.35213 -29.20700 -0.17151 1.000 43.23797 227 PHE C N 1
ATOM 5311 C CA . PHE C 3 227 ? -6.43882 -28.36665 -0.93553 1.000 42.90238 227 PHE C CA 1
ATOM 5312 C C . PHE C 3 227 ? -5.91655 -27.21843 -0.08054 1.000 42.41392 227 PHE C C 1
ATOM 5313 O O . PHE C 3 227 ? -4.71138 -26.95963 -0.04578 1.000 44.25351 227 PHE C O 1
ATOM 5321 N N . ALA C 3 228 ? -6.81221 -26.52426 0.62747 1.000 38.75676 228 ALA C N 1
ATOM 5322 C CA . ALA C 3 228 ? -6.41763 -25.32683 1.36295 1.000 40.51521 228 ALA C CA 1
ATOM 5323 C C . ALA C 3 228 ? -5.37477 -25.63140 2.42922 1.000 46.46332 228 ALA C C 1
ATOM 5324 O O . ALA C 3 228 ? -4.53196 -24.77967 2.73512 1.000 47.56961 228 ALA C O 1
ATOM 5326 N N . THR C 3 229 ? -5.42806 -26.82136 3.01956 1.000 45.23965 229 THR C N 1
ATOM 5327 C CA . THR C 3 229 ? -4.49554 -27.20995 4.06750 1.000 48.27830 229 THR C CA 1
ATOM 5328 C C . THR C 3 229 ? -3.32451 -28.02385 3.53798 1.000 52.70603 229 THR C C 1
ATOM 5329 O O . THR C 3 229 ? -2.40231 -28.32753 4.30301 1.000 53.01848 229 THR C O 1
ATOM 5333 N N . SER C 3 230 ? -3.32734 -28.36403 2.24886 1.000 48.15431 230 SER C N 1
ATOM 5334 C CA . SER C 3 230 ? -2.19576 -29.04913 1.65748 1.000 51.95761 230 SER C CA 1
ATOM 5335 C C . SER C 3 230 ? -1.03762 -28.06932 1.51528 1.000 51.26539 230 SER C C 1
ATOM 5336 O O . SER C 3 230 ? -1.22936 -26.85627 1.63118 1.000 50.82633 230 SER C O 1
ATOM 5339 N N . PRO C 3 231 ? 0.18114 -28.56495 1.27634 1.000 54.98642 231 PRO C N 1
ATOM 5340 C CA . PRO C 3 231 ? 1.27399 -27.62230 1.00261 1.000 55.52887 231 PRO C CA 1
ATOM 5341 C C . PRO C 3 231 ? 0.97951 -26.70649 -0.16630 1.000 53.95550 231 PRO C C 1
ATOM 5342 O O . PRO C 3 231 ? 1.27383 -25.51749 -0.07856 1.000 54.12527 231 PRO C O 1
ATOM 5346 N N . GLN C 3 232 ? 0.32924 -27.19315 -1.22391 1.000 53.86115 232 GLN C N 1
ATOM 5347 C CA . GLN C 3 232 ? 0.03958 -26.31364 -2.35153 1.000 52.99644 232 GLN C CA 1
ATOM 5348 C C . GLN C 3 232 ? -0.96019 -25.23790 -1.94401 1.000 48.87669 232 GLN C C 1
ATOM 5349 O O . GLN C 3 232 ? -0.82126 -24.07175 -2.32925 1.000 47.99879 232 GLN C O 1
ATOM 5355 N N . GLY C 3 233 ? -1.95882 -25.60544 -1.13973 1.000 51.49298 233 GLY C N 1
ATOM 5356 C CA . GLY C 3 233 ? -2.89758 -24.61091 -0.65055 1.000 46.30441 233 GLY C CA 1
ATOM 5357 C C . GLY C 3 233 ? -2.25199 -23.61894 0.29746 1.000 46.81328 233 GLY C C 1
ATOM 5358 O O . GLY C 3 233 ? -2.52180 -22.41897 0.22869 1.000 45.60547 233 GLY C O 1
ATOM 5359 N N . GLN C 3 234 ? -1.39292 -24.10236 1.20055 1.000 45.86804 234 GLN C N 1
ATOM 5360 C CA . GLN C 3 234 ? -0.66935 -23.18585 2.07715 1.000 48.36420 234 GLN C CA 1
ATOM 5361 C C . GLN C 3 234 ? 0.21907 -22.25396 1.27053 1.000 46.03038 234 GLN C C 1
ATOM 5362 O O . GLN C 3 234 ? 0.38870 -21.08538 1.63401 1.000 48.41675 234 GLN C O 1
ATOM 5368 N N . GLN C 3 235 ? 0.79300 -22.75117 0.16694 1.000 50.12378 235 GLN C N 1
ATOM 5369 C CA . GLN C 3 235 ? 1.58313 -21.88633 -0.70431 1.000 51.64531 235 GLN C CA 1
ATOM 5370 C C . GLN C 3 235 ? 0.71276 -20.79860 -1.32339 1.000 47.39252 235 GLN C C 1
ATOM 5371 O O . GLN C 3 235 ? 1.11203 -19.63415 -1.36873 1.000 50.71938 235 GLN C O 1
ATOM 5377 N N . ALA C 3 236 ? -0.49564 -21.14561 -1.77316 1.000 50.40189 236 ALA C N 1
ATOM 5378 C CA . ALA C 3 236 ? -1.38619 -20.12626 -2.32224 1.000 42.91062 236 ALA C CA 1
ATOM 5379 C C . ALA C 3 236 ? -1.76475 -19.10020 -1.26122 1.000 49.14105 236 ALA C C 1
ATOM 5380 O O . ALA C 3 236 ? -1.75188 -17.89027 -1.51667 1.000 48.23140 236 ALA C O 1
ATOM 5382 N N . ILE C 3 237 ? -2.08266 -19.56885 -0.05712 1.000 50.52274 237 ILE C N 1
ATOM 5383 C CA . ILE C 3 237 ? -2.43298 -18.67690 1.04356 1.000 47.28444 237 ILE C CA 1
ATOM 5384 C C . ILE C 3 237 ? -1.25360 -17.80031 1.43410 1.000 51.99048 237 ILE C C 1
ATOM 5385 O O . ILE C 3 237 ? -1.42243 -16.61643 1.74316 1.000 47.34984 237 ILE C O 1
ATOM 5390 N N . THR C 3 238 ? -0.04452 -18.36762 1.44964 1.000 53.23802 238 THR C N 1
ATOM 5391 C CA . THR C 3 238 ? 1.13480 -17.56935 1.77155 1.000 53.98744 238 THR C CA 1
ATOM 5392 C C . THR C 3 238 ? 1.34200 -16.44298 0.76441 1.000 58.60865 238 THR C C 1
ATOM 5393 O O . THR C 3 238 ? 1.63768 -15.30519 1.14859 1.000 62.30564 238 THR C O 1
ATOM 5397 N N . ASN C 3 239 ? 1.16189 -16.72772 -0.52679 1.000 55.41019 239 ASN C N 1
ATOM 5398 C CA . ASN C 3 239 ? 1.35226 -15.70229 -1.54427 1.000 56.81869 239 ASN C CA 1
ATOM 5399 C C . ASN C 3 239 ? 0.20861 -14.69891 -1.59382 1.000 57.37455 239 ASN C C 1
ATOM 5400 O O . ASN C 3 239 ? 0.31839 -13.69390 -2.30467 1.000 57.89207 239 ASN C O 1
ATOM 5405 N N . ALA C 3 240 ? -0.88022 -14.94620 -0.87303 1.000 56.83129 240 ALA C N 1
ATOM 5406 C CA . ALA C 3 240 ? -1.98394 -13.99946 -0.81743 1.000 51.96819 240 ALA C CA 1
ATOM 5407 C C . ALA C 3 240 ? -1.64555 -12.85876 0.13693 1.000 58.57120 240 ALA C C 1
ATOM 5408 O O . ALA C 3 240 ? -2.04762 -11.71446 -0.08021 1.000 60.58682 240 ALA C O 1
ATOM 5410 N N . GLY D 4 5 ? -78.84128 25.31688 34.55776 1.000 60.98702 5 GLY D N 1
ATOM 5411 C CA . GLY D 4 5 ? -78.40852 26.02812 33.36981 1.000 58.55745 5 GLY D CA 1
ATOM 5412 C C . GLY D 4 5 ? -77.15933 26.86588 33.57588 1.000 57.36086 5 GLY D C 1
ATOM 5413 O O . GLY D 4 5 ? -76.69548 27.53659 32.64813 1.000 55.71578 5 GLY D O 1
ATOM 5414 N N . THR D 4 6 ? -76.62134 26.84583 34.79615 1.000 55.24970 6 THR D N 1
ATOM 5415 C CA . THR D 4 6 ? -75.37164 27.54795 35.06932 1.000 57.44023 6 THR D CA 1
ATOM 5416 C C . THR D 4 6 ? -74.27649 27.05971 34.13010 1.000 51.13289 6 THR D C 1
ATOM 5417 O O . THR D 4 6 ? -74.05796 25.85376 33.98627 1.000 52.17763 6 THR D O 1
ATOM 5421 N N . LYS D 4 7 ? -73.59277 28.00483 33.48481 1.000 48.75843 7 LYS D N 1
ATOM 5422 C CA . LYS D 4 7 ? -72.53553 27.69888 32.53142 1.000 46.02499 7 LYS D CA 1
ATOM 5423 C C . LYS D 4 7 ? -71.25258 28.41790 32.92336 1.000 43.54132 7 LYS D C 1
ATOM 5424 O O . LYS D 4 7 ? -71.26804 29.62368 33.19433 1.000 39.49856 7 LYS D O 1
ATOM 5430 N N . VAL D 4 8 ? -70.15329 27.67057 32.96209 1.000 40.91115 8 VAL D N 1
ATOM 5431 C CA . VAL D 4 8 ? -68.82557 28.18862 33.28298 1.000 38.56778 8 VAL D CA 1
ATOM 5432 C C . VAL D 4 8 ? -67.88420 27.84571 32.13559 1.000 33.98083 8 VAL D C 1
ATOM 5433 O O . VAL D 4 8 ? -67.78771 26.67988 31.73868 1.000 38.23732 8 VAL D O 1
ATOM 5437 N N . THR D 4 9 ? -67.18038 28.84664 31.61385 1.000 30.33269 9 THR D N 1
ATOM 5438 C CA . THR D 4 9 ? -66.22980 28.63377 30.53048 1.000 28.08658 9 THR D CA 1
ATOM 5439 C C . THR D 4 9 ? -64.81729 28.93616 31.01200 1.000 31.51435 9 THR D C 1
ATOM 5440 O O . THR D 4 9 ? -64.58230 29.93033 31.71143 1.000 26.67056 9 THR D O 1
ATOM 5444 N N . ILE D 4 10 ? -63.88290 28.07415 30.62855 1.000 27.12373 10 ILE D N 1
ATOM 5445 C CA . ILE D 4 10 ? -62.49938 28.13175 31.08569 1.000 24.89771 10 ILE D CA 1
ATOM 5446 C C . ILE D 4 10 ? -61.57708 28.02471 29.88033 1.000 27.54314 10 ILE D C 1
ATOM 5447 O O . ILE D 4 10 ? -61.81742 27.21862 28.97685 1.000 28.20174 10 ILE D O 1
ATOM 5452 N N . ASP D 4 11 ? -60.51308 28.82556 29.87351 1.000 23.57820 11 ASP D N 1
ATOM 5453 C CA . ASP D 4 11 ? -59.42586 28.68562 28.91153 1.000 22.17178 11 ASP D CA 1
ATOM 5454 C C . ASP D 4 11 ? -58.11842 28.89630 29.67021 1.000 24.54995 11 ASP D C 1
ATOM 5455 O O . ASP D 4 11 ? -58.12118 29.33605 30.81954 1.000 25.24790 11 ASP D O 1
ATOM 5460 N N . GLY D 4 12 ? -56.99060 28.59336 29.02462 1.000 23.55720 12 GLY D N 1
ATOM 5461 C CA . GLY D 4 12 ? -55.69782 28.87637 29.62537 1.000 22.53218 12 GLY D CA 1
ATOM 5462 C C . GLY D 4 12 ? -54.70798 27.72927 29.70504 1.000 23.39877 12 GLY D C 1
ATOM 5463 O O . GLY D 4 12 ? -54.52215 26.98016 28.74430 1.000 23.80550 12 GLY D O 1
ATOM 5464 N N . SER D 4 13 ? -54.07460 27.59834 30.87010 1.000 19.36577 13 SER D N 1
ATOM 5465 C CA . SER D 4 13 ? -52.94209 26.70039 31.09073 1.000 19.02569 13 SER D CA 1
ATOM 5466 C C . SER D 4 13 ? -53.17746 25.28693 30.56478 1.000 21.56357 13 SER D C 1
ATOM 5467 O O . SER D 4 13 ? -54.15350 24.63187 30.93377 1.000 22.79058 13 SER D O 1
ATOM 5470 N N . THR D 4 14 ? -52.23482 24.79124 29.74453 1.000 21.47269 14 THR D N 1
ATOM 5471 C CA . THR D 4 14 ? -52.23888 23.37521 29.38580 1.000 23.86049 14 THR D CA 1
ATOM 5472 C C . THR D 4 14 ? -51.77682 22.50363 30.54489 1.000 24.79980 14 THR D C 1
ATOM 5473 O O . THR D 4 14 ? -52.09260 21.30897 30.57037 1.000 30.51934 14 THR D O 1
ATOM 5477 N N . SER D 4 15 ? -51.01745 23.06691 31.49275 1.000 24.00173 15 SER D N 1
ATOM 5478 C CA . SER D 4 15 ? -50.61648 22.29339 32.66808 1.000 25.03266 15 SER D CA 1
ATOM 5479 C C . SER D 4 15 ? -51.81561 21.86135 33.49526 1.000 25.60300 15 SER D C 1
ATOM 5480 O O . SER D 4 15 ? -51.72458 20.88887 34.25397 1.000 27.35966 15 SER D O 1
ATOM 5483 N N . MET D 4 16 ? -52.91815 22.60329 33.40766 1.000 24.33177 16 MET D N 1
ATOM 5484 C CA . MET D 4 16 ? -54.09400 22.40327 34.24462 1.000 25.80624 16 MET D CA 1
ATOM 5485 C C . MET D 4 16 ? -55.21950 21.64257 33.54832 1.000 30.29957 16 MET D C 1
ATOM 5486 O O . MET D 4 16 ? -56.33216 21.58986 34.08229 1.000 32.47892 16 MET D O 1
ATOM 5491 N N . VAL D 4 17 ? -54.96283 21.04095 32.38360 1.000 29.48107 17 VAL D N 1
ATOM 5492 C CA . VAL D 4 17 ? -56.03244 20.35079 31.65959 1.000 34.46988 17 VAL D CA 1
ATOM 5493 C C . VAL D 4 17 ? -56.68155 19.28694 32.54048 1.000 32.29237 17 VAL D C 1
ATOM 5494 O O . VAL D 4 17 ? -57.90861 19.17649 32.60434 1.000 35.06921 17 VAL D O 1
ATOM 5498 N N . ASN D 4 18 ? -55.87003 18.48280 33.22497 1.000 32.89784 18 ASN D N 1
ATOM 5499 C CA . ASN D 4 18 ? -56.43883 17.40950 34.03341 1.000 36.89507 18 ASN D CA 1
ATOM 5500 C C . ASN D 4 18 ? -57.23631 17.94975 35.21190 1.000 37.83361 18 ASN D C 1
ATOM 5501 O O . ASN D 4 18 ? -58.25120 17.34963 35.59453 1.000 39.25721 18 ASN D O 1
ATOM 5506 N N . ILE D 4 19 ? -56.79441 19.06261 35.79911 1.000 33.28767 19 ILE D N 1
ATOM 5507 C CA . ILE D 4 19 ? -57.56179 19.70519 36.86292 1.000 35.72642 19 ILE D CA 1
ATOM 5508 C C . ILE D 4 19 ? -58.88610 20.23526 36.32213 1.000 32.57574 19 ILE D C 1
ATOM 5509 O O . ILE D 4 19 ? -59.94693 20.00995 36.91438 1.000 34.16893 19 ILE D O 1
ATOM 5514 N N . ASN D 4 20 ? -58.84419 20.94013 35.18555 1.000 32.20097 20 ASN D N 1
ATOM 5515 C CA . ASN D 4 20 ? -60.06553 21.43182 34.55631 1.000 31.19869 20 ASN D CA 1
ATOM 5516 C C . ASN D 4 20 ? -61.06164 20.30486 34.33042 1.000 37.94398 20 ASN D C 1
ATOM 5517 O O . ASN D 4 20 ? -62.23878 20.42300 34.68135 1.000 41.93231 20 ASN D O 1
ATOM 5522 N N . GLU D 4 21 ? -60.59683 19.19376 33.75061 1.000 36.67786 21 GLU D N 1
ATOM 5523 C CA . GLU D 4 21 ? -61.49957 18.09865 33.40528 1.000 43.05559 21 GLU D CA 1
ATOM 5524 C C . GLU D 4 21 ? -62.06456 17.43212 34.65287 1.000 40.78691 21 GLU D C 1
ATOM 5525 O O . GLU D 4 21 ? -63.24340 17.05742 34.68476 1.000 44.53015 21 GLU D O 1
ATOM 5531 N N . ALA D 4 22 ? -61.23990 17.27540 35.69053 1.000 41.00872 22 ALA D N 1
ATOM 5532 C CA . ALA D 4 22 ? -61.71488 16.64170 36.91529 1.000 40.18656 22 ALA D CA 1
ATOM 5533 C C . ALA D 4 22 ? -62.75222 17.50578 37.60870 1.000 42.99399 22 ALA D C 1
ATOM 5534 O O . ALA D 4 22 ? -63.79567 17.00588 38.04557 1.000 42.33056 22 ALA D O 1
ATOM 5536 N N . LEU D 4 23 ? -62.49735 18.80548 37.68948 1.000 40.64106 23 LEU D N 1
ATOM 5537 C CA . LEU D 4 23 ? -63.44142 19.72115 38.28921 1.000 41.50577 23 LEU D CA 1
ATOM 5538 C C . LEU D 4 23 ? -64.70186 19.79996 37.43621 1.000 42.53748 23 LEU D C 1
ATOM 5539 O O . LEU D 4 23 ? -65.79524 19.76606 37.97435 1.000 44.53709 23 LEU D O 1
ATOM 5555 N N . ALA D 4 25 ? -65.96160 17.47757 35.48871 1.000 46.48720 25 ALA D N 1
ATOM 5556 C CA . ALA D 4 25 ? -66.68254 16.22402 35.67626 1.000 49.84329 25 ALA D CA 1
ATOM 5557 C C . ALA D 4 25 ? -67.45895 16.21514 36.98910 1.000 49.11001 25 ALA D C 1
ATOM 5558 O O . ALA D 4 25 ? -68.65882 15.93180 37.01681 1.000 56.42990 25 ALA D O 1
ATOM 5560 N N . GLN D 4 26 ? -66.75636 16.52246 38.08054 1.000 48.85886 26 GLN D N 1
ATOM 5561 C CA . GLN D 4 26 ? -67.37288 16.43521 39.39819 1.000 53.09020 26 GLN D CA 1
ATOM 5562 C C . GLN D 4 26 ? -68.35452 17.58032 39.63733 1.000 51.39377 26 GLN D C 1
ATOM 5563 O O . GLN D 4 26 ? -69.36906 17.39192 40.31807 1.000 56.22333 26 GLN D O 1
ATOM 5569 N N . PHE D 4 27 ? -68.06275 18.77193 39.10385 1.000 49.87972 27 PHE D N 1
ATOM 5570 C CA . PHE D 4 27 ? -68.95004 19.91844 39.29401 1.000 51.23680 27 PHE D CA 1
ATOM 5571 C C . PHE D 4 27 ? -70.32156 19.66988 38.67331 1.000 56.51001 27 PHE D C 1
ATOM 5572 O O . PHE D 4 27 ? -71.35461 19.89362 39.31439 1.000 55.89574 27 PHE D O 1
ATOM 5580 N N . GLN D 4 28 ? -70.35616 19.21523 37.41903 1.000 54.52877 28 GLN D N 1
ATOM 5581 C CA . GLN D 4 28 ? -71.64182 19.05500 36.75385 1.000 58.19998 28 GLN D CA 1
ATOM 5582 C C . GLN D 4 28 ? -72.37302 17.78637 37.16586 1.000 61.11266 28 GLN D C 1
ATOM 5583 O O . GLN D 4 28 ? -73.58135 17.68246 36.92395 1.000 61.03605 28 GLN D O 1
ATOM 5589 N N . GLN D 4 29 ? -71.68485 16.82969 37.78947 1.000 58.65141 29 GLN D N 1
ATOM 5590 C CA . GLN D 4 29 ? -72.39804 15.71803 38.40268 1.000 63.97924 29 GLN D CA 1
ATOM 5591 C C . GLN D 4 29 ? -72.91813 16.07370 39.79069 1.000 61.97237 29 GLN D C 1
ATOM 5592 O O . GLN D 4 29 ? -73.99916 15.61402 40.17912 1.000 67.77356 29 GLN D O 1
ATOM 5598 N N . THR D 4 30 ? -72.18424 16.90001 40.53970 1.000 61.79341 30 THR D N 1
ATOM 5599 C CA . THR D 4 30 ? -72.65420 17.30592 41.86100 1.000 61.88361 30 THR D CA 1
ATOM 5600 C C . THR D 4 30 ? -73.82555 18.27222 41.74938 1.000 63.40883 30 THR D C 1
ATOM 5601 O O . THR D 4 30 ? -74.75521 18.22676 42.56229 1.000 63.00305 30 THR D O 1
ATOM 5605 N N . PHE D 4 31 ? -73.81345 19.13791 40.73724 1.000 62.01894 31 PHE D N 1
ATOM 5606 C CA . PHE D 4 31 ? -74.87139 20.12245 40.52395 1.000 61.22161 31 PHE D CA 1
ATOM 5607 C C . PHE D 4 31 ? -75.49418 19.82633 39.16719 1.000 63.77800 31 PHE D C 1
ATOM 5608 O O . PHE D 4 31 ? -75.01702 20.32048 38.13417 1.000 65.51065 31 PHE D O 1
ATOM 5616 N N . PRO D 4 32 ? -76.55415 19.02355 39.11954 1.000 62.39046 32 PRO D N 1
ATOM 5617 C CA . PRO D 4 32 ? -77.13436 18.64641 37.82611 1.000 66.34755 32 PRO D CA 1
ATOM 5618 C C . PRO D 4 32 ? -77.61498 19.86646 37.05597 1.000 65.39482 32 PRO D C 1
ATOM 5619 O O . PRO D 4 32 ? -78.01244 20.88051 37.63524 1.000 64.58591 32 PRO D O 1
ATOM 5623 N N . GLY D 4 33 ? -77.53301 19.77010 35.73096 1.000 66.09797 33 GLY D N 1
ATOM 5624 C CA . GLY D 4 33 ? -77.94606 20.85205 34.86329 1.000 66.85668 33 GLY D CA 1
ATOM 5625 C C . GLY D 4 33 ? -76.93655 21.96306 34.69109 1.000 64.36009 33 GLY D C 1
ATOM 5626 O O . GLY D 4 33 ? -77.25363 22.97082 34.04758 1.000 61.99210 33 GLY D O 1
ATOM 5627 N N . THR D 4 34 ? -75.73660 21.82173 35.24376 1.000 62.40570 34 THR D N 1
ATOM 5628 C CA . THR D 4 34 ? -74.67602 22.79321 35.03284 1.000 56.57904 34 THR D CA 1
ATOM 5629 C C . THR D 4 34 ? -73.77766 22.34485 33.88691 1.000 55.12597 34 THR D C 1
ATOM 5630 O O . THR D 4 34 ? -73.69457 21.15890 33.55525 1.000 56.01892 34 THR D O 1
ATOM 5634 N N . VAL D 4 35 ? -73.09289 23.31646 33.28817 1.000 48.90933 35 VAL D N 1
ATOM 5635 C CA . VAL D 4 35 ? -72.25585 23.08540 32.12010 1.000 50.36890 35 VAL D CA 1
ATOM 5636 C C . VAL D 4 35 ? -70.90382 23.73574 32.37439 1.000 47.52975 35 VAL D C 1
ATOM 5637 O O . VAL D 4 35 ? -70.83977 24.91326 32.74384 1.000 44.09198 35 VAL D O 1
ATOM 5641 N N . VAL D 4 36 ? -69.83003 22.97297 32.18908 1.000 45.25978 36 VAL D N 1
ATOM 5642 C CA . VAL D 4 36 ? -68.46900 23.49729 32.24689 1.000 42.10811 36 VAL D CA 1
ATOM 5643 C C . VAL D 4 36 ? -67.79824 23.22943 30.90726 1.000 44.42185 36 VAL D C 1
ATOM 5644 O O . VAL D 4 36 ? -67.68820 22.07332 30.47995 1.000 46.27846 36 VAL D O 1
ATOM 5648 N N . GLN D 4 37 ? -67.38809 24.29703 30.23374 1.000 40.43450 37 GLN D N 1
ATOM 5649 C CA . GLN D 4 37 ? -66.68092 24.23328 28.96146 1.000 41.16824 37 GLN D CA 1
ATOM 5650 C C . GLN D 4 37 ? -65.20954 24.55374 29.19709 1.000 39.89049 37 GLN D C 1
ATOM 5651 O O . GLN D 4 37 ? -64.89174 25.52375 29.89401 1.000 37.14044 37 GLN D O 1
ATOM 5657 N N . THR D 4 38 ? -64.31487 23.73681 28.63654 1.000 39.90434 38 THR D N 1
ATOM 5658 C CA . THR D 4 38 ? -62.88245 23.87183 28.88524 1.000 36.61960 38 THR D CA 1
ATOM 5659 C C . THR D 4 38 ? -62.10837 23.94722 27.57454 1.000 39.34620 38 THR D C 1
ATOM 5660 O O . THR D 4 38 ? -62.43192 23.25358 26.60936 1.000 39.62265 38 THR D O 1
ATOM 5664 N N . ASP D 4 39 ? -61.07915 24.79037 27.55447 1.000 31.25782 39 ASP D N 1
ATOM 5665 C CA . ASP D 4 39 ? -60.12116 24.87247 26.45934 1.000 33.90967 39 ASP D CA 1
ATOM 5666 C C . ASP D 4 39 ? -58.75160 25.07729 27.09452 1.000 31.38922 39 ASP D C 1
ATOM 5667 O O . ASP D 4 39 ? -58.64701 25.38355 28.28650 1.000 33.00070 39 ASP D O 1
ATOM 5672 N N . ALA D 4 40 ? -57.68218 24.91906 26.30036 1.000 32.05899 40 ALA D N 1
ATOM 5673 C CA . ALA D 4 40 ? -56.35264 25.13083 26.88985 1.000 31.08744 40 ALA D CA 1
ATOM 5674 C C . ALA D 4 40 ? -55.40749 25.67654 25.81354 1.000 29.49292 40 ALA D C 1
ATOM 5675 O O . ALA D 4 40 ? -54.58930 24.96243 25.23123 1.000 31.63209 40 ALA D O 1
ATOM 5677 N N . GLN D 4 41 ? -55.48244 26.98519 25.58510 1.000 27.78799 41 GLN D N 1
ATOM 5678 C CA . GLN D 4 41 ? -54.59819 27.62668 24.62131 1.000 31.38578 41 GLN D CA 1
ATOM 5679 C C . GLN D 4 41 ? -53.32612 28.16192 25.26413 1.000 27.41436 41 GLN D C 1
ATOM 5680 O O . GLN D 4 41 ? -52.56950 28.88964 24.61079 1.000 27.41703 41 GLN D O 1
ATOM 5686 N N . GLY D 4 42 ? -53.09375 27.85369 26.52622 1.000 22.94518 42 GLY D N 1
ATOM 5687 C CA . GLY D 4 42 ? -51.90988 28.36983 27.18388 1.000 21.57081 42 GLY D CA 1
ATOM 5688 C C . GLY D 4 42 ? -52.27179 29.48735 28.14611 1.000 19.31129 42 GLY D C 1
ATOM 5689 O O . GLY D 4 42 ? -53.28083 30.18553 27.97366 1.000 21.03839 42 GLY D O 1
ATOM 5690 N N . THR D 4 43 ? -51.44602 29.65749 29.18774 1.000 17.50983 43 THR D N 1
ATOM 5691 C CA . THR D 4 43 ? -51.78111 30.63328 30.22647 1.000 17.22088 43 THR D CA 1
ATOM 5692 C C . THR D 4 43 ? -52.06415 32.01793 29.65414 1.000 17.95558 43 THR D C 1
ATOM 5693 O O . THR D 4 43 ? -53.12875 32.58765 29.90428 1.000 18.11157 43 THR D O 1
ATOM 5697 N N . ASP D 4 44 ? -51.14169 32.56766 28.86819 1.000 17.23626 44 ASP D N 1
ATOM 5698 C CA . ASP D 4 44 ? -51.28886 33.97088 28.45182 1.000 18.16268 44 ASP D CA 1
ATOM 5699 C C . ASP D 4 44 ? -52.52457 34.20877 27.57045 1.000 18.19122 44 ASP D C 1
ATOM 5700 O O . ASP D 4 44 ? -53.21638 35.21584 27.74782 1.000 17.10088 44 ASP D O 1
ATOM 5716 N N . GLY D 4 46 ? -55.22468 32.43742 27.60633 1.000 17.13297 46 GLY D N 1
ATOM 5717 C CA . GLY D 4 46 ? -56.35050 32.31557 28.51634 1.000 20.22878 46 GLY D CA 1
ATOM 5718 C C . GLY D 4 46 ? -56.62830 33.59002 29.30739 1.000 19.25126 46 GLY D C 1
ATOM 5719 O O . GLY D 4 46 ? -57.79570 33.99567 29.44938 1.000 21.80106 46 GLY D O 1
ATOM 5720 N N . VAL D 4 47 ? -55.57325 34.21665 29.84318 1.000 17.30896 47 VAL D N 1
ATOM 5721 C CA . VAL D 4 47 ? -55.76756 35.45286 30.59624 1.000 15.44621 47 VAL D CA 1
ATOM 5722 C C . VAL D 4 47 ? -56.36640 36.52426 29.69471 1.000 16.55769 47 VAL D C 1
ATOM 5723 O O . VAL D 4 47 ? -57.24398 37.28922 30.10899 1.000 17.72648 47 VAL D O 1
ATOM 5727 N N . VAL D 4 48 ? -55.87931 36.62546 28.45676 1.000 16.26920 48 VAL D N 1
ATOM 5728 C CA . VAL D 4 48 ? -56.43836 37.62928 27.55245 1.000 17.79812 48 VAL D CA 1
ATOM 5729 C C . VAL D 4 48 ? -57.88480 37.29354 27.19635 1.000 17.02043 48 VAL D C 1
ATOM 5730 O O . VAL D 4 48 ? -58.73845 38.18149 27.14071 1.000 19.86434 48 VAL D O 1
ATOM 5734 N N . ASN D 4 49 ? -58.19476 36.01752 26.93936 1.000 20.35798 49 ASN D N 1
ATOM 5735 C CA . ASN D 4 49 ? -59.59173 35.68221 26.68102 1.000 22.21914 49 ASN D CA 1
ATOM 5736 C C . ASN D 4 49 ? -60.47577 36.03834 27.87205 1.000 20.87844 49 ASN D C 1
ATOM 5737 O O . ASN D 4 49 ? -61.61967 36.47246 27.68400 1.000 21.01996 49 ASN D O 1
ATOM 5742 N N . LEU D 4 50 ? -59.95527 35.90301 29.09360 1.000 20.08361 50 LEU D N 1
ATOM 5743 C CA . LEU D 4 50 ? -60.69109 36.35511 30.27117 1.000 18.00821 50 LEU D CA 1
ATOM 5744 C C . LEU D 4 50 ? -60.89719 37.86466 30.22634 1.000 20.94992 50 LEU D C 1
ATOM 5745 O O . LEU D 4 50 ? -62.01790 38.36471 30.39396 1.000 23.00750 50 LEU D O 1
ATOM 5750 N N . ILE D 4 51 ? -59.82494 38.60791 29.96664 1.000 18.92301 51 ILE D N 1
ATOM 5751 C CA . ILE D 4 51 ? -59.92406 40.06831 29.91392 1.000 20.92725 51 ILE D CA 1
ATOM 5752 C C . ILE D 4 51 ? -60.88596 40.51291 28.81281 1.000 21.58744 51 ILE D C 1
ATOM 5753 O O . ILE D 4 51 ? -61.67394 41.44581 29.00375 1.000 22.03875 51 ILE D O 1
ATOM 5758 N N . LEU D 4 52 ? -60.87487 39.83133 27.65939 1.000 20.02391 52 LEU D N 1
ATOM 5759 C CA . LEU D 4 52 ? -61.72922 40.22445 26.54499 1.000 21.41292 52 LEU D CA 1
ATOM 5760 C C . LEU D 4 52 ? -63.17428 39.79101 26.72350 1.000 24.31638 52 LEU D C 1
ATOM 5761 O O . LEU D 4 52 ? -64.02166 40.18481 25.91380 1.000 28.78753 52 LEU D O 1
ATOM 5766 N N . GLY D 4 53 ? -63.47044 39.03520 27.78023 1.000 24.50291 53 GLY D N 1
ATOM 5767 C CA . GLY D 4 53 ? -64.82321 38.60325 28.07109 1.000 25.08593 53 GLY D CA 1
ATOM 5768 C C . GLY D 4 53 ? -65.25981 37.34836 27.36210 1.000 28.65908 53 GLY D C 1
ATOM 5769 O O . GLY D 4 53 ? -66.45934 37.05520 27.32858 1.000 30.16180 53 GLY D O 1
ATOM 5770 N N . LYS D 4 54 ? -64.32206 36.58326 26.81627 1.000 25.96001 54 LYS D N 1
ATOM 5771 C CA . LYS D 4 54 ? -64.64031 35.36617 26.08749 1.000 28.32219 54 LYS D CA 1
ATOM 5772 C C . LYS D 4 54 ? -64.81730 34.15618 26.98807 1.000 25.65354 54 LYS D C 1
ATOM 5773 O O . LYS D 4 54 ? -65.51024 33.20523 26.60173 1.000 29.28930 54 LYS D O 1
ATOM 5779 N N . VAL D 4 55 ? -64.20606 34.15880 28.17060 1.000 27.09966 55 VAL D N 1
ATOM 5780 C CA . VAL D 4 55 ? -64.35296 33.06510 29.12122 1.000 24.90856 55 VAL D CA 1
ATOM 5781 C C . VAL D 4 55 ? -64.57727 33.63859 30.51659 1.000 29.34747 55 VAL D C 1
ATOM 5782 O O . VAL D 4 55 ? -64.28711 34.80497 30.79055 1.000 26.77724 55 VAL D O 1
ATOM 5786 N N . ASP D 4 56 ? -65.11527 32.79133 31.40130 1.000 27.14247 56 ASP D N 1
ATOM 5787 C CA . ASP D 4 56 ? -65.39372 33.17574 32.78510 1.000 27.23093 56 ASP D CA 1
ATOM 5788 C C . ASP D 4 56 ? -64.16194 33.07798 33.67357 1.000 27.78756 56 ASP D C 1
ATOM 5789 O O . ASP D 4 56 ? -64.04268 33.82271 34.65277 1.000 24.29756 56 ASP D O 1
ATOM 5794 N N . LEU D 4 57 ? -63.28030 32.12755 33.38982 1.000 23.23668 57 LEU D N 1
ATOM 5795 C CA . LEU D 4 57 ? -62.11723 31.84774 34.21189 1.000 23.89793 57 LEU D CA 1
ATOM 5796 C C . LEU D 4 57 ? -60.95537 31.52597 33.29384 1.000 23.19689 57 LEU D C 1
ATOM 5797 O O . LEU D 4 57 ? -61.14557 30.93366 32.23065 1.000 22.75968 57 LEU D O 1
ATOM 5802 N N . SER D 4 58 ? -59.75232 31.91711 33.68850 1.000 20.61839 58 SER D N 1
ATOM 5803 C CA . SER D 4 58 ? -58.57044 31.41173 33.00941 1.000 21.90655 58 SER D CA 1
ATOM 5804 C C . SER D 4 58 ? -57.76851 30.56586 33.98277 1.000 21.15816 58 SER D C 1
ATOM 5805 O O . SER D 4 58 ? -57.51951 30.97537 35.11879 1.000 21.73124 58 SER D O 1
ATOM 5808 N N . ALA D 4 59 ? -57.43734 29.36266 33.56336 1.000 19.69200 59 ALA D N 1
ATOM 5809 C CA . ALA D 4 59 ? -56.46756 28.56951 34.29275 1.000 19.37669 59 ALA D CA 1
ATOM 5810 C C . ALA D 4 59 ? -55.08520 29.14962 34.03538 1.000 19.61291 59 ALA D C 1
ATOM 5811 O O . ALA D 4 59 ? -54.72341 29.40153 32.88241 1.000 20.28027 59 ALA D O 1
ATOM 5813 N N . SER D 4 60 ? -54.30070 29.35624 35.09115 1.000 19.03631 60 SER D N 1
ATOM 5814 C CA . SER D 4 60 ? -52.97247 29.94428 34.94365 1.000 17.83214 60 SER D CA 1
ATOM 5815 C C . SER D 4 60 ? -51.94825 29.17456 35.75988 1.000 19.75010 60 SER D C 1
ATOM 5816 O O . SER D 4 60 ? -52.18779 28.85169 36.92631 1.000 19.56375 60 SER D O 1
ATOM 5819 N N . SER D 4 61 ? -50.79830 28.88501 35.14801 1.000 16.70849 61 SER D N 1
ATOM 5820 C CA . SER D 4 61 ? -49.72553 28.20542 35.85769 1.000 16.67570 61 SER D CA 1
ATOM 5821 C C . SER D 4 61 ? -48.61460 29.16099 36.27594 1.000 19.14089 61 SER D C 1
ATOM 5822 O O . SER D 4 61 ? -47.48785 28.72521 36.51824 1.000 18.80820 61 SER D O 1
ATOM 5825 N N . ARG D 4 62 ? -48.91911 30.44544 36.40761 1.000 17.14932 62 ARG D N 1
ATOM 5826 C CA . ARG D 4 62 ? -47.96022 31.40368 36.93609 1.000 16.80130 62 ARG D CA 1
ATOM 5827 C C . ARG D 4 62 ? -48.72718 32.52100 37.63373 1.000 19.05901 62 ARG D C 1
ATOM 5828 O O . ARG D 4 62 ? -49.94142 32.66159 37.43973 1.000 18.17189 62 ARG D O 1
ATOM 5836 N N . PRO D 4 63 ? -48.06267 33.30785 38.47293 1.000 19.34577 63 PRO D N 1
ATOM 5837 C CA . PRO D 4 63 ? -48.79543 34.28762 39.28536 1.000 15.91632 63 PRO D CA 1
ATOM 5838 C C . PRO D 4 63 ? -49.41991 35.40737 38.46593 1.000 16.29416 63 PRO D C 1
ATOM 5839 O O . PRO D 4 63 ? -48.91076 35.80309 37.41539 1.000 16.87064 63 PRO D O 1
ATOM 5843 N N . LEU D 4 64 ? -50.55653 35.89647 38.96882 1.000 17.08972 64 LEU D N 1
ATOM 5844 C CA . LEU D 4 64 ? -51.17730 37.11625 38.45496 1.000 17.63821 64 LEU D CA 1
ATOM 5845 C C . LEU D 4 64 ? -50.20909 38.28752 38.55762 1.000 16.26894 64 LEU D C 1
ATOM 5846 O O . LEU D 4 64 ? -49.60236 38.50921 39.60825 1.000 17.90556 64 LEU D O 1
ATOM 5851 N N . THR D 4 65 ? -50.07944 39.06376 37.48035 1.000 16.57074 65 THR D N 1
ATOM 5852 C CA . THR D 4 65 ? -49.20178 40.22850 37.53786 1.000 13.55745 65 THR D CA 1
ATOM 5853 C C . THR D 4 65 ? -49.96686 41.47263 37.97686 1.000 15.84179 65 THR D C 1
ATOM 5854 O O . THR D 4 65 ? -51.19625 41.51412 37.93050 1.000 15.87221 65 THR D O 1
ATOM 5858 N N . SER D 4 66 ? -49.21209 42.49674 38.39699 1.000 16.82704 66 SER D N 1
ATOM 5859 C CA . SER D 4 66 ? -49.85542 43.75900 38.76088 1.000 19.74594 66 SER D CA 1
ATOM 5860 C C . SER D 4 66 ? -50.58247 44.36782 37.56615 1.000 18.94026 66 SER D C 1
ATOM 5861 O O . SER D 4 66 ? -51.65039 44.98008 37.72520 1.000 19.63673 66 SER D O 1
ATOM 5864 N N . GLN D 4 67 ? -50.02679 44.19986 36.36008 1.000 18.96953 67 GLN D N 1
ATOM 5865 C CA . GLN D 4 67 ? -50.67520 44.74852 35.17363 1.000 20.22023 67 GLN D CA 1
ATOM 5866 C C . GLN D 4 67 ? -52.00074 44.04799 34.88244 1.000 18.05202 67 GLN D C 1
ATOM 5867 O O . GLN D 4 67 ? -52.91701 44.66389 34.31897 1.000 20.02593 67 GLN D O 1
ATOM 5873 N N . GLU D 4 68 ? -52.09003 42.75513 35.18382 1.000 15.52819 68 GLU D N 1
ATOM 5874 C CA . GLU D 4 68 ? -53.33360 42.02018 35.01273 1.000 16.36215 68 GLU D CA 1
ATOM 5875 C C . GLU D 4 68 ? -54.31976 42.34063 36.12560 1.000 16.93094 68 GLU D C 1
ATOM 5876 O O . GLU D 4 68 ? -55.53188 42.46968 35.88237 1.000 17.48480 68 GLU D O 1
ATOM 5882 N N . GLN D 4 69 ? -53.82478 42.45257 37.35783 1.000 17.54619 69 GLN D N 1
ATOM 5883 C CA . GLN D 4 69 ? -54.71652 42.79908 38.45103 1.000 18.57575 69 GLN D CA 1
ATOM 5884 C C . GLN D 4 69 ? -55.35662 44.16169 38.19540 1.000 18.32152 69 GLN D C 1
ATOM 5885 O O . GLN D 4 69 ? -56.53847 44.37838 38.51024 1.000 18.28096 69 GLN D O 1
ATOM 5891 N N . ALA D 4 70 ? -54.60536 45.07414 37.56253 1.000 16.74249 70 ALA D N 1
ATOM 5892 C CA . ALA D 4 70 ? -55.10684 46.41043 37.25199 1.000 17.50648 70 ALA D CA 1
ATOM 5893 C C . ALA D 4 70 ? -56.24437 46.39095 36.24531 1.000 18.39044 70 ALA D C 1
ATOM 5894 O O . ALA D 4 70 ? -56.97167 47.38444 36.12943 1.000 20.64866 70 ALA D O 1
ATOM 5896 N N . GLN D 4 71 ? -56.42846 45.29095 35.51853 1.000 15.92280 71 GLN D N 1
ATOM 5897 C CA . GLN D 4 71 ? -57.53580 45.19271 34.57963 1.000 17.21900 71 GLN D CA 1
ATOM 5898 C C . GLN D 4 71 ? -58.76213 44.54015 35.20266 1.000 21.11031 71 GLN D C 1
ATOM 5899 O O . GLN D 4 71 ? -59.67310 44.13265 34.48060 1.000 23.12438 71 GLN D O 1
ATOM 5905 N N . GLY D 4 72 ? -58.81963 44.48481 36.53533 1.000 19.74193 72 GLY D N 1
ATOM 5906 C CA . GLY D 4 72 ? -59.97590 43.96279 37.22575 1.000 21.14176 72 GLY D CA 1
ATOM 5907 C C . GLY D 4 72 ? -59.94335 42.47831 37.49070 1.000 20.48229 72 GLY D C 1
ATOM 5908 O O . GLY D 4 72 ? -61.00702 41.85846 37.57658 1.000 22.78891 72 GLY D O 1
ATOM 5909 N N . LEU D 4 73 ? -58.75881 41.87766 37.57751 1.000 18.56818 73 LEU D N 1
ATOM 5910 C CA . LEU D 4 73 ? -58.62579 40.44587 37.79883 1.000 18.30471 73 LEU D CA 1
ATOM 5911 C C . LEU D 4 73 ? -58.19274 40.13382 39.22390 1.000 18.37478 73 LEU D C 1
ATOM 5912 O O . LEU D 4 73 ? -57.55255 40.94825 39.89923 1.000 19.10446 73 LEU D O 1
ATOM 5917 N N . ALA D 4 74 ? -58.53766 38.92670 39.66699 1.000 16.19628 74 ALA D N 1
ATOM 5918 C CA . ALA D 4 74 ? -58.02777 38.35847 40.89892 1.000 16.75552 74 ALA D CA 1
ATOM 5919 C C . ALA D 4 74 ? -57.71225 36.89518 40.62942 1.000 19.60111 74 ALA D C 1
ATOM 5920 O O . ALA D 4 74 ? -58.14876 36.32623 39.62806 1.000 16.44190 74 ALA D O 1
ATOM 5922 N N . ALA D 4 75 ? -56.95444 36.28891 41.54238 1.000 19.83287 75 ALA D N 1
ATOM 5923 C CA . ALA D 4 75 ? -56.51050 34.91166 41.38947 1.000 19.86116 75 ALA D CA 1
ATOM 5924 C C . ALA D 4 75 ? -56.77463 34.14003 42.66890 1.000 20.28175 75 ALA D C 1
ATOM 5925 O O . ALA D 4 75 ? -56.67515 34.67903 43.77772 1.000 22.79814 75 ALA D O 1
ATOM 5927 N N . VAL D 4 76 ? -57.07822 32.86121 42.51031 1.000 20.85678 76 VAL D N 1
ATOM 5928 C CA . VAL D 4 76 ? -57.18815 31.98497 43.66723 1.000 19.42929 76 VAL D CA 1
ATOM 5929 C C . VAL D 4 76 ? -56.32749 30.75668 43.40186 1.000 21.29412 76 VAL D C 1
ATOM 5930 O O . VAL D 4 76 ? -56.45789 30.12824 42.34579 1.000 19.73147 76 VAL D O 1
ATOM 5934 N N . PRO D 4 77 ? -55.40701 30.40707 44.29373 1.000 20.61738 77 PRO D N 1
ATOM 5935 C CA . PRO D 4 77 ? -54.64012 29.17735 44.09247 1.000 22.26973 77 PRO D CA 1
ATOM 5936 C C . PRO D 4 77 ? -55.52473 27.96907 44.35136 1.000 25.20626 77 PRO D C 1
ATOM 5937 O O . PRO D 4 77 ? -56.28654 27.94101 45.32176 1.000 25.58541 77 PRO D O 1
ATOM 5941 N N . VAL D 4 78 ? -55.43770 26.98184 43.46278 1.000 22.88396 78 VAL D N 1
ATOM 5942 C CA . VAL D 4 78 ? -56.24484 25.77243 43.58293 1.000 26.12269 78 VAL D CA 1
ATOM 5943 C C . VAL D 4 78 ? -55.40793 24.51127 43.65754 1.000 27.02811 78 VAL D C 1
ATOM 5944 O O . VAL D 4 78 ? -55.94497 23.46072 44.02723 1.000 29.99915 78 VAL D O 1
ATOM 5948 N N . ALA D 4 79 ? -54.12257 24.56961 43.33308 1.000 24.84027 79 ALA D N 1
ATOM 5949 C CA . ALA D 4 79 ? -53.27440 23.38036 43.31085 1.000 26.78389 79 ALA D CA 1
ATOM 5950 C C . ALA D 4 79 ? -51.82637 23.83990 43.23583 1.000 24.90650 79 ALA D C 1
ATOM 5951 O O . ALA D 4 79 ? -51.53922 25.03941 43.16730 1.000 25.04519 79 ALA D O 1
ATOM 5953 N N . SER D 4 80 ? -50.91842 22.86922 43.30764 1.000 29.98478 80 SER D N 1
ATOM 5954 C CA . SER D 4 80 ? -49.49998 23.07475 43.06506 1.000 28.73010 80 SER D CA 1
ATOM 5955 C C . SER D 4 80 ? -48.98716 21.92396 42.20903 1.000 30.70391 80 SER D C 1
ATOM 5956 O O . SER D 4 80 ? -49.52977 20.81529 42.23704 1.000 29.39097 80 SER D O 1
ATOM 5959 N N . ASP D 4 81 ? -47.92980 22.18194 41.45130 1.000 27.46646 81 ASP D N 1
ATOM 5960 C CA . ASP D 4 81 ? -47.29774 21.11988 40.69173 1.000 29.35231 81 ASP D CA 1
ATOM 5961 C C . ASP D 4 81 ? -45.80002 21.37564 40.66878 1.000 26.70434 81 ASP D C 1
ATOM 5962 O O . ASP D 4 81 ? -45.28835 22.30631 41.30406 1.000 26.62060 81 ASP D O 1
ATOM 5967 N N . THR D 4 82 ? -45.09169 20.50207 39.97419 1.000 24.70864 82 THR D N 1
ATOM 5968 C CA . THR D 4 82 ? -43.67522 20.67763 39.74102 1.000 27.75369 82 THR D CA 1
ATOM 5969 C C . THR D 4 82 ? -43.43056 20.56537 38.24362 1.000 25.73274 82 THR D C 1
ATOM 5970 O O . THR D 4 82 ? -44.24652 20.01233 37.49894 1.000 25.15345 82 THR D O 1
ATOM 5974 N N . ILE D 4 83 ? -42.30534 21.11590 37.80995 1.000 22.28258 83 ILE D N 1
ATOM 5975 C CA . ILE D 4 83 ? -41.90388 21.10673 36.40891 1.000 20.43186 83 ILE D CA 1
ATOM 5976 C C . ILE D 4 83 ? -40.76404 20.11618 36.25448 1.000 24.46327 83 ILE D C 1
ATOM 5977 O O . ILE D 4 83 ? -39.72011 20.26751 36.89581 1.000 24.57809 83 ILE D O 1
ATOM 5982 N N . ALA D 4 84 ? -40.97519 19.08851 35.43771 1.000 25.13805 84 ALA D N 1
ATOM 5983 C CA . ALA D 4 84 ? -39.93469 18.11432 35.16570 1.000 24.27327 84 ALA D CA 1
ATOM 5984 C C . ALA D 4 84 ? -39.02041 18.59401 34.04371 1.000 23.80485 84 ALA D C 1
ATOM 5985 O O . ALA D 4 84 ? -39.45232 19.27300 33.10668 1.000 24.03266 84 ALA D O 1
ATOM 5987 N N . VAL D 4 85 ? -37.74846 18.24166 34.16085 1.000 25.43680 85 VAL D N 1
ATOM 5988 C CA . VAL D 4 85 ? -36.77467 18.35810 33.08267 1.000 27.03715 85 VAL D CA 1
ATOM 5989 C C . VAL D 4 85 ? -36.66127 16.99789 32.40823 1.000 26.45246 85 VAL D C 1
ATOM 5990 O O . VAL D 4 85 ? -36.62554 15.95889 33.08341 1.000 29.74307 85 VAL D O 1
ATOM 5994 N N . MET D 4 86 ? -36.62952 16.98820 31.07246 1.000 26.62240 86 MET D N 1
ATOM 5995 C CA . MET D 4 86 ? -36.65335 15.73481 30.32122 1.000 27.96473 86 MET D CA 1
ATOM 5996 C C . MET D 4 86 ? -35.58747 15.72454 29.24087 1.000 29.52797 86 MET D C 1
ATOM 5997 O O . MET D 4 86 ? -35.24394 16.75791 28.66167 1.000 26.12957 86 MET D O 1
ATOM 6002 N N . VAL D 4 87 ? -35.05139 14.53028 29.00625 1.000 30.19879 87 VAL D N 1
ATOM 6003 C CA . VAL D 4 87 ? -34.27313 14.22065 27.82003 1.000 31.50876 87 VAL D CA 1
ATOM 6004 C C . VAL D 4 87 ? -34.88816 12.97770 27.19879 1.000 32.88838 87 VAL D C 1
ATOM 6005 O O . VAL D 4 87 ? -35.74748 12.32669 27.78831 1.000 35.39567 87 VAL D O 1
ATOM 6009 N N . GLY D 4 88 ? -34.44293 12.64192 25.99775 1.000 38.06769 88 GLY D N 1
ATOM 6010 C CA . GLY D 4 88 ? -34.89976 11.40849 25.39694 1.000 39.61294 88 GLY D CA 1
ATOM 6011 C C . GLY D 4 88 ? -34.34718 10.20615 26.13848 1.000 39.17801 88 GLY D C 1
ATOM 6012 O O . GLY D 4 88 ? -33.24033 10.22684 26.67757 1.000 40.32984 88 GLY D O 1
ATOM 6013 N N . ARG D 4 89 ? -35.14297 9.13787 26.18188 1.000 41.49433 89 ARG D N 1
ATOM 6014 C CA . ARG D 4 89 ? -34.65800 7.90404 26.78845 1.000 42.92641 89 ARG D CA 1
ATOM 6015 C C . ARG D 4 89 ? -33.45539 7.35101 26.02965 1.000 45.05807 89 ARG D C 1
ATOM 6016 O O . ARG D 4 89 ? -32.62201 6.65719 26.62440 1.000 44.41494 89 ARG D O 1
ATOM 6018 N N . GLN D 4 90 ? -33.32526 7.68110 24.73725 1.000 43.54081 90 GLN D N 1
ATOM 6019 C CA . GLN D 4 90 ? -32.18692 7.22715 23.95112 1.000 47.80277 90 GLN D CA 1
ATOM 6020 C C . GLN D 4 90 ? -30.96069 8.11100 24.12710 1.000 43.99227 90 GLN D C 1
ATOM 6021 O O . GLN D 4 90 ? -29.89085 7.77059 23.61228 1.000 42.50899 90 GLN D O 1
ATOM 6027 N N . ASN D 4 91 ? -31.08378 9.21682 24.84232 1.000 38.50721 91 ASN D N 1
ATOM 6028 C CA . ASN D 4 91 ? -29.94119 10.07955 25.09553 1.000 41.62150 91 ASN D CA 1
ATOM 6029 C C . ASN D 4 91 ? -28.97655 9.32869 25.99945 1.000 36.91026 91 ASN D C 1
ATOM 6030 O O . ASN D 4 91 ? -29.37110 8.92004 27.09749 1.000 37.18315 91 ASN D O 1
ATOM 6035 N N . PRO D 4 92 ? -27.72373 9.11260 25.59088 1.000 41.74861 92 PRO D N 1
ATOM 6036 C CA . PRO D 4 92 ? -26.79117 8.36283 26.44991 1.000 43.05959 92 PRO D CA 1
ATOM 6037 C C . PRO D 4 92 ? -26.40680 9.09223 27.72667 1.000 44.40994 92 PRO D C 1
ATOM 6038 O O . PRO D 4 92 ? -25.80427 8.46591 28.60734 1.000 44.20332 92 PRO D O 1
ATOM 6042 N N . PHE D 4 93 ? -26.71703 10.38450 27.85821 1.000 44.88054 93 PHE D N 1
ATOM 6043 C CA . PHE D 4 93 ? -26.56604 11.04618 29.14855 1.000 46.71318 93 PHE D CA 1
ATOM 6044 C C . PHE D 4 93 ? -27.55129 10.41874 30.12471 1.000 44.94679 93 PHE D C 1
ATOM 6045 O O . PHE D 4 93 ? -28.76550 10.43266 29.88933 1.000 44.66194 93 PHE D O 1
ATOM 6053 N N . ALA D 4 94 ? -27.03249 9.91444 31.23800 1.000 40.63207 94 ALA D N 1
ATOM 6054 C CA . ALA D 4 94 ? -27.79326 9.06778 32.14372 1.000 43.81851 94 ALA D CA 1
ATOM 6055 C C . ALA D 4 94 ? -28.14245 9.72085 33.46778 1.000 45.12478 94 ALA D C 1
ATOM 6056 O O . ALA D 4 94 ? -29.11097 9.30204 34.10500 1.000 45.52820 94 ALA D O 1
ATOM 6058 N N . GLY D 4 95 ? -27.34971 10.67849 33.93139 1.000 43.80061 95 GLY D N 1
ATOM 6059 C CA . GLY D 4 95 ? -27.47827 11.20827 35.27457 1.000 43.47102 95 GLY D CA 1
ATOM 6060 C C . GLY D 4 95 ? -28.39724 12.40417 35.38880 1.000 40.39118 95 GLY D C 1
ATOM 6061 O O . GLY D 4 95 ? -29.30807 12.60821 34.57920 1.000 42.68993 95 GLY D O 1
ATOM 6062 N N . GLY D 4 96 ? -28.15049 13.20912 36.41919 1.000 36.12620 96 GLY D N 1
ATOM 6063 C CA . GLY D 4 96 ? -28.93186 14.38826 36.69298 1.000 36.76094 96 GLY D CA 1
ATOM 6064 C C . GLY D 4 96 ? -28.12539 15.66167 36.53494 1.000 37.87325 96 GLY D C 1
ATOM 6065 O O . GLY D 4 96 ? -26.96312 15.65631 36.12372 1.000 40.37797 96 GLY D O 1
ATOM 6066 N N . LEU D 4 97 ? -28.76426 16.76880 36.88742 1.000 35.45248 97 LEU D N 1
ATOM 6067 C CA . LEU D 4 97 ? -28.15403 18.07750 36.75624 1.000 38.27470 97 LEU D CA 1
ATOM 6068 C C . LEU D 4 97 ? -28.35232 18.85405 38.04613 1.000 41.46889 97 LEU D C 1
ATOM 6069 O O . LEU D 4 97 ? -29.40445 18.75003 38.68295 1.000 40.91750 97 LEU D O 1
ATOM 6074 N N . THR D 4 98 ? -27.34611 19.63566 38.42608 1.000 38.86970 98 THR D N 1
ATOM 6075 C CA . THR D 4 98 ? -27.57318 20.64500 39.44802 1.000 40.88154 98 THR D CA 1
ATOM 6076 C C . THR D 4 98 ? -28.32727 21.83209 38.84846 1.000 38.98958 98 THR D C 1
ATOM 6077 O O . THR D 4 98 ? -28.42362 21.99016 37.62591 1.000 37.47314 98 THR D O 1
ATOM 6081 N N . SER D 4 99 ? -28.87592 22.67218 39.73096 1.000 39.43323 99 SER D N 1
ATOM 6082 C CA . SER D 4 99 ? -29.52655 23.89418 39.27010 1.000 38.23577 99 SER D CA 1
ATOM 6083 C C . SER D 4 99 ? -28.56858 24.76569 38.46804 1.000 36.62011 99 SER D C 1
ATOM 6084 O O . SER D 4 99 ? -28.96436 25.37224 37.46651 1.000 35.01838 99 SER D O 1
ATOM 6087 N N . ALA D 4 100 ? -27.30384 24.84173 38.89336 1.000 38.74199 100 ALA D N 1
ATOM 6088 C CA . ALA D 4 100 ? -26.32842 25.64729 38.16511 1.000 38.03619 100 ALA D CA 1
ATOM 6089 C C . ALA D 4 100 ? -26.06172 25.07536 36.77722 1.000 37.04165 100 ALA D C 1
ATOM 6090 O O . ALA D 4 100 ? -25.98164 25.82554 35.79762 1.000 36.59956 100 ALA D O 1
ATOM 6092 N N . GLN D 4 101 ? -25.90608 23.75284 36.67410 1.000 36.14578 101 GLN D N 1
ATOM 6093 C CA . GLN D 4 101 ? -25.71797 23.13611 35.36503 1.000 34.43051 101 GLN D CA 1
ATOM 6094 C C . GLN D 4 101 ? -26.92528 23.37232 34.47109 1.000 33.12061 101 GLN D C 1
ATOM 6095 O O . GLN D 4 101 ? -26.77990 23.70236 33.28780 1.000 33.59256 101 GLN D O 1
ATOM 6101 N N . LEU D 4 102 ? -28.12741 23.21688 35.02650 1.000 33.56232 102 LEU D N 1
ATOM 6102 C CA . LEU D 4 102 ? -29.34006 23.40421 34.24024 1.000 31.10575 102 LEU D CA 1
ATOM 6103 C C . LEU D 4 102 ? -29.41650 24.81466 33.67264 1.000 29.57491 102 LEU D C 1
ATOM 6104 O O . LEU D 4 102 ? -29.72850 24.99547 32.48880 1.000 28.90958 102 LEU D O 1
ATOM 6109 N N . ARG D 4 103 ? -29.11343 25.82295 34.49795 1.000 29.98139 103 ARG D N 1
ATOM 6110 C CA . ARG D 4 103 ? -29.07655 27.20496 34.02636 1.000 30.12807 103 ARG D CA 1
ATOM 6111 C C . ARG D 4 103 ? -28.08121 27.37030 32.89038 1.000 30.22064 103 ARG D C 1
ATOM 6112 O O . ARG D 4 103 ? -28.38123 27.99293 31.86621 1.000 32.53584 103 ARG D O 1
ATOM 6120 N N . ASP D 4 104 ? -26.86503 26.84520 33.07697 1.000 33.49456 104 ASP D N 1
ATOM 6121 C CA . ASP D 4 104 ? -25.81410 27.02672 32.08265 1.000 33.20679 104 ASP D CA 1
ATOM 6122 C C . ASP D 4 104 ? -26.16912 26.37631 30.75328 1.000 33.65529 104 ASP D C 1
ATOM 6123 O O . ASP D 4 104 ? -25.78608 26.89193 29.69625 1.000 36.19674 104 ASP D O 1
ATOM 6128 N N . ILE D 4 105 ? -26.90256 25.25684 30.77677 1.000 32.82602 105 ILE D N 1
ATOM 6129 C CA . ILE D 4 105 ? -27.35487 24.65406 29.52569 1.000 30.17546 105 ILE D CA 1
ATOM 6130 C C . ILE D 4 105 ? -28.31700 25.59047 28.81049 1.000 28.30697 105 ILE D C 1
ATOM 6131 O O . ILE D 4 105 ? -28.18537 25.85871 27.61024 1.000 27.85695 105 ILE D O 1
ATOM 6136 N N . PHE D 4 106 ? -29.27996 26.12216 29.53491 1.000 25.61402 106 PHE D N 1
ATOM 6137 C CA . PHE D 4 106 ? -30.28847 26.91214 28.84654 1.000 29.37985 106 PHE D CA 1
ATOM 6138 C C . PHE D 4 106 ? -29.82399 28.31566 28.49433 1.000 28.09380 106 PHE D C 1
ATOM 6139 O O . PHE D 4 106 ? -30.45304 28.94693 27.63825 1.000 31.07478 106 PHE D O 1
ATOM 6147 N N . THR D 4 107 ? -28.72062 28.79466 29.07650 1.000 28.80466 107 THR D N 1
ATOM 6148 C CA . THR D 4 107 ? -28.10091 30.03995 28.63944 1.000 32.32342 107 THR D CA 1
ATOM 6149 C C . THR D 4 107 ? -27.07369 29.84391 27.53420 1.000 34.23693 107 THR D C 1
ATOM 6150 O O . THR D 4 107 ? -26.64536 30.83218 26.92647 1.000 35.15947 107 THR D O 1
ATOM 6154 N N . GLY D 4 108 ? -26.66941 28.60792 27.25113 1.000 32.50217 108 GLY D N 1
ATOM 6155 C CA . GLY D 4 108 ? -25.62455 28.37053 26.28609 1.000 36.40690 108 GLY D CA 1
ATOM 6156 C C . GLY D 4 108 ? -24.22750 28.38135 26.86336 1.000 38.65428 108 GLY D C 1
ATOM 6157 O O . GLY D 4 108 ? -23.27041 28.10500 26.12734 1.000 37.47072 108 GLY D O 1
ATOM 6158 N N . LYS D 4 109 ? -24.08171 28.69557 28.15633 1.000 36.40705 109 LYS D N 1
ATOM 6159 C CA . LYS D 4 109 ? -22.77779 28.60102 28.80684 1.000 39.36650 109 LYS D CA 1
ATOM 6160 C C . LYS D 4 109 ? -22.21241 27.18610 28.70739 1.000 41.66086 109 LYS D C 1
ATOM 6161 O O . LYS D 4 109 ? -21.01747 27.00340 28.44083 1.000 41.00352 109 LYS D O 1
ATOM 6167 N N . ILE D 4 110 ? -23.05338 26.17570 28.92316 1.000 38.93153 110 ILE D N 1
ATOM 6168 C CA . ILE D 4 110 ? -22.72216 24.77963 28.64713 1.000 39.27156 110 ILE D CA 1
ATOM 6169 C C . ILE D 4 110 ? -23.38622 24.38832 27.33504 1.000 38.55520 110 ILE D C 1
ATOM 6170 O O . ILE D 4 110 ? -24.60584 24.52459 27.18744 1.000 37.21419 110 ILE D O 1
ATOM 6175 N N . SER D 4 111 ? -22.60014 23.87578 26.38671 1.000 39.53136 111 SER D N 1
ATOM 6176 C CA . SER D 4 111 ? -23.14068 23.55495 25.07371 1.000 41.88489 111 SER D CA 1
ATOM 6177 C C . SER D 4 111 ? -22.84169 22.13492 24.61216 1.000 41.87628 111 SER D C 1
ATOM 6178 O O . SER D 4 111 ? -23.22062 21.77476 23.49397 1.000 41.61459 111 SER D O 1
ATOM 6181 N N . ASN D 4 112 ? -22.21262 21.31393 25.44272 1.000 40.78004 112 ASN D N 1
ATOM 6182 C CA . ASN D 4 112 ? -21.87248 19.94751 25.08332 1.000 37.33092 112 ASN D CA 1
ATOM 6183 C C . ASN D 4 112 ? -22.23471 19.05626 26.26097 1.000 40.97511 112 ASN D C 1
ATOM 6184 O O . ASN D 4 112 ? -21.95923 19.40616 27.41010 1.000 43.09606 112 ASN D O 1
ATOM 6189 N N . TRP D 4 113 ? -22.88555 17.92278 25.98224 1.000 40.35380 113 TRP D N 1
ATOM 6190 C CA . TRP D 4 113 ? -23.27507 17.01805 27.06039 1.000 40.00348 113 TRP D CA 1
ATOM 6191 C C . TRP D 4 113 ? -22.07980 16.52592 27.86211 1.000 40.70535 113 TRP D C 1
ATOM 6192 O O . TRP D 4 113 ? -22.24296 16.15194 29.02504 1.000 41.84408 113 TRP D O 1
ATOM 6203 N N . SER D 4 114 ? -20.88325 16.52269 27.27481 1.000 43.99610 114 SER D N 1
ATOM 6204 C CA . SER D 4 114 ? -19.70854 16.06392 28.00397 1.000 44.41926 114 SER D CA 1
ATOM 6205 C C . SER D 4 114 ? -19.40404 16.94980 29.20417 1.000 48.00608 114 SER D C 1
ATOM 6206 O O . SER D 4 114 ? -18.76242 16.49257 30.15327 1.000 42.66724 114 SER D O 1
ATOM 6209 N N . GLU D 4 115 ? -19.85979 18.20349 29.18779 1.000 46.62169 115 GLU D N 1
ATOM 6210 C CA . GLU D 4 115 ? -19.61435 19.11641 30.29581 1.000 45.10400 115 GLU D CA 1
ATOM 6211 C C . GLU D 4 115 ? -20.40033 18.74441 31.54936 1.000 47.35893 115 GLU D C 1
ATOM 6212 O O . GLU D 4 115 ? -20.07800 19.23778 32.63584 1.000 50.72222 115 GLU D O 1
ATOM 6218 N N . VAL D 4 116 ? -21.41591 17.89163 31.43138 1.000 46.50437 116 VAL D N 1
ATOM 6219 C CA . VAL D 4 116 ? -22.17983 17.43474 32.58401 1.000 45.22645 116 VAL D CA 1
ATOM 6220 C C . VAL D 4 116 ? -22.06043 15.92163 32.76453 1.000 45.63351 116 VAL D C 1
ATOM 6221 O O . VAL D 4 116 ? -22.88365 15.30865 33.43581 1.000 50.25937 116 VAL D O 1
ATOM 6225 N N . GLY D 4 117 ? -21.03740 15.31198 32.16466 1.000 48.56435 117 GLY D N 1
ATOM 6226 C CA . GLY D 4 117 ? -20.74715 13.90445 32.34917 1.000 45.92737 117 GLY D CA 1
ATOM 6227 C C . GLY D 4 117 ? -21.29291 12.97324 31.28621 1.000 45.82053 117 GLY D C 1
ATOM 6228 O O . GLY D 4 117 ? -21.11045 11.75606 31.40255 1.000 47.38443 117 GLY D O 1
ATOM 6229 N N . GLY D 4 118 ? -21.92780 13.50002 30.24517 1.000 48.10587 118 GLY D N 1
ATOM 6230 C CA . GLY D 4 118 ? -22.45459 12.68127 29.18085 1.000 47.07296 118 GLY D CA 1
ATOM 6231 C C . GLY D 4 118 ? -21.45370 12.51747 28.05869 1.000 45.08312 118 GLY D C 1
ATOM 6232 O O . GLY D 4 118 ? -20.25658 12.77482 28.22343 1.000 43.56843 118 GLY D O 1
ATOM 6233 N N . PRO D 4 119 ? -21.92102 12.06078 26.90149 1.000 45.86180 119 PRO D N 1
ATOM 6234 C CA . PRO D 4 119 ? -21.03586 11.90814 25.74437 1.000 47.52785 119 PRO D CA 1
ATOM 6235 C C . PRO D 4 119 ? -20.74175 13.26030 25.10831 1.000 47.03915 119 PRO D C 1
ATOM 6236 O O . PRO D 4 119 ? -21.36671 14.27429 25.41200 1.000 43.62423 119 PRO D O 1
ATOM 6240 N N . ASN D 4 120 ? -19.76849 13.25542 24.20599 1.000 48.30651 120 ASN D N 1
ATOM 6241 C CA . ASN D 4 120 ? -19.40036 14.45734 23.46100 1.000 49.32939 120 ASN D CA 1
ATOM 6242 C C . ASN D 4 120 ? -20.42802 14.66497 22.35286 1.000 46.14667 120 ASN D C 1
ATOM 6243 O O . ASN D 4 120 ? -20.28089 14.15608 21.24149 1.000 44.67350 120 ASN D O 1
ATOM 6248 N N . ASN D 4 121 ? -21.51097 15.37232 22.66975 1.000 41.45687 121 ASN D N 1
ATOM 6249 C CA . ASN D 4 121 ? -22.54369 15.65642 21.68120 1.000 43.60267 121 ASN D CA 1
ATOM 6250 C C . ASN D 4 121 ? -23.12779 17.03712 21.94425 1.000 41.15225 121 ASN D C 1
ATOM 6251 O O . ASN D 4 121 ? -23.26251 17.44683 23.09957 1.000 41.79499 121 ASN D O 1
ATOM 6256 N N . THR D 4 122 ? -23.47383 17.74569 20.86779 1.000 39.69740 122 THR D N 1
ATOM 6257 C CA . THR D 4 122 ? -24.12615 19.04384 20.99925 1.000 40.62216 122 THR D CA 1
ATOM 6258 C C . THR D 4 122 ? -25.47493 18.89125 21.68424 1.000 40.48826 122 THR D C 1
ATOM 6259 O O . THR D 4 122 ? -26.20509 17.92623 21.44932 1.000 40.79262 122 THR D O 1
ATOM 6263 N N . ILE D 4 123 ? -25.78647 19.82989 22.56478 1.000 36.99353 123 ILE D N 1
ATOM 6264 C CA . ILE D 4 123 ? -27.08405 19.87350 23.21962 1.000 35.46404 123 ILE D CA 1
ATOM 6265 C C . ILE D 4 123 ? -28.07136 20.60336 22.31830 1.000 37.59551 123 ILE D C 1
ATOM 6266 O O . ILE D 4 123 ? -27.81311 21.73104 21.88263 1.000 38.99527 123 ILE D O 1
ATOM 6271 N N . GLN D 4 124 ? -29.21194 19.97702 22.05038 1.000 34.88678 124 GLN D N 1
ATOM 6272 C CA . GLN D 4 124 ? -30.31716 20.65344 21.38305 1.000 34.76188 124 GLN D CA 1
ATOM 6273 C C . GLN D 4 124 ? -31.23569 21.15145 22.48365 1.000 31.97358 124 GLN D C 1
ATOM 6274 O O . GLN D 4 124 ? -31.89677 20.35576 23.15735 1.000 29.54028 124 GLN D O 1
ATOM 6280 N N . VAL D 4 125 ? -31.29649 22.45954 22.65868 1.000 28.88868 125 VAL D N 1
ATOM 6281 C CA . VAL D 4 125 ? -32.14852 23.03070 23.68473 1.000 26.53375 125 VAL D CA 1
ATOM 6282 C C . VAL D 4 125 ? -33.50128 23.31806 23.05233 1.000 31.48021 125 VAL D C 1
ATOM 6283 O O . VAL D 4 125 ? -33.59883 24.07651 22.07948 1.000 31.23494 125 VAL D O 1
ATOM 6287 N N . ILE D 4 126 ? -34.54585 22.73884 23.62703 1.000 23.66190 126 ILE D N 1
ATOM 6288 C CA . ILE D 4 126 ? -35.90156 22.84390 23.10407 1.000 25.66489 126 ILE D CA 1
ATOM 6289 C C . ILE D 4 126 ? -36.71710 23.66321 24.08929 1.000 25.95503 126 ILE D C 1
ATOM 6290 O O . ILE D 4 126 ? -36.98300 23.23073 25.21619 1.000 24.79297 126 ILE D O 1
ATOM 6295 N N . ASN D 4 127 ? -37.10873 24.85287 23.67038 1.000 23.82217 127 ASN D N 1
ATOM 6296 C CA . ASN D 4 127 ? -37.79762 25.79455 24.52913 1.000 22.31424 127 ASN D CA 1
ATOM 6297 C C . ASN D 4 127 ? -39.28711 25.79934 24.21049 1.000 23.11227 127 ASN D C 1
ATOM 6298 O O . ASN D 4 127 ? -39.69753 25.49738 23.08780 1.000 23.47561 127 ASN D O 1
ATOM 6303 N N . ARG D 4 128 ? -40.09336 26.09034 25.22249 1.000 20.60140 128 ARG D N 1
ATOM 6304 C CA . ARG D 4 128 ? -41.51391 26.34364 25.01843 1.000 24.30148 128 ARG D CA 1
ATOM 6305 C C . ARG D 4 128 ? -41.70795 27.79701 24.59703 1.000 20.23351 128 ARG D C 1
ATOM 6306 O O . ARG D 4 128 ? -40.85698 28.64514 24.87581 1.000 19.72923 128 ARG D O 1
ATOM 6314 N N . PRO D 4 129 ? -42.81568 28.12786 23.93233 1.000 19.99439 129 PRO D N 1
ATOM 6315 C CA . PRO D 4 129 ? -43.05058 29.53857 23.60366 1.000 20.29068 129 PRO D CA 1
ATOM 6316 C C . PRO D 4 129 ? -43.36296 30.31786 24.86710 1.000 18.74799 129 PRO D C 1
ATOM 6317 O O . PRO D 4 129 ? -43.78939 29.76651 25.88064 1.000 19.85885 129 PRO D O 1
ATOM 6321 N N . SER D 4 130 ? -43.15407 31.62883 24.79189 1.000 20.42339 130 SER D N 1
ATOM 6322 C CA . SER D 4 130 ? -43.24063 32.44955 25.99699 1.000 17.29340 130 SER D CA 1
ATOM 6323 C C . SER D 4 130 ? -44.67613 32.65308 26.49064 1.000 19.76123 130 SER D C 1
ATOM 6324 O O . SER D 4 130 ? -44.85459 33.10042 27.62503 1.000 20.04315 130 SER D O 1
ATOM 6327 N N . GLU D 4 131 ? -45.69640 32.36352 25.66901 1.000 19.09640 131 GLU D N 1
ATOM 6328 C CA . GLU D 4 131 ? -47.07488 32.44357 26.14918 1.000 19.42161 131 GLU D CA 1
ATOM 6329 C C . GLU D 4 131 ? -47.37087 31.36863 27.18486 1.000 19.78736 131 GLU D C 1
ATOM 6330 O O . GLU D 4 131 ? -48.40709 31.44606 27.86011 1.000 20.23517 131 GLU D O 1
ATOM 6336 N N . SER D 4 132 ? -46.48100 30.37944 27.31336 1.000 17.85187 132 SER D N 1
ATOM 6337 C CA . SER D 4 132 ? -46.61962 29.28260 28.26551 1.000 17.73018 132 SER D CA 1
ATOM 6338 C C . SER D 4 132 ? -46.25074 29.72524 29.68526 1.000 16.89312 132 SER D C 1
ATOM 6339 O O . SER D 4 132 ? -45.16724 30.27357 29.91511 1.000 15.75356 132 SER D O 1
ATOM 6342 N N . GLY D 4 133 ? -47.16443 29.51384 30.63660 1.000 16.55454 133 GLY D N 1
ATOM 6343 C CA . GLY D 4 133 ? -46.84467 29.79307 32.02251 1.000 16.42219 133 GLY D CA 1
ATOM 6344 C C . GLY D 4 133 ? -45.73808 28.91253 32.55101 1.000 18.10570 133 GLY D C 1
ATOM 6345 O O . GLY D 4 133 ? -44.98997 29.31875 33.45615 1.000 17.77926 133 GLY D O 1
ATOM 6346 N N . THR D 4 134 ? -45.61967 27.69835 31.99743 1.000 16.86981 134 THR D N 1
ATOM 6347 C CA . THR D 4 134 ? -44.50994 26.81917 32.33929 1.000 18.42127 134 THR D CA 1
ATOM 6348 C C . THR D 4 134 ? -43.19422 27.40706 31.85213 1.000 17.68228 134 THR D C 1
ATOM 6349 O O . THR D 4 134 ? -42.20565 27.41250 32.59432 1.000 19.69058 134 THR D O 1
ATOM 6353 N N . GLN D 4 135 ? -43.17379 27.94620 30.62652 1.000 17.31336 135 GLN D N 1
ATOM 6354 C CA . GLN D 4 135 ? -41.98485 28.65565 30.16486 1.000 16.98489 135 GLN D CA 1
ATOM 6355 C C . GLN D 4 135 ? -41.63448 29.80169 31.10893 1.000 20.59210 135 GLN D C 1
ATOM 6356 O O . GLN D 4 135 ? -40.46704 29.98816 31.47017 1.000 17.70054 135 GLN D O 1
ATOM 6362 N N . GLN D 4 136 ? -42.63599 30.59142 31.51288 1.000 16.88758 136 GLN D N 1
ATOM 6363 C CA . GLN D 4 136 ? -42.35727 31.76630 32.33313 1.000 17.61103 136 GLN D CA 1
ATOM 6364 C C . GLN D 4 136 ? -41.81951 31.36501 33.70131 1.000 19.07437 136 GLN D C 1
ATOM 6365 O O . GLN D 4 136 ? -40.93134 32.03089 34.25014 1.000 18.43026 136 GLN D O 1
ATOM 6371 N N . THR D 4 137 ? -42.36896 30.29581 34.27612 1.000 19.13366 137 THR D N 1
ATOM 6372 C CA . THR D 4 137 ? -41.90009 29.82555 35.57581 1.000 19.31811 137 THR D CA 1
ATOM 6373 C C . THR D 4 137 ? -40.49800 29.25707 35.46157 1.000 20.65135 137 THR D C 1
ATOM 6374 O O . THR D 4 137 ? -39.63308 29.53311 36.30494 1.000 21.14365 137 THR D O 1
ATOM 6378 N N . PHE D 4 138 ? -40.25464 28.47925 34.40671 1.000 18.62218 138 PHE D N 1
ATOM 6379 C CA . PHE D 4 138 ? -38.92559 27.92984 34.18337 1.000 20.56472 138 PHE D CA 1
ATOM 6380 C C . PHE D 4 138 ? -37.91992 29.04698 33.95216 1.000 20.96104 138 PHE D C 1
ATOM 6381 O O . PHE D 4 138 ? -36.82001 29.03106 34.51555 1.000 22.79928 138 PHE D O 1
ATOM 6389 N N . ALA D 4 139 ? -38.29315 30.05092 33.15466 1.000 20.84917 139 ALA D N 1
ATOM 6390 C CA . ALA D 4 139 ? -37.40158 31.18351 32.94306 1.000 22.73067 139 ALA D CA 1
ATOM 6391 C C . ALA D 4 139 ? -37.07699 31.86336 34.26285 1.000 23.36663 139 ALA D C 1
ATOM 6392 O O . ALA D 4 139 ? -35.91570 32.17164 34.54245 1.000 25.02506 139 ALA D O 1
ATOM 6394 N N . ALA D 4 140 ? -38.08989 32.07866 35.10392 1.000 20.41373 140 ALA D N 1
ATOM 6395 C CA . ALA D 4 140 ? -37.86806 32.76880 36.36797 1.000 25.57658 140 ALA D CA 1
ATOM 6396 C C . ALA D 4 140 ? -37.02098 31.93475 37.32050 1.000 24.41052 140 ALA D C 1
ATOM 6397 O O . ALA D 4 140 ? -36.16057 32.47223 38.02254 1.000 28.65607 140 ALA D O 1
ATOM 6399 N N . GLN D 4 141 ? -37.25718 30.62721 37.38066 1.000 25.26750 141 GLN D N 1
ATOM 6400 C CA . GLN D 4 141 ? -36.58974 29.84009 38.40769 1.000 25.68195 141 GLN D CA 1
ATOM 6401 C C . GLN D 4 141 ? -35.21579 29.35803 37.98313 1.000 27.35339 141 GLN D C 1
ATOM 6402 O O . GLN D 4 141 ? -34.33781 29.19722 38.83549 1.000 27.49111 141 GLN D O 1
ATOM 6408 N N . VAL D 4 142 ? -34.98464 29.19047 36.68833 1.000 25.69096 142 VAL D N 1
ATOM 6409 C CA . VAL D 4 142 ? -33.72793 28.65086 36.18539 1.000 30.71882 142 VAL D CA 1
ATOM 6410 C C . VAL D 4 142 ? -32.80786 29.75785 35.68122 1.000 30.56060 142 VAL D C 1
ATOM 6411 O O . VAL D 4 142 ? -31.62857 29.79730 36.02707 1.000 29.44334 142 VAL D O 1
ATOM 6415 N N . LEU D 4 143 ? -33.32126 30.65743 34.83981 1.000 30.23851 143 LEU D N 1
ATOM 6416 C CA . LEU D 4 143 ? -32.46316 31.67633 34.24230 1.000 31.07822 143 LEU D CA 1
ATOM 6417 C C . LEU D 4 143 ? -32.25013 32.87199 35.15906 1.000 42.64315 143 LEU D C 1
ATOM 6418 O O . LEU D 4 143 ? -31.20339 33.52815 35.07977 1.000 41.80630 143 LEU D O 1
ATOM 6423 N N . GLN D 4 144 ? -33.22911 33.16512 36.01741 1.000 40.57847 144 GLN D N 1
ATOM 6424 C CA . GLN D 4 144 ? -33.14343 34.22864 37.01521 1.000 40.20595 144 GLN D CA 1
ATOM 6425 C C . GLN D 4 144 ? -32.68992 35.54111 36.38342 1.000 45.78824 144 GLN D C 1
ATOM 6426 O O . GLN D 4 144 ? -31.78535 36.22015 36.87311 1.000 48.12744 144 GLN D O 1
ATOM 6432 N N . GLY D 4 145 ? -33.34609 35.90894 35.28402 1.000 44.57252 145 GLY D N 1
ATOM 6433 C CA . GLY D 4 145 ? -33.05035 37.15328 34.61059 1.000 47.67628 145 GLY D CA 1
ATOM 6434 C C . GLY D 4 145 ? -32.06858 37.04516 33.46383 1.000 48.48050 145 GLY D C 1
ATOM 6435 O O . GLY D 4 145 ? -31.96562 37.98881 32.67101 1.000 50.77081 145 GLY D O 1
ATOM 6436 N N . GLN D 4 146 ? -31.36095 35.92666 33.33369 1.000 46.15531 146 GLN D N 1
ATOM 6437 C CA . GLN D 4 146 ? -30.43785 35.76531 32.22371 1.000 46.51959 146 GLN D CA 1
ATOM 6438 C C . GLN D 4 146 ? -31.21373 35.41545 30.95719 1.000 40.18765 146 GLN D C 1
ATOM 6439 O O . GLN D 4 146 ? -32.34789 34.93673 31.00524 1.000 39.23494 146 GLN D O 1
ATOM 6445 N N . ALA D 4 147 ? -30.60599 35.69559 29.81082 1.000 39.47234 147 ALA D N 1
ATOM 6446 C CA . ALA D 4 147 ? -31.28446 35.42500 28.55527 1.000 39.15624 147 ALA D CA 1
ATOM 6447 C C . ALA D 4 147 ? -31.08882 33.97382 28.15896 1.000 32.20927 147 ALA D C 1
ATOM 6448 O O . ALA D 4 147 ? -30.05201 33.36439 28.44001 1.000 35.26072 147 ALA D O 1
ATOM 6450 N N . PHE D 4 148 ? -32.10046 33.42280 27.49689 1.000 29.95704 148 PHE D N 1
ATOM 6451 C CA . PHE D 4 148 ? -31.94510 32.11872 26.87414 1.000 28.00587 148 PHE D CA 1
ATOM 6452 C C . PHE D 4 148 ? -30.85135 32.18665 25.81632 1.000 34.43786 148 PHE D C 1
ATOM 6453 O O . PHE D 4 148 ? -30.68788 33.19637 25.12831 1.000 35.91613 148 PHE D O 1
ATOM 6461 N N . GLY D 4 149 ? -30.10571 31.09865 25.67130 1.000 28.60366 149 GLY D N 1
ATOM 6462 C CA . GLY D 4 149 ? -29.12566 31.03998 24.60956 1.000 35.92243 149 GLY D CA 1
ATOM 6463 C C . GLY D 4 149 ? -29.78120 31.08034 23.24372 1.000 35.81246 149 GLY D C 1
ATOM 6464 O O . GLY D 4 149 ? -30.96695 30.78324 23.08119 1.000 35.47462 149 GLY D O 1
ATOM 6465 N N . GLN D 4 150 ? -28.99388 31.46319 22.24552 1.000 36.94317 150 GLN D N 1
ATOM 6466 C CA . GLN D 4 150 ? -29.45419 31.46205 20.86808 1.000 39.66419 150 GLN D CA 1
ATOM 6467 C C . GLN D 4 150 ? -28.41800 30.76714 19.99933 1.000 43.96443 150 GLN D C 1
ATOM 6468 O O . GLN D 4 150 ? -27.28167 30.52310 20.41707 1.000 38.72511 150 GLN D O 1
ATOM 6474 N N . GLY D 4 151 ? -28.82482 30.47424 18.77235 1.000 41.87873 151 GLY D N 1
ATOM 6475 C CA . GLY D 4 151 ? -27.99585 29.80172 17.79914 1.000 38.39034 151 GLY D CA 1
ATOM 6476 C C . GLY D 4 151 ? -28.64232 28.52374 17.30647 1.000 38.07896 151 GLY D C 1
ATOM 6477 O O . GLY D 4 151 ? -29.76424 28.17411 17.67390 1.000 38.44665 151 GLY D O 1
ATOM 6478 N N . ALA D 4 152 ? -27.90527 27.83559 16.43274 1.000 40.69867 152 ALA D N 1
ATOM 6479 C CA . ALA D 4 152 ? -28.50410 26.76312 15.64703 1.000 41.76831 152 ALA D CA 1
ATOM 6480 C C . ALA D 4 152 ? -28.99884 25.61124 16.51145 1.000 41.02533 152 ALA D C 1
ATOM 6481 O O . ALA D 4 152 ? -29.89789 24.87716 16.08229 1.000 42.78388 152 ALA D O 1
ATOM 6483 N N . ASN D 4 153 ? -28.45727 25.44682 17.71967 1.000 39.55636 153 ASN D N 1
ATOM 6484 C CA . ASN D 4 153 ? -28.85562 24.35156 18.59451 1.000 41.44195 153 ASN D CA 1
ATOM 6485 C C . ASN D 4 153 ? -29.97840 24.72476 19.55205 1.000 35.38382 153 ASN D C 1
ATOM 6486 O O . ASN D 4 153 ? -30.40049 23.87293 20.33367 1.000 37.58096 153 ASN D O 1
ATOM 6491 N N . PHE D 4 154 ? -30.48332 25.95285 19.50353 1.000 35.03012 154 PHE D N 1
ATOM 6492 C CA . PHE D 4 154 ? -31.62433 26.35365 20.31553 1.000 35.75443 154 PHE D CA 1
ATOM 6493 C C . PHE D 4 154 ? -32.83484 26.47125 19.40084 1.000 37.26933 154 PHE D C 1
ATOM 6494 O O . PHE D 4 154 ? -32.77239 27.15323 18.37430 1.000 37.57015 154 PHE D O 1
ATOM 6502 N N . GLN D 4 155 ? -33.93397 25.82066 19.76448 1.000 29.20545 155 GLN D N 1
ATOM 6503 C CA . GLN D 4 155 ? -35.17017 25.95914 19.00431 1.000 31.74704 155 GLN D CA 1
ATOM 6504 C C . GLN D 4 155 ? -36.32013 26.22814 19.96013 1.000 27.03213 155 GLN D C 1
ATOM 6505 O O . GLN D 4 155 ? -36.41225 25.60190 21.02165 1.000 28.23200 155 GLN D O 1
ATOM 6511 N N . THR D 4 156 ? -37.15690 27.20304 19.62042 1.000 25.54174 156 THR D N 1
ATOM 6512 C CA . THR D 4 156 ? -38.37003 27.45560 20.38274 1.000 25.24987 156 THR D CA 1
ATOM 6513 C C . THR D 4 156 ? -39.54948 26.88654 19.60760 1.000 26.07002 156 THR D C 1
ATOM 6514 O O . THR D 4 156 ? -39.74760 27.22907 18.44167 1.000 27.15855 156 THR D O 1
ATOM 6518 N N . MET D 4 157 ? -40.32539 26.02685 20.25915 1.000 24.10302 157 MET D N 1
ATOM 6519 C CA . MET D 4 157 ? -41.46125 25.40766 19.60166 1.000 25.65415 157 MET D CA 1
ATOM 6520 C C . MET D 4 157 ? -42.52167 26.45921 19.27270 1.000 26.33862 157 MET D C 1
ATOM 6521 O O . MET D 4 157 ? -42.67913 27.44209 20.00389 1.000 25.11687 157 MET D O 1
ATOM 6526 N N . PRO D 4 158 ? -43.25862 26.27755 18.17054 1.000 28.88511 158 PRO D N 1
ATOM 6527 C CA . PRO D 4 158 ? -44.26248 27.28044 17.78249 1.000 30.27830 158 PRO D CA 1
ATOM 6528 C C . PRO D 4 158 ? -45.53390 27.25839 18.61216 1.000 30.05748 158 PRO D C 1
ATOM 6529 O O . PRO D 4 158 ? -46.28933 28.23647 18.55505 1.000 31.00908 158 PRO D O 1
ATOM 6533 N N . ARG D 4 159 ? -45.84594 26.16469 19.30996 1.000 29.48805 159 ARG D N 1
ATOM 6534 C CA . ARG D 4 159 ? -47.08634 26.07309 20.06810 1.000 29.90052 159 ARG D CA 1
ATOM 6535 C C . ARG D 4 159 ? -46.81437 25.63101 21.50057 1.000 27.61524 159 ARG D C 1
ATOM 6536 O O . ARG D 4 159 ? -45.79739 24.99613 21.79320 1.000 26.30352 159 ARG D O 1
ATOM 6544 N N . ASP D 4 160 ? -47.71304 26.02541 22.40478 1.000 27.62084 160 ASP D N 1
ATOM 6545 C CA . ASP D 4 160 ? -47.65685 25.57572 23.79468 1.000 26.38835 160 ASP D CA 1
ATOM 6546 C C . ASP D 4 160 ? -48.26336 24.17914 23.83992 1.000 29.62672 160 ASP D C 1
ATOM 6547 O O . ASP D 4 160 ? -49.46902 24.00428 24.03163 1.000 29.94146 160 ASP D O 1
ATOM 6552 N N . ALA D 4 161 ? -47.40579 23.16854 23.69398 1.000 28.71904 161 ALA D N 1
ATOM 6553 C CA . ALA D 4 161 ? -47.86496 21.78904 23.57200 1.000 33.70891 161 ALA D CA 1
ATOM 6554 C C . ALA D 4 161 ? -46.70965 20.85304 23.89638 1.000 36.14952 161 ALA D C 1
ATOM 6555 O O . ALA D 4 161 ? -45.62403 20.98615 23.32457 1.000 34.97526 161 ALA D O 1
ATOM 6557 N N . THR D 4 162 ? -46.95195 19.90175 24.80408 1.000 33.43737 162 THR D N 1
ATOM 6558 C CA . THR D 4 162 ? -45.88009 19.03636 25.28606 1.000 35.05030 162 THR D CA 1
ATOM 6559 C C . THR D 4 162 ? -45.58226 17.87855 24.33872 1.000 36.41984 162 THR D C 1
ATOM 6560 O O . THR D 4 162 ? -44.42278 17.46403 24.21891 1.000 36.05808 162 THR D O 1
ATOM 6564 N N . THR D 4 163 ? -46.59176 17.34257 23.66087 1.000 36.80506 163 THR D N 1
ATOM 6565 C CA . THR D 4 163 ? -46.33975 16.20207 22.78183 1.000 40.11300 163 THR D CA 1
ATOM 6566 C C . THR D 4 163 ? -45.34142 16.50645 21.67089 1.000 39.54828 163 THR D C 1
ATOM 6567 O O . THR D 4 163 ? -44.41012 15.70562 21.48189 1.000 38.69291 163 THR D O 1
ATOM 6571 N N . PRO D 4 164 ? -45.42598 17.62669 20.94149 1.000 40.69354 164 PRO D N 1
ATOM 6572 C CA . PRO D 4 164 ? -44.38466 17.89934 19.93453 1.000 40.07839 164 PRO D CA 1
ATOM 6573 C C . PRO D 4 164 ? -42.99647 18.04074 20.52965 1.000 38.96187 164 PRO D C 1
ATOM 6574 O O . PRO D 4 164 ? -42.00752 17.70903 19.86333 1.000 38.17361 164 PRO D O 1
ATOM 6578 N N . ILE D 4 165 ? -42.88860 18.53174 21.76545 1.000 37.84310 165 ILE D N 1
ATOM 6579 C CA . ILE D 4 165 ? -41.58106 18.63007 22.40596 1.000 36.34491 165 ILE D CA 1
ATOM 6580 C C . ILE D 4 165 ? -41.01219 17.24511 22.67545 1.000 36.90884 165 ILE D C 1
ATOM 6581 O O . ILE D 4 165 ? -39.84099 16.97372 22.39019 1.000 40.19677 165 ILE D O 1
ATOM 6586 N N . ILE D 4 166 ? -41.82064 16.35559 23.25507 1.000 37.26724 166 ILE D N 1
ATOM 6587 C CA . ILE D 4 166 ? -41.33731 15.00305 23.51498 1.000 37.96680 166 ILE D CA 1
ATOM 6588 C C . ILE D 4 166 ? -40.90861 14.34232 22.20882 1.000 41.18855 166 ILE D C 1
ATOM 6589 O O . ILE D 4 166 ? -39.85725 13.69579 22.13660 1.000 42.73212 166 ILE D O 1
ATOM 6594 N N . ARG D 4 167 ? -41.69539 14.53952 21.14456 1.000 39.99136 167 ARG D N 1
ATOM 6595 C CA . ARG D 4 167 ? -41.36000 13.98846 19.83311 1.000 43.05156 167 ARG D CA 1
ATOM 6596 C C . ARG D 4 167 ? -40.02295 14.52007 19.32509 1.000 44.40724 167 ARG D C 1
ATOM 6597 O O . ARG D 4 167 ? -39.34264 13.84004 18.55185 1.000 44.52407 167 ARG D O 1
ATOM 6605 N N . ALA D 4 168 ? -39.63580 15.73039 19.73693 1.000 43.32436 168 ALA D N 1
ATOM 6606 C CA . ALA D 4 168 ? -38.42040 16.38502 19.25571 1.000 42.43767 168 ALA D CA 1
ATOM 6607 C C . ALA D 4 168 ? -37.15994 16.08412 20.06845 1.000 41.65726 168 ALA D C 1
ATOM 6608 O O . ALA D 4 168 ? -36.07037 16.47715 19.63786 1.000 40.25898 168 ALA D O 1
ATOM 6610 N N . LEU D 4 169 ? -37.26973 15.42915 21.22882 1.000 38.32424 169 LEU D N 1
ATOM 6611 C CA . LEU D 4 169 ? -36.11835 15.30335 22.12505 1.000 37.02105 169 LEU D CA 1
ATOM 6612 C C . LEU D 4 169 ? -34.95395 14.56714 21.47615 1.000 40.55615 169 LEU D C 1
ATOM 6613 O O . LEU D 4 169 ? -33.80225 15.00654 21.56322 1.000 39.18330 169 LEU D O 1
ATOM 6618 N N . GLY D 4 170 ? -35.23340 13.45260 20.81405 1.000 44.33315 170 GLY D N 1
ATOM 6619 C CA . GLY D 4 170 ? -34.17363 12.66669 20.19579 1.000 46.80892 170 GLY D CA 1
ATOM 6620 C C . GLY D 4 170 ? -33.11551 12.23138 21.19627 1.000 46.69915 170 GLY D C 1
ATOM 6621 O O . GLY D 4 170 ? -33.37519 12.05885 22.39464 1.000 46.03114 170 GLY D O 1
ATOM 6622 N N . SER D 4 171 ? -31.89438 12.05978 20.69543 1.000 47.46886 171 SER D N 1
ATOM 6623 C CA . SER D 4 171 ? -30.78177 11.58070 21.50536 1.000 47.82626 171 SER D CA 1
ATOM 6624 C C . SER D 4 171 ? -29.96340 12.69371 22.14982 1.000 44.22977 171 SER D C 1
ATOM 6625 O O . SER D 4 171 ? -29.07793 12.39532 22.95650 1.000 44.29987 171 SER D O 1
ATOM 6628 N N . ASN D 4 172 ? -30.18349 13.95744 21.78708 1.000 41.32458 172 ASN D N 1
ATOM 6629 C CA . ASN D 4 172 ? -29.34984 15.02533 22.31674 1.000 39.83254 172 ASN D CA 1
ATOM 6630 C C . ASN D 4 172 ? -30.14219 16.21560 22.84392 1.000 34.87443 172 ASN D C 1
ATOM 6631 O O . ASN D 4 172 ? -29.53340 17.18027 23.31736 1.000 34.73940 172 ASN D O 1
ATOM 6636 N N . GLY D 4 173 ? -31.47091 16.17173 22.80535 1.000 35.50000 173 GLY D N 1
ATOM 6637 C CA . GLY D 4 173 ? -32.26033 17.31619 23.20900 1.000 32.00393 173 GLY D CA 1
ATOM 6638 C C . GLY D 4 173 ? -32.67150 17.30091 24.67919 1.000 33.52106 173 GLY D C 1
ATOM 6639 O O . GLY D 4 173 ? -32.68290 16.27081 25.34251 1.000 32.77790 173 GLY D O 1
ATOM 6640 N N . ILE D 4 174 ? -33.02470 18.48339 25.17992 1.000 28.06492 174 ILE D N 1
ATOM 6641 C CA . ILE D 4 174 ? -33.49467 18.66124 26.55246 1.000 28.73290 174 ILE D CA 1
ATOM 6642 C C . ILE D 4 174 ? -34.61845 19.69212 26.54179 1.000 27.57370 174 ILE D C 1
ATOM 6643 O O . ILE D 4 174 ? -34.55732 20.67096 25.79041 1.000 25.96604 174 ILE D O 1
ATOM 6648 N N . SER D 4 175 ? -35.63957 19.47991 27.37225 1.000 25.47428 175 SER D N 1
ATOM 6649 C CA . SER D 4 175 ? -36.73309 20.44317 27.51941 1.000 23.10049 175 SER D CA 1
ATOM 6650 C C . SER D 4 175 ? -37.38342 20.24289 28.89081 1.000 26.05190 175 SER D C 1
ATOM 6651 O O . SER D 4 175 ? -36.78535 19.64499 29.79198 1.000 24.47920 175 SER D O 1
ATOM 6654 N N . TYR D 4 176 ? -38.60507 20.74351 29.05134 1.000 21.83763 176 TYR D N 1
ATOM 6655 C CA . TYR D 4 176 ? -39.26655 20.70066 30.34839 1.000 22.48717 176 TYR D CA 1
ATOM 6656 C C . TYR D 4 176 ? -40.77225 20.78669 30.13731 1.000 25.17470 176 TYR D C 1
ATOM 6657 O O . TYR D 4 176 ? -41.24494 21.26502 29.10198 1.000 23.91991 176 TYR D O 1
ATOM 6666 N N . ALA D 4 177 ? -41.52074 20.30518 31.12861 1.000 21.90185 177 ALA D N 1
ATOM 6667 C CA . ALA D 4 177 ? -42.97759 20.30532 31.08762 1.000 21.98704 177 ALA D CA 1
ATOM 6668 C C . ALA D 4 177 ? -43.47174 19.96857 32.48474 1.000 22.89224 177 ALA D C 1
ATOM 6669 O O . ALA D 4 177 ? -42.72794 19.41320 33.29680 1.000 22.92536 177 ALA D O 1
ATOM 6671 N N . THR D 4 178 ? -44.74119 20.27766 32.74767 1.000 24.20365 178 THR D N 1
ATOM 6672 C CA . THR D 4 178 ? -45.32745 19.88481 34.02491 1.000 24.15059 178 THR D CA 1
ATOM 6673 C C . THR D 4 178 ? -45.16391 18.38140 34.23076 1.000 31.58089 178 THR D C 1
ATOM 6674 O O . THR D 4 178 ? -45.28030 17.59140 33.29173 1.000 29.64592 178 THR D O 1
ATOM 6678 N N . TYR D 4 179 ? -44.83590 17.99778 35.46560 1.000 26.80046 179 TYR D N 1
ATOM 6679 C CA . TYR D 4 179 ? -44.44297 16.62216 35.76110 1.000 30.95464 179 TYR D CA 1
ATOM 6680 C C . TYR D 4 179 ? -45.47971 15.61021 35.29468 1.000 35.28735 179 TYR D C 1
ATOM 6681 O O . TYR D 4 179 ? -45.12701 14.57018 34.73266 1.000 36.46901 179 TYR D O 1
ATOM 6690 N N . GLY D 4 180 ? -46.76590 15.91028 35.48612 1.000 35.92604 180 GLY D N 1
ATOM 6691 C CA . GLY D 4 180 ? -47.80348 14.95571 35.12932 1.000 38.22909 180 GLY D CA 1
ATOM 6692 C C . GLY D 4 180 ? -47.81121 14.55670 33.66994 1.000 39.23156 180 GLY D C 1
ATOM 6693 O O . GLY D 4 180 ? -48.29424 13.46832 33.33841 1.000 40.26429 180 GLY D O 1
ATOM 6694 N N . GLN D 4 181 ? -47.28914 15.40896 32.79191 1.000 37.92861 181 GLN D N 1
ATOM 6695 C CA . GLN D 4 181 ? -47.26392 15.16305 31.35445 1.000 42.63050 181 GLN D CA 1
ATOM 6696 C C . GLN D 4 181 ? -45.98371 14.49628 30.87240 1.000 47.15550 181 GLN D C 1
ATOM 6697 O O . GLN D 4 181 ? -45.85185 14.24336 29.66916 1.000 49.78493 181 GLN D O 1
ATOM 6703 N N . VAL D 4 182 ? -45.04355 14.22199 31.77359 1.000 39.57859 182 VAL D N 1
ATOM 6704 C CA . VAL D 4 182 ? -43.79798 13.54156 31.43509 1.000 44.98129 182 VAL D CA 1
ATOM 6705 C C . VAL D 4 182 ? -43.63437 12.21770 32.15968 1.000 48.73332 182 VAL D C 1
ATOM 6706 O O . VAL D 4 182 ? -42.83880 11.37848 31.70750 1.000 48.96617 182 VAL D O 1
ATOM 6710 N N . GLU D 4 183 ? -44.39054 11.98067 33.23199 1.000 48.24226 183 GLU D N 1
ATOM 6711 C CA . GLU D 4 183 ? -44.03757 10.92204 34.17544 1.000 51.93265 183 GLU D CA 1
ATOM 6712 C C . GLU D 4 183 ? -44.00505 9.52912 33.53771 1.000 57.66525 183 GLU D C 1
ATOM 6713 O O . GLU D 4 183 ? -43.02314 8.80056 33.69702 1.000 61.51207 183 GLU D O 1
ATOM 6719 N N . ASN D 4 184 ? -45.05374 9.12163 32.83076 1.000 59.88678 184 ASN D N 1
ATOM 6720 C CA . ASN D 4 184 ? -45.02889 7.80576 32.18028 1.000 62.66545 184 ASN D CA 1
ATOM 6721 C C . ASN D 4 184 ? -44.53304 7.85036 30.75404 1.000 61.05318 184 ASN D C 1
ATOM 6722 O O . ASN D 4 184 ? -44.35992 6.79464 30.13707 1.000 69.41064 184 ASN D O 1
ATOM 6727 N N . GLN D 4 185 ? -44.31026 9.04733 30.22572 1.000 62.48148 185 GLN D N 1
ATOM 6728 C CA . GLN D 4 185 ? -43.84763 9.28280 28.86215 1.000 62.70030 185 GLN D CA 1
ATOM 6729 C C . GLN D 4 185 ? -42.44357 8.71681 28.72364 1.000 62.05680 185 GLN D C 1
ATOM 6730 O O . GLN D 4 185 ? -41.44121 9.43117 28.77339 1.000 62.49339 185 GLN D O 1
ATOM 6736 N N . GLN D 4 186 ? -42.37984 7.40677 28.53149 1.000 57.42534 186 GLN D N 1
ATOM 6737 C CA . GLN D 4 186 ? -41.11884 6.70104 28.42408 1.000 59.63499 186 GLN D CA 1
ATOM 6738 C C . GLN D 4 186 ? -40.42789 6.94571 27.10011 1.000 60.93125 186 GLN D C 1
ATOM 6739 O O . GLN D 4 186 ? -39.49266 6.21729 26.75859 1.000 62.63473 186 GLN D O 1
ATOM 6745 N N . THR D 4 187 ? -40.92784 7.88991 26.30916 1.000 62.30115 187 THR D N 1
ATOM 6746 C CA . THR D 4 187 ? -40.13271 8.37830 25.20319 1.000 56.35692 187 THR D CA 1
ATOM 6747 C C . THR D 4 187 ? -39.13817 9.39463 25.72429 1.000 52.22342 187 THR D C 1
ATOM 6748 O O . THR D 4 187 ? -38.16483 9.72054 25.03758 1.000 51.48870 187 THR D O 1
ATOM 6752 N N . ALA D 4 188 ? -39.32642 9.80518 26.97880 1.000 52.75956 188 ALA D N 1
ATOM 6753 C CA . ALA D 4 188 ? -38.51102 10.78393 27.67351 1.000 47.40869 188 ALA D CA 1
ATOM 6754 C C . ALA D 4 188 ? -38.14049 10.25891 29.05277 1.000 46.72668 188 ALA D C 1
ATOM 6755 O O . ALA D 4 188 ? -38.91124 9.54395 29.69710 1.000 48.58534 188 ALA D O 1
ATOM 6757 N N . ARG D 4 189 ? -36.96537 10.66210 29.51046 1.000 44.95162 189 ARG D N 1
ATOM 6758 C CA . ARG D 4 189 ? -36.47811 10.36816 30.84525 1.000 44.84198 189 ARG D CA 1
ATOM 6759 C C . ARG D 4 189 ? -36.51491 11.64909 31.66087 1.000 40.92329 189 ARG D C 1
ATOM 6760 O O . ARG D 4 189 ? -36.08265 12.70486 31.18084 1.000 38.30785 189 ARG D O 1
ATOM 6768 N N . ILE D 4 190 ? -37.04592 11.55916 32.87370 1.000 40.68105 190 ILE D N 1
ATOM 6769 C CA . ILE D 4 190 ? -37.07513 12.70723 33.76459 1.000 37.28207 190 ILE D CA 1
ATOM 6770 C C . ILE D 4 190 ? -35.70535 12.81491 34.41419 1.000 36.58880 190 ILE D C 1
ATOM 6771 O O . ILE D 4 190 ? -35.16586 11.82757 34.93279 1.000 38.92973 190 ILE D O 1
ATOM 6776 N N . VAL D 4 191 ? -35.12833 14.00575 34.35974 1.000 33.57029 191 VAL D N 1
ATOM 6777 C CA . VAL D 4 191 ? -33.76617 14.24882 34.81788 1.000 34.43329 191 VAL D CA 1
ATOM 6778 C C . VAL D 4 191 ? -33.83828 14.77398 36.24474 1.000 35.58369 191 VAL D C 1
ATOM 6779 O O . VAL D 4 191 ? -34.44650 15.83008 36.47018 1.000 34.27644 191 VAL D O 1
ATOM 6783 N N . PRO D 4 192 ? -33.26672 14.08203 37.22324 1.000 37.99563 192 PRO D N 1
ATOM 6784 C CA . PRO D 4 192 ? -33.26846 14.62518 38.58374 1.000 38.83455 192 PRO D CA 1
ATOM 6785 C C . PRO D 4 192 ? -32.47363 15.92084 38.63636 1.000 39.10109 192 PRO D C 1
ATOM 6786 O O . PRO D 4 192 ? -31.41384 16.04967 38.01672 1.000 40.44613 192 PRO D O 1
ATOM 6790 N N . ILE D 4 193 ? -32.99370 16.87885 39.39632 1.000 39.12574 193 ILE D N 1
ATOM 6791 C CA . ILE D 4 193 ? -32.37570 18.18448 39.57697 1.000 39.08148 193 ILE D CA 1
ATOM 6792 C C . ILE D 4 193 ? -31.98419 18.30577 41.04408 1.000 42.54895 193 ILE D C 1
ATOM 6793 O O . ILE D 4 193 ? -32.82134 18.10920 41.93353 1.000 40.75182 193 ILE D O 1
ATOM 6798 N N . ASP D 4 194 ? -30.70652 18.59179 41.29393 1.000 40.97636 194 ASP D N 1
ATOM 6799 C CA . ASP D 4 194 ? -30.16298 18.65115 42.65440 1.000 45.13783 194 ASP D CA 1
ATOM 6800 C C . ASP D 4 194 ? -30.42827 17.35147 43.41166 1.000 47.22229 194 ASP D C 1
ATOM 6801 O O . ASP D 4 194 ? -30.75897 17.35981 44.59959 1.000 48.26927 194 ASP D O 1
ATOM 6806 N N . SER D 4 195 ? -30.30229 16.22864 42.70193 1.000 45.79822 195 SER D N 1
ATOM 6807 C CA . SER D 4 195 ? -30.49301 14.87950 43.22861 1.000 46.13695 195 SER D CA 1
ATOM 6808 C C . SER D 4 195 ? -31.92324 14.62065 43.68875 1.000 47.24302 195 SER D C 1
ATOM 6809 O O . SER D 4 195 ? -32.15439 13.72679 44.50761 1.000 50.01396 195 SER D O 1
ATOM 6812 N N . LEU D 4 196 ? -32.89604 15.35397 43.14065 1.000 45.24734 196 LEU D N 1
ATOM 6813 C CA . LEU D 4 196 ? -34.29459 15.25284 43.53272 1.000 42.38034 196 LEU D CA 1
ATOM 6814 C C . LEU D 4 196 ? -35.17945 15.01438 42.32047 1.000 42.03877 196 LEU D C 1
ATOM 6815 O O . LEU D 4 196 ? -34.96015 15.59945 41.25646 1.000 42.13825 196 LEU D O 1
ATOM 6820 N N . SER D 4 197 ? -36.17758 14.16299 42.48701 1.000 43.62940 197 SER D N 1
ATOM 6821 C CA . SER D 4 197 ? -37.16119 13.94925 41.43806 1.000 44.81857 197 SER D CA 1
ATOM 6822 C C . SER D 4 197 ? -38.38009 14.83152 41.67918 1.000 37.32490 197 SER D C 1
ATOM 6823 O O . SER D 4 197 ? -38.61212 15.29231 42.80117 1.000 41.61361 197 SER D O 1
ATOM 6826 N N . PRO D 4 198 ? -39.17697 15.10359 40.63899 1.000 39.36478 198 PRO D N 1
ATOM 6827 C CA . PRO D 4 198 ? -40.25795 16.10167 40.77489 1.000 35.83692 198 PRO D CA 1
ATOM 6828 C C . PRO D 4 198 ? -41.37864 15.70275 41.72681 1.000 38.77157 198 PRO D C 1
ATOM 6829 O O . PRO D 4 198 ? -42.20824 16.55834 42.06735 1.000 39.14843 198 PRO D O 1
ATOM 6833 N N . ASN D 4 199 ? -41.46547 14.44254 42.13443 1.000 42.68631 199 ASN D N 1
ATOM 6834 C CA . ASN D 4 199 ? -42.44288 14.04754 43.13804 1.000 46.95692 199 ASN D CA 1
ATOM 6835 C C . ASN D 4 199 ? -41.90949 14.17939 44.56137 1.000 51.68327 199 ASN D C 1
ATOM 6836 O O . ASN D 4 199 ? -42.67236 13.99406 45.51917 1.000 51.98413 199 ASN D O 1
ATOM 6841 N N . GLN D 4 200 ? -40.63210 14.51195 44.71654 1.000 47.09588 200 GLN D N 1
ATOM 6842 C CA . GLN D 4 200 ? -39.96848 14.54139 46.01103 1.000 52.46160 200 GLN D CA 1
ATOM 6843 C C . GLN D 4 200 ? -40.03015 15.92139 46.65191 1.000 54.99554 200 GLN D C 1
ATOM 6844 O O . GLN D 4 200 ? -40.12572 16.94745 45.97199 1.000 48.15271 200 GLN D O 1
ATOM 6850 N N . GLU D 4 201 ? -40.01731 15.93278 47.98009 1.000 56.18422 201 GLU D N 1
ATOM 6851 C CA . GLU D 4 201 ? -40.08861 17.19158 48.69896 1.000 55.47325 201 GLU D CA 1
ATOM 6852 C C . GLU D 4 201 ? -38.79738 17.97457 48.46736 1.000 52.77597 201 GLU D C 1
ATOM 6853 O O . GLU D 4 201 ? -37.70940 17.39985 48.34152 1.000 52.53558 201 GLU D O 1
ATOM 6859 N N . ASN D 4 202 ? -38.93034 19.29829 48.42413 1.000 49.40670 202 ASN D N 1
ATOM 6860 C CA . ASN D 4 202 ? -37.87314 20.27780 48.17778 1.000 49.44668 202 ASN D CA 1
ATOM 6861 C C . ASN D 4 202 ? -37.35194 20.23839 46.74680 1.000 44.82104 202 ASN D C 1
ATOM 6862 O O . ASN D 4 202 ? -36.31290 20.84888 46.45984 1.000 41.70157 202 ASN D O 1
ATOM 6867 N N . TYR D 4 203 ? -38.02271 19.53030 45.84505 1.000 42.94715 203 TYR D N 1
ATOM 6868 C CA . TYR D 4 203 ? -37.67024 19.63114 44.43730 1.000 37.44704 203 TYR D CA 1
ATOM 6869 C C . TYR D 4 203 ? -37.74772 21.10036 44.02364 1.000 34.03163 203 TYR D C 1
ATOM 6870 O O . TYR D 4 203 ? -38.75153 21.76930 44.31233 1.000 34.31952 203 TYR D O 1
ATOM 6879 N N . PRO D 4 204 ? -36.72183 21.64339 43.36425 1.000 33.27264 204 PRO D N 1
ATOM 6880 C CA . PRO D 4 204 ? -36.63894 23.10896 43.25140 1.000 36.71662 204 PRO D CA 1
ATOM 6881 C C . PRO D 4 204 ? -37.65197 23.72972 42.30078 1.000 32.38156 204 PRO D C 1
ATOM 6882 O O . PRO D 4 204 ? -38.06640 24.87044 42.54017 1.000 34.89180 204 PRO D O 1
ATOM 6886 N N . LEU D 4 205 ? -38.10444 23.02688 41.26055 1.000 30.24746 205 LEU D N 1
ATOM 6887 C CA . LEU D 4 205 ? -38.95959 23.64963 40.24768 1.000 27.54753 205 LEU D CA 1
ATOM 6888 C C . LEU D 4 205 ? -40.41188 23.35126 40.60394 1.000 27.44349 205 LEU D C 1
ATOM 6889 O O . LEU D 4 205 ? -41.04075 22.43876 40.07243 1.000 26.91559 205 LEU D O 1
ATOM 6894 N N . ARG D 4 206 ? -40.95756 24.17404 41.50123 1.000 26.00750 206 ARG D N 1
ATOM 6895 C CA . ARG D 4 206 ? -42.29551 23.97987 42.03743 1.000 25.85976 206 ARG D CA 1
ATOM 6896 C C . ARG D 4 206 ? -43.06254 25.29098 41.98652 1.000 26.69443 206 ARG D C 1
ATOM 6897 O O . ARG D 4 206 ? -42.46273 26.36605 42.00631 1.000 22.64207 206 ARG D O 1
ATOM 6905 N N . ARG D 4 207 ? -44.39206 25.20244 41.90575 1.000 21.73880 207 ARG D N 1
ATOM 6906 C CA . ARG D 4 207 ? -45.18332 26.41248 41.71543 1.000 22.83619 207 ARG D CA 1
ATOM 6907 C C . ARG D 4 207 ? -46.63271 26.15445 42.09326 1.000 24.70782 207 ARG D C 1
ATOM 6908 O O . ARG D 4 207 ? -47.07026 25.00537 42.19333 1.000 22.77105 207 ARG D O 1
ATOM 6916 N N . GLN D 4 208 ? -47.37994 27.24537 42.28349 1.000 22.17579 208 GLN D N 1
ATOM 6917 C CA . GLN D 4 208 ? -48.81879 27.15850 42.47489 1.000 22.69308 208 GLN D CA 1
ATOM 6918 C C . GLN D 4 208 ? -49.53505 27.24084 41.13474 1.000 22.07383 208 GLN D C 1
ATOM 6919 O O . GLN D 4 208 ? -49.00707 27.76351 40.15343 1.000 21.33895 208 GLN D O 1
ATOM 6925 N N . LEU D 4 209 ? -50.75958 26.71429 41.10963 1.000 19.64949 209 LEU D N 1
ATOM 6926 C CA . LEU D 4 209 ? -51.64765 26.76308 39.95252 1.000 19.67877 209 LEU D CA 1
ATOM 6927 C C . LEU D 4 209 ? -52.91077 27.51228 40.35744 1.000 19.98577 209 LEU D C 1
ATOM 6928 O O . LEU D 4 209 ? -53.39659 27.34800 41.48269 1.000 20.39471 209 LEU D O 1
ATOM 6933 N N . PHE D 4 210 ? -53.43303 28.34518 39.45588 1.000 19.21465 210 PHE D N 1
ATOM 6934 C CA . PHE D 4 210 ? -54.48092 29.29678 39.80537 1.000 17.86301 210 PHE D CA 1
ATOM 6935 C C . PHE D 4 210 ? -55.63961 29.22651 38.83121 1.000 19.21931 210 PHE D C 1
ATOM 6936 O O . PHE D 4 210 ? -55.50356 28.77902 37.68772 1.000 21.22686 210 PHE D O 1
ATOM 6944 N N . TYR D 4 211 ? -56.77799 29.73230 39.29102 1.000 16.66240 211 TYR D N 1
ATOM 6945 C CA . TYR D 4 211 ? -57.77893 30.29781 38.40104 1.000 19.71622 211 TYR D CA 1
ATOM 6946 C C . TYR D 4 211 ? -57.77877 31.81076 38.55840 1.000 18.18662 211 TYR D C 1
ATOM 6947 O O . TYR D 4 211 ? -57.75564 32.32779 39.68208 1.000 18.40386 211 TYR D O 1
ATOM 6956 N N . PHE D 4 212 ? -57.77011 32.50763 37.43137 1.000 17.97834 212 PHE D N 1
ATOM 6957 C CA . PHE D 4 212 ? -57.97865 33.94370 37.39912 1.000 18.60704 212 PHE D CA 1
ATOM 6958 C C . PHE D 4 212 ? -59.44077 34.21502 37.07915 1.000 18.97919 212 PHE D C 1
ATOM 6959 O O . PHE D 4 212 ? -60.07288 33.47775 36.32232 1.000 19.93525 212 PHE D O 1
ATOM 6967 N N . TYR D 4 213 ? -59.96806 35.29698 37.64325 1.000 17.81079 213 TYR D N 1
ATOM 6968 C CA . TYR D 4 213 ? -61.34881 35.67254 37.38419 1.000 19.46188 213 TYR D CA 1
ATOM 6969 C C . TYR D 4 213 ? -61.46038 37.18509 37.44462 1.000 20.95428 213 TYR D C 1
ATOM 6970 O O . TYR D 4 213 ? -60.58384 37.87108 37.97588 1.000 18.28210 213 TYR D O 1
ATOM 6979 N N . LYS D 4 214 ? -62.54704 37.70164 36.87544 1.000 20.23114 214 LYS D N 1
ATOM 6980 C CA . LYS D 4 214 ? -62.84021 39.12506 36.94652 1.000 22.50127 214 LYS D CA 1
ATOM 6981 C C . LYS D 4 214 ? -63.56324 39.43963 38.24863 1.000 20.84931 214 LYS D C 1
ATOM 6982 O O . LYS D 4 214 ? -64.42681 38.67530 38.68407 1.000 22.79761 214 LYS D O 1
ATOM 6988 N N . THR D 4 215 ? -63.18020 40.55302 38.88487 1.000 23.02871 215 THR D N 1
ATOM 6989 C CA . THR D 4 215 ? -63.79816 41.06619 40.10822 1.000 23.76147 215 THR D CA 1
ATOM 6990 C C . THR D 4 215 ? -64.68691 42.25519 39.79973 1.000 28.14228 215 THR D C 1
ATOM 6991 O O . THR D 4 215 ? -64.36695 43.05224 38.91651 1.000 31.74798 215 THR D O 1
ATOM 6995 N N . PRO D 4 216 ? -65.81443 42.39959 40.49470 1.000 28.28121 216 PRO D N 1
ATOM 6996 C CA . PRO D 4 216 ? -66.38455 41.44698 41.44813 1.000 26.43490 216 PRO D CA 1
ATOM 6997 C C . PRO D 4 216 ? -66.89055 40.24175 40.66715 1.000 26.76083 216 PRO D C 1
ATOM 6998 O O . PRO D 4 216 ? -67.27426 40.37981 39.51262 1.000 27.16921 216 PRO D O 1
ATOM 7002 N N . PRO D 4 217 ? -66.90184 39.06628 41.28624 1.000 27.55277 217 PRO D N 1
ATOM 7003 C CA . PRO D 4 217 ? -67.17832 37.82875 40.54587 1.000 28.80120 217 PRO D CA 1
ATOM 7004 C C . PRO D 4 217 ? -68.64831 37.64475 40.20315 1.000 33.19390 217 PRO D C 1
ATOM 7005 O O . PRO D 4 217 ? -69.54502 38.01461 40.96671 1.000 30.47741 217 PRO D O 1
ATOM 7009 N N . SER D 4 218 ? -68.88434 37.07663 39.02116 1.000 31.88469 218 SER D N 1
ATOM 7010 C CA . SER D 4 218 ? -70.21882 36.67602 38.61431 1.000 36.52304 218 SER D CA 1
ATOM 7011 C C . SER D 4 218 ? -70.70940 35.50918 39.47423 1.000 38.54514 218 SER D C 1
ATOM 7012 O O . SER D 4 218 ? -69.91426 34.83692 40.13365 1.000 37.50555 218 SER D O 1
ATOM 7015 N N . PRO D 4 219 ? -72.02178 35.24615 39.48809 1.000 38.93154 219 PRO D N 1
ATOM 7016 C CA . PRO D 4 219 ? -72.51426 34.13511 40.31940 1.000 38.21578 219 PRO D CA 1
ATOM 7017 C C . PRO D 4 219 ? -71.93607 32.79152 39.92003 1.000 40.31278 219 PRO D C 1
ATOM 7018 O O . PRO D 4 219 ? -71.61812 31.97778 40.79468 1.000 40.47723 219 PRO D O 1
ATOM 7022 N N . GLN D 4 220 ? -71.78373 32.53916 38.61611 1.000 40.60764 220 GLN D N 1
ATOM 7023 C CA . GLN D 4 220 ? -71.24662 31.25879 38.16523 1.000 41.57811 220 GLN D CA 1
ATOM 7024 C C . GLN D 4 220 ? -69.77422 31.10738 38.53043 1.000 38.97612 220 GLN D C 1
ATOM 7025 O O . GLN D 4 220 ? -69.31771 29.99262 38.80729 1.000 39.74355 220 GLN D O 1
ATOM 7031 N N . VAL D 4 221 ? -69.01706 32.20315 38.52868 1.000 37.39796 221 VAL D N 1
ATOM 7032 C CA . VAL D 4 221 ? -67.63306 32.14797 38.99027 1.000 36.89867 221 VAL D CA 1
ATOM 7033 C C . VAL D 4 221 ? -67.58349 31.84438 40.48514 1.000 35.27483 221 VAL D C 1
ATOM 7034 O O . VAL D 4 221 ? -66.81678 30.98280 40.93266 1.000 35.01704 221 VAL D O 1
ATOM 7038 N N . GLU D 4 222 ? -68.41634 32.53079 41.27695 1.000 34.43053 222 GLU D N 1
ATOM 7039 C CA . GLU D 4 222 ? -68.46053 32.26003 42.71128 1.000 37.06576 222 GLU D CA 1
ATOM 7040 C C . GLU D 4 222 ? -68.79287 30.80163 42.99610 1.000 37.14815 222 GLU D C 1
ATOM 7041 O O . GLU D 4 222 ? -68.20865 30.19443 43.90017 1.000 36.97633 222 GLU D O 1
ATOM 7047 N N . ALA D 4 223 ? -69.74274 30.22809 42.24985 1.000 36.71028 223 ALA D N 1
ATOM 7048 C CA . ALA D 4 223 ? -70.11665 28.83388 42.45689 1.000 37.82786 223 ALA D CA 1
ATOM 7049 C C . ALA D 4 223 ? -68.96076 27.89595 42.12671 1.000 37.44381 223 ALA D C 1
ATOM 7050 O O . ALA D 4 223 ? -68.61362 27.01615 42.92218 1.000 37.86567 223 ALA D O 1
ATOM 7052 N N . PHE D 4 224 ? -68.35078 28.07007 40.95355 1.000 36.14033 224 PHE D N 1
ATOM 7053 C CA . PHE D 4 224 ? -67.30934 27.14268 40.52435 1.000 35.21747 224 PHE D CA 1
ATOM 7054 C C . PHE D 4 224 ? -66.06982 27.25254 41.40521 1.000 34.80373 224 PHE D C 1
ATOM 7055 O O . PHE D 4 224 ? -65.47186 26.23438 41.77261 1.000 32.05228 224 PHE D O 1
ATOM 7063 N N . LEU D 4 225 ? -65.65056 28.47696 41.73769 1.000 31.03209 225 LEU D N 1
ATOM 7064 C CA . LEU D 4 225 ? -64.45437 28.62227 42.56008 1.000 32.25717 225 LEU D CA 1
ATOM 7065 C C . LEU D 4 225 ? -64.70745 28.18812 43.99401 1.000 35.90249 225 LEU D C 1
ATOM 7066 O O . LEU D 4 225 ? -63.81189 27.63188 44.63805 1.000 33.98718 225 LEU D O 1
ATOM 7071 N N . GLY D 4 226 ? -65.91286 28.42679 44.50664 1.000 37.79699 226 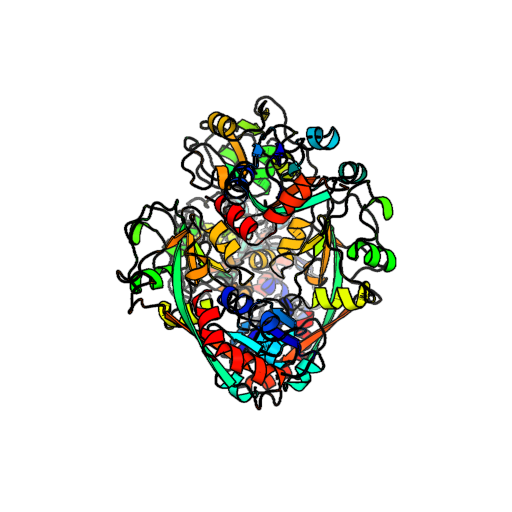GLY D N 1
ATOM 7072 C CA . GLY D 4 226 ? -66.27353 27.85869 45.79209 1.000 38.18649 226 GLY D CA 1
ATOM 7073 C C . GLY D 4 226 ? -66.15152 26.34765 45.79257 1.000 38.79329 226 GLY D C 1
ATOM 7074 O O . GLY D 4 226 ? -65.65869 25.75288 46.75339 1.000 42.51910 226 GLY D O 1
ATOM 7075 N N . PHE D 4 227 ? -66.58491 25.70761 44.70557 1.000 36.91069 227 PHE D N 1
ATOM 7076 C CA . PHE D 4 227 ? -66.42882 24.26231 44.58909 1.000 39.72650 227 PHE D CA 1
ATOM 7077 C C . PHE D 4 227 ? -64.96053 23.87712 44.48470 1.000 38.80393 227 PHE D C 1
ATOM 7078 O O . PHE D 4 227 ? -64.49538 22.97731 45.18924 1.000 38.56954 227 PHE D O 1
ATOM 7086 N N . ALA D 4 228 ? -64.20497 24.56963 43.63076 1.000 34.33046 228 ALA D N 1
ATOM 7087 C CA . ALA D 4 228 ? -62.83444 24.15399 43.36158 1.000 37.09349 228 ALA D CA 1
ATOM 7088 C C . ALA D 4 228 ? -61.97666 24.17384 44.61828 1.000 36.84058 228 ALA D C 1
ATOM 7089 O O . ALA D 4 228 ? -61.08794 23.32697 44.77484 1.000 35.76895 228 ALA D O 1
ATOM 7091 N N . THR D 4 229 ? -62.23090 25.10856 45.52761 1.000 38.20518 229 THR D N 1
ATOM 7092 C CA . THR D 4 229 ? -61.42135 25.23759 46.73097 1.000 38.86003 229 THR D CA 1
ATOM 7093 C C . THR D 4 229 ? -62.02267 24.53173 47.93686 1.000 40.11129 229 THR D C 1
ATOM 7094 O O . THR D 4 229 ? -61.38236 24.49357 48.99148 1.000 39.76342 229 THR D O 1
ATOM 7098 N N . SER D 4 230 ? -63.22001 23.95860 47.80380 1.000 41.04303 230 SER D N 1
ATOM 7099 C CA . SER D 4 230 ? -63.82198 23.17692 48.87366 1.000 43.37679 230 SER D CA 1
ATOM 7100 C C . SER D 4 230 ? -63.11559 21.82494 48.99094 1.000 45.21637 230 SER D C 1
ATOM 7101 O O . SER D 4 230 ? -62.35424 21.42931 48.10425 1.000 43.48502 230 SER D O 1
ATOM 7104 N N . PRO D 4 231 ? -63.33482 21.09345 50.08914 1.000 47.02049 231 PRO D N 1
ATOM 7105 C CA . PRO D 4 231 ? -62.74307 19.74602 50.18173 1.000 47.62821 231 PRO D CA 1
ATOM 7106 C C . PRO D 4 231 ? -63.14009 18.82277 49.03984 1.000 48.28329 231 PRO D C 1
ATOM 7107 O O . PRO D 4 231 ? -62.32777 18.00342 48.59491 1.000 47.26291 231 PRO D O 1
ATOM 7111 N N . GLN D 4 232 ? -64.37710 18.92092 48.55823 1.000 48.14872 232 GLN D N 1
ATOM 7112 C CA . GLN D 4 232 ? -64.80758 18.08245 47.44312 1.000 47.35836 232 GLN D CA 1
ATOM 7113 C C . GLN D 4 232 ? -64.09233 18.45070 46.14760 1.000 45.01355 232 GLN D C 1
ATOM 7114 O O . GLN D 4 232 ? -63.71281 17.56737 45.37023 1.000 41.84793 232 GLN D O 1
ATOM 7120 N N . GLY D 4 233 ? -63.88173 19.74169 45.89929 1.000 44.04618 233 GLY D N 1
ATOM 7121 C CA . GLY D 4 233 ? -63.10441 20.12678 44.73488 1.000 40.27982 233 GLY D CA 1
ATOM 7122 C C . GLY D 4 233 ? -61.64862 19.72275 44.85519 1.000 40.22506 233 GLY D C 1
ATOM 7123 O O . GLY D 4 233 ? -61.04017 19.26626 43.88248 1.000 35.11811 233 GLY D O 1
ATOM 7124 N N . GLN D 4 234 ? -61.07394 19.88048 46.05192 1.000 37.92290 234 GLN D N 1
ATOM 7125 C CA . GLN D 4 234 ? -59.67264 19.53257 46.26723 1.000 39.99773 234 GLN D CA 1
ATOM 7126 C C . GLN D 4 234 ? -59.43588 18.03370 46.11721 1.000 41.32296 234 GLN D C 1
ATOM 7127 O O . GLN D 4 234 ? -58.39067 17.61127 45.60861 1.000 35.91966 234 GLN D O 1
ATOM 7133 N N . GLN D 4 235 ? -60.38692 17.21400 46.57306 1.000 39.21802 235 GLN D N 1
ATOM 7134 C CA . GLN D 4 235 ? -60.26364 15.76919 46.39948 1.000 41.48192 235 GLN D CA 1
ATOM 7135 C C . GLN D 4 235 ? -60.33442 15.37797 44.92677 1.000 41.40373 235 GLN D C 1
ATOM 7136 O O . GLN D 4 235 ? -59.61237 14.47887 44.48257 1.000 43.98192 235 GLN D O 1
ATOM 7142 N N . ALA D 4 236 ? -61.20437 16.03599 44.15596 1.000 39.58610 236 ALA D N 1
ATOM 7143 C CA . ALA D 4 236 ? -61.27237 15.77209 42.72098 1.000 43.16742 236 ALA D CA 1
ATOM 7144 C C . ALA D 4 236 ? -59.95408 16.11431 42.03077 1.000 44.27226 236 ALA D C 1
ATOM 7145 O O . ALA D 4 236 ? -59.52752 15.41377 41.10433 1.000 44.37807 236 ALA D O 1
ATOM 7147 N N . ILE D 4 237 ? -59.31424 17.20998 42.44600 1.000 41.40691 237 ILE D N 1
ATOM 7148 C CA . ILE D 4 237 ? -58.00840 17.57642 41.89737 1.000 42.24382 237 ILE D CA 1
ATOM 7149 C C . ILE D 4 237 ? -56.95370 16.52933 42.24741 1.000 44.37145 237 ILE D C 1
ATOM 7150 O O . ILE D 4 237 ? -56.12099 16.15961 41.40810 1.000 44.57120 237 ILE D O 1
ATOM 7155 N N . THR D 4 238 ? -56.96827 16.03353 43.48722 1.000 41.04355 238 THR D N 1
ATOM 7156 C CA . THR D 4 238 ? -55.99222 15.02287 43.88409 1.000 44.63810 238 THR D CA 1
ATOM 7157 C C . THR D 4 238 ? -56.11382 13.76613 43.02737 1.000 49.50975 238 THR D C 1
ATOM 7158 O O . THR D 4 238 ? -55.10271 13.17602 42.62641 1.000 49.14399 238 THR D O 1
ATOM 7162 N N . ASN D 4 239 ? -57.34321 13.35577 42.71325 1.000 48.48142 239 ASN D N 1
ATOM 7163 C CA . ASN D 4 239 ? -57.53956 12.15623 41.91223 1.000 50.12686 239 ASN D CA 1
ATOM 7164 C C . ASN D 4 239 ? -57.21499 12.37702 40.43917 1.000 54.03130 239 ASN D C 1
ATOM 7165 O O . ASN D 4 239 ? -57.16681 11.40361 39.67887 1.000 59.88030 239 ASN D O 1
ATOM 7170 N N . ALA D 4 240 ? -56.99338 13.61989 40.02326 1.000 50.73374 240 ALA D N 1
ATOM 7171 C CA . ALA D 4 240 ? -56.60625 13.91877 38.65040 1.000 55.34595 240 ALA D CA 1
ATOM 7172 C C . ALA D 4 240 ? -55.12200 13.63577 38.42836 1.000 56.64560 240 ALA D C 1
ATOM 7173 O O . ALA D 4 240 ? -54.74975 12.89214 37.51998 1.000 65.99912 240 ALA D O 1
#

Solvent-accessible surface area: 39488 Å² total

Radius of gyration: 31.38 Å; Cα contacts (8 Å, |Δi|>4): 2092; chains: 4; bounding box: 84×82×79 Å

Organism: Synechocystis sp. (strain ATCC 27184 / PCC 6803 / Kazusa) (NCBI:txid1111708)

InterPro domains:
  IPR024370 PBP domain [PF12849] (68-296)
  IPR050811 Phosphate-binding ABC transporter substrate-binding [PTHR30570] (57-303)